Protein AF-0000000080913358 (afdb_homodimer)

Solvent-accessible surface area (backbone atoms only — not comparable to full-atom values): 46074 Å² total; per-residue (Å²): 134,76,78,65,66,63,61,61,65,62,60,66,68,66,72,68,68,78,69,67,79,67,77,82,61,94,48,81,45,45,46,39,43,79,58,68,42,78,76,42,78,37,96,26,24,38,30,37,34,34,40,70,35,75,83,40,51,80,58,40,90,67,72,60,33,43,32,40,37,38,34,36,43,30,14,31,37,34,40,26,25,31,44,26,42,37,40,39,33,28,70,36,43,48,36,42,35,37,32,53,50,96,92,35,74,45,74,43,81,40,43,58,34,25,32,42,62,44,56,45,45,36,40,30,31,43,29,23,79,38,85,78,49,52,26,34,37,40,30,42,36,41,33,87,60,21,53,68,42,88,60,66,49,62,36,23,65,22,16,8,47,96,32,39,15,40,65,47,20,49,57,66,72,56,52,20,36,44,29,58,46,53,64,67,60,52,48,64,45,46,63,52,80,31,80,21,53,31,34,70,54,64,80,91,56,61,77,77,59,66,59,64,69,68,63,52,54,79,68,55,53,56,43,48,57,44,38,66,59,41,59,70,52,58,85,62,66,69,95,73,80,75,97,70,73,84,74,59,72,72,61,65,75,62,62,79,69,72,61,74,69,68,68,82,86,67,70,68,70,84,62,69,48,47,62,72,79,46,76,60,77,40,75,61,100,33,32,38,33,34,74,49,28,17,87,82,39,50,62,28,42,81,79,25,31,19,37,38,39,39,39,27,33,47,30,6,25,45,40,42,26,26,30,76,64,28,30,39,38,38,33,29,70,37,47,33,28,35,42,37,34,33,38,93,88,70,45,82,47,37,78,41,78,43,36,54,74,40,32,37,51,45,42,44,61,35,40,32,36,41,34,18,26,76,88,34,41,23,30,34,35,35,43,28,64,25,13,57,81,48,71,68,47,30,59,37,35,56,69,7,52,54,61,71,49,61,43,67,68,49,18,55,77,71,71,50,48,52,66,60,48,49,64,68,56,59,76,43,74,42,46,59,54,33,73,47,132,136,91,75,80,79,83,68,75,79,76,74,82,79,70,80,77,60,85,60,75,80,66,77,83,61,95,50,85,45,48,47,38,45,82,54,72,41,78,77,42,80,36,97,25,23,37,28,37,34,36,42,70,37,74,84,39,50,46,44,38,92,69,73,61,32,43,34,40,39,39,34,35,44,31,15,32,36,46,42,26,25,31,43,27,42,36,41,37,34,28,71,35,44,46,35,39,34,38,33,51,50,96,90,34,82,44,73,41,81,39,42,58,34,24,32,42,63,44,56,51,65,35,40,30,31,42,29,24,77,38,83,79,48,54,28,34,35,39,29,42,36,41,33,90,61,22,79,88,42,90,61,65,53,80,46,26,63,48,30,6,62,90,33,61,20,59,66,49,75,50,56,64,69,56,50,22,63,75,66,69,48,52,65,68,60,50,49,64,65,49,65,49,74,32,83,27,53,29,34,69,55,60,85,87,70,56,76,67,61,63,59,60,65,70,64,54,54,77,70,60,54,56,48,48,56,49,43,58,58,50,58,65,58,63,74,68,67,70,94,70,74,78,89,60,68,75,62,55,63,58,47,64,74,55,54,82,66,73,62,78,66,77,59,84,87,63,69,67,70,84,61,70,47,48,62,73,80,47,74,60,77,41,73,61,100,32,32,37,35,34,72,50,29,17,86,84,42,49,62,26,43,80,79,25,31,18,36,38,39,39,39,26,34,48,30,6,26,44,35,40,25,24,27,49,63,28,31,39,40,38,35,29,71,36,45,33,28,35,42,35,35,22,37,56,69,10,43,61,47,38,77,42,78,44,36,54,74,41,32,36,50,45,41,45,58,34,39,31,35,42,32,19,26,76,88,34,39,22,30,34,36,35,42,27,64,26,13,56,82,45,71,66,46,29,58,27,23,57,69,6,52,54,60,63,48,61,42,56,63,47,18,55,24,36,72,48,50,53,67,58,49,49,64,50,55,59,63,20,73,42,46,58,55,31,62,46,115

Radius of gyration: 33.89 Å; Cα contacts (8 Å, |Δi|>4): 1953; chains: 2; bounding box: 95×83×106 Å

Sequence (874 aa):
MGKTTTLLLFLLVLLCHGAMAIPEGKEDSLFLMHSPKRVVKTDAGEMYVLKTQSGCRRFLDRHMHIGFITMEPKSLFVPHYLDTNLIIFIRKGEANLGFMYDDELVEKRLKTGDLYVIPSGSAFYFVNTEEGQRLHIICSIDPSTSLGLDTFHSFYIGGGANSPSLLSGFAPAILEAAFNETRMEVESIFYTELDGPIMYMDDSRVPSLGTKFLQLEKEEKEQHLKKMLLDQEEEKEEEHQTSRSWRKPLETVFGKVNEKTERKNSIDWSVAKNLYDRKPDFRNDYGWSKALDGGEYPPLTKPDIGVFHVYLTAGSMVAPHVNPRASEYGIVLKGSGELHIVYPNGSKAISTEIKQGDEFVVPRYFPFCQIASKDGPLEFFGFSTSARENKPQFLAGSVSLLRTFLGPQLAAALGVSQYTLRRALDPQDEAVILPPPMGKTTTLLLFLLVLLCHGAMAIPEGKEDSLFLMHSPKRVVKTDAGEMYVLKTQSGCRRFLDRHMHIGFITMEPKSLFVPHYLDTNLIIFIRKGEANLGFMYDDELVEKRLKTGDLYVIPSGSAFYFVNTEEGQRLHIICSIDPSTSLGLDTFHSFYIGGGANSPSLLSGFAPAILEAAFNETRMEVESIFYTELDGPIMYMDDSRVPSLGTKFLQLEKEEKEQHLKKMLLDQEEEKEEEHQTSRSWRKPLETVFGKVNEKTERKNSIDWSVAKNLYDRKPDFRNDYGWSKALDGGEYPPLTKPDIGVFHVYLTAGSMVAPHVNPRASEYGIVLKGSGELHIVYPNGSKAISTEIKQGDEFVVPRYFPFCQIASKDGPLEFFGFSTSARENKPQFLAGSVSLLRTFLGPQLAAALGVSQYTLRRALDPQDEAVILPPP

InterPro domains:
  IPR006045 Cupin 1 [PF00190] (36-138)
  IPR006045 Cupin 1 [PF00190] (274-418)
  IPR006045 Cupin 1 [SM00835] (31-187)
  IPR006045 Cupin 1 [SM00835] (273-422)
  IPR011051 RmlC-like cupin domain superfamily [SSF51182] (33-430)
  IPR014710 RmlC-like jelly roll fold [G3DSA:2.60.120.10] (24-218)
  IPR014710 RmlC-like jelly roll fold [G3DSA:2.60.120.10] (269-437)
  IPR050253 Seed Storage and Functional Proteins [PTHR31189] (6-436)

Nearest PDB structures (foldseek):
  5e1r-assembly1_C  TM=8.806E-01  e=2.882E-31  Carya illinoinensis
  5e1r-assembly1_B  TM=8.774E-01  e=3.558E-31  Carya illinoinensis
  5wpw-assembly1_A  TM=8.306E-01  e=7.059E-31  Cocos nucifera
  5wpw-assembly1_B  TM=8.307E-01  e=7.843E-31  Cocos nucifera
  8uai-assembly1_B  TM=7.973E-01  e=3.485E-29  Corylus avellana

pLDDT: mean 79.21, std 24.67, range [22.05, 98.81]

Foldseek 3Di:
DPPPVVVVVVVVPPPPVPPVPPPPPPLAPQFWWDDWAWDWDFPFWTKIKTFHDPSCVVQAPFGKIKMKIKGHAQKKQAKKFKLWKKKKAWQAAKKWKWKDDPNDIDIDIDHHQKIAIDGHPIIMMIGRNDDGIMTMMMIMTGCVRADPDPGIDIAGCPWAAPHAHPCLPDDLVVVCVVVVHDSVVSCVGRVYHHRGSMGHHDPVPDDPPPPPVVPPDPVVNVVVVVVVVVVVVPVPDDDDDDDPPDPPPVPPPVDPPPPVPVPPPDADNNDIDGQVPDDFPDDDPFWTKHKAFCVNHVSCQVQFKIKMKIKGWAQKKFFWWFFAPWKKKKAWQAAKWWKWKADPVGHTSHIDIDGHGMIGIGHHGIIMMITGHNVTMTIMMIMINGRDDRPIAGCAAPRHPLNVPQDDVVCVVVVHDSVVSCVVRVPHHGHGMGDHD/DPDDDPPDPPDCPDDPPVPPPPPPPPLAPQFWWDDWAWDWDFPFWTKIKTFHDPSCVVQAPFGKIKMKIKGHAQKKQAKKFKLWKKKKAWQAAKKWKWKADPNDIDIDIDHHQKIAIDGHPIIMMIGRNDDHIMTMMMIMTGCVRADPDPGIDIAGCPFAAVHAHPCVPDDLVVVCVVVVDDSVVSCVGRVDHHRGSMGHHDPVPPPPPPVVVVPPDPVVVVVVVVVVVVVVPPVPPDPPDDPPPPPPPVPVVVDVVPPVPVPVVDQDNNDIDGQVPDDFPDDDPFWTKHKAFCVNHVSCQVQFKIKMKIKGWAQKKFFWWFFQPWKKKKAWQAAKWWKWKADPVGHTSHIDIDGHGMIGIGHHGIIMMITGHNVTMTIMMIMINGRDDRPIAGCAAPRHPLNVPQDDVVCVVVVHDSVVSCVVRVPHHGHTMGDHD

Organism: Phaseolus coccineus (NCBI:txid3886)

Structure (mmCIF, N/CA/C/O backbone):
data_AF-0000000080913358-model_v1
#
loop_
_entity.id
_entity.type
_entity.pdbx_description
1 polymer 'Cupin type-1 domain-containing protein'
#
loop_
_atom_site.group_PDB
_atom_site.id
_atom_site.type_symbol
_atom_site.label_atom_id
_atom_site.label_alt_id
_atom_site.label_comp_id
_atom_site.label_asym_id
_atom_site.label_entity_id
_atom_site.label_seq_id
_atom_site.pdbx_PDB_ins_code
_atom_site.Cartn_x
_atom_site.Cartn_y
_atom_site.Cartn_z
_atom_site.occupancy
_atom_site.B_iso_or_equiv
_atom_site.auth_seq_id
_atom_site.auth_comp_id
_atom_site.auth_asym_id
_atom_site.auth_atom_id
_atom_site.pdbx_PDB_model_num
ATOM 1 N N . MET A 1 1 ? -56.469 0.071 31.625 1 23.7 1 MET A N 1
ATOM 2 C CA . MET A 1 1 ? -55.188 -0.008 32.312 1 23.7 1 MET A CA 1
ATOM 3 C C . MET A 1 1 ? -54.031 -0.125 31.344 1 23.7 1 MET A C 1
ATOM 5 O O . MET A 1 1 ? -52.906 -0.379 31.734 1 23.7 1 MET A O 1
ATOM 9 N N . GLY A 1 2 ? -54.344 -0.325 30.047 1 28.38 2 GLY A N 1
ATOM 10 C CA . GLY A 1 2 ? -53.656 -0.718 28.828 1 28.38 2 GLY A CA 1
ATOM 11 C C . GLY A 1 2 ? -52.562 0.264 28.406 1 28.38 2 GLY A C 1
ATOM 12 O O . GLY A 1 2 ? -51.719 -0.066 27.594 1 28.38 2 GLY A O 1
ATOM 13 N N . LYS A 1 3 ? -52.938 1.626 28.438 1 31.09 3 LYS A N 1
ATOM 14 C CA . LYS A 1 3 ? -52.281 2.764 27.797 1 31.09 3 LYS A CA 1
ATOM 15 C C . LYS A 1 3 ? -50.906 3.033 28.438 1 31.09 3 LYS A C 1
ATOM 17 O O . LYS A 1 3 ? -50.188 3.953 28.016 1 31.09 3 LYS A O 1
ATOM 22 N N . THR A 1 4 ? -50.812 2.662 29.703 1 32.09 4 THR A N 1
ATOM 23 C CA . THR A 1 4 ? -49.719 3.168 30.5 1 32.09 4 THR A CA 1
ATOM 24 C C . THR A 1 4 ? -48.406 2.531 30.062 1 32.09 4 THR A C 1
ATOM 26 O O . THR A 1 4 ? -47.312 3 30.422 1 32.09 4 THR A O 1
ATOM 29 N N . THR A 1 5 ? -48.5 1.264 29.516 1 34.38 5 THR A N 1
ATOM 30 C CA . THR A 1 5 ? -47.25 0.534 29.375 1 34.38 5 THR A CA 1
ATOM 31 C C . THR A 1 5 ? -46.438 1.086 28.203 1 34.38 5 THR A C 1
ATOM 33 O O . THR A 1 5 ? -45.25 0.727 28.031 1 34.38 5 THR A O 1
ATOM 36 N N . THR A 1 6 ? -47.188 1.736 27.234 1 34.38 6 THR A N 1
ATOM 37 C CA . THR A 1 6 ? -46.469 2.115 26.016 1 34.38 6 THR A CA 1
ATOM 38 C C . THR A 1 6 ? -45.406 3.188 26.312 1 34.38 6 THR A C 1
ATOM 40 O O . THR A 1 6 ? -44.469 3.359 25.562 1 34.38 6 THR A O 1
ATOM 43 N N . LEU A 1 7 ? -45.781 4.074 27.344 1 32.06 7 LEU A N 1
ATOM 44 C CA . LEU A 1 7 ? -44.938 5.266 27.547 1 32.06 7 LEU A CA 1
ATOM 45 C C . LEU A 1 7 ? -43.531 4.887 28 1 32.06 7 LEU A C 1
ATOM 47 O O . LEU A 1 7 ? -42.562 5.566 27.656 1 32.06 7 LEU A O 1
ATOM 51 N N . LEU A 1 8 ? -43.469 3.76 28.797 1 30.73 8 LEU A N 1
ATOM 52 C CA . LEU A 1 8 ? -42.188 3.523 29.453 1 30.73 8 LEU A CA 1
ATOM 53 C C . LEU A 1 8 ? -41.094 3.135 28.438 1 30.73 8 LEU A C 1
ATOM 55 O O . LEU A 1 8 ? -39.938 3.447 28.641 1 30.73 8 LEU A O 1
ATOM 59 N N . LEU A 1 9 ? -41.531 2.326 27.391 1 30.77 9 LEU A N 1
ATOM 60 C CA . LEU A 1 9 ? -40.469 1.785 26.562 1 30.77 9 LEU A CA 1
ATOM 61 C C . LEU A 1 9 ? -39.812 2.887 25.734 1 30.77 9 LEU A C 1
ATOM 63 O O . LEU A 1 9 ? -38.688 2.725 25.25 1 30.77 9 LEU A O 1
ATOM 67 N N . PHE A 1 10 ? -40.594 3.953 25.344 1 29.27 10 PHE A N 1
ATOM 68 C CA . PHE A 1 10 ? -40 4.949 24.469 1 29.27 10 PHE A CA 1
ATOM 69 C C . PHE A 1 10 ? -38.781 5.609 25.125 1 29.27 10 PHE A C 1
ATOM 71 O O . PHE A 1 10 ? -37.875 6.113 24.453 1 29.27 10 PHE A O 1
ATOM 78 N N . LEU A 1 11 ? -38.906 5.875 26.469 1 29.52 11 LEU A N 1
ATOM 79 C CA . LEU A 1 11 ? -37.906 6.746 27.078 1 29.52 11 LEU A CA 1
ATOM 80 C C . LEU A 1 11 ? -36.531 6.086 27.062 1 29.52 11 LEU A C 1
ATOM 82 O O . LEU A 1 11 ? -35.5 6.762 27.188 1 29.52 11 LEU A O 1
ATOM 86 N N . LEU A 1 12 ? -36.469 4.73 27.219 1 29.48 12 LEU A N 1
ATOM 87 C CA . LEU A 1 12 ? -35.156 4.188 27.438 1 29.48 12 LEU A CA 1
ATOM 88 C C . LEU A 1 12 ? -34.281 4.32 26.172 1 29.48 12 LEU A C 1
ATOM 90 O O . LEU A 1 12 ? -33.094 4.102 26.219 1 29.48 12 LEU A O 1
ATOM 94 N N . VAL A 1 13 ? -34.875 4.277 25 1 31 13 VAL A N 1
ATOM 95 C CA . VAL A 1 13 ? -34 4.25 23.812 1 31 13 VAL A CA 1
ATOM 96 C C . VAL A 1 13 ? -33.281 5.578 23.672 1 31 13 VAL A C 1
ATOM 98 O O . VAL A 1 13 ? -32.344 5.695 22.875 1 31 13 VAL A O 1
ATOM 101 N N . LEU A 1 14 ? -33.844 6.742 24.094 1 30.28 14 LEU A N 1
ATOM 102 C CA . LEU A 1 14 ? -33.156 7.988 23.75 1 30.28 14 LEU A CA 1
ATOM 103 C C . LEU A 1 14 ? -31.734 7.988 24.266 1 30.28 14 LEU A C 1
ATOM 105 O O . LEU A 1 14 ? -30.828 8.453 23.562 1 30.28 14 LEU A O 1
ATOM 109 N N . LEU A 1 15 ? -31.531 8.008 25.656 1 30.7 15 LEU A N 1
ATOM 110 C CA . LEU A 1 15 ? -30.281 8.5 26.219 1 30.7 15 LEU A CA 1
ATOM 111 C C . LEU A 1 15 ? -29.156 7.469 26.047 1 30.7 15 LEU A C 1
ATOM 113 O O . LEU A 1 15 ? -28.719 6.855 27.031 1 30.7 15 LEU A O 1
ATOM 117 N N . CYS A 1 16 ? -29.203 6.434 25.312 1 32.97 16 CYS A N 1
ATOM 118 C CA . CYS A 1 16 ? -27.922 5.766 25.219 1 32.97 16 CYS A CA 1
ATOM 119 C C . CYS A 1 16 ? -26.797 6.762 24.922 1 32.97 16 CYS A C 1
ATOM 121 O O . CYS A 1 16 ? -26.609 7.148 23.766 1 32.97 16 CYS A O 1
ATOM 123 N N . HIS A 1 17 ? -26.625 7.805 25.719 1 35.88 17 HIS A N 1
ATOM 124 C CA . HIS A 1 17 ? -25.359 8.508 25.844 1 35.88 17 HIS A CA 1
ATOM 125 C C . HIS A 1 17 ? -24.188 7.531 25.812 1 35.88 17 HIS A C 1
ATOM 127 O O . HIS A 1 17 ? -24.031 6.707 26.719 1 35.88 17 HIS A O 1
ATOM 133 N N . GLY A 1 18 ? -23.844 6.836 24.859 1 36.84 18 GLY A N 1
ATOM 134 C CA . GLY A 1 18 ? -22.5 6.285 24.719 1 36.84 18 GLY A CA 1
ATOM 135 C C . GLY A 1 18 ? -21.438 7.102 25.422 1 36.84 18 GLY A C 1
ATOM 136 O O . GLY A 1 18 ? -20.797 7.961 24.812 1 36.84 18 GLY A O 1
ATOM 137 N N . ALA A 1 19 ? -21.703 7.473 26.672 1 36.94 19 ALA A N 1
ATOM 138 C CA . ALA A 1 19 ? -20.594 8.008 27.469 1 36.94 19 ALA A CA 1
ATOM 139 C C . ALA A 1 19 ? -19.328 7.203 27.234 1 36.94 19 ALA A C 1
ATOM 141 O O . ALA A 1 19 ? -19.219 6.047 27.656 1 36.94 19 ALA A O 1
ATOM 142 N N . MET A 1 20 ? -18.625 7.281 26.188 1 42.03 20 MET A N 1
ATOM 143 C CA . MET A 1 20 ? -17.25 6.82 26.125 1 42.03 20 MET A CA 1
ATOM 144 C C . MET A 1 20 ? -16.547 7.051 27.469 1 42.03 20 MET A C 1
ATOM 146 O O . MET A 1 20 ? -16.594 8.148 28.016 1 42.03 20 MET A O 1
ATOM 150 N N . ALA A 1 21 ? -16.438 6.078 28.25 1 42.75 21 ALA A N 1
ATOM 151 C CA . ALA A 1 21 ? -15.57 6.148 29.406 1 42.75 21 ALA A CA 1
ATOM 152 C C . ALA A 1 21 ? -14.297 6.934 29.094 1 42.75 21 ALA A C 1
ATOM 154 O O . ALA A 1 21 ? -13.453 6.477 28.312 1 42.75 21 ALA A O 1
ATOM 155 N N . ILE A 1 22 ? -14.414 8.211 29.156 1 49.5 22 ILE A N 1
ATOM 156 C CA . ILE A 1 22 ? -13.211 9.031 29.078 1 49.5 22 ILE A CA 1
ATOM 157 C C . ILE A 1 22 ? -12.25 8.648 30.203 1 49.5 22 ILE A C 1
ATOM 159 O O . ILE A 1 22 ? -12.633 8.625 31.375 1 49.5 22 ILE A O 1
ATOM 163 N N . PRO A 1 23 ? -11.219 7.902 29.953 1 46.16 23 PRO A N 1
ATOM 164 C CA . PRO A 1 23 ? -10.297 7.602 31.062 1 46.16 23 PRO A CA 1
ATOM 165 C C . PRO A 1 23 ? -10.047 8.805 31.969 1 46.16 23 PRO A C 1
ATOM 167 O O . PRO A 1 23 ? -9.992 9.938 31.484 1 46.16 23 PRO A O 1
ATOM 170 N N . GLU A 1 24 ? -10.328 8.727 33.219 1 41.5 24 GLU A N 1
ATOM 171 C CA . GLU A 1 24 ? -10 9.703 34.25 1 41.5 24 GLU A CA 1
ATOM 172 C C . GLU A 1 24 ? -8.5 9.945 34.312 1 41.5 24 GLU A C 1
ATOM 174 O O . GLU A 1 24 ? -8.023 10.648 35.219 1 41.5 24 GLU A O 1
ATOM 179 N N . GLY A 1 25 ? -7.582 9.109 33.875 1 41.78 25 GLY A N 1
ATOM 180 C CA . GLY A 1 25 ? -6.199 9.352 34.25 1 41.78 25 GLY A CA 1
ATOM 181 C C . GLY A 1 25 ? -5.676 10.695 33.781 1 41.78 25 GLY A C 1
ATOM 182 O O . GLY A 1 25 ? -6.402 11.469 33.156 1 41.78 25 GLY A O 1
ATOM 183 N N . LYS A 1 26 ? -4.227 11.047 33.969 1 46.19 26 LYS A N 1
ATOM 184 C CA . LYS A 1 26 ? -3.465 12.273 33.75 1 46.19 26 LYS A CA 1
ATOM 185 C C . LYS A 1 26 ? -3.693 12.828 32.344 1 46.19 26 LYS A C 1
ATOM 187 O O . LYS A 1 26 ? -3.004 12.445 31.406 1 46.19 26 LYS A O 1
ATOM 192 N N . GLU A 1 27 ? -4.844 13.328 31.828 1 53.72 27 GLU A N 1
ATOM 193 C CA . GLU A 1 27 ? -5.664 13.844 30.734 1 53.72 27 GLU A CA 1
ATOM 194 C C . GLU A 1 27 ? -4.898 14.867 29.906 1 53.72 27 GLU A C 1
ATOM 196 O O . GLU A 1 27 ? -5.09 14.961 28.688 1 53.72 27 GLU A O 1
ATOM 201 N N . ASP A 1 28 ? -3.975 15.57 30.594 1 59.12 28 ASP A N 1
ATOM 202 C CA . ASP A 1 28 ? -3.502 16.812 29.984 1 59.12 28 ASP A CA 1
ATOM 203 C C . ASP A 1 28 ? -2.5 16.516 28.875 1 59.12 28 ASP A C 1
ATOM 205 O O . ASP A 1 28 ? -1.905 17.453 28.312 1 59.12 28 ASP A O 1
ATOM 209 N N . SER A 1 29 ? -2.439 15.273 28.391 1 79.94 29 SER A N 1
ATOM 210 C CA . SER A 1 29 ? -1.37 15.133 27.406 1 79.94 29 SER A CA 1
ATOM 211 C C . SER A 1 29 ? -1.748 14.141 26.312 1 79.94 29 SER A C 1
ATOM 213 O O . SER A 1 29 ? -0.933 13.82 25.438 1 79.94 29 SER A O 1
ATOM 215 N N . LEU A 1 30 ? -2.988 13.891 26.344 1 86.12 30 LEU A N 1
ATOM 216 C CA . LEU A 1 30 ? -3.416 12.836 25.438 1 86.12 30 LEU A CA 1
ATOM 217 C C . LEU A 1 30 ? -3.34 13.297 23.984 1 86.12 30 LEU A C 1
ATOM 219 O O . LEU A 1 30 ? -3.088 12.492 23.078 1 86.12 30 LEU A O 1
ATOM 223 N N . PHE A 1 31 ? -3.449 14.57 23.797 1 93.06 31 PHE A N 1
ATOM 224 C CA . PHE A 1 31 ? -3.553 15.078 22.438 1 93.06 31 PHE A CA 1
ATOM 225 C C . PHE A 1 31 ? -2.242 15.727 22 1 93.06 31 PHE A C 1
ATOM 227 O O . PHE A 1 31 ? -2.152 16.281 20.891 1 93.06 31 PHE A O 1
ATOM 234 N N . LEU A 1 32 ? -1.319 15.656 22.859 1 93 32 LEU A N 1
ATOM 235 C CA . LEU A 1 32 ? 0.049 16.016 22.5 1 93 32 LEU A CA 1
ATOM 236 C C . LEU A 1 32 ? 0.846 14.766 22.109 1 93 32 LEU A C 1
ATOM 238 O O . LEU A 1 32 ? 0.66 13.695 22.703 1 93 32 LEU A O 1
ATOM 242 N N . MET A 1 33 ? 1.734 15.008 21.156 1 90.31 33 MET A N 1
ATOM 243 C CA . MET A 1 33 ? 2.553 13.875 20.734 1 90.31 33 MET A CA 1
ATOM 244 C C . MET A 1 33 ? 3.922 13.914 21.406 1 90.31 33 MET A C 1
ATOM 246 O O . MET A 1 33 ? 4.574 14.953 21.438 1 90.31 33 MET A O 1
ATOM 250 N N . HIS A 1 34 ? 4.441 12.977 22.25 1 77.12 34 HIS A N 1
ATOM 251 C CA . HIS A 1 34 ? 5.688 13.109 22.984 1 77.12 34 HIS A CA 1
ATOM 252 C C . HIS A 1 34 ? 6.5 11.82 22.938 1 77.12 34 HIS A C 1
ATOM 254 O O . HIS A 1 34 ? 7.582 11.734 23.516 1 77.12 34 HIS A O 1
ATOM 260 N N . SER A 1 35 ? 6.25 10.852 22.203 1 78.88 35 SER A N 1
ATOM 261 C CA . SER A 1 35 ? 7.008 9.602 22.219 1 78.88 35 SER A CA 1
ATOM 262 C C . SER A 1 35 ? 7.703 9.359 20.891 1 78.88 35 SER A C 1
ATOM 264 O O . SER A 1 35 ? 7.309 8.469 20.125 1 78.88 35 SER A O 1
ATOM 266 N N . PRO A 1 36 ? 8.93 10.195 20.922 1 87.06 36 PRO A N 1
ATOM 267 C CA . PRO A 1 36 ? 9.633 10.016 19.641 1 87.06 36 PRO A CA 1
ATOM 268 C C . PRO A 1 36 ? 10.344 8.672 19.547 1 87.06 36 PRO A C 1
ATOM 270 O O . PRO A 1 36 ? 10.93 8.211 20.531 1 87.06 36 PRO A O 1
ATOM 273 N N . LYS A 1 37 ? 10.219 8.047 18.5 1 88.88 37 LYS A N 1
ATOM 274 C CA . LYS A 1 37 ? 10.992 6.855 18.156 1 88.88 37 LYS A CA 1
ATOM 275 C C . LYS A 1 37 ? 12.102 7.184 17.156 1 88.88 37 LYS A C 1
ATOM 277 O O . LYS A 1 37 ? 11.828 7.672 16.062 1 88.88 37 LYS A O 1
ATOM 282 N N . ARG A 1 38 ? 13.32 6.914 17.594 1 91.06 38 ARG A N 1
ATOM 283 C CA . ARG A 1 38 ? 14.445 7.137 16.703 1 91.06 38 ARG A CA 1
ATOM 284 C C . ARG A 1 38 ? 14.586 6 15.688 1 91.06 38 ARG A C 1
ATOM 286 O O . ARG A 1 38 ? 14.742 4.84 16.078 1 91.06 38 ARG A O 1
ATOM 293 N N . VAL A 1 39 ? 14.602 6.41 14.461 1 87.81 39 VAL A N 1
ATOM 294 C CA . VAL A 1 39 ? 14.68 5.406 13.406 1 87.81 39 VAL A CA 1
ATOM 295 C C . VAL A 1 39 ? 16.094 5.379 12.82 1 87.81 39 VAL A C 1
ATOM 297 O O . VAL A 1 39 ? 16.562 4.328 12.391 1 87.81 39 VAL A O 1
ATOM 300 N N . VAL A 1 40 ? 16.703 6.512 12.695 1 90.38 40 VAL A N 1
ATOM 301 C CA . VAL A 1 40 ? 18.062 6.668 12.18 1 90.38 40 VAL A CA 1
ATOM 302 C C . VAL A 1 40 ? 18.844 7.621 13.07 1 90.38 40 VAL A C 1
ATOM 304 O O . VAL A 1 40 ? 18.328 8.664 13.492 1 90.38 40 VAL A O 1
ATOM 307 N N . LYS A 1 41 ? 19.969 7.207 13.391 1 91.75 41 LYS A N 1
ATOM 308 C CA . LYS A 1 41 ? 20.891 8.109 14.086 1 91.75 41 LYS A CA 1
ATOM 309 C C . LYS A 1 41 ? 22.328 7.871 13.648 1 91.75 41 LYS A C 1
ATOM 311 O O . LYS A 1 41 ? 22.844 6.762 13.781 1 91.75 41 LYS A O 1
ATOM 316 N N . THR A 1 42 ? 22.891 8.867 13.078 1 92.38 42 THR A N 1
ATOM 317 C CA . THR A 1 42 ? 24.312 8.891 12.727 1 92.38 42 THR A CA 1
ATOM 318 C C . THR A 1 42 ? 24.938 10.242 13.07 1 92.38 42 THR A C 1
ATOM 320 O O . THR A 1 42 ? 24.234 11.141 13.555 1 92.38 42 THR A O 1
ATOM 323 N N . ASP A 1 43 ? 26.188 10.336 12.914 1 92.94 43 ASP A N 1
ATOM 324 C CA . ASP A 1 43 ? 26.859 11.625 13.125 1 92.94 43 ASP A CA 1
ATOM 325 C C . ASP A 1 43 ? 26.391 12.656 12.109 1 92.94 43 ASP A C 1
ATOM 327 O O . ASP A 1 43 ? 26.422 13.859 12.375 1 92.94 43 ASP A O 1
ATOM 331 N N . ALA A 1 44 ? 25.891 12.211 10.969 1 94.44 44 ALA A N 1
ATOM 332 C CA . ALA A 1 44 ? 25.562 13.102 9.852 1 94.44 44 ALA A CA 1
ATOM 333 C C . ALA A 1 44 ? 24.094 13.492 9.875 1 94.44 44 ALA A C 1
ATOM 335 O O . ALA A 1 44 ? 23.656 14.352 9.109 1 94.44 44 ALA A O 1
ATOM 336 N N . GLY A 1 45 ? 23.359 12.883 10.711 1 96 45 GLY A N 1
ATOM 337 C CA . GLY A 1 45 ? 21.953 13.242 10.75 1 96 45 GLY A CA 1
ATOM 338 C C . GLY A 1 45 ? 21.109 12.273 11.555 1 96 45 GLY A C 1
ATOM 339 O O . GLY A 1 45 ? 21.625 11.336 12.156 1 96 45 GLY A O 1
ATOM 340 N N . GLU A 1 46 ? 19.844 12.562 11.602 1 95.94 46 GLU A N 1
ATOM 341 C CA . GLU A 1 46 ? 18.922 11.719 12.359 1 95.94 46 GLU A CA 1
ATOM 342 C C . GLU A 1 46 ? 17.5 11.812 11.805 1 95.94 46 GLU A C 1
ATOM 344 O O . GLU A 1 46 ? 17.172 12.766 11.102 1 95.94 46 GLU A O 1
ATOM 349 N N . MET A 1 47 ? 16.781 10.719 12.023 1 94.81 47 MET A N 1
ATOM 350 C CA . MET A 1 47 ? 15.344 10.68 11.75 1 94.81 47 MET A CA 1
ATOM 351 C C . MET A 1 47 ? 14.578 10.125 12.945 1 94.81 47 MET A C 1
ATOM 353 O O . MET A 1 47 ? 14.906 9.055 13.461 1 94.81 47 MET A O 1
ATOM 357 N N . TYR A 1 48 ? 13.617 10.828 13.438 1 94.62 48 TYR A N 1
ATOM 358 C CA . TYR A 1 48 ? 12.75 10.289 14.477 1 94.62 48 TYR A CA 1
ATOM 359 C C . TYR A 1 48 ? 11.281 10.461 14.094 1 94.62 48 TYR A C 1
ATOM 361 O O . TYR A 1 48 ? 10.945 11.289 13.25 1 94.62 48 TYR A O 1
ATOM 369 N N . VAL A 1 49 ? 10.445 9.602 14.656 1 93.06 49 VAL A N 1
ATOM 370 C CA . VAL A 1 49 ? 9.023 9.555 14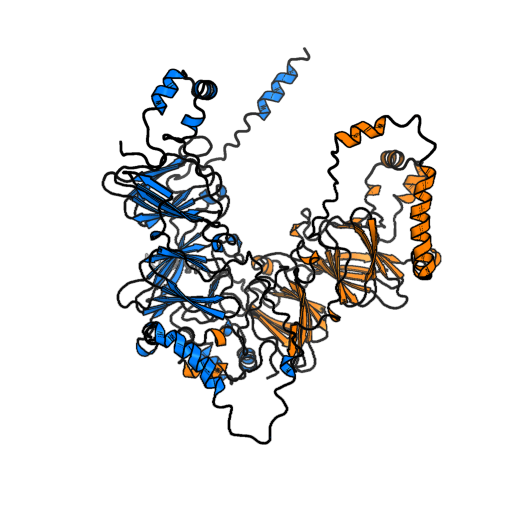.336 1 93.06 49 VAL A CA 1
ATOM 371 C C . VAL A 1 49 ? 8.203 9.703 15.617 1 93.06 49 VAL A C 1
ATOM 373 O O . VAL A 1 49 ? 8.523 9.094 16.641 1 93.06 49 VAL A O 1
ATOM 376 N N . LEU A 1 50 ? 7.238 10.57 15.539 1 92.94 50 LEU A N 1
ATOM 377 C CA . LEU A 1 50 ? 6.312 10.75 16.656 1 92.94 50 LEU A CA 1
ATOM 378 C C . LEU A 1 50 ? 5 10.023 16.391 1 92.94 50 LEU A C 1
ATOM 380 O O . LEU A 1 50 ? 4.438 10.125 15.297 1 92.94 50 LEU A O 1
ATOM 384 N N . LYS A 1 51 ? 4.535 9.359 17.406 1 89.19 51 LYS A N 1
ATOM 385 C CA . LYS A 1 51 ? 3.281 8.617 17.328 1 89.19 51 LYS A CA 1
ATOM 386 C C . LYS A 1 51 ? 2.221 9.234 18.25 1 89.19 51 LYS A C 1
ATOM 388 O O . LYS A 1 51 ? 2.549 9.883 19.234 1 89.19 51 LYS A O 1
ATOM 393 N N . THR A 1 52 ? 1.036 9.031 17.781 1 88.75 52 THR A N 1
ATOM 394 C CA . THR A 1 52 ? -0.067 9.43 18.641 1 88.75 52 THR A CA 1
ATOM 395 C C . THR A 1 52 ? -0.148 8.523 19.875 1 88.75 52 THR A C 1
ATOM 397 O O . THR A 1 52 ? 0.193 7.344 19.797 1 88.75 52 THR A O 1
ATOM 400 N N . GLN A 1 53 ? -0.563 9.117 20.906 1 87.5 53 GLN A N 1
ATOM 401 C CA . GLN A 1 53 ? -0.722 8.328 22.125 1 87.5 53 GLN A CA 1
ATOM 402 C C . GLN A 1 53 ? -1.851 7.312 21.984 1 87.5 53 GLN A C 1
ATOM 404 O O . GLN A 1 53 ? -2.852 7.582 21.312 1 87.5 53 GLN A O 1
ATOM 409 N N . SER A 1 54 ? -1.687 6.234 22.672 1 83.19 54 SER A N 1
ATOM 410 C CA . SER A 1 54 ? -2.639 5.137 22.547 1 83.19 54 SER A CA 1
ATOM 411 C C . SER A 1 54 ? -4.051 5.59 22.906 1 83.19 54 SER A C 1
ATOM 413 O O . SER A 1 54 ? -5.02 5.18 22.266 1 83.19 54 SER A O 1
ATOM 415 N N . GLY A 1 55 ? -4.156 6.387 23.922 1 83.38 55 GLY A N 1
ATOM 416 C CA . GLY A 1 55 ? -5.469 6.84 24.359 1 83.38 55 GLY A CA 1
ATOM 417 C C . GLY A 1 55 ? -6.164 7.719 23.328 1 83.38 55 GLY A C 1
ATOM 418 O O . GLY A 1 55 ? -7.395 7.816 23.328 1 83.38 55 GLY A O 1
ATOM 419 N N . CYS A 1 56 ? -5.418 8.375 22.547 1 89.38 56 CYS A N 1
ATOM 420 C CA . CYS A 1 56 ? -5.973 9.273 21.547 1 89.38 56 CYS A CA 1
ATOM 421 C C . CYS A 1 56 ? -6.367 8.516 20.281 1 89.38 56 CYS A C 1
ATOM 423 O O . CYS A 1 56 ? -7.199 8.984 19.5 1 89.38 56 CYS A O 1
ATOM 425 N N . ARG A 1 57 ? -5.859 7.371 20.062 1 86.94 57 ARG A N 1
ATOM 426 C CA . ARG A 1 57 ? -6.035 6.602 18.844 1 86.94 57 ARG A CA 1
ATOM 427 C C . ARG A 1 57 ? -7.5 6.238 18.625 1 86.94 57 ARG A C 1
ATOM 429 O O . ARG A 1 57 ? -7.969 6.168 17.484 1 86.94 57 ARG A O 1
ATOM 436 N N . ARG A 1 58 ? -8.188 6.078 19.672 1 86.44 58 ARG A N 1
ATOM 437 C CA . ARG A 1 58 ? -9.578 5.641 19.578 1 86.44 58 ARG A CA 1
ATOM 438 C C . ARG A 1 58 ? -10.461 6.727 18.969 1 86.44 58 ARG A C 1
ATOM 440 O O . ARG A 1 58 ? -11.555 6.445 18.5 1 86.44 58 ARG A O 1
ATOM 447 N N . PHE A 1 59 ? -9.914 7.988 19.016 1 89.81 59 PHE A N 1
ATOM 448 C CA . PHE A 1 59 ? -10.719 9.102 18.531 1 89.81 59 PHE A CA 1
ATOM 449 C C . PHE A 1 59 ? -10.383 9.422 17.078 1 89.81 59 PHE A C 1
ATOM 451 O O . PHE A 1 59 ? -11.023 10.273 16.453 1 89.81 59 PHE A O 1
ATOM 458 N N . LEU A 1 60 ? -9.469 8.742 16.562 1 91.25 60 LEU A N 1
ATOM 459 C CA . LEU A 1 60 ? -8.953 9.172 15.266 1 91.25 60 LEU A CA 1
ATOM 460 C C . LEU A 1 60 ? -9.562 8.344 14.141 1 91.25 60 LEU A C 1
ATOM 462 O O . LEU A 1 60 ? -9.75 7.129 14.289 1 91.25 60 LEU A O 1
ATOM 466 N N . ASP A 1 61 ? -9.922 8.992 13.133 1 86.62 61 ASP A N 1
ATOM 467 C CA . ASP A 1 61 ? -10.43 8.32 11.938 1 86.62 61 ASP A CA 1
ATOM 468 C C . ASP A 1 61 ? -9.312 7.57 11.211 1 86.62 61 ASP A C 1
ATOM 470 O O . ASP A 1 61 ? -9.562 6.551 10.57 1 86.62 61 ASP A O 1
ATOM 474 N N . ARG A 1 62 ? -8.203 8.086 11.227 1 87.75 62 ARG A N 1
ATOM 475 C CA . ARG A 1 62 ? -7.004 7.531 10.609 1 87.75 62 ARG A CA 1
ATOM 476 C C . ARG A 1 62 ? -5.754 7.906 11.398 1 87.75 62 ARG A C 1
ATOM 478 O O . ARG A 1 62 ? -5.637 9.031 11.891 1 87.75 62 ARG A O 1
ATOM 485 N N . HIS A 1 63 ? -4.895 6.957 11.422 1 86.06 63 HIS A N 1
ATOM 486 C CA . HIS A 1 63 ? -3.664 7.207 12.172 1 86.06 63 HIS A CA 1
ATOM 487 C C . HIS A 1 63 ? -2.551 7.691 11.25 1 86.06 63 HIS A C 1
ATOM 489 O O . HIS A 1 63 ? -2.406 7.195 10.125 1 86.06 63 HIS A O 1
ATOM 495 N N . MET A 1 64 ? -1.872 8.672 11.766 1 90.19 64 MET A N 1
ATOM 496 C CA . MET A 1 64 ? -0.716 9.203 11.047 1 90.19 64 MET A CA 1
ATOM 497 C C . MET A 1 64 ? 0.442 9.477 12 1 90.19 64 MET A C 1
ATOM 499 O O . MET A 1 64 ? 0.226 9.859 13.148 1 90.19 64 MET A O 1
ATOM 503 N N . HIS A 1 65 ? 1.605 9.188 11.523 1 92.12 65 HIS A N 1
ATOM 504 C CA . HIS A 1 65 ? 2.793 9.578 12.281 1 92.12 65 HIS A CA 1
ATOM 505 C C . HIS A 1 65 ? 3.445 10.82 11.672 1 92.12 65 HIS A C 1
ATOM 507 O O . HIS A 1 65 ? 3.234 11.125 10.5 1 92.12 65 HIS A O 1
ATOM 513 N N . ILE A 1 66 ? 4.164 11.461 12.492 1 95.38 66 ILE A N 1
ATOM 514 C CA . ILE A 1 66 ? 4.941 12.609 12.039 1 95.38 66 ILE A CA 1
ATOM 515 C C . ILE A 1 66 ? 6.434 12.305 12.164 1 95.38 66 ILE A C 1
ATOM 517 O O . ILE A 1 66 ? 6.898 11.852 13.219 1 95.38 66 ILE A O 1
ATOM 521 N N . GLY A 1 67 ? 7.113 12.516 11.086 1 95.75 67 GLY A N 1
ATOM 522 C CA . GLY A 1 67 ? 8.547 12.281 11.078 1 95.75 67 GLY A CA 1
ATOM 523 C C . GLY A 1 67 ? 9.359 13.562 10.961 1 95.75 67 GLY A C 1
ATOM 524 O O . GLY A 1 67 ? 8.891 14.555 10.398 1 95.75 67 GLY A O 1
ATOM 525 N N . PHE A 1 68 ? 10.547 13.5 11.508 1 96.88 68 PHE A N 1
ATOM 526 C CA . PHE A 1 68 ? 11.508 14.594 11.43 1 96.88 68 PHE A CA 1
ATOM 527 C C . PHE A 1 68 ? 12.867 14.086 10.961 1 96.88 68 PHE A C 1
ATOM 529 O O . PHE A 1 68 ? 13.422 13.148 11.539 1 96.88 68 PHE A O 1
ATOM 536 N N . ILE A 1 69 ? 13.336 14.672 9.953 1 97.81 69 ILE A N 1
ATOM 537 C CA . ILE A 1 69 ? 14.656 14.328 9.43 1 97.81 69 ILE A CA 1
ATOM 538 C C . ILE A 1 69 ? 15.586 15.531 9.547 1 97.81 69 ILE A C 1
ATOM 540 O O . ILE A 1 69 ? 15.234 16.641 9.125 1 97.81 69 ILE A O 1
ATOM 544 N N . THR A 1 70 ? 16.656 15.367 10.117 1 98.12 70 THR A N 1
ATOM 545 C CA . THR A 1 70 ? 17.703 16.375 10.195 1 98.12 70 THR A CA 1
ATOM 546 C C . THR A 1 70 ? 19 15.867 9.555 1 98.12 70 THR A C 1
ATOM 548 O O . THR A 1 70 ? 19.453 14.758 9.852 1 98.12 70 THR A O 1
ATOM 551 N N . MET A 1 71 ? 19.562 16.641 8.719 1 98.06 71 MET A N 1
ATOM 552 C CA . MET A 1 71 ? 20.812 16.281 8.031 1 98.06 71 MET A CA 1
ATOM 553 C C . MET A 1 71 ? 21.844 17.391 8.156 1 98.06 71 MET A C 1
ATOM 555 O O . MET A 1 71 ? 21.547 18.547 7.918 1 98.06 71 MET A O 1
ATOM 559 N N . GLU A 1 72 ? 23.031 17.016 8.5 1 97.44 72 GLU A N 1
ATOM 560 C CA . GLU A 1 72 ? 24.156 17.953 8.547 1 97.44 72 GLU A CA 1
ATOM 561 C C . GLU A 1 72 ? 24.531 18.422 7.148 1 97.44 72 GLU A C 1
ATOM 563 O O . GLU A 1 72 ? 24.141 17.812 6.152 1 97.44 72 GLU A O 1
ATOM 568 N N . PRO A 1 73 ? 25.281 19.594 7.086 1 96.56 73 PRO A N 1
ATOM 569 C CA . PRO A 1 73 ? 25.781 20.016 5.777 1 96.56 73 PRO A CA 1
ATOM 570 C C . PRO A 1 73 ? 26.625 18.938 5.094 1 96.56 73 PRO A C 1
ATOM 572 O O . PRO A 1 73 ? 27.344 18.203 5.762 1 96.56 73 PRO A O 1
ATOM 575 N N . LYS A 1 74 ? 26.453 18.828 3.789 1 94.62 74 LYS A N 1
ATOM 576 C CA . LYS A 1 74 ? 27.203 17.891 2.955 1 94.62 74 LYS A CA 1
ATOM 577 C C . LYS A 1 74 ? 26.938 16.453 3.369 1 94.62 74 LYS A C 1
ATOM 579 O O . LYS A 1 74 ? 27.875 15.688 3.611 1 94.62 74 LYS A O 1
ATOM 584 N N . SER A 1 75 ? 25.703 16.141 3.469 1 95.44 75 SER A N 1
ATOM 585 C CA . SER A 1 75 ? 25.328 14.797 3.896 1 95.44 75 SER A CA 1
ATOM 586 C C . SER A 1 75 ? 24.328 14.164 2.928 1 95.44 75 SER A C 1
ATOM 588 O O . SER A 1 75 ? 23.719 14.867 2.121 1 95.44 75 SER A O 1
ATOM 590 N N . LEU A 1 76 ? 24.328 12.859 2.961 1 94.38 76 LEU A N 1
ATOM 591 C CA . LEU A 1 76 ? 23.5 12.039 2.088 1 94.38 76 LEU A CA 1
ATOM 592 C C . LEU A 1 76 ? 22.625 11.086 2.902 1 94.38 76 LEU A C 1
ATOM 594 O O . LEU A 1 76 ? 23.125 10.391 3.789 1 94.38 76 LEU A O 1
ATOM 598 N N . PHE A 1 77 ? 21.359 11.234 2.779 1 95.94 77 PHE A N 1
ATOM 599 C CA . PHE A 1 77 ? 20.484 10.125 3.154 1 95.94 77 PHE A CA 1
ATOM 600 C C . PHE A 1 77 ? 20.391 9.102 2.033 1 95.94 77 PHE A C 1
ATOM 602 O O . PHE A 1 77 ? 19.781 9.359 0.992 1 95.94 77 PHE A O 1
ATOM 609 N N . VAL A 1 78 ? 20.875 7.965 2.164 1 93.19 78 VAL A N 1
ATOM 610 C CA . VAL A 1 78 ? 21.219 7.012 1.116 1 93.19 78 VAL A CA 1
ATOM 611 C C . VAL A 1 78 ? 19.953 6.539 0.405 1 93.19 78 VAL A C 1
ATOM 613 O O . VAL A 1 78 ? 18.844 6.652 0.95 1 93.19 78 VAL A O 1
ATOM 616 N N . PRO A 1 79 ? 20.125 5.988 -0.792 1 92.75 79 PRO A N 1
ATOM 617 C CA . PRO A 1 79 ? 18.969 5.484 -1.536 1 92.75 79 PRO A CA 1
ATOM 618 C C . PRO A 1 79 ? 18.25 4.344 -0.814 1 92.75 79 PRO A C 1
ATOM 620 O O . PRO A 1 79 ? 18.891 3.381 -0.389 1 92.75 79 PRO A O 1
ATOM 623 N N . HIS A 1 80 ? 17.031 4.531 -0.651 1 93.19 80 HIS A N 1
ATOM 624 C CA . HIS A 1 80 ? 16.156 3.535 -0.037 1 93.19 80 HIS A CA 1
ATOM 625 C C . HIS A 1 80 ? 14.695 3.779 -0.396 1 93.19 80 HIS A C 1
ATOM 627 O O . HIS A 1 80 ? 14.375 4.766 -1.062 1 93.19 80 HIS A O 1
ATOM 633 N N . TYR A 1 81 ? 13.852 2.877 -0.182 1 92.5 81 TYR A N 1
ATOM 634 C CA . TYR A 1 81 ? 12.414 3.07 -0.331 1 92.5 81 TYR A CA 1
ATOM 635 C C . TYR A 1 81 ? 11.672 2.639 0.929 1 92.5 81 TYR A C 1
ATOM 637 O O . TYR A 1 81 ? 12.242 1.976 1.797 1 92.5 81 TYR A O 1
ATOM 645 N N . LEU A 1 82 ? 10.492 3.141 1.062 1 91.81 82 LEU A N 1
ATOM 646 C CA . LEU A 1 82 ? 9.664 2.861 2.232 1 91.81 82 LEU A CA 1
ATOM 647 C C . LEU A 1 82 ? 8.383 2.135 1.832 1 91.81 82 LEU A C 1
ATOM 649 O O . LEU A 1 82 ? 7.949 2.227 0.683 1 91.81 82 LEU A O 1
ATOM 653 N N . ASP A 1 83 ? 7.777 1.388 2.789 1 90.44 83 ASP A N 1
ATOM 654 C CA . ASP A 1 83 ? 6.5 0.722 2.545 1 90.44 83 ASP A CA 1
ATOM 655 C C . ASP A 1 83 ? 5.328 1.659 2.832 1 90.44 83 ASP A C 1
ATOM 657 O O . ASP A 1 83 ? 4.207 1.204 3.07 1 90.44 83 ASP A O 1
ATOM 661 N N . THR A 1 84 ? 5.633 2.965 2.883 1 90.94 84 THR A N 1
ATOM 662 C CA . THR A 1 84 ? 4.613 3.977 3.148 1 90.94 84 THR A CA 1
ATOM 663 C C . THR A 1 84 ? 4.824 5.203 2.264 1 90.94 84 THR A C 1
ATOM 665 O O . THR A 1 84 ? 5.934 5.441 1.781 1 90.94 84 THR A O 1
ATOM 668 N N . ASN A 1 85 ? 3.658 5.867 2.031 1 90.81 85 ASN A N 1
ATOM 669 C CA . ASN A 1 85 ? 3.803 7.18 1.406 1 90.81 85 ASN A CA 1
ATOM 670 C C . ASN A 1 85 ? 4.508 8.164 2.332 1 90.81 85 ASN A C 1
ATOM 672 O O . ASN A 1 85 ? 4.289 8.148 3.545 1 90.81 85 ASN A O 1
ATOM 676 N N . LEU A 1 86 ? 5.281 8.977 1.724 1 93.56 86 LEU A N 1
ATOM 677 C CA . LEU A 1 86 ? 5.988 10.008 2.479 1 93.56 86 LEU A CA 1
ATOM 678 C C . LEU A 1 86 ? 5.684 11.398 1.923 1 93.56 86 LEU A C 1
ATOM 680 O O . LEU A 1 86 ? 6.02 11.703 0.777 1 93.56 86 LEU A O 1
ATOM 684 N N . ILE A 1 87 ? 5 12.203 2.635 1 95.88 87 ILE A N 1
ATOM 685 C CA . ILE A 1 87 ? 4.785 13.602 2.285 1 95.88 87 ILE A CA 1
ATOM 686 C C . ILE A 1 87 ? 5.781 14.484 3.035 1 95.88 87 ILE A C 1
ATOM 688 O O . ILE A 1 87 ? 5.754 14.547 4.266 1 95.88 87 ILE A O 1
ATOM 692 N N . ILE A 1 88 ? 6.582 15.148 2.312 1 97.19 88 ILE A N 1
ATOM 693 C CA . ILE A 1 88 ? 7.664 15.867 2.979 1 97.19 88 ILE A CA 1
ATOM 694 C C . ILE A 1 88 ? 7.43 17.375 2.859 1 97.19 88 ILE A C 1
ATOM 696 O O . ILE A 1 88 ? 6.891 17.844 1.857 1 97.19 88 ILE A O 1
ATOM 700 N N . PHE A 1 89 ? 7.801 18.078 3.863 1 97.88 89 PHE A N 1
ATOM 701 C CA . PHE A 1 89 ? 7.836 19.531 3.959 1 97.88 89 PHE A CA 1
ATOM 702 C C . PHE A 1 89 ? 9.227 20.016 4.363 1 97.88 89 PHE A C 1
ATOM 704 O O . PHE A 1 89 ? 9.727 19.656 5.434 1 97.88 89 PHE A O 1
ATOM 711 N N . ILE A 1 90 ? 9.836 20.828 3.48 1 98.06 90 ILE A N 1
ATOM 712 C CA . ILE A 1 90 ? 11.148 21.359 3.812 1 98.06 90 ILE A CA 1
ATOM 713 C C . ILE A 1 90 ? 10.992 22.531 4.785 1 98.06 90 ILE A C 1
ATOM 715 O O . ILE A 1 90 ? 10.695 23.656 4.371 1 98.06 90 ILE A O 1
ATOM 719 N N . ARG A 1 91 ? 11.289 22.266 5.961 1 97.38 91 ARG A N 1
ATOM 720 C CA . ARG A 1 91 ? 11.148 23.297 6.996 1 97.38 91 ARG A CA 1
ATOM 721 C C . ARG A 1 91 ? 12.273 24.312 6.902 1 97.38 91 ARG A C 1
ATOM 723 O O . ARG A 1 91 ? 12.039 25.516 7.027 1 97.38 91 ARG A O 1
ATOM 730 N N . LYS A 1 92 ? 13.461 23.797 6.762 1 96.56 92 LYS A N 1
ATOM 731 C CA . LYS A 1 92 ? 14.648 24.656 6.68 1 96.56 92 LYS A CA 1
ATOM 732 C C . LYS A 1 92 ? 15.727 24 5.824 1 96.56 92 LYS A C 1
ATOM 734 O O . LYS A 1 92 ? 15.977 22.797 5.926 1 96.56 92 LYS A O 1
ATOM 739 N N . GLY A 1 93 ? 16.297 24.844 4.988 1 96.5 93 GLY A N 1
ATOM 740 C CA . GLY A 1 93 ? 17.391 24.359 4.168 1 96.5 93 GLY A CA 1
ATOM 741 C C . GLY A 1 93 ? 16.969 24 2.754 1 96.5 93 GLY A C 1
ATOM 742 O O . GLY A 1 93 ? 15.914 24.438 2.291 1 96.5 93 GLY A O 1
ATOM 743 N N . GLU A 1 94 ? 17.969 23.391 2.084 1 96.12 94 GLU A N 1
ATOM 744 C CA . GLU A 1 94 ? 17.766 22.953 0.71 1 96.12 94 GLU A CA 1
ATOM 745 C C . GLU A 1 94 ? 18.125 21.469 0.55 1 96.12 94 GLU A C 1
ATOM 747 O O . GLU A 1 94 ? 19.094 21 1.134 1 96.12 94 GLU A O 1
ATOM 752 N N . ALA A 1 95 ? 17.281 20.797 -0.148 1 96.12 95 ALA A N 1
ATOM 753 C CA . ALA A 1 95 ? 17.516 19.375 -0.376 1 96.12 95 ALA A CA 1
ATOM 754 C C . ALA A 1 95 ? 17.547 19.062 -1.868 1 96.12 95 ALA A C 1
ATOM 756 O O . ALA A 1 95 ? 16.734 19.562 -2.637 1 96.12 95 ALA A O 1
ATOM 757 N N . ASN A 1 96 ? 18.516 18.328 -2.273 1 96.25 96 ASN A N 1
ATOM 758 C CA . ASN A 1 96 ? 18.453 17.656 -3.566 1 96.25 96 ASN A CA 1
ATOM 759 C C . ASN A 1 96 ? 17.844 16.266 -3.438 1 96.25 96 ASN A C 1
ATOM 761 O O . ASN A 1 96 ? 18.453 15.359 -2.855 1 96.25 96 ASN A O 1
ATOM 765 N N . LEU A 1 97 ? 16.688 16.156 -3.973 1 96.06 97 LEU A N 1
ATOM 766 C CA . LEU A 1 97 ? 15.961 14.883 -3.932 1 96.06 97 LEU A CA 1
ATOM 767 C C . LEU A 1 97 ? 16.141 14.109 -5.234 1 96.06 97 LEU A C 1
ATOM 769 O O . LEU A 1 97 ? 15.938 14.656 -6.32 1 96.06 97 LEU A O 1
ATOM 773 N N . GLY A 1 98 ? 16.625 12.883 -5.129 1 93.81 98 GLY A N 1
ATOM 774 C CA . GLY A 1 98 ? 16.547 11.93 -6.223 1 93.81 98 GLY A CA 1
ATOM 775 C C . GLY A 1 98 ? 15.523 10.836 -5.992 1 93.81 98 GLY A C 1
ATOM 776 O O . GLY A 1 98 ? 15.414 10.305 -4.887 1 93.81 98 GLY A O 1
ATOM 777 N N . PHE A 1 99 ? 14.703 10.578 -6.934 1 91.25 99 PHE A N 1
ATOM 778 C CA . PHE A 1 99 ? 13.758 9.484 -6.723 1 91.25 99 PHE A CA 1
ATOM 779 C C . PHE A 1 99 ? 13.375 8.836 -8.047 1 91.25 99 PHE A C 1
ATOM 781 O O . PHE A 1 99 ? 13.5 9.461 -9.109 1 91.25 99 PHE A O 1
ATOM 788 N N . MET A 1 100 ? 12.914 7.613 -7.918 1 88.38 100 MET A N 1
ATOM 789 C CA . MET A 1 100 ? 12.508 6.828 -9.086 1 88.38 100 MET A CA 1
ATOM 790 C C . MET A 1 100 ? 11.055 7.105 -9.453 1 88.38 100 MET A C 1
ATOM 792 O O . MET A 1 100 ? 10.164 6.957 -8.617 1 88.38 100 MET A O 1
ATOM 796 N N . TYR A 1 101 ? 10.883 7.566 -10.664 1 79.25 101 TYR A N 1
ATOM 797 C CA . TYR A 1 101 ? 9.539 7.789 -11.188 1 79.25 101 TYR A CA 1
ATOM 798 C C . TYR A 1 101 ? 9.414 7.25 -12.609 1 79.25 101 TYR A C 1
ATOM 800 O O . TYR A 1 101 ? 10.172 7.633 -13.5 1 79.25 101 TYR A O 1
ATOM 808 N N . ASP A 1 102 ? 8.438 6.391 -12.797 1 76.62 102 ASP A N 1
ATOM 809 C CA . ASP A 1 102 ? 8.18 5.793 -14.102 1 76.62 102 ASP A CA 1
ATOM 810 C C . ASP A 1 102 ? 9.469 5.227 -14.703 1 76.62 102 ASP A C 1
ATOM 812 O O . ASP A 1 102 ? 9.805 5.535 -15.844 1 76.62 102 ASP A O 1
ATOM 816 N N . ASP A 1 103 ? 10.25 4.621 -13.914 1 78.81 103 ASP A N 1
ATOM 817 C CA . ASP A 1 103 ? 11.438 3.873 -14.305 1 78.81 103 ASP A CA 1
ATOM 818 C C . ASP A 1 103 ? 12.578 4.816 -14.695 1 78.81 103 ASP A C 1
ATOM 820 O O . ASP A 1 103 ? 13.484 4.426 -15.422 1 78.81 103 ASP A O 1
ATOM 824 N N . GLU A 1 104 ? 12.391 6.062 -14.25 1 85.38 104 GLU A N 1
ATOM 825 C CA . GLU A 1 104 ? 13.461 7.035 -14.477 1 85.38 104 GLU A CA 1
ATOM 826 C C . GLU A 1 104 ? 13.844 7.738 -13.18 1 85.38 104 GLU A C 1
ATOM 828 O O . GLU A 1 104 ? 13.023 7.859 -12.266 1 85.38 104 GLU A O 1
ATOM 833 N N . LEU A 1 105 ? 15.094 8.133 -13.195 1 88.88 105 LEU A N 1
ATOM 834 C CA . LEU A 1 105 ? 15.562 8.914 -12.055 1 88.88 105 LEU A CA 1
ATOM 835 C C . LEU A 1 105 ? 15.25 10.391 -12.25 1 88.88 105 LEU A C 1
ATOM 837 O O . LEU A 1 105 ? 15.648 10.984 -13.258 1 88.88 105 LEU A O 1
ATOM 841 N N . VAL A 1 106 ? 14.531 10.891 -11.367 1 87.5 106 VAL A N 1
ATOM 842 C CA . VAL A 1 106 ? 14.227 12.32 -11.375 1 87.5 106 VAL A CA 1
ATOM 843 C C . VAL A 1 106 ? 14.922 13 -10.203 1 87.5 106 VAL A C 1
ATOM 845 O O . VAL A 1 106 ? 14.867 12.516 -9.07 1 87.5 106 VAL A O 1
ATOM 848 N N . GLU A 1 107 ? 15.602 14.07 -10.484 1 90.25 107 GLU A N 1
ATOM 849 C CA . GLU A 1 107 ? 16.234 14.859 -9.438 1 90.25 107 GLU A CA 1
ATOM 850 C C . GLU A 1 107 ? 15.578 16.234 -9.297 1 90.25 107 GLU A C 1
ATOM 852 O O . GLU A 1 107 ? 15.258 16.875 -10.297 1 90.25 107 GLU A O 1
ATOM 857 N N . LYS A 1 108 ? 15.375 16.594 -8.078 1 92.06 108 LYS A N 1
ATOM 858 C CA . LYS A 1 108 ? 14.703 17.859 -7.797 1 92.06 108 LYS A CA 1
ATOM 859 C C . LYS A 1 108 ? 15.375 18.594 -6.652 1 92.06 108 LYS A C 1
ATOM 861 O O . LYS A 1 108 ? 15.719 18 -5.629 1 92.06 108 LYS A O 1
ATOM 866 N N . ARG A 1 109 ? 15.562 19.844 -6.953 1 95.06 109 ARG A N 1
ATOM 867 C CA . ARG A 1 109 ? 16.016 20.703 -5.863 1 95.06 109 ARG A CA 1
ATOM 868 C C . ARG A 1 109 ? 14.82 21.25 -5.078 1 95.06 109 ARG A C 1
ATOM 870 O O . ARG A 1 109 ? 13.922 21.875 -5.656 1 95.06 109 ARG A O 1
ATOM 877 N N . LEU A 1 110 ? 14.812 21.016 -3.842 1 96.75 110 LEU A N 1
ATOM 878 C CA . LEU A 1 110 ? 13.742 21.484 -2.969 1 96.75 110 LEU A CA 1
ATOM 879 C C . LEU A 1 110 ? 14.25 22.562 -2.006 1 96.75 110 LEU A C 1
ATOM 881 O O . LEU A 1 110 ? 15.359 22.453 -1.479 1 96.75 110 LEU A O 1
ATOM 885 N N . LYS A 1 111 ? 13.477 23.547 -1.878 1 96.25 111 LYS A N 1
ATOM 886 C CA . LYS A 1 111 ? 13.828 24.641 -0.98 1 96.25 111 LYS A CA 1
ATOM 887 C C . LYS A 1 111 ? 12.836 24.75 0.171 1 96.25 111 LYS A C 1
ATOM 889 O O . LYS A 1 111 ? 11.828 24.047 0.198 1 96.25 111 LYS A O 1
ATOM 894 N N . THR A 1 112 ? 13.172 25.688 1.066 1 97 112 THR A N 1
ATOM 895 C CA . THR A 1 112 ? 12.32 25.906 2.23 1 97 112 THR A CA 1
ATOM 896 C C . THR A 1 112 ? 10.891 26.203 1.805 1 97 112 THR A C 1
ATOM 898 O O . THR A 1 112 ? 10.656 27.047 0.926 1 97 112 THR A O 1
ATOM 901 N N . GLY A 1 113 ? 9.961 25.469 2.375 1 96.94 113 GLY A N 1
ATOM 902 C CA . GLY A 1 113 ? 8.547 25.672 2.076 1 96.94 113 GLY A CA 1
ATOM 903 C C . GLY A 1 113 ? 7.996 24.688 1.074 1 96.94 113 GLY A C 1
ATOM 904 O O . GLY A 1 113 ? 6.777 24.562 0.918 1 96.94 113 GLY A O 1
ATOM 905 N N . ASP A 1 114 ? 8.875 23.969 0.399 1 97.25 114 ASP A N 1
ATOM 906 C CA . ASP A 1 114 ? 8.43 23.031 -0.623 1 97.25 114 ASP A CA 1
ATOM 907 C C . ASP A 1 114 ? 7.785 21.797 0.01 1 97.25 114 ASP A C 1
ATOM 909 O O . ASP A 1 114 ? 8.266 21.281 1.024 1 97.25 114 ASP A O 1
ATOM 913 N N . LEU A 1 115 ? 6.684 21.422 -0.64 1 96.88 115 LEU A N 1
ATOM 914 C CA . LEU A 1 115 ? 6.023 20.156 -0.356 1 96.88 115 LEU A CA 1
ATOM 915 C C . LEU A 1 115 ? 6.219 19.172 -1.506 1 96.88 115 LEU A C 1
ATOM 917 O O . LEU A 1 115 ? 6.16 19.562 -2.676 1 96.88 115 LEU A O 1
ATOM 921 N N . TYR A 1 116 ? 6.441 17.938 -1.113 1 96.06 116 TYR A N 1
ATOM 922 C CA . TYR A 1 116 ? 6.605 16.906 -2.127 1 96.06 116 TYR A CA 1
ATOM 923 C C . TYR A 1 116 ? 6.098 15.555 -1.617 1 96.06 116 TYR A C 1
ATOM 925 O O . TYR A 1 116 ? 6.156 15.281 -0.417 1 96.06 116 TYR A O 1
ATOM 933 N N . VAL A 1 117 ? 5.57 14.781 -2.521 1 94.44 117 VAL A N 1
ATOM 934 C CA . VAL A 1 117 ? 5.051 13.461 -2.174 1 94.44 117 VAL A CA 1
ATOM 935 C C . VAL A 1 117 ? 5.941 12.383 -2.777 1 94.44 117 VAL A C 1
ATOM 937 O O . VAL A 1 117 ? 6.191 12.375 -3.984 1 94.44 117 VAL A O 1
ATOM 940 N N . ILE A 1 118 ? 6.438 11.508 -1.963 1 93.06 118 ILE A N 1
ATOM 941 C CA . ILE A 1 118 ? 7.168 10.32 -2.393 1 93.06 118 ILE A CA 1
ATOM 942 C C . ILE A 1 118 ? 6.297 9.086 -2.211 1 93.06 118 ILE A C 1
ATOM 944 O O . ILE A 1 118 ? 6.027 8.664 -1.082 1 93.06 118 ILE A O 1
ATOM 948 N N . PRO A 1 119 ? 5.906 8.484 -3.293 1 89.94 119 PRO A N 1
ATOM 949 C CA . PRO A 1 119 ? 5.008 7.332 -3.182 1 89.94 119 PRO A CA 1
ATOM 950 C C . PRO A 1 119 ? 5.68 6.125 -2.529 1 89.94 119 PRO A C 1
ATOM 952 O O . PRO A 1 119 ? 6.891 5.934 -2.672 1 89.94 119 PRO A O 1
ATOM 955 N N . SER A 1 120 ? 4.832 5.34 -1.878 1 90.69 120 SER A N 1
ATOM 956 C CA . SER A 1 120 ? 5.301 4.086 -1.293 1 90.69 120 SER A CA 1
ATOM 957 C C . SER A 1 120 ? 5.977 3.209 -2.34 1 90.69 120 SER A C 1
ATOM 959 O O . SER A 1 120 ? 5.512 3.117 -3.477 1 90.69 120 SER A O 1
ATOM 961 N N . GLY A 1 121 ? 7.141 2.666 -1.9 1 89.62 121 GLY A N 1
ATOM 962 C CA . GLY A 1 121 ? 7.84 1.746 -2.783 1 89.62 121 GLY A CA 1
ATOM 963 C C . GLY A 1 121 ? 8.773 2.445 -3.758 1 89.62 121 GLY A C 1
ATOM 964 O O . GLY A 1 121 ? 9.555 1.794 -4.453 1 89.62 121 GLY A O 1
ATOM 965 N N . SER A 1 122 ? 8.688 3.742 -3.84 1 91.12 122 SER A N 1
ATOM 966 C CA . SER A 1 122 ? 9.57 4.488 -4.73 1 91.12 122 SER A CA 1
ATOM 967 C C . SER A 1 122 ? 10.922 4.754 -4.07 1 91.12 122 SER A C 1
ATOM 969 O O . SER A 1 122 ? 10.984 5.348 -2.992 1 91.12 122 SER A O 1
ATOM 971 N N . ALA A 1 123 ? 11.922 4.355 -4.758 1 94.31 123 ALA A N 1
ATOM 972 C CA . ALA A 1 123 ? 13.266 4.605 -4.234 1 94.31 123 ALA A CA 1
ATOM 973 C C . ALA A 1 123 ? 13.617 6.09 -4.309 1 94.31 123 ALA A C 1
ATOM 975 O O . ALA A 1 123 ? 13.289 6.762 -5.293 1 94.31 123 ALA A O 1
ATOM 976 N N . PHE A 1 124 ? 14.305 6.578 -3.242 1 94.94 124 PHE A N 1
ATOM 977 C CA . PHE A 1 124 ? 14.688 7.984 -3.215 1 94.94 124 PHE A CA 1
ATOM 978 C C . PHE A 1 124 ? 15.922 8.195 -2.348 1 94.94 124 PHE A C 1
ATOM 980 O O . PHE A 1 124 ? 16.328 7.297 -1.617 1 94.94 124 PHE A O 1
ATOM 987 N N . TYR A 1 125 ? 16.578 9.312 -2.463 1 95.25 125 TYR A N 1
ATOM 988 C CA . TYR A 1 125 ? 17.641 9.781 -1.582 1 95.25 125 TYR A CA 1
ATOM 989 C C . TYR A 1 125 ? 17.562 11.289 -1.391 1 95.25 125 TYR A C 1
ATOM 991 O O . TYR A 1 125 ? 16.938 11.992 -2.182 1 95.25 125 TYR A O 1
ATOM 999 N N . PHE A 1 126 ? 18.125 11.773 -0.294 1 96.69 126 PHE A N 1
ATOM 1000 C CA . PHE A 1 126 ? 18.266 13.203 -0.039 1 96.69 126 PHE A CA 1
ATOM 1001 C C . PHE A 1 126 ? 19.75 13.578 0.044 1 96.69 126 PHE A C 1
ATOM 1003 O O . PHE A 1 126 ? 20.547 12.852 0.635 1 96.69 126 PHE A O 1
ATOM 1010 N N . VAL A 1 127 ? 20.047 14.727 -0.519 1 96.56 127 VAL A N 1
ATOM 1011 C CA . VAL A 1 127 ? 21.375 15.297 -0.346 1 96.56 127 VAL A CA 1
ATOM 1012 C C . VAL A 1 127 ? 21.266 16.734 0.175 1 96.56 127 VAL A C 1
ATOM 1014 O O . VAL A 1 127 ? 20.531 17.547 -0.396 1 96.56 127 VAL A O 1
ATOM 1017 N N . ASN A 1 128 ? 21.859 16.984 1.292 1 97.31 128 ASN A N 1
ATOM 1018 C CA . ASN A 1 128 ? 22.109 18.359 1.711 1 97.31 128 ASN A CA 1
ATOM 1019 C C . ASN A 1 128 ? 23.438 18.875 1.156 1 97.31 128 ASN A C 1
ATOM 1021 O O . ASN A 1 128 ? 24.5 18.578 1.699 1 97.31 128 ASN A O 1
ATOM 1025 N N . THR A 1 129 ? 23.359 19.625 0.133 1 89.44 129 THR A N 1
ATOM 1026 C CA . THR A 1 129 ? 24.578 20.078 -0.524 1 89.44 129 THR A CA 1
ATOM 1027 C C . THR A 1 129 ? 25.094 21.375 0.109 1 89.44 129 THR A C 1
ATOM 1029 O O . THR A 1 129 ? 26.141 21.891 -0.287 1 89.44 129 THR A O 1
ATOM 1032 N N . GLU A 1 130 ? 24.344 21.906 1.036 1 91.62 130 GLU A N 1
ATOM 1033 C CA . GLU A 1 130 ? 24.719 23.188 1.641 1 91.62 130 GLU A CA 1
ATOM 1034 C C . GLU A 1 130 ? 25.969 23.031 2.514 1 91.62 130 GLU A C 1
ATOM 1036 O O . GLU A 1 130 ? 26.188 21.984 3.117 1 91.62 130 GLU A O 1
ATOM 1041 N N . GLU A 1 131 ? 26.766 24.094 2.596 1 89.5 131 GLU A N 1
ATOM 1042 C CA . GLU A 1 131 ? 28.016 24.062 3.346 1 89.5 131 GLU A CA 1
ATOM 1043 C C . GLU A 1 131 ? 27.781 24.422 4.812 1 89.5 131 GLU A C 1
ATOM 1045 O O . GLU A 1 131 ? 28.516 23.969 5.691 1 89.5 131 GLU A O 1
ATOM 1050 N N . GLY A 1 132 ? 26.859 25.078 5.105 1 90.75 132 GLY A N 1
ATOM 1051 C CA . GLY A 1 132 ? 26.734 25.562 6.473 1 90.75 132 GLY A CA 1
ATOM 1052 C C . GLY A 1 132 ? 25.344 25.359 7.059 1 90.75 132 GLY A C 1
ATOM 1053 O O . GLY A 1 132 ? 25.172 25.438 8.273 1 90.75 132 GLY A O 1
ATOM 1054 N N . GLN A 1 133 ? 24.469 25.109 6.289 1 94.38 133 GLN A N 1
ATOM 1055 C CA . GLN A 1 133 ? 23.094 25.062 6.773 1 94.38 133 GLN A CA 1
ATOM 1056 C C . GLN A 1 133 ? 22.594 23.625 6.895 1 94.38 133 GLN A C 1
ATOM 1058 O O . GLN A 1 133 ? 22.734 22.828 5.961 1 94.38 133 GLN A O 1
ATOM 1063 N N . ARG A 1 134 ? 22.062 23.312 8.094 1 97.25 134 ARG A N 1
ATOM 1064 C CA . ARG A 1 134 ? 21.406 22.016 8.289 1 97.25 134 ARG A CA 1
ATOM 1065 C C . ARG A 1 134 ? 20.078 21.953 7.543 1 97.25 134 ARG A C 1
ATOM 1067 O O . ARG A 1 134 ? 19.391 22.953 7.406 1 97.25 134 ARG A O 1
ATOM 1074 N N . LEU A 1 135 ? 19.828 20.75 7.062 1 98.19 135 LEU A N 1
ATOM 1075 C CA . LEU A 1 135 ? 18.547 20.469 6.422 1 98.19 135 LEU A CA 1
ATOM 1076 C C . LEU A 1 135 ? 17.547 19.891 7.426 1 98.19 135 LEU A C 1
ATOM 1078 O O . LEU A 1 135 ? 17.875 18.953 8.148 1 98.19 135 LEU A O 1
ATOM 1082 N N . HIS A 1 136 ? 16.359 20.516 7.527 1 98.06 136 HIS A N 1
ATOM 1083 C CA . HIS A 1 136 ? 15.281 20.047 8.383 1 98.06 136 HIS A CA 1
ATOM 1084 C C . HIS A 1 136 ? 14.031 19.719 7.566 1 98.06 136 HIS A C 1
ATOM 1086 O O . HIS A 1 136 ? 13.461 20.594 6.918 1 98.06 136 HIS A O 1
ATOM 1092 N N . ILE A 1 137 ? 13.664 18.453 7.637 1 98.31 137 ILE A N 1
ATOM 1093 C CA . ILE A 1 137 ? 12.484 18 6.91 1 98.31 137 ILE A CA 1
ATOM 1094 C C . ILE A 1 137 ? 11.438 17.5 7.898 1 98.31 137 ILE A C 1
ATOM 1096 O O . ILE A 1 137 ? 11.758 16.781 8.844 1 98.31 137 ILE A O 1
ATOM 1100 N N . ILE A 1 138 ? 10.188 17.891 7.742 1 98.12 138 ILE A N 1
ATOM 1101 C CA . ILE A 1 138 ? 9.047 17.312 8.438 1 98.12 138 ILE A CA 1
ATOM 1102 C C . ILE A 1 138 ? 8.242 16.438 7.465 1 98.12 138 ILE A C 1
ATOM 1104 O O . ILE A 1 138 ? 8.023 16.828 6.316 1 98.12 138 ILE A O 1
ATOM 1108 N N . CYS A 1 139 ? 7.848 15.297 7.902 1 96.75 139 CYS A N 1
ATOM 1109 C CA . CYS A 1 139 ? 7.121 14.453 6.957 1 96.75 139 CYS A CA 1
ATOM 1110 C C . CYS A 1 139 ? 5.957 13.75 7.641 1 96.75 139 CYS A C 1
ATOM 1112 O O . CYS A 1 139 ? 5.957 13.578 8.859 1 96.75 139 CYS A O 1
ATOM 1114 N N . SER A 1 140 ? 4.961 13.461 6.887 1 95.81 140 SER A N 1
ATOM 1115 C CA . SER A 1 140 ? 3.842 12.625 7.305 1 95.81 140 SER A CA 1
ATOM 1116 C C . SER A 1 140 ? 4.023 11.188 6.84 1 95.81 140 SER A C 1
ATOM 1118 O O . SER A 1 140 ? 4.441 10.945 5.707 1 95.81 140 SER A O 1
ATOM 1120 N N . ILE A 1 141 ? 3.752 10.297 7.738 1 91.69 141 ILE A N 1
ATOM 1121 C CA . ILE A 1 141 ? 3.871 8.867 7.48 1 91.69 141 ILE A CA 1
ATOM 1122 C C . ILE A 1 141 ? 2.516 8.188 7.68 1 91.69 141 ILE A C 1
ATOM 1124 O O . ILE A 1 141 ? 1.944 8.242 8.773 1 91.69 141 ILE A O 1
ATOM 1128 N N . ASP A 1 142 ? 1.994 7.543 6.664 1 81.44 142 ASP A N 1
ATOM 1129 C CA . ASP A 1 142 ? 0.719 6.836 6.715 1 81.44 142 ASP A CA 1
ATOM 1130 C C . ASP A 1 142 ? 0.926 5.348 6.996 1 81.44 142 ASP A C 1
ATOM 1132 O O . ASP A 1 142 ? 1.269 4.582 6.094 1 81.44 142 ASP A O 1
ATOM 1136 N N . PRO A 1 143 ? 0.621 4.941 8.164 1 71.56 143 PRO A N 1
ATOM 1137 C CA . PRO A 1 143 ? 0.921 3.549 8.508 1 71.56 143 PRO A CA 1
ATOM 1138 C C . PRO A 1 143 ? -0.035 2.559 7.848 1 71.56 143 PRO A C 1
ATOM 1140 O O . PRO A 1 143 ? 0.236 1.355 7.828 1 71.56 143 PRO A O 1
ATOM 1143 N N . SER A 1 144 ? -1.167 2.998 7.328 1 67.38 144 SER A N 1
ATOM 1144 C CA . SER A 1 144 ? -2.176 2.09 6.793 1 67.38 144 SER A CA 1
ATOM 1145 C C . SER A 1 144 ? -1.628 1.285 5.617 1 67.38 144 SER A C 1
ATOM 1147 O O . SER A 1 144 ? -2.158 0.224 5.285 1 67.38 144 SER A O 1
ATOM 1149 N N . THR A 1 145 ? -0.493 1.748 5.117 1 63.94 145 THR A N 1
ATOM 1150 C CA . THR A 1 145 ? 0.084 1.043 3.979 1 63.94 145 THR A CA 1
ATOM 1151 C C . THR A 1 145 ? 1.245 0.157 4.422 1 63.94 145 THR A C 1
ATOM 1153 O O . THR A 1 145 ? 1.809 -0.586 3.615 1 63.94 145 THR A O 1
ATOM 1156 N N . SER A 1 146 ? 1.529 0.27 5.688 1 69.5 146 SER A N 1
ATOM 1157 C CA . SER A 1 146 ? 2.748 -0.377 6.164 1 69.5 146 SER A CA 1
ATOM 1158 C C . SER A 1 146 ? 2.504 -1.85 6.48 1 69.5 146 SER A C 1
ATOM 1160 O O . SER A 1 146 ? 1.394 -2.234 6.852 1 69.5 146 SER A O 1
ATOM 1162 N N . LEU A 1 147 ? 3.555 -2.555 6.188 1 68.06 147 LEU A N 1
ATOM 1163 C CA . LEU A 1 147 ? 3.527 -3.984 6.477 1 68.06 147 LEU A CA 1
ATOM 1164 C C . LEU A 1 147 ? 3.73 -4.242 7.965 1 68.06 147 LEU A C 1
ATOM 1166 O O . LEU A 1 147 ? 4.848 -4.117 8.477 1 68.06 147 LEU A O 1
ATOM 1170 N N . GLY A 1 148 ? 2.648 -4.535 8.734 1 59.25 148 GLY A N 1
ATOM 1171 C CA . GLY A 1 148 ? 2.707 -5.145 10.055 1 59.25 148 GLY A CA 1
ATOM 1172 C C . GLY A 1 148 ? 3.387 -4.27 11.086 1 59.25 148 GLY A C 1
ATOM 1173 O O . GLY A 1 148 ? 3.4 -4.594 12.281 1 59.25 148 GLY A O 1
ATOM 1174 N N . LEU A 1 149 ? 4.266 -3.361 10.617 1 60.56 149 LEU A N 1
ATOM 1175 C CA . LEU A 1 149 ? 4.961 -2.568 11.633 1 60.56 149 LEU A CA 1
ATOM 1176 C C . LEU A 1 149 ? 4.152 -1.33 12 1 60.56 149 LEU A C 1
ATOM 1178 O O . LEU A 1 149 ? 3.334 -0.858 11.211 1 60.56 149 LEU A O 1
ATOM 1182 N N . ASP A 1 150 ? 4.449 -0.947 13.219 1 63.81 150 ASP A N 1
ATOM 1183 C CA . ASP A 1 150 ? 3.773 0.21 13.797 1 63.81 150 ASP A CA 1
ATOM 1184 C C . ASP A 1 150 ? 4.211 1.502 13.109 1 63.81 150 ASP A C 1
ATOM 1186 O O . ASP A 1 150 ? 3.449 2.469 13.055 1 63.81 150 ASP A O 1
ATOM 1190 N N . THR A 1 151 ? 5.43 1.486 12.633 1 77.38 151 THR A N 1
ATOM 1191 C CA . THR A 1 151 ? 5.875 2.709 11.969 1 77.38 151 THR A CA 1
ATOM 1192 C C . THR A 1 151 ? 6.004 2.496 10.469 1 77.38 151 THR A C 1
ATOM 1194 O O . THR A 1 151 ? 5.035 2.666 9.727 1 77.38 151 THR A O 1
ATOM 1197 N N . PHE A 1 152 ? 7.094 2.201 9.961 1 82.62 152 PHE A N 1
ATOM 1198 C CA . PHE A 1 152 ? 7.34 1.84 8.57 1 82.62 152 PHE A CA 1
ATOM 1199 C C . PHE A 1 152 ? 8.633 1.039 8.438 1 82.62 152 PHE A C 1
ATOM 1201 O O . PHE A 1 152 ? 9.414 0.955 9.391 1 82.62 152 PHE A O 1
ATOM 1208 N N . HIS A 1 153 ? 8.695 0.392 7.324 1 85.5 153 HIS A N 1
ATOM 1209 C CA . HIS A 1 153 ? 9.945 -0.281 6.988 1 85.5 153 HIS A CA 1
ATOM 1210 C C . HIS A 1 153 ? 10.742 0.519 5.961 1 85.5 153 HIS A C 1
ATOM 1212 O O . HIS A 1 153 ? 10.172 1.056 5.008 1 85.5 153 HIS A O 1
ATOM 1218 N N . SER A 1 154 ? 12.047 0.593 6.336 1 87.5 154 SER A N 1
ATOM 1219 C CA . SER A 1 154 ? 12.977 1.125 5.344 1 87.5 154 SER A CA 1
ATOM 1220 C C . SER A 1 154 ? 13.727 0.005 4.633 1 87.5 154 SER A C 1
ATOM 1222 O O . SER A 1 154 ? 14.188 -0.943 5.27 1 87.5 154 SER A O 1
ATOM 1224 N N . PHE A 1 155 ? 13.773 0.116 3.361 1 90.06 155 PHE A N 1
ATOM 1225 C CA . PHE A 1 155 ? 14.523 -0.812 2.523 1 90.06 155 PHE A CA 1
ATOM 1226 C C . PHE A 1 155 ? 15.719 -0.118 1.885 1 90.06 155 PHE A C 1
ATOM 1228 O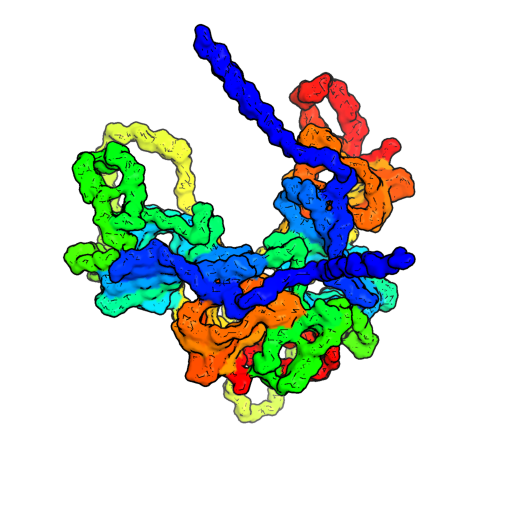 O . PHE A 1 155 ? 15.578 0.563 0.867 1 90.06 155 PHE A O 1
ATOM 1235 N N . TYR A 1 156 ? 16.859 -0.369 2.451 1 90.56 156 TYR A N 1
ATOM 1236 C CA . TYR A 1 156 ? 18.047 0.369 2.01 1 90.56 156 TYR A CA 1
ATOM 1237 C C . TYR A 1 156 ? 18.719 -0.328 0.834 1 90.56 156 TYR A C 1
ATOM 1239 O O . TYR A 1 156 ? 19.016 -1.523 0.901 1 90.56 156 TYR A O 1
ATOM 1247 N N . ILE A 1 157 ? 18.875 0.367 -0.216 1 88.44 157 ILE A N 1
ATOM 1248 C CA . ILE A 1 157 ? 19.562 -0.152 -1.39 1 88.44 157 ILE A CA 1
ATOM 1249 C C . ILE A 1 157 ? 21.078 -0.12 -1.151 1 88.44 157 ILE A C 1
ATOM 1251 O O . ILE A 1 157 ? 21.797 -1.039 -1.555 1 88.44 157 ILE A O 1
ATOM 1255 N N . GLY A 1 158 ? 21.453 0.995 -0.645 1 75.31 158 GLY A N 1
ATOM 1256 C CA . GLY A 1 158 ? 22.797 1.127 -0.101 1 75.31 158 GLY A CA 1
ATOM 1257 C C . GLY A 1 158 ? 22.812 1.38 1.395 1 75.31 158 GLY A C 1
ATOM 1258 O O . GLY A 1 158 ? 21.828 1.879 1.956 1 75.31 158 GLY A O 1
ATOM 1259 N N . GLY A 1 159 ? 23.766 0.77 2.096 1 67.75 159 GLY A N 1
ATOM 1260 C CA . GLY A 1 159 ? 23.609 1.098 3.502 1 67.75 159 GLY A CA 1
ATOM 1261 C C . GLY A 1 159 ? 24.844 0.785 4.336 1 67.75 159 GLY A C 1
ATOM 1262 O O . GLY A 1 159 ? 25.797 0.201 3.834 1 67.75 159 GLY A O 1
ATOM 1263 N N . GLY A 1 160 ? 24.891 1.429 5.469 1 57 160 GLY A N 1
ATOM 1264 C CA . GLY A 1 160 ? 26.016 1.441 6.383 1 57 160 GLY A CA 1
ATOM 1265 C C . GLY A 1 160 ? 25.812 0.544 7.59 1 57 160 GLY A C 1
ATOM 1266 O O . GLY A 1 160 ? 25.125 -0.478 7.504 1 57 160 GLY A O 1
ATOM 1267 N N . ALA A 1 161 ? 26.297 1.126 8.695 1 54.03 161 ALA A N 1
ATOM 1268 C CA . ALA A 1 161 ? 26.281 0.464 10 1 54.03 161 ALA A CA 1
ATOM 1269 C C . ALA A 1 161 ? 24.859 0.301 10.516 1 54.03 161 ALA A C 1
ATOM 1271 O O . ALA A 1 161 ? 24.109 1.271 10.586 1 54.03 161 ALA A O 1
ATOM 1272 N N . ASN A 1 162 ? 24.359 -0.974 10.609 1 62.03 162 ASN A N 1
ATOM 1273 C CA . ASN A 1 162 ? 23.094 -1.409 11.18 1 62.03 162 ASN A CA 1
ATOM 1274 C C . ASN A 1 162 ? 21.953 -1.271 10.188 1 62.03 162 ASN A C 1
ATOM 1276 O O . ASN A 1 162 ? 20.781 -1.212 10.578 1 62.03 162 ASN A O 1
ATOM 1280 N N . SER A 1 163 ? 22.391 -0.905 8.93 1 71.56 163 SER A N 1
ATOM 1281 C CA . SER A 1 163 ? 21.406 -0.82 7.852 1 71.56 163 SER A CA 1
ATOM 1282 C C . SER A 1 163 ? 21.906 -1.49 6.582 1 71.56 163 SER A C 1
ATOM 1284 O O . SER A 1 163 ? 22.234 -0.814 5.602 1 71.56 163 SER A O 1
ATOM 1286 N N . PRO A 1 164 ? 21.859 -2.691 6.695 1 78.94 164 PRO A N 1
ATOM 1287 C CA . PRO A 1 164 ? 22.422 -3.41 5.551 1 78.94 164 PRO A CA 1
ATOM 1288 C C . PRO A 1 164 ? 21.609 -3.221 4.273 1 78.94 164 PRO A C 1
ATOM 1290 O O . PRO A 1 164 ? 20.406 -2.979 4.34 1 78.94 164 PRO A O 1
ATOM 1293 N N . SER A 1 165 ? 22.391 -3.291 3.221 1 84.94 165 SER A N 1
ATOM 1294 C CA . SER A 1 165 ? 21.75 -3.256 1.909 1 84.94 165 SER A CA 1
ATOM 1295 C C . SER A 1 165 ? 20.812 -4.445 1.717 1 84.94 165 SER A C 1
ATOM 1297 O O . SER A 1 165 ? 21.109 -5.551 2.178 1 84.94 165 SER A O 1
ATOM 1299 N N . LEU A 1 166 ? 19.75 -4.223 1.045 1 89 166 LEU A N 1
ATOM 1300 C CA . LEU A 1 166 ? 18.828 -5.305 0.731 1 89 166 LEU A CA 1
ATOM 1301 C C . LEU A 1 166 ? 19.516 -6.402 -0.067 1 89 166 LEU A C 1
ATOM 1303 O O . LEU A 1 166 ? 19.125 -7.57 0.009 1 89 166 LEU A O 1
ATOM 1307 N N . LEU A 1 167 ? 20.547 -6.023 -0.78 1 91.12 167 LEU A N 1
ATOM 1308 C CA . LEU A 1 167 ? 21.266 -7 -1.604 1 91.12 167 LEU A CA 1
ATOM 1309 C C . LEU A 1 167 ? 22.062 -7.965 -0.735 1 91.12 167 LEU A C 1
ATOM 1311 O O . LEU A 1 167 ? 22.359 -9.086 -1.16 1 91.12 167 LEU A O 1
ATOM 1315 N N . SER A 1 168 ? 22.359 -7.523 0.453 1 89.19 168 SER A N 1
ATOM 1316 C CA . SER A 1 168 ? 23.172 -8.352 1.34 1 89.19 168 SER A CA 1
ATOM 1317 C C . SER A 1 168 ? 22.391 -9.578 1.808 1 89.19 168 SER A C 1
ATOM 1319 O O . SER A 1 168 ? 22.984 -10.539 2.305 1 89.19 168 SER A O 1
ATOM 1321 N N . GLY A 1 169 ? 21.094 -9.547 1.675 1 90.12 169 GLY A N 1
ATOM 1322 C CA . GLY A 1 169 ? 20.266 -10.672 2.092 1 90.12 169 GLY A CA 1
ATOM 1323 C C . GLY A 1 169 ? 20.328 -11.836 1.129 1 90.12 169 GLY A C 1
ATOM 1324 O O . GLY A 1 169 ? 19.906 -12.953 1.47 1 90.12 169 GLY A O 1
ATOM 1325 N N . PHE A 1 170 ? 20.797 -11.609 -0.05 1 93.56 170 PHE A N 1
ATOM 1326 C CA . PHE A 1 170 ? 20.984 -12.672 -1.026 1 93.56 170 PHE A CA 1
ATOM 1327 C C . PHE A 1 170 ? 22.328 -13.359 -0.829 1 93.56 170 PHE A C 1
ATOM 1329 O O . PHE A 1 170 ? 23.328 -12.703 -0.508 1 93.56 170 PHE A O 1
ATOM 1336 N N . ALA A 1 171 ? 22.328 -14.664 -1.088 1 93.81 171 ALA A N 1
ATOM 1337 C CA . ALA A 1 171 ? 23.609 -15.367 -1.063 1 93.81 171 ALA A CA 1
ATOM 1338 C C . ALA A 1 171 ? 24.547 -14.844 -2.145 1 93.81 171 ALA A C 1
ATOM 1340 O O . ALA A 1 171 ? 24.109 -14.508 -3.248 1 93.81 171 ALA A O 1
ATOM 1341 N N . PRO A 1 172 ? 25.859 -14.805 -1.836 1 93.62 172 PRO A N 1
ATOM 1342 C CA . PRO A 1 172 ? 26.812 -14.273 -2.807 1 93.62 172 PRO A CA 1
ATOM 1343 C C . PRO A 1 172 ? 26.703 -14.945 -4.172 1 93.62 172 PRO A C 1
ATOM 1345 O O . PRO A 1 172 ? 26.844 -14.281 -5.207 1 93.62 172 PRO A O 1
ATOM 1348 N N . ALA A 1 173 ? 26.438 -16.203 -4.238 1 93.81 173 ALA A N 1
ATOM 1349 C CA . ALA A 1 173 ? 26.328 -16.938 -5.496 1 93.81 173 ALA A CA 1
ATOM 1350 C C . ALA A 1 173 ? 25.219 -16.375 -6.375 1 93.81 173 ALA A C 1
ATOM 1352 O O . ALA A 1 173 ? 25.328 -16.359 -7.602 1 93.81 173 ALA A O 1
ATOM 1353 N N . ILE A 1 174 ? 24.188 -15.938 -5.754 1 95 174 ILE A N 1
ATOM 1354 C CA . ILE A 1 174 ? 23.047 -15.367 -6.477 1 95 174 ILE A CA 1
ATOM 1355 C C . ILE A 1 174 ? 23.469 -14.031 -7.102 1 95 174 ILE A C 1
ATOM 1357 O O . ILE A 1 174 ? 23.172 -13.773 -8.266 1 95 174 ILE A O 1
ATOM 1361 N N . LEU A 1 175 ? 24.125 -13.211 -6.328 1 94.94 175 LEU A N 1
ATOM 1362 C CA . LEU A 1 175 ? 24.547 -11.898 -6.812 1 94.94 175 LEU A CA 1
ATOM 1363 C C . LEU A 1 175 ? 25.609 -12.031 -7.898 1 94.94 175 LEU A C 1
ATOM 1365 O O . LEU A 1 175 ? 25.656 -11.219 -8.828 1 94.94 175 LEU A O 1
ATOM 1369 N N . GLU A 1 176 ? 26.453 -13.109 -7.785 1 95.38 176 GLU A N 1
ATOM 1370 C CA . GLU A 1 176 ? 27.422 -13.391 -8.852 1 95.38 176 GLU A CA 1
ATOM 1371 C C . GLU A 1 176 ? 26.703 -13.594 -10.188 1 95.38 176 GLU A C 1
ATOM 1373 O O . GLU A 1 176 ? 27.109 -13.016 -11.203 1 95.38 176 GLU A O 1
ATOM 1378 N N . ALA A 1 177 ? 25.719 -14.352 -10.133 1 93.94 177 ALA A N 1
ATOM 1379 C CA . ALA A 1 177 ? 24.953 -14.633 -11.336 1 93.94 177 ALA A CA 1
ATOM 1380 C C . ALA A 1 177 ? 24.188 -13.391 -11.797 1 93.94 177 ALA A C 1
ATOM 1382 O O . ALA A 1 177 ? 24.172 -13.07 -12.984 1 93.94 177 ALA A O 1
ATOM 1383 N N . ALA A 1 178 ? 23.609 -12.68 -10.859 1 95.12 178 ALA A N 1
ATOM 1384 C CA . ALA A 1 178 ? 22.75 -11.539 -11.172 1 95.12 178 ALA A CA 1
ATOM 1385 C C . ALA A 1 178 ? 23.562 -10.406 -11.812 1 95.12 178 ALA A C 1
ATOM 1387 O O . ALA A 1 178 ? 23.062 -9.727 -12.719 1 95.12 178 ALA A O 1
ATOM 1388 N N . PHE A 1 179 ? 24.75 -10.203 -11.359 1 95.06 179 PHE A N 1
ATOM 1389 C CA . PHE A 1 179 ? 25.547 -9.07 -11.828 1 95.06 179 PHE A CA 1
ATOM 1390 C C . PHE A 1 179 ? 26.594 -9.523 -12.828 1 95.06 179 PHE A C 1
ATOM 1392 O O . PHE A 1 179 ? 27.312 -8.695 -13.406 1 95.06 179 PHE A O 1
ATOM 1399 N N . ASN A 1 180 ? 26.656 -10.859 -13.031 1 93.88 180 ASN A N 1
ATOM 1400 C CA . ASN A 1 180 ? 27.672 -11.422 -13.914 1 93.88 180 ASN A CA 1
ATOM 1401 C C . ASN A 1 180 ? 29.062 -10.953 -13.523 1 93.88 180 ASN A C 1
ATOM 1403 O O . ASN A 1 180 ? 29.812 -10.438 -14.367 1 93.88 180 ASN A O 1
ATOM 1407 N N . GLU A 1 181 ? 29.406 -11.055 -12.234 1 92.69 181 GLU A N 1
ATOM 1408 C CA . GLU A 1 181 ? 30.672 -10.641 -11.648 1 92.69 181 GLU A CA 1
ATOM 1409 C C . GLU A 1 181 ? 31.25 -11.719 -10.734 1 92.69 181 GLU A C 1
ATOM 1411 O O . GLU A 1 181 ? 30.531 -12.656 -10.352 1 92.69 181 GLU A O 1
ATOM 1416 N N . THR A 1 182 ? 32.5 -11.609 -10.391 1 92.62 182 THR A N 1
ATOM 1417 C CA . THR A 1 182 ? 33.156 -12.57 -9.508 1 92.62 182 THR A CA 1
ATOM 1418 C C . THR A 1 182 ? 32.688 -12.391 -8.07 1 92.62 182 THR A C 1
ATOM 1420 O O . THR A 1 182 ? 32.156 -11.328 -7.703 1 92.62 182 THR A O 1
ATOM 1423 N N . ARG A 1 183 ? 32.938 -13.43 -7.328 1 92.56 183 ARG A N 1
ATOM 1424 C CA . ARG A 1 183 ? 32.562 -13.422 -5.914 1 92.56 183 ARG A CA 1
ATOM 1425 C C . ARG A 1 183 ? 33.281 -12.297 -5.168 1 92.56 183 ARG A C 1
ATOM 1427 O O . ARG A 1 183 ? 32.656 -11.609 -4.352 1 92.56 183 ARG A O 1
ATOM 1434 N N . MET A 1 184 ? 34.469 -12.102 -5.43 1 90.94 184 MET A N 1
ATOM 1435 C CA . MET A 1 184 ? 35.25 -11.086 -4.754 1 90.94 184 MET A CA 1
ATOM 1436 C C . MET A 1 184 ? 34.688 -9.695 -5 1 90.94 184 MET A C 1
ATOM 1438 O O . MET A 1 184 ? 34.594 -8.883 -4.074 1 90.94 184 MET A O 1
ATOM 1442 N N . GLU A 1 185 ? 34.344 -9.422 -6.203 1 90.06 185 GLU A N 1
ATOM 1443 C CA . GLU A 1 185 ? 33.781 -8.109 -6.555 1 90.06 185 GLU A CA 1
ATOM 1444 C C . GLU A 1 185 ? 32.469 -7.855 -5.855 1 90.06 185 GLU A C 1
ATOM 1446 O O . GLU A 1 185 ? 32.25 -6.789 -5.281 1 90.06 185 GLU A O 1
ATOM 1451 N N . VAL A 1 186 ? 31.594 -8.844 -5.891 1 90.69 186 VAL A N 1
ATOM 1452 C CA . VAL A 1 186 ? 30.266 -8.703 -5.293 1 90.69 186 VAL A CA 1
ATOM 1453 C C . VAL A 1 186 ? 30.406 -8.5 -3.785 1 90.69 186 VAL A C 1
ATOM 1455 O O . VAL A 1 186 ? 29.719 -7.648 -3.207 1 90.69 186 VAL A O 1
ATOM 1458 N N . GLU A 1 187 ? 31.266 -9.234 -3.193 1 88.88 187 GLU A N 1
ATOM 1459 C CA . GLU A 1 187 ? 31.438 -9.148 -1.745 1 88.88 187 GLU A CA 1
ATOM 1460 C C . GLU A 1 187 ? 32.031 -7.801 -1.34 1 88.88 187 GLU A C 1
ATOM 1462 O O . GLU A 1 187 ? 31.688 -7.258 -0.289 1 88.88 187 GLU A O 1
ATOM 1467 N N . SER A 1 188 ? 32.844 -7.27 -2.145 1 87.69 188 SER A N 1
ATOM 1468 C CA . SER A 1 188 ? 33.469 -5.992 -1.838 1 87.69 188 SER A CA 1
ATOM 1469 C C . SER A 1 188 ? 32.469 -4.84 -1.925 1 87.69 188 SER A C 1
ATOM 1471 O O . SER A 1 188 ? 32.656 -3.797 -1.298 1 87.69 188 SER A O 1
ATOM 1473 N N . ILE A 1 189 ? 31.391 -4.992 -2.594 1 87.94 189 ILE A N 1
ATOM 1474 C CA . ILE A 1 189 ? 30.469 -3.895 -2.836 1 87.94 189 ILE A CA 1
ATOM 1475 C C . ILE A 1 189 ? 29.25 -4.035 -1.92 1 87.94 189 ILE A C 1
ATOM 1477 O O . ILE A 1 189 ? 28.812 -3.059 -1.306 1 87.94 189 ILE A O 1
ATOM 1481 N N . PHE A 1 190 ? 28.75 -5.246 -1.784 1 87.19 190 PHE A N 1
ATOM 1482 C CA . PHE A 1 190 ? 27.406 -5.352 -1.243 1 87.19 190 PHE A CA 1
ATOM 1483 C C . PHE A 1 190 ? 27.438 -5.887 0.183 1 87.19 190 PHE A C 1
ATOM 1485 O O . PHE A 1 190 ? 26.391 -5.961 0.847 1 87.19 190 PHE A O 1
ATOM 1492 N N . TYR A 1 191 ? 28.562 -6.184 0.71 1 83.19 191 TYR A N 1
ATOM 1493 C CA . TYR A 1 191 ? 28.594 -6.797 2.033 1 83.19 191 TYR A CA 1
ATOM 1494 C C . TYR A 1 191 ? 29.453 -5.988 2.988 1 83.19 191 TYR A C 1
ATOM 1496 O O . TYR A 1 191 ? 29.766 -6.445 4.09 1 83.19 191 TYR A O 1
ATOM 1504 N N . THR A 1 192 ? 29.766 -4.816 2.564 1 77.25 192 THR A N 1
ATOM 1505 C CA . THR A 1 192 ? 30.578 -3.949 3.412 1 77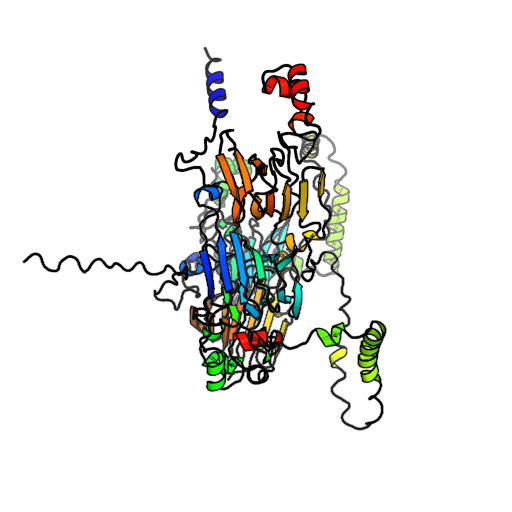.25 192 THR A CA 1
ATOM 1506 C C . THR A 1 192 ? 29.703 -3.207 4.418 1 77.25 192 THR A C 1
ATOM 1508 O O . THR A 1 192 ? 28.594 -2.77 4.086 1 77.25 192 THR A O 1
ATOM 1511 N N . GLU A 1 193 ? 30.188 -3.111 5.621 1 73.5 193 GLU A N 1
ATOM 1512 C CA . GLU A 1 193 ? 29.469 -2.377 6.66 1 73.5 193 GLU A CA 1
ATOM 1513 C C . GLU A 1 193 ? 29.812 -0.89 6.617 1 73.5 193 GLU A C 1
ATOM 1515 O O . GLU A 1 193 ? 30.984 -0.51 6.656 1 73.5 193 GLU A O 1
ATOM 1520 N N . LEU A 1 194 ? 28.812 -0.135 6.449 1 76.19 194 LEU A N 1
ATOM 1521 C CA . LEU A 1 194 ? 29.031 1.306 6.375 1 76.19 194 LEU A CA 1
ATOM 1522 C C . LEU A 1 194 ? 28.391 2.018 7.562 1 76.19 194 LEU A C 1
ATOM 1524 O O . LEU A 1 194 ? 27.875 1.37 8.477 1 76.19 194 LEU A O 1
ATOM 1528 N N . ASP A 1 195 ? 28.562 3.428 7.699 1 72.12 195 ASP A N 1
ATOM 1529 C CA . ASP A 1 195 ? 28.297 4.281 8.852 1 72.12 195 ASP A CA 1
ATOM 1530 C C . ASP A 1 195 ? 26.797 4.469 9.062 1 72.12 195 ASP A C 1
ATOM 1532 O O . ASP A 1 195 ? 26.375 5.027 10.078 1 72.12 195 ASP A O 1
ATOM 1536 N N . GLY A 1 196 ? 25.984 4.066 8.242 1 81.94 196 GLY A N 1
ATOM 1537 C CA . GLY A 1 196 ? 24.547 4.211 8.461 1 81.94 196 GLY A CA 1
ATOM 1538 C C . GLY A 1 196 ? 23.844 4.887 7.305 1 81.94 196 GLY A C 1
ATOM 1539 O O . GLY A 1 196 ? 24.453 5.207 6.289 1 81.94 196 GLY A O 1
ATOM 1540 N N . PRO A 1 197 ? 22.547 5.117 7.52 1 89.69 197 PRO A N 1
ATOM 1541 C CA . PRO A 1 197 ? 21.719 5.555 6.387 1 89.69 197 PRO A CA 1
ATOM 1542 C C . PRO A 1 197 ? 21.953 7.023 6.031 1 89.69 197 PRO A C 1
ATOM 1544 O O . PRO A 1 197 ? 21.625 7.445 4.918 1 89.69 197 PRO A O 1
ATOM 1547 N N . ILE A 1 198 ? 22.344 7.809 7 1 93.25 198 ILE A N 1
ATOM 1548 C CA . ILE A 1 198 ? 22.75 9.18 6.699 1 93.25 198 ILE A CA 1
ATOM 1549 C C . ILE A 1 198 ? 24.25 9.328 6.887 1 93.25 198 ILE A C 1
ATOM 1551 O O . ILE A 1 198 ? 24.781 9.055 7.965 1 93.25 198 ILE A O 1
ATOM 1555 N N . MET A 1 199 ? 24.953 9.82 5.832 1 91.75 199 MET A N 1
ATOM 1556 C CA . MET A 1 199 ? 26.406 9.867 5.875 1 91.75 199 MET A CA 1
ATOM 1557 C C . MET A 1 199 ? 26.922 11.172 5.273 1 91.75 199 MET A C 1
ATOM 1559 O O . MET A 1 199 ? 26.219 11.828 4.508 1 91.75 199 MET A O 1
ATOM 1563 N N . TYR A 1 200 ? 28.141 11.547 5.676 1 91.81 200 TYR A N 1
ATOM 1564 C CA . TYR A 1 200 ? 28.766 12.719 5.078 1 91.81 200 TYR A CA 1
ATOM 1565 C C . TYR A 1 200 ? 29.25 12.422 3.666 1 91.81 200 TYR A C 1
ATOM 1567 O O . TYR A 1 200 ? 29.703 11.312 3.381 1 91.81 200 TYR A O 1
ATOM 1575 N N . MET A 1 201 ? 29.016 13.391 2.82 1 86.44 201 MET A N 1
ATOM 1576 C CA . MET A 1 201 ? 29.531 13.266 1.458 1 86.44 201 MET A CA 1
ATOM 1577 C C . MET A 1 201 ? 30.875 13.969 1.313 1 86.44 201 MET A C 1
ATOM 1579 O O . MET A 1 201 ? 31.062 15.07 1.832 1 86.44 201 MET A O 1
ATOM 1583 N N . ASP A 1 202 ? 31.984 13.367 1.011 1 71.94 202 ASP A N 1
ATOM 1584 C CA . ASP A 1 202 ? 33.312 13.969 0.837 1 71.94 202 ASP A CA 1
ATOM 1585 C C . ASP A 1 202 ? 33.344 14.883 -0.386 1 71.94 202 ASP A C 1
ATOM 1587 O O . ASP A 1 202 ? 32.594 14.664 -1.346 1 71.94 202 ASP A O 1
ATOM 1591 N N . ASP A 1 203 ? 33.812 16.219 -0.317 1 57.5 203 ASP A N 1
ATOM 1592 C CA . ASP A 1 203 ? 34 17.234 -1.339 1 57.5 203 ASP A CA 1
ATOM 1593 C C . ASP A 1 203 ? 34.438 16.609 -2.666 1 57.5 203 ASP A C 1
ATOM 1595 O O . ASP A 1 203 ? 34.094 17.109 -3.736 1 57.5 203 ASP A O 1
ATOM 1599 N N . SER A 1 204 ? 35.281 15.734 -2.789 1 47.06 204 SER A N 1
ATOM 1600 C CA . SER A 1 204 ? 35.812 15.266 -4.062 1 47.06 204 SER A CA 1
ATOM 1601 C C . SER A 1 204 ? 34.781 14.508 -4.867 1 47.06 204 SER A C 1
ATOM 1603 O O . SER A 1 204 ? 34.969 14.281 -6.066 1 47.06 204 SER A O 1
ATOM 1605 N N . ARG A 1 205 ? 33.75 14.203 -4.246 1 44.47 205 ARG A N 1
ATOM 1606 C CA . ARG A 1 205 ? 32.812 13.305 -4.938 1 44.47 205 ARG A CA 1
ATOM 1607 C C . ARG A 1 205 ? 31.562 14.047 -5.383 1 44.47 205 ARG A C 1
ATOM 1609 O O . ARG A 1 205 ? 30.625 13.43 -5.883 1 44.47 205 ARG A O 1
ATOM 1616 N N . VAL A 1 206 ? 31.203 15.242 -4.984 1 42.38 206 VAL A N 1
ATOM 1617 C CA . VAL A 1 206 ? 29.984 15.938 -5.375 1 42.38 206 VAL A CA 1
ATOM 1618 C C . VAL A 1 206 ? 30.125 16.469 -6.797 1 42.38 206 VAL A C 1
ATOM 1620 O O . VAL A 1 206 ? 30.984 17.312 -7.07 1 42.38 206 VAL A O 1
ATOM 1623 N N . PRO A 1 207 ? 29.766 15.953 -7.879 1 38.81 207 PRO A N 1
ATOM 1624 C CA . PRO A 1 207 ? 29.891 16.656 -9.164 1 3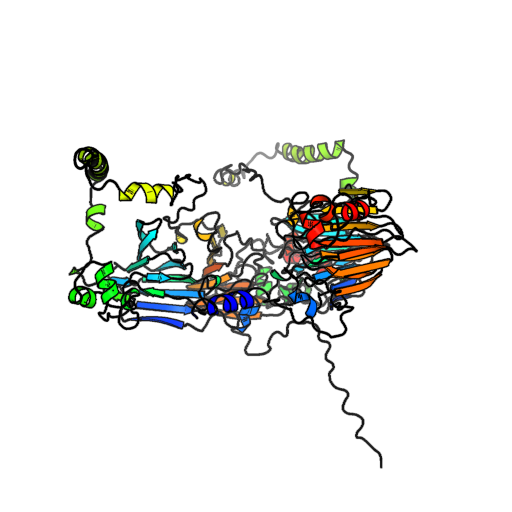8.81 207 PRO A CA 1
ATOM 1625 C C . PRO A 1 207 ? 29.172 18 -9.164 1 38.81 207 PRO A C 1
ATOM 1627 O O . PRO A 1 207 ? 28.203 18.188 -8.43 1 38.81 207 PRO A O 1
ATOM 1630 N N . SER A 1 208 ? 29.906 19.156 -9.492 1 33.59 208 SER A N 1
ATOM 1631 C CA . SER A 1 208 ? 29.344 20.422 -9.953 1 33.59 208 SER A CA 1
ATOM 1632 C C . SER A 1 208 ? 28.281 20.203 -11.023 1 33.59 208 SER A C 1
ATOM 1634 O O . SER A 1 208 ? 28.547 20.328 -12.219 1 33.59 208 SER A O 1
ATOM 1636 N N . LEU A 1 209 ? 27.656 19.25 -11.055 1 34.38 209 LEU A N 1
ATOM 1637 C CA . LEU A 1 209 ? 26.891 19.062 -12.289 1 34.38 209 LEU A CA 1
ATOM 1638 C C . LEU A 1 209 ? 25.953 20.219 -12.531 1 34.38 209 LEU A C 1
ATOM 1640 O O . LEU A 1 209 ? 25.594 20.516 -13.672 1 34.38 209 LEU A O 1
ATOM 1644 N N . GLY A 1 210 ? 25.266 20.797 -11.586 1 32.09 210 GLY A N 1
ATOM 1645 C CA . GLY A 1 210 ? 24.266 21.734 -12.07 1 32.09 210 GLY A CA 1
ATOM 1646 C C . GLY A 1 210 ? 24.875 22.984 -12.68 1 32.09 210 GLY A C 1
ATOM 1647 O O . GLY A 1 210 ? 24.156 23.828 -13.219 1 32.09 210 GLY A O 1
ATOM 1648 N N . THR A 1 211 ? 26.078 23.469 -12.359 1 30.66 211 THR A N 1
ATOM 1649 C CA . THR A 1 211 ? 26.359 24.844 -12.75 1 30.66 211 THR A CA 1
ATOM 1650 C C . THR A 1 211 ? 26.547 24.938 -14.258 1 30.66 211 THR A C 1
ATOM 1652 O O . THR A 1 211 ? 26.406 26.031 -14.836 1 30.66 211 THR A O 1
ATOM 1655 N N . LYS A 1 212 ? 27.141 23.938 -14.977 1 32.88 212 LYS A N 1
ATOM 1656 C CA . LYS A 1 212 ? 27.375 24.281 -16.375 1 32.88 212 LYS A CA 1
ATOM 1657 C C . LYS A 1 212 ? 26.062 24.344 -17.156 1 32.88 212 LYS A C 1
ATOM 1659 O O . LYS A 1 212 ? 25.906 25.172 -18.047 1 32.88 212 LYS A O 1
ATOM 1664 N N . PHE A 1 213 ? 25.156 23.391 -16.906 1 32.16 213 PHE A N 1
ATOM 1665 C CA . PHE A 1 213 ? 23.969 23.469 -17.766 1 32.16 213 PHE A CA 1
ATOM 1666 C C . PHE A 1 213 ? 23.078 24.625 -17.359 1 32.16 213 PHE A C 1
ATOM 1668 O O . PHE A 1 213 ? 22.438 25.25 -18.203 1 32.16 213 PHE A O 1
ATOM 1675 N N . LEU A 1 214 ? 23.062 25.047 -16.172 1 32.69 214 LEU A N 1
ATOM 1676 C CA . LEU A 1 214 ? 22.234 26.203 -15.812 1 32.69 214 LEU A CA 1
ATOM 1677 C C . LEU A 1 214 ? 22.891 27.5 -16.234 1 32.69 214 LEU A C 1
ATOM 1679 O O . LEU A 1 214 ? 22.266 28.562 -16.188 1 32.69 214 LEU A O 1
ATOM 1683 N N . GLN A 1 215 ? 24.219 27.562 -16.484 1 34.28 215 GLN A N 1
ATOM 1684 C CA . GLN A 1 215 ? 24.781 28.828 -16.922 1 34.28 215 GLN A CA 1
ATOM 1685 C C . GLN A 1 215 ? 24.656 28.984 -18.438 1 34.28 215 GLN A C 1
ATOM 1687 O O . GLN A 1 215 ? 25.172 29.953 -19 1 34.28 215 GLN A O 1
ATOM 1692 N N . LEU A 1 216 ? 24.266 27.906 -19.156 1 32.97 216 LEU A N 1
ATOM 1693 C CA . LEU A 1 216 ? 24.156 28.188 -20.594 1 32.97 216 LEU A CA 1
ATOM 1694 C C . LEU A 1 216 ? 23.016 29.141 -20.875 1 32.97 216 LEU A C 1
ATOM 1696 O O . LEU A 1 216 ? 21.969 29.078 -20.234 1 32.97 216 LEU A O 1
ATOM 1700 N N . GLU A 1 217 ? 23.312 30.375 -21.484 1 34.44 217 GLU A N 1
ATOM 1701 C CA . GLU A 1 217 ? 22.422 31.438 -21.922 1 34.44 217 GLU A CA 1
ATOM 1702 C C . GLU A 1 217 ? 21.234 30.875 -22.688 1 34.44 217 GLU A C 1
ATOM 1704 O O . GLU A 1 217 ? 21.312 29.781 -23.25 1 34.44 217 GLU A O 1
ATOM 1709 N N . LYS A 1 218 ? 20.078 31.562 -22.672 1 37.41 218 LYS A N 1
ATOM 1710 C CA . LYS A 1 218 ? 18.797 31.203 -23.266 1 37.41 218 LYS A CA 1
ATOM 1711 C C . LYS A 1 218 ? 18.969 30.688 -24.703 1 37.41 218 LYS A C 1
ATOM 1713 O O . LYS A 1 218 ? 18.344 29.703 -25.094 1 37.41 218 LYS A O 1
ATOM 1718 N N . GLU A 1 219 ? 19.75 31.391 -25.406 1 37.22 219 GLU A N 1
ATOM 1719 C CA . GLU A 1 219 ? 19.875 31.219 -26.844 1 37.22 219 GLU A CA 1
ATOM 1720 C C . GLU A 1 219 ? 20.625 29.922 -27.188 1 37.22 219 GLU A C 1
ATOM 1722 O O . GLU A 1 219 ? 20.266 29.234 -28.141 1 37.22 219 GLU A O 1
ATOM 1727 N N . GLU A 1 220 ? 21.688 29.703 -26.438 1 37.19 220 GLU A N 1
ATOM 1728 C CA . GLU A 1 220 ? 22.562 28.594 -26.812 1 37.19 220 GLU A CA 1
ATOM 1729 C C . GLU A 1 220 ? 21.984 27.25 -26.359 1 37.19 220 GLU A C 1
ATOM 1731 O O . GLU A 1 220 ? 22.359 26.203 -26.891 1 37.19 220 GLU A O 1
ATOM 1736 N N . LYS A 1 221 ? 21.156 27.297 -25.344 1 37.53 221 LYS A N 1
ATOM 1737 C CA . LYS A 1 221 ? 20.422 26.109 -24.906 1 37.53 221 LYS A CA 1
ATOM 1738 C C . LYS A 1 221 ? 19.531 25.562 -26 1 37.53 221 LYS A C 1
ATOM 1740 O O . LYS A 1 221 ? 19.422 24.344 -26.188 1 37.53 221 LYS A O 1
ATOM 1745 N N . GLU A 1 222 ? 18.875 26.422 -26.688 1 38.66 222 GLU A N 1
ATOM 1746 C CA . GLU A 1 222 ? 18.062 26.172 -27.875 1 38.66 222 GLU A CA 1
ATOM 1747 C C . GLU A 1 222 ? 18.906 25.609 -29.016 1 38.66 222 GLU A C 1
ATOM 1749 O O . GLU A 1 222 ? 18.469 24.703 -29.719 1 38.66 222 GLU A O 1
ATOM 1754 N N . GLN A 1 223 ? 20.031 26.219 -29.125 1 38.91 223 GLN A N 1
ATOM 1755 C CA . GLN A 1 223 ? 20.859 25.812 -30.266 1 38.91 223 GLN A CA 1
ATOM 1756 C C . GLN A 1 223 ? 21.5 24.453 -30.016 1 38.91 223 GLN A C 1
ATOM 1758 O O . GLN A 1 223 ? 21.672 23.656 -30.953 1 38.91 223 GLN A O 1
ATOM 1763 N N . HIS A 1 224 ? 21.938 24.234 -28.812 1 35.5 224 HIS A N 1
ATOM 1764 C CA . HIS A 1 224 ? 22.609 22.969 -28.547 1 35.5 224 HIS A CA 1
ATOM 1765 C C . HIS A 1 224 ? 21.609 21.812 -28.562 1 35.5 224 HIS A C 1
ATOM 1767 O O . HIS A 1 224 ? 21.969 20.688 -28.953 1 35.5 224 HIS A O 1
ATOM 1773 N N . LEU A 1 225 ? 20.391 21.984 -28.125 1 33.56 225 LEU A N 1
ATOM 1774 C CA . LEU A 1 225 ? 19.344 21.016 -28.469 1 33.56 225 LEU A CA 1
ATOM 1775 C C . LEU A 1 225 ? 19.188 20.922 -29.984 1 33.56 225 LEU A C 1
ATOM 1777 O O . LEU A 1 225 ? 19.031 19.812 -30.516 1 33.56 225 LEU A O 1
ATOM 1781 N N . LYS A 1 226 ? 19.328 22.016 -30.578 1 34.91 226 LYS A N 1
ATOM 1782 C CA . LYS A 1 226 ? 19.219 22 -32.031 1 34.91 226 LYS A CA 1
ATOM 1783 C C . LYS A 1 226 ? 20.438 21.328 -32.656 1 34.91 226 LYS A C 1
ATOM 1785 O O . LYS A 1 226 ? 20.312 20.594 -33.656 1 34.91 226 LYS A O 1
ATOM 1790 N N . LYS A 1 227 ? 21.656 21.641 -32.125 1 34.78 227 LYS A N 1
ATOM 1791 C CA . LYS A 1 227 ? 22.844 21.047 -32.75 1 34.78 227 LYS A CA 1
ATOM 1792 C C . LYS A 1 227 ? 22.953 19.562 -32.406 1 34.78 227 LYS A C 1
ATOM 1794 O O . LYS A 1 227 ? 23.375 18.766 -33.25 1 34.78 227 LYS A O 1
ATOM 1799 N N . MET A 1 228 ? 22.734 19.125 -31.172 1 31.89 228 MET A N 1
ATOM 1800 C CA . MET A 1 228 ? 22.734 17.688 -30.953 1 31.89 228 MET A CA 1
ATOM 1801 C C . MET A 1 228 ? 21.656 17 -31.766 1 31.89 228 MET A C 1
ATOM 1803 O O . MET A 1 228 ? 21.812 15.836 -32.156 1 31.89 228 MET A O 1
ATOM 1807 N N . LEU A 1 229 ? 20.562 17.672 -32.094 1 32.03 229 LEU A N 1
ATOM 1808 C CA . LEU A 1 229 ? 19.641 17.25 -33.125 1 32.03 229 LEU A CA 1
ATOM 1809 C C . LEU A 1 229 ? 20.297 17.344 -34.5 1 32.03 229 LEU A C 1
ATOM 1811 O O . LEU A 1 229 ? 20.047 16.5 -35.375 1 32.03 229 LEU A O 1
ATOM 1815 N N . LEU A 1 230 ? 21.031 18.422 -34.719 1 32.41 230 LEU A N 1
ATOM 1816 C CA . LEU A 1 230 ? 21.578 18.641 -36.031 1 32.41 230 LEU A CA 1
ATOM 1817 C C . LEU A 1 230 ? 22.844 17.797 -36.25 1 32.41 230 LEU A C 1
ATOM 1819 O O . LEU A 1 230 ? 23.141 17.391 -37.375 1 32.41 230 LEU A O 1
ATOM 1823 N N . ASP A 1 231 ? 23.734 17.719 -35.219 1 31.83 231 ASP A N 1
ATOM 1824 C CA . ASP A 1 231 ? 24.984 17.016 -35.531 1 31.83 231 ASP A CA 1
ATOM 1825 C C . ASP A 1 231 ? 24.719 15.531 -35.781 1 31.83 231 ASP A C 1
ATOM 1827 O O . ASP A 1 231 ? 25.625 14.789 -36.156 1 31.83 231 ASP A O 1
ATOM 1831 N N . GLN A 1 232 ? 23.609 14.93 -35.281 1 27.78 232 GLN A N 1
ATOM 1832 C CA . GLN A 1 232 ? 23.219 13.664 -35.906 1 27.78 232 GLN A CA 1
ATOM 1833 C C . GLN A 1 232 ? 22.875 13.844 -37.375 1 27.78 232 GLN A C 1
ATOM 1835 O O . GLN A 1 232 ? 22.625 12.867 -38.094 1 27.78 232 GLN A O 1
ATOM 1840 N N . GLU A 1 233 ? 22.656 15.109 -37.719 1 28.31 233 GLU A N 1
ATOM 1841 C CA . GLU A 1 233 ? 22.312 15.164 -39.156 1 28.31 233 GLU A CA 1
ATOM 1842 C C . GLU A 1 233 ? 23.562 14.984 -40 1 28.31 233 GLU A C 1
ATOM 1844 O O . GLU A 1 233 ? 23.469 14.453 -41.125 1 28.31 233 GLU A O 1
ATOM 1849 N N . GLU A 1 234 ? 24.703 15.703 -39.656 1 27.84 234 GLU A N 1
ATOM 1850 C CA . GLU A 1 234 ? 25.656 15.844 -40.75 1 27.84 234 GLU A CA 1
ATOM 1851 C C . GLU A 1 234 ? 26.469 14.562 -40.969 1 27.84 234 GLU A C 1
ATOM 1853 O O . GLU A 1 234 ? 27.125 14.391 -41.969 1 27.84 234 GLU A O 1
ATOM 1858 N N . GLU A 1 235 ? 26.938 13.945 -39.875 1 25.94 235 GLU A N 1
ATOM 1859 C CA . GLU A 1 235 ? 27.953 12.977 -40.312 1 25.94 235 GLU A CA 1
ATOM 1860 C C . GLU A 1 235 ? 27.328 11.875 -41.156 1 25.94 235 GLU A C 1
ATOM 1862 O O . GLU A 1 235 ? 27.156 10.742 -40.688 1 25.94 235 GLU A O 1
ATOM 1867 N N . LYS A 1 236 ? 26.156 12.172 -41.812 1 25.08 236 LYS A N 1
ATOM 1868 C CA . LYS A 1 236 ? 25.547 11.242 -42.75 1 25.08 236 LYS A CA 1
ATOM 1869 C C . LYS A 1 236 ? 26.469 11.016 -43.938 1 25.08 236 LYS A C 1
ATOM 1871 O O . LYS A 1 236 ? 26.109 10.297 -44.875 1 25.08 236 LYS A O 1
ATOM 1876 N N . GLU A 1 237 ? 27.328 12.023 -44.188 1 24.22 237 GLU A N 1
ATOM 1877 C CA . GLU A 1 237 ? 27.625 11.906 -45.594 1 24.22 237 GLU A CA 1
ATOM 1878 C C . GLU A 1 237 ? 28.391 10.633 -45.906 1 24.22 237 GLU A C 1
ATOM 1880 O O . GLU A 1 237 ? 28.141 9.969 -46.906 1 24.22 237 GLU A O 1
ATOM 1885 N N . GLU A 1 238 ? 29.719 10.617 -45.469 1 23.94 238 GLU A N 1
ATOM 1886 C CA . GLU A 1 238 ? 30.594 9.969 -46.438 1 23.94 238 GLU A CA 1
ATOM 1887 C C . GLU A 1 238 ? 30.453 8.453 -46.406 1 23.94 238 GLU A C 1
ATOM 1889 O O . GLU A 1 238 ? 30.656 7.773 -47.406 1 23.94 238 GLU A O 1
ATOM 1894 N N . GLU A 1 239 ? 30.797 7.887 -45.219 1 24.8 239 GLU A N 1
ATOM 1895 C CA . GLU A 1 239 ? 31.344 6.559 -45.5 1 24.8 239 GLU A CA 1
ATOM 1896 C C . GLU A 1 239 ? 30.25 5.605 -45.969 1 24.8 239 GLU A C 1
ATOM 1898 O O . GLU A 1 239 ? 29.266 5.371 -45.281 1 24.8 239 GLU A O 1
ATOM 1903 N N . HIS A 1 240 ? 30.062 5.371 -47.375 1 25.11 240 HIS A N 1
ATOM 1904 C CA . HIS A 1 240 ? 29.234 4.715 -48.375 1 25.11 240 HIS A CA 1
ATOM 1905 C C . HIS A 1 240 ? 28.953 3.264 -47.969 1 25.11 240 HIS A C 1
ATOM 1907 O O . HIS A 1 240 ? 27.875 2.738 -48.25 1 25.11 240 HIS A O 1
ATOM 1913 N N . GLN A 1 241 ? 30.062 2.428 -48 1 23 241 GLN A N 1
ATOM 1914 C CA . GLN A 1 241 ? 29.844 1.156 -48.688 1 23 241 GLN A CA 1
ATOM 1915 C C . GLN A 1 241 ? 28.891 0.271 -47.875 1 23 241 GLN A C 1
ATOM 1917 O O . GLN A 1 241 ? 27.891 -0.225 -48.438 1 23 241 GLN A O 1
ATOM 1922 N N . THR A 1 242 ? 29.484 -0.831 -47.25 1 23.27 242 THR A N 1
ATOM 1923 C CA . THR A 1 242 ? 28.938 -2.184 -47.312 1 23.27 242 THR A CA 1
ATOM 1924 C C . THR A 1 242 ? 27.812 -2.352 -46.281 1 23.27 242 THR A C 1
ATOM 1926 O O . THR A 1 242 ? 26.797 -2.979 -46.562 1 23.27 242 THR A O 1
ATOM 1929 N N . SER A 1 243 ? 28.219 -2.244 -44.906 1 23.83 243 SER A N 1
ATOM 1930 C CA . SER A 1 243 ? 27.562 -3.164 -44 1 23.83 243 SER A CA 1
ATOM 1931 C C . SER A 1 243 ? 26.156 -2.68 -43.625 1 23.83 243 SER A C 1
ATOM 1933 O O . SER A 1 243 ? 26.016 -1.793 -42.781 1 23.83 243 SER A O 1
ATOM 1935 N N . ARG A 1 244 ? 25.141 -2.41 -44.531 1 23.52 244 ARG A N 1
ATOM 1936 C CA . ARG A 1 244 ? 23.812 -1.824 -44.688 1 23.52 244 ARG A CA 1
ATOM 1937 C C . ARG A 1 244 ? 22.812 -2.469 -43.75 1 23.52 244 ARG A C 1
ATOM 1939 O O . ARG A 1 244 ? 21.75 -1.894 -43.469 1 23.52 244 ARG A O 1
ATOM 1946 N N . SER A 1 245 ? 22.719 -3.811 -43.688 1 22.05 245 SER A N 1
ATOM 1947 C CA . SER A 1 245 ? 21.438 -4.496 -43.75 1 22.05 245 SER A CA 1
ATOM 1948 C C . SER A 1 245 ? 20.672 -4.336 -42.438 1 22.05 245 SER A C 1
ATOM 1950 O O . SER A 1 245 ? 19.438 -4.328 -42.438 1 22.05 245 SER A O 1
ATOM 1952 N N . TRP A 1 246 ? 21.328 -4.496 -41.25 1 23.11 246 TRP A N 1
ATOM 1953 C CA . TRP A 1 246 ? 20.5 -5.184 -40.25 1 23.11 246 TRP A CA 1
ATOM 1954 C C . TRP A 1 246 ? 19.594 -4.199 -39.531 1 23.11 246 TRP A C 1
ATOM 1956 O O . TRP A 1 246 ? 18.922 -4.566 -38.562 1 23.11 246 TRP A O 1
ATOM 1966 N N . ARG A 1 247 ? 19.812 -2.877 -39.656 1 24.7 247 ARG A N 1
ATOM 1967 C CA . ARG A 1 247 ? 19.188 -1.932 -38.719 1 24.7 247 ARG A CA 1
ATOM 1968 C C . ARG A 1 247 ? 17.719 -1.735 -39.062 1 24.7 247 ARG A C 1
ATOM 1970 O O . ARG A 1 247 ? 17.016 -0.988 -38.375 1 24.7 247 ARG A O 1
ATOM 1977 N N . LYS A 1 248 ? 17.328 -1.887 -40.281 1 24.83 248 LYS A N 1
ATOM 1978 C CA . LYS A 1 248 ? 16.078 -1.335 -40.781 1 24.83 248 LYS A CA 1
ATOM 1979 C C . LYS A 1 248 ? 14.875 -1.919 -40.062 1 24.83 248 LYS A C 1
ATOM 1981 O O . LYS A 1 248 ? 13.922 -1.201 -39.75 1 24.83 248 LYS A O 1
ATOM 1986 N N . PRO A 1 249 ? 14.68 -3.266 -40.188 1 27.72 249 PRO A N 1
ATOM 1987 C CA . PRO A 1 249 ? 13.312 -3.762 -40.031 1 27.72 249 PRO A CA 1
ATOM 1988 C C . PRO A 1 249 ? 12.773 -3.557 -38.594 1 27.72 249 PRO A C 1
ATOM 1990 O O . PRO A 1 249 ? 11.617 -3.891 -38.312 1 27.72 249 PRO A O 1
ATOM 1993 N N . LEU A 1 250 ? 13.664 -3.199 -37.688 1 26.17 250 LEU A N 1
ATOM 1994 C CA . LEU A 1 250 ? 13.07 -3.293 -36.344 1 26.17 250 LEU A CA 1
ATOM 1995 C C . LEU A 1 250 ? 12.109 -2.139 -36.094 1 26.17 250 LEU A C 1
ATOM 1997 O O . LEU A 1 250 ? 11.414 -2.115 -35.062 1 26.17 250 LEU A O 1
ATOM 2001 N N . GLU A 1 251 ? 12.117 -1.082 -36.844 1 29.08 251 GLU A N 1
ATOM 2002 C CA . GLU A 1 251 ? 11.273 0.098 -36.688 1 29.08 251 GLU A CA 1
ATOM 2003 C C . GLU A 1 251 ? 9.812 -0.219 -37 1 29.08 251 GLU A C 1
ATOM 2005 O O . GLU A 1 251 ? 8.906 0.373 -36.406 1 29.08 251 GLU A O 1
ATOM 2010 N N . THR A 1 252 ? 9.492 -0.919 -38.094 1 26.53 252 THR A N 1
ATOM 2011 C CA . THR A 1 252 ? 8.156 -1.044 -38.656 1 26.53 252 THR A CA 1
ATOM 2012 C C . THR A 1 252 ? 7.254 -1.87 -37.75 1 26.53 252 THR A C 1
ATOM 2014 O O . THR A 1 252 ? 6.027 -1.806 -37.875 1 26.53 252 THR A O 1
ATOM 2017 N N . VAL A 1 253 ? 7.773 -2.949 -37.25 1 26.39 253 VAL A N 1
ATOM 2018 C CA . VAL A 1 253 ? 6.73 -3.787 -36.656 1 26.39 253 VAL A CA 1
ATOM 2019 C C . VAL A 1 253 ? 6.098 -3.068 -35.469 1 26.39 253 VAL A C 1
ATOM 2021 O O . VAL A 1 253 ? 4.98 -3.398 -35.062 1 26.39 253 VAL A O 1
ATOM 2024 N N . PHE A 1 254 ? 6.895 -2.381 -34.594 1 27.14 254 PHE A N 1
ATOM 2025 C CA . PHE A 1 254 ? 6.188 -1.752 -33.5 1 27.14 254 PHE A CA 1
ATOM 2026 C C . PHE A 1 254 ? 5.512 -0.462 -33.938 1 27.14 254 PHE A C 1
ATOM 2028 O O . PHE A 1 254 ? 6.184 0.484 -34.375 1 27.14 254 PHE A O 1
ATOM 2035 N N . GLY A 1 255 ? 4.453 -0.558 -34.625 1 25.17 255 GLY A N 1
ATOM 2036 C CA . GLY A 1 255 ? 3.639 0.537 -35.125 1 25.17 255 GLY A CA 1
ATOM 2037 C C . GLY A 1 255 ? 3.592 1.726 -34.188 1 25.17 255 GLY A C 1
ATOM 2038 O O . GLY A 1 255 ? 3.885 1.595 -33 1 25.17 255 GLY A O 1
ATOM 2039 N N . LYS A 1 256 ? 3.547 2.924 -34.781 1 31.27 256 LYS A N 1
ATOM 2040 C CA . LYS A 1 256 ? 3.314 4.262 -34.219 1 31.27 256 LYS A CA 1
ATOM 2041 C C . LYS A 1 256 ? 2.135 4.266 -33.25 1 31.27 256 LYS A C 1
ATOM 2043 O O . LYS A 1 256 ? 1.302 5.176 -33.281 1 31.27 256 LYS A O 1
ATOM 2048 N N . VAL A 1 257 ? 1.732 3.195 -32.781 1 27.23 257 VAL A N 1
ATOM 2049 C CA . VAL A 1 257 ? 0.478 3.389 -32.062 1 27.23 257 VAL A CA 1
ATOM 2050 C C . VAL A 1 257 ? 0.704 4.309 -30.875 1 27.23 257 VAL A C 1
ATOM 2052 O O . VAL A 1 257 ? -0.176 4.457 -30.031 1 27.23 257 VAL A O 1
ATOM 2055 N N . ASN A 1 258 ? 1.872 4.801 -30.703 1 28.81 258 ASN A N 1
ATOM 2056 C CA . ASN A 1 258 ? 2.031 5.621 -29.516 1 28.81 258 ASN A CA 1
ATOM 2057 C C . ASN A 1 258 ? 1.304 6.957 -29.641 1 28.81 258 ASN A C 1
ATOM 2059 O O . ASN A 1 258 ? 1.922 7.977 -29.953 1 28.81 258 ASN A O 1
ATOM 2063 N N . GLU A 1 259 ? 0.353 7.066 -30.422 1 29.27 259 GLU A N 1
ATOM 2064 C CA . GLU A 1 259 ? -0.31 8.305 -30.031 1 29.27 259 GLU A CA 1
ATOM 2065 C C . GLU A 1 259 ? -0.555 8.344 -28.531 1 29.27 259 GLU A C 1
ATOM 2067 O O . GLU A 1 259 ? -1.203 7.449 -27.969 1 29.27 259 GLU A O 1
ATOM 2072 N N . LYS A 1 260 ? 0.356 9.023 -27.828 1 32.06 260 LYS A N 1
ATOM 2073 C CA . LYS A 1 260 ? 0.116 9.375 -26.438 1 32.06 260 LYS A CA 1
ATOM 2074 C C . LYS A 1 260 ? -1.338 9.781 -26.203 1 32.06 260 LYS A C 1
ATOM 2076 O O . LYS A 1 260 ? -1.758 10.859 -26.625 1 32.06 260 LYS A O 1
ATOM 2081 N N . THR A 1 261 ? -2.227 8.992 -26.375 1 30.22 261 THR A N 1
ATOM 2082 C CA . THR A 1 261 ? -3.451 9.422 -25.703 1 30.22 261 THR A CA 1
ATOM 2083 C C . THR A 1 261 ? -3.148 9.961 -24.312 1 30.22 261 THR A C 1
ATOM 2085 O O . THR A 1 261 ? -2.688 9.219 -23.438 1 30.22 261 THR A O 1
ATOM 2088 N N . GLU A 1 262 ? -2.691 11.148 -24.188 1 35.44 262 GLU A N 1
ATOM 2089 C CA . GLU A 1 262 ? -2.713 11.906 -22.938 1 35.44 262 GLU A CA 1
ATOM 2090 C C . GLU A 1 262 ? -3.826 11.414 -22.016 1 35.44 262 GLU A C 1
ATOM 2092 O O . GLU A 1 262 ? -5.004 11.703 -22.25 1 35.44 262 GLU A O 1
ATOM 2097 N N . ARG A 1 263 ? -3.828 10.328 -21.672 1 37 263 ARG A N 1
ATOM 2098 C CA . ARG A 1 263 ? -4.824 10.125 -20.625 1 37 263 ARG A CA 1
ATOM 2099 C C . ARG A 1 263 ? -4.855 11.305 -19.656 1 37 263 ARG A C 1
ATOM 2101 O O . ARG A 1 263 ? -3.834 11.656 -19.062 1 37 263 ARG A O 1
ATOM 2108 N N . LYS A 1 264 ? -5.523 12.398 -19.781 1 41.28 264 LYS A N 1
ATOM 2109 C CA . LYS A 1 264 ? -5.855 13.664 -19.125 1 41.28 264 LYS A CA 1
ATOM 2110 C C . LYS A 1 264 ? -5.574 13.609 -17.625 1 41.28 264 LYS A C 1
ATOM 2112 O O . LYS A 1 264 ? -5.156 14.602 -17.031 1 41.28 264 LYS A O 1
ATOM 2117 N N . ASN A 1 265 ? -6.004 12.695 -16.781 1 47.22 265 ASN A N 1
ATOM 2118 C CA . ASN A 1 265 ? -6.055 12.812 -15.328 1 47.22 265 ASN A CA 1
ATOM 2119 C C . ASN A 1 265 ? -4.812 12.219 -14.672 1 47.22 265 ASN A C 1
ATOM 2121 O O . ASN A 1 265 ? -4.887 11.68 -13.57 1 47.22 265 ASN A O 1
ATOM 2125 N N . SER A 1 266 ? -3.635 12.141 -15.32 1 62.72 266 SER A N 1
ATOM 2126 C CA . SER A 1 266 ? -2.475 11.531 -14.68 1 62.72 266 SER A CA 1
ATOM 2127 C C . SER A 1 266 ? -1.789 12.5 -13.727 1 62.72 266 SER A C 1
ATOM 2129 O O . SER A 1 266 ? -1.549 13.656 -14.078 1 62.72 266 SER A O 1
ATOM 2131 N N . ILE A 1 267 ? -1.663 12.25 -12.57 1 69.81 267 ILE A N 1
ATOM 2132 C CA . ILE A 1 267 ? -1.013 13.023 -11.516 1 69.81 267 ILE A CA 1
ATOM 2133 C C . ILE A 1 267 ? 0.472 13.18 -11.836 1 69.81 267 ILE A C 1
ATOM 2135 O O . ILE A 1 267 ? 1.152 12.203 -12.156 1 69.81 267 ILE A O 1
ATOM 2139 N N . ASP A 1 268 ? 0.926 14.398 -12.07 1 74.5 268 ASP A N 1
ATOM 2140 C CA . ASP A 1 268 ? 2.344 14.695 -12.242 1 74.5 268 ASP A CA 1
ATOM 2141 C C . ASP A 1 268 ? 3.078 14.672 -10.898 1 74.5 268 ASP A C 1
ATOM 2143 O O . ASP A 1 268 ? 3.018 15.633 -10.133 1 74.5 268 ASP A O 1
ATOM 2147 N N . TRP A 1 269 ? 3.834 13.742 -10.688 1 71.5 269 TRP A N 1
ATOM 2148 C CA . TRP A 1 269 ? 4.531 13.516 -9.43 1 71.5 269 TRP A CA 1
ATOM 2149 C C . TRP A 1 269 ? 5.863 14.258 -9.398 1 71.5 269 TRP A C 1
ATOM 2151 O O . TRP A 1 269 ? 6.57 14.242 -8.391 1 71.5 269 TRP A O 1
ATOM 2161 N N . SER A 1 270 ? 6.125 14.977 -10.398 1 73.5 270 SER A N 1
ATOM 2162 C CA . SER A 1 270 ? 7.449 15.586 -10.453 1 73.5 270 SER A CA 1
ATOM 2163 C C . SER A 1 270 ? 7.414 17.031 -9.977 1 73.5 270 SER A C 1
ATOM 2165 O O . SER A 1 270 ? 8.453 17.688 -9.859 1 73.5 270 SER A O 1
ATOM 2167 N N . VAL A 1 271 ? 6.289 17.422 -9.594 1 84.69 271 VAL A N 1
ATOM 2168 C CA . VAL A 1 271 ? 6.195 18.844 -9.266 1 84.69 271 VAL A CA 1
ATOM 2169 C C . VAL A 1 271 ? 6.082 19.016 -7.754 1 84.69 271 VAL A C 1
ATOM 2171 O O . VAL A 1 271 ? 5.348 18.281 -7.09 1 84.69 271 VAL A O 1
ATOM 2174 N N . ALA A 1 272 ? 6.887 19.984 -7.297 1 92.56 272 ALA A N 1
ATOM 2175 C CA . ALA A 1 272 ? 6.766 20.406 -5.902 1 92.56 272 ALA A CA 1
ATOM 2176 C C . ALA A 1 272 ? 5.914 21.656 -5.785 1 92.56 272 ALA A C 1
ATOM 2178 O O . ALA A 1 272 ? 5.793 22.422 -6.738 1 92.56 272 ALA A O 1
ATOM 2179 N N . LYS A 1 273 ? 5.281 21.828 -4.68 1 94.69 273 LYS A N 1
ATOM 2180 C CA . LYS A 1 273 ? 4.523 23.031 -4.387 1 94.69 273 LYS A CA 1
ATOM 2181 C C . LYS A 1 273 ? 5.039 23.719 -3.125 1 94.69 273 LYS A C 1
ATOM 2183 O O . LYS A 1 273 ? 5.234 23.062 -2.096 1 94.69 273 LYS A O 1
ATOM 2188 N N . ASN A 1 274 ? 5.242 25.016 -3.25 1 96.44 274 ASN A N 1
ATOM 2189 C CA . ASN A 1 274 ? 5.758 25.75 -2.1 1 96.44 274 ASN A CA 1
ATOM 2190 C C . ASN A 1 274 ? 4.629 26.359 -1.276 1 96.44 274 ASN A C 1
ATOM 2192 O O . ASN A 1 274 ? 3.869 27.188 -1.779 1 96.44 274 ASN A O 1
ATOM 2196 N N . LEU A 1 275 ? 4.57 26 -0.111 1 95.69 275 LEU A N 1
ATOM 2197 C CA . LEU A 1 275 ? 3.502 26.438 0.78 1 95.69 275 LEU A CA 1
ATOM 2198 C C . LEU A 1 275 ? 3.648 27.922 1.122 1 95.69 275 LEU A C 1
ATOM 2200 O O . LEU A 1 275 ? 2.652 28.625 1.282 1 95.69 275 LEU A O 1
ATOM 2204 N N . TYR A 1 276 ? 4.84 28.391 1.256 1 94.88 276 TYR A N 1
ATOM 2205 C CA . TYR A 1 276 ? 5.086 29.781 1.648 1 94.88 276 TYR A CA 1
ATOM 2206 C C . TYR A 1 276 ? 4.746 30.734 0.515 1 94.88 276 TYR A C 1
ATOM 2208 O O . TYR A 1 276 ? 4.34 31.875 0.758 1 94.88 276 TYR A O 1
ATOM 2216 N N . ASP A 1 277 ? 4.871 30.297 -0.686 1 93.12 277 ASP A N 1
ATOM 2217 C CA . ASP A 1 277 ? 4.617 31.141 -1.851 1 93.12 277 ASP A CA 1
ATOM 2218 C C . ASP A 1 277 ? 3.121 31.234 -2.145 1 93.12 277 ASP A C 1
ATOM 2220 O O . ASP A 1 277 ? 2.684 32.094 -2.902 1 93.12 277 ASP A O 1
ATOM 2224 N N . ARG A 1 278 ? 2.424 30.438 -1.532 1 93.69 278 ARG A N 1
ATOM 2225 C CA . ARG A 1 278 ? 0.983 30.438 -1.76 1 93.69 278 ARG A CA 1
ATOM 2226 C C . ARG A 1 278 ? 0.314 31.625 -1.071 1 93.69 278 ARG A C 1
ATOM 2228 O O . ARG A 1 278 ? 0.696 32 0.038 1 93.69 278 ARG A O 1
ATOM 2235 N N . LYS A 1 279 ? -0.661 32.094 -1.737 1 94.88 279 LYS A N 1
ATOM 2236 C CA . LYS A 1 279 ? -1.47 33.125 -1.103 1 94.88 279 LYS A CA 1
ATOM 2237 C C . LYS A 1 279 ? -2.316 32.531 0.028 1 94.88 279 LYS A C 1
ATOM 2239 O O . LYS A 1 279 ? -2.879 31.453 -0.106 1 94.88 279 LYS A O 1
ATOM 2244 N N . PRO A 1 280 ? -2.414 33.344 1.078 1 96.69 280 PRO A N 1
ATOM 2245 C CA . PRO A 1 280 ? -3.244 32.844 2.176 1 96.69 280 PRO A CA 1
ATOM 2246 C C . PRO A 1 280 ? -4.715 32.719 1.791 1 96.69 280 PRO A C 1
ATOM 2248 O O . PRO A 1 280 ? -5.227 33.5 1.002 1 96.69 280 PRO A O 1
ATOM 2251 N N . ASP A 1 281 ? -5.336 31.734 2.307 1 95.75 281 ASP A N 1
ATOM 2252 C CA . ASP A 1 281 ? -6.77 31.562 2.107 1 95.75 281 ASP A CA 1
ATOM 2253 C C . ASP A 1 281 ? -7.574 32.562 2.92 1 95.75 281 ASP A C 1
ATOM 2255 O O . ASP A 1 281 ? -8.688 32.938 2.539 1 95.75 281 ASP A O 1
ATOM 2259 N N . PHE A 1 282 ? -7.051 32.938 4.051 1 96.88 282 PHE A N 1
ATOM 2260 C CA . PHE A 1 282 ? -7.621 33.969 4.914 1 96.88 282 PHE A CA 1
ATOM 2261 C C . PHE A 1 282 ? -6.523 34.844 5.508 1 96.88 282 PHE A C 1
ATOM 2263 O O . PHE A 1 282 ? -5.461 34.344 5.887 1 96.88 282 PHE A O 1
ATOM 2270 N N . ARG A 1 283 ? -6.809 36.094 5.598 1 98 283 ARG A N 1
ATOM 2271 C CA . ARG A 1 283 ? -5.871 37 6.219 1 98 283 ARG A CA 1
ATOM 2272 C C . ARG A 1 283 ? -6.602 38.219 6.801 1 98 283 ARG A C 1
ATOM 2274 O O . ARG A 1 283 ? -7.52 38.75 6.176 1 98 283 ARG A O 1
ATOM 2281 N N . ASN A 1 284 ? -6.234 38.625 7.969 1 97.75 284 ASN A N 1
ATOM 2282 C CA . ASN A 1 284 ? -6.617 39.906 8.57 1 97.75 284 ASN A CA 1
ATOM 2283 C C . ASN A 1 284 ? -5.5 40.469 9.438 1 97.75 284 ASN A C 1
ATOM 2285 O O . ASN A 1 284 ? -4.34 40.094 9.305 1 97.75 284 ASN A O 1
ATOM 2289 N N . ASP A 1 285 ? -5.766 41.438 10.234 1 97.56 285 ASP A N 1
ATOM 2290 C CA . ASP A 1 285 ? -4.73 42.125 11 1 97.56 285 ASP A CA 1
ATOM 2291 C C . ASP A 1 285 ? -4.152 41.219 12.078 1 97.56 285 ASP A C 1
ATOM 2293 O O . ASP A 1 285 ? -3.113 41.531 12.672 1 97.56 285 ASP A O 1
ATOM 2297 N N . TYR A 1 286 ? -4.777 40.094 12.242 1 98.19 286 TYR A N 1
ATOM 2298 C CA . TYR A 1 286 ? -4.457 39.281 13.414 1 98.19 286 TYR A CA 1
ATOM 2299 C C . TYR A 1 286 ? -3.766 37.969 13.016 1 98.19 286 TYR A C 1
ATOM 2301 O O . TYR A 1 286 ? -3.332 37.219 13.875 1 98.19 286 TYR A O 1
ATOM 2309 N N . GLY A 1 287 ? -3.721 37.688 11.734 1 98.38 287 GLY A N 1
ATOM 2310 C CA . GLY A 1 287 ? -3.027 36.5 11.289 1 98.38 287 GLY A CA 1
ATOM 2311 C C . GLY A 1 287 ? -3.439 36.062 9.898 1 98.38 287 GLY A C 1
ATOM 2312 O O . GLY A 1 287 ? -4.051 36.812 9.148 1 98.38 287 GLY A O 1
ATOM 2313 N N . TRP A 1 288 ? -2.99 34.906 9.555 1 98.31 288 TRP A N 1
ATOM 2314 C CA . TRP A 1 288 ? -3.383 34.312 8.273 1 98.31 288 TRP A CA 1
ATOM 2315 C C . TRP A 1 288 ? -3.371 32.781 8.336 1 98.31 288 TRP A C 1
ATOM 2317 O O . TRP A 1 288 ? -2.779 32.219 9.25 1 98.31 288 TRP A O 1
ATOM 2327 N N . SER A 1 289 ? -4.086 32.188 7.41 1 97.44 289 SER A N 1
ATOM 2328 C CA . SER A 1 289 ? -4.141 30.719 7.285 1 97.44 289 SER A CA 1
ATOM 2329 C C . SER A 1 289 ? -4.043 30.297 5.828 1 97.44 289 SER A C 1
ATOM 2331 O O . SER A 1 289 ? -4.566 30.969 4.938 1 97.44 289 SER A O 1
ATOM 2333 N N . LYS A 1 290 ? -3.275 29.188 5.617 1 96.5 290 LYS A N 1
ATOM 2334 C CA . LYS A 1 290 ? -3.115 28.531 4.32 1 96.5 290 LYS A CA 1
ATOM 2335 C C . LYS A 1 290 ? -3.447 27.047 4.41 1 96.5 290 LYS A C 1
ATOM 2337 O O . LYS A 1 290 ? -3.131 26.391 5.406 1 96.5 290 LYS A O 1
ATOM 2342 N N . ALA A 1 291 ? -4.094 26.609 3.381 1 95.44 291 ALA A N 1
ATOM 2343 C CA . ALA A 1 291 ? -4.332 25.172 3.27 1 95.44 291 ALA A CA 1
ATOM 2344 C C . ALA A 1 291 ? -4.031 24.672 1.857 1 95.44 291 ALA A C 1
ATOM 2346 O O . ALA A 1 291 ? -4.242 25.391 0.88 1 95.44 291 ALA A O 1
ATOM 2347 N N . LEU A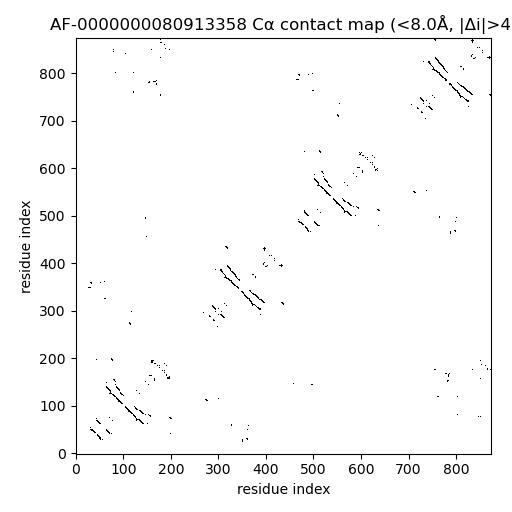 1 292 ? -3.441 23.531 1.74 1 96 292 LEU A N 1
ATOM 2348 C CA . LEU A 1 292 ? -3.164 22.891 0.466 1 96 292 LEU A CA 1
ATOM 2349 C C . LEU A 1 292 ? -3.793 21.5 0.419 1 96 292 LEU A C 1
ATOM 2351 O O . LEU A 1 292 ? -3.535 20.656 1.293 1 96 292 LEU A O 1
ATOM 2355 N N . ASP A 1 293 ? -4.656 21.25 -0.606 1 94.56 293 ASP A N 1
ATOM 2356 C CA . ASP A 1 293 ? -5.352 19.969 -0.712 1 94.56 293 ASP A CA 1
ATOM 2357 C C . ASP A 1 293 ? -5.074 19.312 -2.059 1 94.56 293 ASP A C 1
ATOM 2359 O O . ASP A 1 293 ? -4.223 19.766 -2.82 1 94.56 293 ASP A O 1
ATOM 2363 N N . GLY A 1 294 ? -5.754 18.234 -2.277 1 94.5 294 GLY A N 1
ATOM 2364 C CA . GLY A 1 294 ? -5.535 17.438 -3.48 1 94.5 294 GLY A CA 1
ATOM 2365 C C . GLY A 1 294 ? -6.004 18.141 -4.742 1 94.5 294 GLY A C 1
ATOM 2366 O O . GLY A 1 294 ? -5.555 17.812 -5.844 1 94.5 294 GLY A O 1
ATOM 2367 N N . GLY A 1 295 ? -6.906 19.078 -4.66 1 92.19 295 GLY A N 1
ATOM 2368 C CA . GLY A 1 295 ? -7.348 19.828 -5.82 1 92.19 295 GLY A CA 1
ATOM 2369 C C . GLY A 1 295 ? -6.27 20.734 -6.391 1 92.19 295 GLY A C 1
ATOM 2370 O O . GLY A 1 295 ? -6.109 20.828 -7.609 1 92.19 295 GLY A O 1
ATOM 2371 N N . GLU A 1 296 ? -5.594 21.328 -5.535 1 92.25 296 GLU A N 1
ATOM 2372 C CA . GLU A 1 296 ? -4.543 22.266 -5.941 1 92.25 296 GLU A CA 1
ATOM 2373 C C . GLU A 1 296 ? -3.217 21.531 -6.152 1 92.25 296 GLU A C 1
ATOM 2375 O O . GLU A 1 296 ? -2.367 21.984 -6.918 1 92.25 296 GLU A O 1
ATOM 2380 N N . TYR A 1 297 ? -3.029 20.5 -5.488 1 94.5 297 TYR A N 1
ATOM 2381 C CA . TYR A 1 297 ? -1.829 19.688 -5.594 1 94.5 297 TYR A CA 1
ATOM 2382 C C . TYR A 1 297 ? -2.188 18.203 -5.672 1 94.5 297 TYR A C 1
ATOM 2384 O O . TYR A 1 297 ? -2.146 17.5 -4.668 1 94.5 297 TYR A O 1
ATOM 2392 N N . PRO A 1 298 ? -2.387 17.703 -6.773 1 94.19 298 PRO A N 1
ATOM 2393 C CA . PRO A 1 298 ? -2.965 16.375 -7.023 1 94.19 298 PRO A CA 1
ATOM 2394 C C . PRO A 1 298 ? -2.166 15.25 -6.375 1 94.19 298 PRO A C 1
ATOM 2396 O O . PRO A 1 298 ? -2.744 14.242 -5.945 1 94.19 298 PRO A O 1
ATOM 2399 N N . PRO A 1 299 ? -0.919 15.305 -6.195 1 93 299 PRO A N 1
ATOM 2400 C CA . PRO A 1 299 ? -0.175 14.203 -5.582 1 93 299 PRO A CA 1
ATOM 2401 C C . PRO A 1 299 ? -0.64 13.898 -4.16 1 93 299 PRO A C 1
ATOM 2403 O O . PRO A 1 299 ? -0.382 12.812 -3.643 1 93 299 PRO A O 1
ATOM 2406 N N . LEU A 1 300 ? -1.359 14.789 -3.578 1 95.06 300 LEU A N 1
ATOM 2407 C CA . LEU A 1 300 ? -1.842 14.578 -2.219 1 95.06 300 LEU A CA 1
ATOM 2408 C C . LEU A 1 300 ? -3.068 13.672 -2.213 1 95.06 300 LEU A C 1
ATOM 2410 O O . LEU A 1 300 ? -3.467 13.164 -1.161 1 95.06 300 LEU A O 1
ATOM 2414 N N . THR A 1 301 ? -3.658 13.477 -3.326 1 93.62 301 THR A N 1
ATOM 2415 C CA . THR A 1 301 ? -4.938 12.773 -3.406 1 93.62 301 THR A CA 1
ATOM 2416 C C . THR A 1 301 ? -4.758 11.289 -3.096 1 93.62 301 THR A C 1
ATOM 2418 O O . THR A 1 301 ? -5.551 10.711 -2.35 1 93.62 301 THR A O 1
ATOM 2421 N N . LYS A 1 302 ? -3.748 10.711 -3.598 1 87.06 302 LYS A N 1
ATOM 2422 C CA . LYS A 1 302 ? -3.566 9.273 -3.402 1 87.06 302 LYS A CA 1
ATOM 2423 C C . LYS A 1 302 ? -3.318 8.945 -1.934 1 87.06 302 LYS A C 1
ATOM 2425 O O . LYS A 1 302 ? -4.004 8.102 -1.357 1 87.06 302 LYS A O 1
ATOM 2430 N N . PRO A 1 303 ? -2.387 9.656 -1.329 1 91.38 303 PRO A N 1
ATOM 2431 C CA . PRO A 1 303 ? -2.24 9.406 0.106 1 91.38 303 PRO A CA 1
ATOM 2432 C C . PRO A 1 303 ? -3.414 9.938 0.923 1 91.38 303 PRO A C 1
ATOM 2434 O O . PRO A 1 303 ? -3.545 9.617 2.107 1 91.38 303 PRO A O 1
ATOM 2437 N N . ASP A 1 304 ? -4.234 10.852 0.305 1 93.81 304 ASP A N 1
ATOM 2438 C CA . ASP A 1 304 ? -5.398 11.461 0.936 1 93.81 304 ASP A CA 1
ATOM 2439 C C . ASP A 1 304 ? -4.992 12.289 2.154 1 93.81 304 ASP A C 1
ATOM 2441 O O . ASP A 1 304 ? -5.508 12.078 3.254 1 93.81 304 ASP A O 1
ATOM 2445 N N . ILE A 1 305 ? -4.105 13.164 1.929 1 95.38 305 ILE A N 1
ATOM 2446 C CA . ILE A 1 305 ? -3.578 14.016 2.984 1 95.38 305 ILE A CA 1
ATOM 2447 C C . ILE A 1 305 ? -3.701 15.484 2.57 1 95.38 305 ILE A C 1
ATOM 2449 O O . ILE A 1 305 ? -3.596 15.812 1.387 1 95.38 305 ILE A O 1
ATOM 2453 N N . GLY A 1 306 ? -3.998 16.297 3.496 1 96.19 306 GLY A N 1
ATOM 2454 C CA . GLY A 1 306 ? -3.943 17.734 3.318 1 96.19 306 GLY A CA 1
ATOM 2455 C C . GLY A 1 306 ? -2.891 18.406 4.184 1 96.19 306 GLY A C 1
ATOM 2456 O O . GLY A 1 306 ? -2.297 17.766 5.055 1 96.19 306 GLY A O 1
ATOM 2457 N N . VAL A 1 307 ? -2.648 19.703 3.883 1 97.5 307 VAL A N 1
ATOM 2458 C CA . VAL A 1 307 ? -1.651 20.469 4.629 1 97.5 307 VAL A CA 1
ATOM 2459 C C . VAL A 1 307 ? -2.227 21.828 5.016 1 97.5 307 VAL A C 1
ATOM 2461 O O . VAL A 1 307 ? -3.055 22.375 4.293 1 97.5 307 VAL A O 1
ATOM 2464 N N . PHE A 1 308 ? -1.816 22.297 6.176 1 97.44 308 PHE A N 1
ATOM 2465 C CA . PHE A 1 308 ? -2.236 23.641 6.59 1 97.44 308 PHE A CA 1
ATOM 2466 C C . PHE A 1 308 ? -1.092 24.375 7.27 1 97.44 308 PHE A C 1
ATOM 2468 O O . PHE A 1 308 ? -0.141 23.766 7.75 1 97.44 308 PHE A O 1
ATOM 2475 N N . HIS A 1 309 ? -1.156 25.625 7.246 1 98.12 309 HIS A N 1
ATOM 2476 C CA . HIS A 1 309 ? -0.188 26.562 7.816 1 98.12 309 HIS A CA 1
ATOM 2477 C C . HIS A 1 309 ? -0.875 27.812 8.352 1 98.12 309 HIS A C 1
ATOM 2479 O O . HIS A 1 309 ? -1.628 28.469 7.629 1 98.12 309 HIS A O 1
ATOM 2485 N N . VAL A 1 310 ? -0.618 28.109 9.648 1 98.62 310 VAL A N 1
ATOM 2486 C CA . VAL A 1 310 ? -1.341 29.203 10.289 1 98.62 310 VAL A CA 1
ATOM 2487 C C . VAL A 1 310 ? -0.36 30.109 11.039 1 98.62 310 VAL A C 1
ATOM 2489 O O . VAL A 1 310 ? 0.599 29.625 11.641 1 98.62 310 VAL A O 1
ATOM 2492 N N . TYR A 1 311 ? -0.637 31.344 10.977 1 98.62 311 TYR A N 1
ATOM 2493 C CA . TYR A 1 311 ? 0.111 32.375 11.711 1 98.62 311 TYR A CA 1
ATOM 2494 C C . TYR A 1 311 ? -0.827 33.281 12.5 1 98.62 311 TYR A C 1
ATOM 2496 O O . TYR A 1 311 ? -1.789 33.812 11.945 1 98.62 311 TYR A O 1
ATOM 2504 N N . LEU A 1 312 ? -0.553 33.469 13.789 1 98.81 312 LEU A N 1
ATOM 2505 C CA . LEU A 1 312 ? -1.318 34.312 14.688 1 98.81 312 LEU A CA 1
ATOM 2506 C C . LEU A 1 312 ? -0.423 35.375 15.32 1 98.81 312 LEU A C 1
ATOM 2508 O O . LEU A 1 312 ? 0.664 35.062 15.812 1 98.81 312 LEU A O 1
ATOM 2512 N N . THR A 1 313 ? -0.883 36.562 15.312 1 98.5 313 THR A N 1
ATOM 2513 C CA . THR A 1 313 ? -0.179 37.594 16.062 1 98.5 313 THR A CA 1
ATOM 2514 C C . THR A 1 313 ? -0.38 37.406 17.562 1 98.5 313 THR A C 1
ATOM 2516 O O . THR A 1 313 ? -1.176 36.562 17.984 1 98.5 313 THR A O 1
ATOM 2519 N N . ALA A 1 314 ? 0.357 38.188 18.297 1 98.56 314 ALA A N 1
ATOM 2520 C CA . ALA A 1 314 ? 0.345 38.031 19.75 1 98.56 314 ALA A CA 1
ATOM 2521 C C . ALA A 1 314 ? -1.073 38.156 20.297 1 98.56 314 ALA A C 1
ATOM 2523 O O . ALA A 1 314 ? -1.791 39.094 20 1 98.56 314 ALA A O 1
ATOM 2524 N N . GLY A 1 315 ? -1.4 37.125 21.016 1 98.19 315 GLY A N 1
ATOM 2525 C CA . GLY A 1 315 ? -2.664 37.156 21.734 1 98.19 315 GLY A CA 1
ATOM 2526 C C . GLY A 1 315 ? -3.85 36.781 20.859 1 98.19 315 GLY A C 1
ATOM 2527 O O . GLY A 1 315 ? -4.953 36.562 21.359 1 98.19 315 GLY A O 1
ATOM 2528 N N . SER A 1 316 ? -3.732 36.625 19.609 1 98.38 316 SER A N 1
ATOM 2529 C CA . SER A 1 316 ? -4.82 36.312 18.688 1 98.38 316 SER A CA 1
ATOM 2530 C C . SER A 1 316 ? -5.203 34.844 18.75 1 98.38 316 SER A C 1
ATOM 2532 O O . SER A 1 316 ? -4.449 34.031 19.297 1 98.38 316 SER A O 1
ATOM 2534 N N . MET A 1 317 ? -6.383 34.562 18.219 1 97.81 317 MET A N 1
ATOM 2535 C CA . MET A 1 317 ? -6.883 33.188 18.297 1 97.81 317 MET A CA 1
ATOM 2536 C C . MET A 1 317 ? -7.527 32.781 16.984 1 97.81 317 MET A C 1
ATOM 2538 O O . MET A 1 317 ? -8.172 33.594 16.312 1 97.81 317 MET A O 1
ATOM 2542 N N . VAL A 1 318 ? -7.277 31.562 16.578 1 98 318 VAL A N 1
ATOM 2543 C CA . VAL A 1 318 ? -8.227 30.984 15.633 1 98 318 VAL A CA 1
ATOM 2544 C C . VAL A 1 318 ? -9.555 30.703 16.328 1 98 318 VAL A C 1
ATOM 2546 O O . VAL A 1 318 ? -9.594 30.031 17.359 1 98 318 VAL A O 1
ATOM 2549 N N . ALA A 1 319 ? -10.617 31.188 15.766 1 97.25 319 ALA A N 1
ATOM 2550 C CA . ALA A 1 319 ? -11.922 31.016 16.406 1 97.25 319 ALA A CA 1
ATOM 2551 C C . ALA A 1 319 ? -12.219 29.547 16.672 1 97.25 319 ALA A C 1
ATOM 2553 O O . ALA A 1 319 ? -11.844 28.672 15.891 1 97.25 319 ALA A O 1
ATOM 2554 N N . PRO A 1 320 ? -12.875 29.281 17.812 1 97.38 320 PRO A N 1
ATOM 2555 C CA . PRO A 1 320 ? -13.305 27.906 18.016 1 97.38 320 PRO A CA 1
ATOM 2556 C C . PRO A 1 320 ? -14.031 27.328 16.797 1 97.38 320 PRO A C 1
ATOM 2558 O O . PRO A 1 320 ? -14.891 28 16.219 1 97.38 320 PRO A O 1
ATOM 2561 N N . HIS A 1 321 ? -13.625 26.109 16.438 1 97.19 321 HIS A N 1
ATOM 2562 C CA . HIS A 1 321 ? -14.211 25.516 15.25 1 97.19 321 HIS A CA 1
ATOM 2563 C C . HIS A 1 321 ? -14.094 24 15.273 1 97.19 321 HIS A C 1
ATOM 2565 O O . HIS A 1 321 ? -13.492 23.438 16.188 1 97.19 321 HIS A O 1
ATOM 2571 N N . VAL A 1 322 ? -14.766 23.359 14.312 1 96 322 VAL A N 1
ATOM 2572 C CA . VAL A 1 322 ? -14.734 21.906 14.141 1 96 322 VAL A CA 1
ATOM 2573 C C . VAL A 1 322 ? -14.359 21.578 12.695 1 96 322 VAL A C 1
ATOM 2575 O O . VAL A 1 322 ? -14.766 22.266 11.766 1 96 322 VAL A O 1
ATOM 2578 N N . ASN A 1 323 ? -13.531 20.578 12.523 1 95.25 323 ASN A N 1
ATOM 2579 C CA . ASN A 1 323 ? -13.25 20.031 11.203 1 95.25 323 ASN A CA 1
ATOM 2580 C C . ASN A 1 323 ? -14.094 18.797 10.898 1 95.25 323 ASN A C 1
ATOM 2582 O O . ASN A 1 323 ? -13.883 17.734 11.484 1 95.25 323 ASN A O 1
ATOM 2586 N N . PRO A 1 324 ? -14.938 18.891 9.953 1 94.12 324 PRO A N 1
ATOM 2587 C CA . PRO A 1 324 ? -15.852 17.766 9.734 1 94.12 324 PRO A CA 1
ATOM 2588 C C . PRO A 1 324 ? -15.242 16.656 8.883 1 94.12 324 PRO A C 1
ATOM 2590 O O . PRO A 1 324 ? -15.766 15.547 8.844 1 94.12 324 PRO A O 1
ATOM 2593 N N . ARG A 1 325 ? -14.141 16.938 8.297 1 93.12 325 ARG A N 1
ATOM 2594 C CA . ARG A 1 325 ? -13.695 15.984 7.289 1 93.12 325 ARG A CA 1
ATOM 2595 C C . ARG A 1 325 ? -12.43 15.266 7.738 1 93.12 325 ARG A C 1
ATOM 2597 O O . ARG A 1 325 ? -12.141 14.156 7.285 1 93.12 325 ARG A O 1
ATOM 2604 N N . ALA A 1 326 ? -11.68 15.945 8.625 1 95.69 326 ALA A N 1
ATOM 2605 C CA . ALA A 1 326 ? -10.359 15.367 8.852 1 95.69 326 ALA A CA 1
ATOM 2606 C C . ALA A 1 326 ? -9.867 15.664 10.266 1 95.69 326 ALA A C 1
ATOM 2608 O O . ALA A 1 326 ? -10.219 16.688 10.852 1 95.69 326 ALA A O 1
ATOM 2609 N N . SER A 1 327 ? -9.102 14.766 10.797 1 96.25 327 SER A N 1
ATOM 2610 C CA . SER A 1 327 ? -8.242 15.086 11.938 1 96.25 327 SER A CA 1
ATOM 2611 C C . SER A 1 327 ? -7.055 15.938 11.523 1 96.25 327 SER A C 1
ATOM 2613 O O . SER A 1 327 ? -6.641 15.914 10.359 1 96.25 327 SER A O 1
ATOM 2615 N N . GLU A 1 328 ? -6.531 16.625 12.492 1 96.94 328 GLU A N 1
ATOM 2616 C CA . GLU A 1 328 ? -5.402 17.516 12.203 1 96.94 328 GLU A CA 1
ATOM 2617 C C . GLU A 1 328 ? -4.211 17.203 13.102 1 96.94 328 GLU A C 1
ATOM 2619 O O . GLU A 1 328 ? -4.367 17.078 14.32 1 96.94 328 GLU A O 1
ATOM 2624 N N . TYR A 1 329 ? -3.084 17.016 12.492 1 97.19 329 TYR A N 1
ATOM 2625 C CA . TYR A 1 329 ? -1.805 16.906 13.18 1 97.19 329 TYR A CA 1
ATOM 2626 C C . TYR A 1 329 ? -0.998 18.203 13.039 1 97.19 329 TYR A C 1
ATOM 2628 O O . TYR A 1 329 ? -0.546 18.531 11.938 1 97.19 329 TYR A O 1
ATOM 2636 N N . GLY A 1 330 ? -0.791 18.875 14.117 1 97.81 330 GLY A N 1
ATOM 2637 C CA . GLY A 1 330 ? -0.128 20.172 14.07 1 97.81 330 GLY A CA 1
ATOM 2638 C C . GLY A 1 330 ? 1.253 20.156 14.695 1 97.81 330 GLY A C 1
ATOM 2639 O O . GLY A 1 330 ? 1.496 19.438 15.664 1 97.81 330 GLY A O 1
ATOM 2640 N N . ILE A 1 331 ? 2.119 20.969 14.172 1 97.81 331 ILE A N 1
ATOM 2641 C CA . ILE A 1 331 ? 3.475 21.188 14.664 1 97.81 331 ILE A CA 1
ATOM 2642 C C . ILE A 1 331 ? 3.711 22.672 14.883 1 97.81 331 ILE A C 1
ATOM 2644 O O . ILE A 1 331 ? 3.578 23.469 13.953 1 97.81 331 ILE A O 1
ATOM 2648 N N . VAL A 1 332 ? 4.094 23.016 16.078 1 98.06 332 VAL A N 1
ATOM 2649 C CA . VAL A 1 332 ? 4.406 24.422 16.344 1 98.06 332 VAL A CA 1
ATOM 2650 C C . VAL A 1 332 ? 5.789 24.75 15.789 1 98.06 332 VAL A C 1
ATOM 2652 O O . VAL A 1 332 ? 6.793 24.188 16.234 1 98.06 332 VAL A O 1
ATOM 2655 N N . LEU A 1 333 ? 5.781 25.656 14.883 1 97.19 333 LEU A N 1
ATOM 2656 C CA . LEU A 1 333 ? 7.027 26 14.211 1 97.19 333 LEU A CA 1
ATOM 2657 C C . LEU A 1 333 ? 7.754 27.109 14.961 1 97.19 333 LEU A C 1
ATOM 2659 O O . LEU A 1 333 ? 8.984 27.141 15.008 1 97.19 333 LEU A O 1
ATOM 2663 N N . LYS A 1 334 ? 6.98 28.062 15.422 1 97.25 334 LYS A N 1
ATOM 2664 C CA . LYS A 1 334 ? 7.535 29.219 16.094 1 97.25 334 LYS A CA 1
ATOM 2665 C C . LYS A 1 334 ? 6.566 29.766 17.156 1 97.25 334 LYS A C 1
ATOM 2667 O O . LYS A 1 334 ? 5.355 29.781 16.938 1 97.25 334 LYS A O 1
ATOM 2672 N N . GLY A 1 335 ? 7.195 30.188 18.266 1 98.06 335 GLY A N 1
ATOM 2673 C CA . GLY A 1 335 ? 6.406 30.859 19.281 1 98.06 335 GLY A CA 1
ATOM 2674 C C . GLY A 1 335 ? 5.738 29.906 20.25 1 98.06 335 GLY A C 1
ATOM 2675 O O . GLY A 1 335 ? 6.199 28.781 20.438 1 98.06 335 GLY A O 1
ATOM 2676 N N . SER A 1 336 ? 4.809 30.516 21 1 98.12 336 SER A N 1
ATOM 2677 C CA . SER A 1 336 ? 4.062 29.75 21.984 1 98.12 336 SER A CA 1
ATOM 2678 C C . SER A 1 336 ? 2.613 30.219 22.078 1 98.12 336 SER A C 1
ATOM 2680 O O . SER A 1 336 ? 2.271 31.297 21.562 1 98.12 336 SER A O 1
ATOM 2682 N N . GLY A 1 337 ? 1.842 29.406 22.672 1 98.25 337 GLY A N 1
ATOM 2683 C CA . GLY A 1 337 ? 0.426 29.688 22.844 1 98.25 337 GLY A CA 1
ATOM 2684 C C . GLY A 1 337 ? -0.3 28.609 23.641 1 98.25 337 GLY A C 1
ATOM 2685 O O . GLY A 1 337 ? 0.265 28.031 24.578 1 98.25 337 GLY A O 1
ATOM 2686 N N . GLU A 1 338 ? -1.591 28.562 23.297 1 97.81 338 GLU A N 1
ATOM 2687 C CA . GLU A 1 338 ? -2.426 27.562 23.984 1 97.81 338 GLU A CA 1
ATOM 2688 C C . GLU A 1 338 ? -3.26 26.766 22.984 1 97.81 338 GLU A C 1
ATOM 2690 O O . GLU A 1 338 ? -3.639 27.281 21.938 1 97.81 338 GLU A O 1
ATOM 2695 N N . LEU A 1 339 ? -3.469 25.516 23.344 1 97.69 339 LEU A N 1
ATOM 2696 C CA . LEU A 1 339 ? -4.383 24.641 22.625 1 97.69 339 LEU A CA 1
ATOM 2697 C C . LEU A 1 339 ? -5.543 24.219 23.531 1 97.69 339 LEU A C 1
ATOM 2699 O O . LEU A 1 339 ? -5.328 23.797 24.672 1 97.69 339 LEU A O 1
ATOM 2703 N N . HIS A 1 340 ? -6.703 24.344 23 1 97.06 340 HIS A N 1
ATOM 2704 C CA . HIS A 1 340 ? -7.906 23.922 23.703 1 97.06 340 HIS A CA 1
ATOM 2705 C C . HIS A 1 340 ? -8.742 22.984 22.844 1 97.06 340 HIS A C 1
ATOM 2707 O O . HIS A 1 340 ? -9.086 23.312 21.703 1 97.06 340 HIS A O 1
ATOM 2713 N N . ILE A 1 341 ? -9.047 21.828 23.375 1 96.75 341 ILE A N 1
ATOM 2714 C CA . ILE A 1 341 ? -9.898 20.844 22.719 1 96.75 341 ILE A CA 1
ATOM 2715 C C . ILE A 1 341 ? -11.039 20.438 23.641 1 96.75 341 ILE A C 1
ATOM 2717 O O . ILE A 1 341 ? -10.852 20.312 24.859 1 96.75 341 ILE A O 1
ATOM 2721 N N . VAL A 1 342 ? -12.188 20.234 23.062 1 95.44 342 VAL A N 1
ATOM 2722 C CA . VAL A 1 342 ? -13.375 19.844 23.828 1 95.44 342 VAL A CA 1
ATOM 2723 C C . VAL A 1 342 ? -13.852 18.469 23.375 1 95.44 342 VAL A C 1
ATOM 2725 O O . VAL A 1 342 ? -13.867 18.188 22.172 1 95.44 342 VAL A O 1
ATOM 2728 N N . TYR A 1 343 ? -14.273 17.688 24.297 1 90.88 343 TYR A N 1
ATOM 2729 C CA . TYR A 1 343 ? -14.836 16.375 23.984 1 90.88 343 TYR A CA 1
ATOM 2730 C C . TYR A 1 343 ? -16.219 16.5 23.391 1 90.88 343 TYR A C 1
ATOM 2732 O O . TYR A 1 343 ? -16.891 17.516 23.578 1 90.88 343 TYR A O 1
ATOM 2740 N N . PRO A 1 344 ? -16.641 15.453 22.734 1 87.88 344 PRO A N 1
ATOM 2741 C CA . PRO A 1 344 ? -17.984 15.477 22.156 1 87.88 344 PRO A CA 1
ATOM 2742 C C . PRO A 1 344 ? -19.078 15.656 23.219 1 87.88 344 PRO A C 1
ATOM 2744 O O . PRO A 1 344 ? -20.156 16.203 22.906 1 87.88 344 PRO A O 1
ATOM 2747 N N . ASN A 1 345 ? -18.844 15.305 24.406 1 86.44 345 ASN A N 1
ATOM 2748 C CA . ASN A 1 345 ? -19.859 15.422 25.438 1 86.44 345 ASN A CA 1
ATOM 2749 C C . ASN A 1 345 ? -19.875 16.812 26.062 1 86.44 345 ASN A C 1
ATOM 2751 O O . ASN A 1 345 ? -20.625 17.078 27 1 86.44 345 ASN A O 1
ATOM 2755 N N . GLY A 1 346 ? -18.984 17.625 25.562 1 90.81 346 GLY A N 1
ATOM 2756 C CA . GLY A 1 346 ? -18.984 19.016 25.984 1 90.81 346 GLY A CA 1
ATOM 2757 C C . GLY A 1 346 ? -17.969 19.312 27.078 1 90.81 346 GLY A C 1
ATOM 2758 O O . GLY A 1 346 ? -17.766 20.469 27.438 1 90.81 346 GLY A O 1
ATOM 2759 N N . SER A 1 347 ? -17.328 18.281 27.547 1 90.81 347 SER A N 1
ATOM 2760 C CA . SER A 1 347 ? -16.344 18.484 28.594 1 90.81 347 SER A CA 1
ATOM 2761 C C . SER A 1 347 ? -14.984 18.844 28 1 90.81 347 SER A C 1
ATOM 2763 O O . SER A 1 347 ? -14.734 18.625 26.812 1 90.81 347 SER A O 1
ATOM 2765 N N . LYS A 1 348 ? -14.188 19.359 28.859 1 93.19 348 LYS A N 1
ATOM 2766 C CA . LYS A 1 348 ? -12.844 19.75 28.453 1 93.19 348 LYS A CA 1
ATOM 2767 C C . LYS A 1 348 ? -11.969 18.531 28.172 1 93.19 348 LYS A C 1
ATOM 2769 O O . LYS A 1 348 ? -11.828 17.656 29.031 1 93.19 348 LYS A O 1
ATOM 2774 N N . ALA A 1 349 ? -11.445 18.516 27.031 1 91.88 349 ALA A N 1
ATOM 2775 C CA . ALA A 1 349 ? -10.508 17.438 26.719 1 91.88 349 ALA A CA 1
ATOM 2776 C C . ALA A 1 349 ? -9.078 17.828 27.078 1 91.88 349 ALA A C 1
ATOM 2778 O O . ALA A 1 349 ? -8.375 17.078 27.766 1 91.88 349 ALA A O 1
ATOM 2779 N N . ILE A 1 350 ? -8.68 19.031 26.578 1 92.94 350 ILE A N 1
ATOM 2780 C CA . ILE A 1 350 ? -7.348 19.516 26.938 1 92.94 350 ILE A CA 1
ATOM 2781 C C . ILE A 1 350 ? -7.32 21.047 26.906 1 92.94 350 ILE A C 1
ATOM 2783 O O . ILE A 1 350 ? -8.016 21.656 26.094 1 92.94 350 ILE A O 1
ATOM 2787 N N . SER A 1 351 ? -6.668 21.688 27.75 1 95 351 SER A N 1
ATOM 2788 C CA . SER A 1 351 ? -6.246 23.078 27.812 1 95 351 SER A CA 1
ATOM 2789 C C . SER A 1 351 ? -4.793 23.203 28.25 1 95 351 SER A C 1
ATOM 2791 O O . SER A 1 351 ? -4.492 23.094 29.438 1 95 351 SER A O 1
ATOM 2793 N N . THR A 1 352 ? -3.988 23.453 27.281 1 95.38 352 THR A N 1
ATOM 2794 C CA . THR A 1 352 ? -2.574 23.359 27.609 1 95.38 352 THR A CA 1
ATOM 2795 C C . THR A 1 352 ? -1.763 24.391 26.828 1 95.38 352 THR A C 1
ATOM 2797 O O . THR A 1 352 ? -2.225 24.891 25.812 1 95.38 352 THR A O 1
ATOM 2800 N N . GLU A 1 353 ? -0.647 24.672 27.406 1 96.31 353 GLU A N 1
ATOM 2801 C CA . GLU A 1 353 ? 0.305 25.5 26.672 1 96.31 353 GLU A CA 1
ATOM 2802 C C . GLU A 1 353 ? 1.054 24.688 25.625 1 96.31 353 GLU A C 1
ATOM 2804 O O . GLU A 1 353 ? 1.371 23.516 25.844 1 96.31 353 GLU A O 1
ATOM 2809 N N . ILE A 1 354 ? 1.266 25.312 24.484 1 96.38 354 ILE A N 1
ATOM 2810 C CA . ILE A 1 354 ? 2.078 24.719 23.438 1 96.38 354 ILE A CA 1
ATOM 2811 C C . ILE A 1 354 ? 3.193 25.672 23.031 1 96.38 354 ILE A C 1
ATOM 2813 O O . ILE A 1 354 ? 3.039 26.891 23.125 1 96.38 354 ILE A O 1
ATOM 2817 N N . LYS A 1 355 ? 4.285 25.141 22.625 1 96.75 355 LYS A N 1
ATOM 2818 C CA . LYS A 1 355 ? 5.438 25.922 22.203 1 96.75 355 LYS A CA 1
ATOM 2819 C C . LYS A 1 355 ? 6.156 25.266 21.031 1 96.75 355 LYS A C 1
ATOM 2821 O O . LYS A 1 355 ? 5.852 24.141 20.672 1 96.75 355 LYS A O 1
ATOM 2826 N N . GLN A 1 356 ? 7.109 26.062 20.547 1 96.31 356 GLN A N 1
ATOM 2827 C CA . GLN A 1 356 ? 7.879 25.578 19.406 1 96.31 356 GLN A CA 1
ATOM 2828 C C . GLN A 1 356 ? 8.383 24.156 19.641 1 96.31 356 GLN A C 1
ATOM 2830 O O . GLN A 1 356 ? 8.969 23.859 20.703 1 96.31 356 GLN A O 1
ATOM 2835 N N . GLY A 1 357 ? 8.078 23.266 18.656 1 93.31 357 GLY A N 1
ATOM 2836 C CA . GLY A 1 357 ? 8.523 21.891 18.766 1 93.31 357 GLY A CA 1
ATOM 2837 C C . GLY A 1 357 ? 7.434 20.938 19.219 1 93.31 357 GLY A C 1
ATOM 2838 O O . GLY A 1 357 ? 7.547 19.719 19.062 1 93.31 357 GLY A O 1
ATOM 2839 N N . ASP A 1 358 ? 6.445 21.484 19.812 1 94.94 358 ASP A N 1
ATOM 2840 C CA . ASP A 1 358 ? 5.34 20.625 20.234 1 94.94 358 ASP A CA 1
ATOM 2841 C C . ASP A 1 358 ? 4.504 20.172 19.047 1 94.94 358 ASP A C 1
ATOM 2843 O O . ASP A 1 358 ? 4.324 20.922 18.078 1 94.94 358 ASP A O 1
ATOM 2847 N N . GLU A 1 359 ? 4.086 18.938 19.125 1 96.12 359 GLU A N 1
ATOM 2848 C CA . GLU A 1 359 ? 3.16 18.359 18.156 1 96.12 359 GLU A CA 1
ATOM 2849 C C . GLU A 1 359 ? 1.841 17.969 18.812 1 96.12 359 GLU A C 1
ATOM 2851 O O . GLU A 1 359 ? 1.829 17.438 19.922 1 96.12 359 GLU A O 1
ATOM 2856 N N . PHE A 1 360 ? 0.772 18.266 18.188 1 96.5 360 PHE A N 1
ATOM 2857 C CA . PHE A 1 360 ? -0.535 17.938 18.75 1 96.5 360 PHE A CA 1
ATOM 2858 C C . PHE A 1 360 ? -1.443 17.328 17.703 1 96.5 360 PHE A C 1
ATOM 2860 O O . PHE A 1 360 ? -1.18 17.438 16.5 1 96.5 360 PHE A O 1
ATOM 2867 N N . VAL A 1 361 ? -2.49 16.641 18.156 1 96.44 361 VAL A N 1
ATOM 2868 C CA . VAL A 1 361 ? -3.477 16.031 17.281 1 96.44 361 VAL A CA 1
ATOM 2869 C C . VAL A 1 361 ? -4.883 16.453 17.703 1 96.44 361 VAL A C 1
ATOM 2871 O O . VAL A 1 361 ? -5.211 16.422 18.891 1 96.44 361 VAL A O 1
ATOM 2874 N N . VAL A 1 362 ? -5.637 16.875 16.75 1 96.75 362 VAL A N 1
ATOM 2875 C CA . VAL A 1 362 ? -7.043 17.203 16.969 1 96.75 362 VAL A CA 1
ATOM 2876 C C . VAL A 1 362 ? -7.926 16.234 16.203 1 96.75 362 VAL A C 1
ATOM 2878 O O . VAL A 1 362 ? -7.965 16.266 14.969 1 96.75 362 VAL A O 1
ATOM 2881 N N . PRO A 1 363 ? -8.695 15.453 16.906 1 95.75 363 PRO A N 1
ATOM 2882 C CA . PRO A 1 363 ? -9.547 14.484 16.219 1 95.75 363 PRO A CA 1
ATOM 2883 C C . PRO A 1 363 ? -10.648 15.156 15.398 1 95.75 363 PRO A C 1
ATOM 2885 O O . PRO A 1 363 ? -11.141 16.219 15.773 1 95.75 363 PRO A O 1
ATOM 2888 N N . ARG A 1 364 ? -11.008 14.469 14.359 1 95.38 364 ARG A N 1
ATOM 2889 C CA . ARG A 1 364 ? -12.133 14.898 13.539 1 95.38 364 ARG A CA 1
ATOM 2890 C C . ARG A 1 364 ? -13.383 15.117 14.383 1 95.38 364 ARG A C 1
ATOM 2892 O O . ARG A 1 364 ? -13.664 14.336 15.297 1 95.38 364 ARG A O 1
ATOM 2899 N N . TYR A 1 365 ? -14.094 16.25 14.195 1 94.19 365 TYR A N 1
ATOM 2900 C CA . TYR A 1 365 ? -15.375 16.609 14.789 1 94.19 365 TYR A CA 1
ATOM 2901 C C . TYR A 1 365 ? -15.188 17.25 16.156 1 94.19 365 TYR A C 1
ATOM 2903 O O . TYR A 1 365 ? -16.141 17.781 16.734 1 94.19 365 TYR A O 1
ATOM 2911 N N . PHE A 1 366 ? -13.984 17.172 16.719 1 95.38 366 PHE A N 1
ATOM 2912 C CA . PHE A 1 366 ? -13.781 17.797 18.031 1 95.38 366 PHE A CA 1
ATOM 2913 C C . PHE A 1 366 ? -13.664 19.312 17.891 1 95.38 366 PHE A C 1
ATOM 2915 O O . PHE A 1 366 ? -12.945 19.812 17.031 1 95.38 366 PHE A O 1
ATOM 2922 N N . PRO A 1 367 ? -14.352 20.062 18.734 1 96.81 367 PRO A N 1
ATOM 2923 C CA . PRO A 1 367 ? -14.125 21.516 18.75 1 96.81 367 PRO A CA 1
ATOM 2924 C C . PRO A 1 367 ? -12.766 21.891 19.344 1 96.81 367 PRO A C 1
ATOM 2926 O O . PRO A 1 367 ? -12.312 21.266 20.312 1 96.81 367 PRO A O 1
ATOM 2929 N N . PHE A 1 368 ? -12.195 22.922 18.797 1 97.75 368 PHE A N 1
ATOM 2930 C CA . PHE A 1 368 ? -10.898 23.328 19.312 1 97.75 368 PHE A CA 1
ATOM 2931 C C . PHE A 1 368 ? -10.562 24.75 18.891 1 97.75 368 PHE A C 1
ATOM 2933 O O . PHE A 1 368 ? -11.266 25.344 18.078 1 97.75 368 PHE A O 1
ATOM 2940 N N . CYS A 1 369 ? -9.547 25.297 19.5 1 98 369 CYS A N 1
ATOM 2941 C CA . CYS A 1 369 ? -8.977 26.594 19.109 1 98 369 CYS A CA 1
ATOM 2942 C C . CYS A 1 369 ? -7.543 26.719 19.609 1 98 369 CYS A C 1
ATOM 2944 O O . CYS A 1 369 ? -7.125 26.016 20.516 1 98 369 CYS A O 1
ATOM 2946 N N . GLN A 1 370 ? -6.836 27.484 18.953 1 98.31 370 GLN A N 1
ATOM 2947 C CA . GLN A 1 370 ? -5.48 27.859 19.328 1 98.31 370 GLN A CA 1
ATOM 2948 C C . GLN A 1 370 ? -5.398 29.359 19.625 1 98.31 370 GLN A C 1
ATOM 2950 O O . GLN A 1 370 ? -6.004 30.172 18.922 1 98.31 370 GLN A O 1
ATOM 2955 N N . ILE A 1 371 ? -4.699 29.672 20.641 1 98.56 371 ILE A N 1
ATOM 2956 C CA . ILE A 1 371 ? -4.508 31.062 21.016 1 98.56 371 ILE A CA 1
ATOM 2957 C C . ILE A 1 371 ? -3.016 31.359 21.141 1 98.56 371 ILE A C 1
ATOM 2959 O O . ILE A 1 371 ? -2.293 30.672 21.875 1 98.56 371 ILE A O 1
ATOM 2963 N N . ALA A 1 372 ? -2.582 32.438 20.484 1 98.75 372 ALA A N 1
ATOM 2964 C CA . ALA A 1 372 ? -1.185 32.844 20.609 1 98.75 372 ALA A CA 1
ATOM 2965 C C . ALA A 1 372 ? -0.908 33.469 21.969 1 98.75 372 ALA A C 1
ATOM 2967 O O . ALA A 1 372 ? -1.782 34.094 22.547 1 98.75 372 ALA A O 1
ATOM 2968 N N . SER A 1 373 ? 0.288 33.281 22.375 1 98.06 373 SER A N 1
ATOM 2969 C CA . SER A 1 373 ? 0.724 33.969 23.594 1 98.06 373 SER A CA 1
ATOM 2970 C C . SER A 1 373 ? 0.621 35.469 23.438 1 98.06 373 SER A C 1
ATOM 2972 O O . SER A 1 373 ? 0.744 36 22.344 1 98.06 373 SER A O 1
ATOM 2974 N N . LYS A 1 374 ? 0.515 36.125 24.609 1 97.06 374 LYS A N 1
ATOM 2975 C CA . LYS A 1 374 ? 0.459 37.594 24.578 1 97.06 374 LYS A CA 1
ATOM 2976 C C . LYS A 1 374 ? 1.835 38.188 24.297 1 97.06 374 LYS A C 1
ATOM 2978 O O . LYS A 1 374 ? 1.943 39.344 23.875 1 97.06 374 LYS A O 1
ATOM 2983 N N . ASP A 1 375 ? 2.803 37.438 24.469 1 96.25 375 ASP A N 1
ATOM 2984 C CA . ASP A 1 375 ? 4.176 37.906 24.391 1 96.25 375 ASP A CA 1
ATOM 2985 C C . ASP A 1 375 ? 4.703 37.812 22.969 1 96.25 375 ASP A C 1
ATOM 2987 O O . ASP A 1 375 ? 5.758 38.375 22.641 1 96.25 375 ASP A O 1
ATOM 2991 N N . GLY A 1 376 ? 4.016 37.156 22.094 1 97.56 376 GLY A N 1
ATOM 2992 C CA . GLY A 1 376 ? 4.527 37 20.75 1 97.56 376 GLY A CA 1
ATOM 2993 C C . GLY A 1 376 ? 3.623 36.188 19.844 1 97.56 376 GLY A C 1
ATOM 2994 O O . GLY A 1 376 ? 2.615 35.656 20.312 1 97.56 376 GLY A O 1
ATOM 2995 N N . PRO A 1 377 ? 4.035 36.062 18.594 1 98.31 377 PRO A N 1
ATOM 2996 C CA . PRO A 1 377 ? 3.223 35.344 17.609 1 98.31 377 PRO A CA 1
ATOM 2997 C C . PRO A 1 377 ? 3.334 33.844 17.75 1 98.31 377 PRO A C 1
ATOM 2999 O O . PRO A 1 377 ? 4.25 33.344 18.406 1 98.31 377 PRO A O 1
ATOM 3002 N N . LEU A 1 378 ? 2.365 33.125 17.219 1 98.69 378 LEU A N 1
ATOM 3003 C CA . LEU A 1 378 ? 2.316 31.672 17.141 1 98.69 378 LEU A CA 1
ATOM 3004 C C . LEU A 1 378 ? 2.18 31.219 15.688 1 98.69 378 LEU A C 1
ATOM 3006 O O . LEU A 1 378 ? 1.284 31.672 14.969 1 98.69 378 LEU A O 1
ATOM 3010 N N . GLU A 1 379 ? 3.143 30.422 15.266 1 98.56 379 GLU A N 1
ATOM 3011 C CA . GLU A 1 379 ? 3.117 29.859 13.93 1 98.56 379 GLU A CA 1
ATOM 3012 C C . GLU A 1 379 ? 3.127 28.328 13.977 1 98.56 379 GLU A C 1
ATOM 3014 O O . GLU A 1 379 ? 3.969 27.734 14.648 1 98.56 379 GLU A O 1
ATOM 3019 N N . PHE A 1 380 ? 2.148 27.734 13.297 1 98.12 380 PHE A N 1
ATOM 3020 C CA . PHE A 1 380 ? 2.15 26.266 13.281 1 98.12 380 PHE A CA 1
ATOM 3021 C C . PHE A 1 380 ? 1.764 25.75 11.906 1 98.12 380 PHE A C 1
ATOM 3023 O O . PHE A 1 380 ? 1.13 26.453 11.117 1 98.12 380 PHE A O 1
ATOM 3030 N N . PHE A 1 381 ? 2.287 24.578 11.664 1 97.56 381 PHE A N 1
ATOM 3031 C CA . PHE A 1 381 ? 2.121 23.797 10.445 1 97.56 381 PHE A CA 1
ATOM 3032 C C . PHE A 1 381 ? 1.551 22.422 10.758 1 97.56 381 PHE A C 1
ATOM 3034 O O . PHE A 1 381 ? 1.662 21.938 11.891 1 97.56 381 PHE A O 1
ATOM 3041 N N . GLY A 1 382 ? 0.834 21.859 9.633 1 97.81 382 GLY A N 1
ATOM 3042 C CA . GLY A 1 382 ? 0.402 20.516 9.953 1 97.81 382 GLY A CA 1
ATOM 3043 C C . GLY A 1 382 ? -0.155 19.766 8.75 1 97.81 382 GLY A C 1
ATOM 3044 O O . GLY A 1 382 ? -0.132 20.281 7.633 1 97.81 382 GLY A O 1
ATOM 3045 N N . PHE A 1 383 ? -0.51 18.516 9.055 1 97.56 383 PHE A N 1
ATOM 3046 C CA . PHE A 1 383 ? -1.119 17.609 8.086 1 97.56 383 PHE A CA 1
ATOM 3047 C C . PHE A 1 383 ? -2.539 17.25 8.508 1 97.56 383 PHE A C 1
ATOM 3049 O O . PHE A 1 383 ? -2.814 17.047 9.688 1 97.56 383 PHE A O 1
ATOM 3056 N N . SER A 1 384 ? -3.408 17.172 7.531 1 96.75 384 SER A N 1
ATOM 3057 C CA . SER A 1 384 ? -4.766 16.688 7.762 1 96.75 384 SER A CA 1
ATOM 3058 C C . SER A 1 384 ? -4.977 15.32 7.113 1 96.75 384 SER A C 1
ATOM 3060 O O . SER A 1 384 ? -4.316 14.984 6.129 1 96.75 384 SER A O 1
ATOM 3062 N N . THR A 1 385 ? -5.938 14.555 7.598 1 95.62 385 THR A N 1
ATOM 3063 C CA . THR A 1 385 ? -6.105 13.164 7.176 1 95.62 385 THR A CA 1
ATOM 3064 C C . THR A 1 385 ? -7.02 13.078 5.957 1 95.62 385 THR A C 1
ATOM 3066 O O . THR A 1 385 ? -7.645 12.047 5.711 1 95.62 385 THR A O 1
ATOM 3069 N N . SER A 1 386 ? -7.141 14.195 5.234 1 95.06 386 SER A N 1
ATOM 3070 C CA . SER A 1 386 ? -7.906 14.195 3.994 1 95.06 386 SER A CA 1
ATOM 3071 C C . SER A 1 386 ? -7.328 15.188 2.986 1 95.06 386 SER A C 1
ATOM 3073 O O . SER A 1 386 ? -6.918 16.281 3.355 1 95.06 386 SER A O 1
ATOM 3075 N N . ALA A 1 387 ? -7.383 14.727 1.775 1 95.88 387 ALA A N 1
ATOM 3076 C CA . ALA A 1 387 ? -6.93 15.609 0.701 1 95.88 387 ALA A CA 1
ATOM 3077 C C . ALA A 1 387 ? -8.062 16.516 0.22 1 95.88 387 ALA A C 1
ATOM 3079 O O . ALA A 1 387 ? -7.852 17.375 -0.626 1 95.88 387 ALA A O 1
ATOM 3080 N N . ARG A 1 388 ? -9.18 16.281 0.711 1 94.06 388 ARG A N 1
ATOM 3081 C CA . ARG A 1 388 ? -10.305 17.156 0.379 1 94.06 388 ARG A CA 1
ATOM 3082 C C . ARG A 1 388 ? -10.289 18.422 1.234 1 94.06 388 ARG A C 1
ATOM 3084 O O . ARG A 1 388 ? -9.734 18.422 2.336 1 94.06 388 ARG A O 1
ATOM 3091 N N . GLU A 1 389 ? -10.93 19.312 0.684 1 91.62 389 GLU A N 1
ATOM 3092 C CA . GLU A 1 389 ? -11.062 20.531 1.474 1 91.62 389 GLU A CA 1
ATOM 3093 C C . GLU A 1 389 ? -11.773 20.266 2.797 1 91.62 389 GLU A C 1
ATOM 3095 O O . GLU A 1 389 ? -12.859 19.672 2.818 1 91.62 389 GLU A O 1
ATOM 3100 N N . ASN A 1 390 ? -11.164 20.641 3.861 1 87.56 390 ASN A N 1
ATOM 3101 C CA . ASN A 1 390 ? -11.672 20.328 5.191 1 87.56 390 ASN A CA 1
ATOM 3102 C C . ASN A 1 390 ? -12.945 21.094 5.508 1 87.56 390 ASN A C 1
ATOM 3104 O O . ASN A 1 390 ? -13.781 20.625 6.285 1 87.56 390 ASN A O 1
ATOM 3108 N N . LYS A 1 391 ? -13.156 22.328 5.043 1 89.69 391 LYS A N 1
ATOM 3109 C CA . LYS A 1 391 ? -14.312 23.188 5.266 1 89.69 391 LYS A CA 1
ATOM 3110 C C . LYS A 1 391 ? -14.609 23.344 6.754 1 89.69 391 LYS A C 1
ATOM 3112 O O . LYS A 1 391 ? -15.695 22.969 7.215 1 89.69 391 LYS A O 1
ATOM 3117 N N . PRO A 1 392 ? -13.719 23.906 7.457 1 94.38 392 PRO A N 1
ATOM 3118 C CA . PRO A 1 392 ? -13.945 24.094 8.891 1 94.38 392 PRO A CA 1
ATOM 3119 C C . PRO A 1 392 ? -15.25 24.828 9.195 1 94.38 392 PRO A C 1
ATOM 3121 O O . PRO A 1 392 ? -15.625 25.75 8.461 1 94.38 392 PRO A O 1
ATOM 3124 N N . GLN A 1 393 ? -15.945 24.422 10.234 1 95.06 393 GLN A N 1
ATOM 3125 C CA . GLN A 1 393 ? -17.141 25.078 10.742 1 95.06 393 GLN A CA 1
ATOM 3126 C C . GLN A 1 393 ? -16.859 25.859 12.023 1 95.06 393 GLN A C 1
ATOM 3128 O O . GLN A 1 393 ? -16.672 25.25 13.086 1 95.06 393 GLN A O 1
ATOM 3133 N N . PHE A 1 394 ? -16.953 27.125 11.906 1 96.69 394 PHE A N 1
ATOM 3134 C CA . PHE A 1 394 ? -16.594 27.969 13.031 1 96.69 394 PHE A CA 1
ATOM 3135 C C . PHE A 1 394 ? -17.766 28.141 13.992 1 96.69 394 PHE A C 1
ATOM 3137 O O . PHE A 1 394 ? -18.906 28.25 13.555 1 96.69 394 PHE A O 1
ATOM 3144 N N . LEU A 1 395 ? -17.422 28.203 15.266 1 95.31 395 LEU A N 1
ATOM 3145 C CA . LEU A 1 395 ? -18.438 28.297 16.312 1 95.31 395 LEU A CA 1
ATOM 3146 C C . LEU A 1 395 ? -18.547 29.719 16.828 1 95.31 395 LEU A C 1
ATOM 3148 O O . LEU A 1 395 ? -19.516 30.062 17.516 1 95.31 395 LEU A O 1
ATOM 3152 N N . ALA A 1 396 ? -17.609 30.516 16.516 1 93.94 396 ALA A N 1
ATOM 3153 C CA . ALA A 1 396 ? -17.609 31.953 16.828 1 93.94 396 ALA A CA 1
ATOM 3154 C C . ALA A 1 396 ? -17.094 32.781 15.648 1 93.94 396 ALA A C 1
ATOM 3156 O O . ALA A 1 396 ? -16.453 32.219 14.742 1 93.94 396 ALA A O 1
ATOM 3157 N N . GLY A 1 397 ? -17.391 34.094 15.703 1 92.38 397 GLY A N 1
ATOM 3158 C CA . GLY A 1 397 ? -17.016 34.969 14.602 1 92.38 397 GLY A CA 1
ATOM 3159 C C . GLY A 1 397 ? -18.188 35.281 13.688 1 92.38 397 GLY A C 1
ATOM 3160 O O . GLY A 1 397 ? -19.281 34.75 13.859 1 92.38 397 GLY A O 1
ATOM 3161 N N . SER A 1 398 ? -17.906 36.062 12.68 1 93 398 SER A N 1
ATOM 3162 C CA . SER A 1 398 ? -18.984 36.625 11.844 1 93 398 SER A CA 1
ATOM 3163 C C . SER A 1 398 ? -19.531 35.562 10.883 1 93 398 SER A C 1
ATOM 3165 O O . SER A 1 398 ? -20.625 35.719 10.336 1 93 398 SER A O 1
ATOM 3167 N N . VAL A 1 399 ? -18.812 34.531 10.703 1 91.19 399 VAL A N 1
ATOM 3168 C CA . VAL A 1 399 ? -19.266 33.5 9.766 1 91.19 399 VAL A CA 1
ATOM 3169 C C . VAL A 1 399 ? -19.547 32.188 10.508 1 91.19 399 VAL A C 1
ATOM 3171 O O . VAL A 1 399 ? -19.531 31.109 9.922 1 91.19 399 VAL A O 1
ATOM 3174 N N . SER A 1 400 ? -19.891 32.281 11.703 1 93.62 400 SER A N 1
ATOM 3175 C CA . SER A 1 400 ? -20 31.109 12.578 1 93.62 400 SER A CA 1
ATOM 3176 C C . SER A 1 400 ? -21.359 30.438 12.414 1 93.62 400 SER A C 1
ATOM 3178 O O . SER A 1 400 ? -22.297 31.031 11.875 1 93.62 400 SER A O 1
ATOM 3180 N N . LEU A 1 401 ? -21.359 29.203 12.867 1 93.19 401 LEU A N 1
ATOM 3181 C CA . LEU A 1 401 ? -22.578 28.422 12.93 1 93.19 401 LEU A CA 1
ATOM 3182 C C . LEU A 1 401 ? -23.625 29.125 13.805 1 93.19 401 LEU A C 1
ATOM 3184 O O . LEU A 1 401 ? -24.812 29.109 13.492 1 93.19 401 LEU A O 1
ATOM 3188 N N . LEU A 1 402 ? -23.188 29.75 14.828 1 93.12 402 LEU A N 1
ATOM 3189 C CA . LEU A 1 402 ? -24.109 30.422 15.734 1 93.12 402 LEU A CA 1
ATOM 3190 C C . LEU A 1 402 ? -24.781 31.609 15.055 1 93.12 402 LEU A C 1
ATOM 3192 O O . LEU A 1 402 ? -25.984 31.844 15.234 1 93.12 402 LEU A O 1
ATOM 3196 N N . ARG A 1 403 ? -23.984 32.312 14.328 1 92.44 403 ARG A N 1
ATOM 3197 C CA . ARG A 1 403 ? -24.547 33.438 13.586 1 92.44 403 ARG A CA 1
ATOM 3198 C C . ARG A 1 403 ? -25.5 32.969 12.5 1 92.44 403 ARG A C 1
ATOM 3200 O O . ARG A 1 403 ? -26.531 33.594 12.258 1 92.44 403 ARG A O 1
ATOM 3207 N N . THR A 1 404 ? -25.188 31.938 11.875 1 92 404 THR A N 1
ATOM 3208 C CA . THR A 1 404 ? -26 31.375 10.797 1 92 404 THR A CA 1
ATOM 3209 C C . THR A 1 404 ? -27.312 30.812 11.336 1 92 404 THR A C 1
ATOM 3211 O O . THR A 1 404 ? -28.359 30.938 10.688 1 92 404 THR A O 1
ATOM 3214 N N . PHE A 1 405 ? -27.281 30.281 12.492 1 92.38 405 PHE A N 1
ATOM 3215 C CA . PHE A 1 405 ? -28.453 29.656 13.086 1 92.38 405 PHE A CA 1
ATOM 3216 C C . PHE A 1 405 ? -29.219 30.656 13.945 1 92.38 405 PHE A C 1
ATOM 3218 O O . PHE A 1 405 ? -30.156 30.266 14.656 1 92.38 405 PHE A O 1
ATOM 3225 N N . LEU A 1 406 ? -28.797 31.812 13.852 1 92.31 406 LEU A N 1
ATOM 3226 C CA . LEU A 1 406 ? -29.453 32.781 14.695 1 92.31 406 LEU A CA 1
ATOM 3227 C C . LEU A 1 406 ? -30.953 32.844 14.406 1 92.31 406 LEU A C 1
ATOM 3229 O O . LEU A 1 406 ? -31.359 33.031 13.258 1 92.31 406 LEU A O 1
ATOM 3233 N N . GLY A 1 407 ? -31.812 32.562 15.43 1 92.69 407 GLY A N 1
ATOM 3234 C CA . GLY A 1 407 ? -33.281 32.5 15.344 1 92.69 407 GLY A CA 1
ATOM 3235 C C . GLY A 1 407 ? -33.906 31.969 16.609 1 92.69 407 GLY A C 1
ATOM 3236 O O . GLY A 1 407 ? -33.25 31.766 17.625 1 92.69 407 GLY A O 1
ATOM 3237 N N . PRO A 1 408 ? -35.156 31.781 16.516 1 94.25 408 PRO A N 1
ATOM 3238 C CA . PRO A 1 408 ? -35.875 31.359 17.719 1 94.25 408 PRO A CA 1
ATOM 3239 C C . PRO A 1 408 ? -35.438 29.969 18.188 1 94.25 408 PRO A C 1
ATOM 3241 O O . PRO A 1 408 ? -35.438 29.703 19.391 1 94.25 408 PRO A O 1
ATOM 3244 N N . GLN A 1 409 ? -35.062 29.094 17.234 1 94.38 409 GLN A N 1
ATOM 3245 C CA . GLN A 1 409 ? -34.719 27.734 17.594 1 94.38 409 GLN A CA 1
ATOM 3246 C C . GLN A 1 409 ? -33.438 27.688 18.422 1 94.38 409 GLN A C 1
ATOM 3248 O O . GLN A 1 409 ? -33.375 27.031 19.453 1 94.38 409 GLN A O 1
ATOM 3253 N N . LEU A 1 410 ? -32.469 28.406 17.969 1 94.19 410 LEU A N 1
ATOM 3254 C CA . LEU A 1 410 ? -31.203 28.438 18.703 1 94.19 410 LEU A CA 1
ATOM 3255 C C . LEU A 1 410 ? -31.375 29.125 20.047 1 94.19 410 LEU A C 1
ATOM 3257 O O . LEU A 1 410 ? -30.812 28.688 21.047 1 94.19 410 LEU A O 1
ATOM 3261 N N . ALA A 1 411 ? -32.094 30.156 20.062 1 95.31 411 ALA A N 1
ATOM 3262 C CA . ALA A 1 411 ? -32.344 30.875 21.297 1 95.31 411 ALA A CA 1
ATOM 3263 C C . ALA A 1 411 ? -33 29.969 22.344 1 95.31 411 ALA A C 1
ATOM 3265 O O . ALA A 1 411 ? -32.625 29.969 23.516 1 95.31 411 ALA A O 1
ATOM 3266 N N . ALA A 1 412 ? -33.969 29.297 21.938 1 94.75 412 ALA A N 1
ATOM 3267 C CA . ALA A 1 412 ? -34.656 28.359 22.828 1 94.75 412 ALA A CA 1
ATOM 3268 C C . ALA A 1 412 ? -33.688 27.297 23.344 1 94.75 412 ALA A C 1
ATOM 3270 O O . ALA A 1 412 ? -33.688 26.953 24.531 1 94.75 412 ALA A O 1
ATOM 3271 N N . ALA A 1 413 ? -32.875 26.766 22.422 1 93.38 413 ALA A N 1
ATOM 3272 C CA . ALA A 1 413 ? -31.953 25.703 22.781 1 93.38 413 ALA A CA 1
ATOM 3273 C C . ALA A 1 413 ? -30.953 26.188 23.844 1 93.38 413 ALA A C 1
ATOM 3275 O O . ALA A 1 413 ? -30.484 25.391 24.656 1 93.38 413 ALA A O 1
ATOM 3276 N N . LEU A 1 414 ? -30.656 27.531 23.812 1 94.62 414 LEU A N 1
ATOM 3277 C CA . LEU A 1 414 ? -29.672 28.094 24.75 1 94.62 414 LEU A CA 1
ATOM 3278 C C . LEU A 1 414 ? -30.375 28.703 25.953 1 94.62 414 LEU A C 1
ATOM 3280 O O . LEU A 1 414 ? -29.719 29.188 26.875 1 94.62 414 LEU A O 1
ATOM 3284 N N . GLY A 1 415 ? -31.703 28.781 25.922 1 95.5 415 GLY A N 1
ATOM 3285 C CA . GLY A 1 415 ? -32.5 29.25 27.047 1 95.5 415 GLY A CA 1
ATOM 3286 C C . GLY A 1 415 ? -32.469 30.766 27.188 1 95.5 415 GLY A C 1
ATOM 3287 O O . GLY A 1 415 ? -32.5 31.281 28.312 1 95.5 415 GLY A O 1
ATOM 3288 N N . VAL A 1 416 ? -32.344 31.469 26.125 1 96.31 416 VAL A N 1
ATOM 3289 C CA . VAL A 1 416 ? -32.344 32.906 26.156 1 96.31 416 VAL A CA 1
ATOM 3290 C C . VAL A 1 416 ? -33.312 33.469 25.109 1 96.31 416 VAL A C 1
ATOM 3292 O O . VAL A 1 416 ? -33.875 32.719 24.328 1 96.31 416 VAL A O 1
ATOM 3295 N N . SER A 1 417 ? -33.469 34.844 25.141 1 95.69 417 SER A N 1
ATOM 3296 C CA . SER A 1 417 ? -34.281 35.469 24.109 1 95.69 417 SER A CA 1
ATOM 3297 C C . SER A 1 417 ? -33.469 35.688 22.828 1 95.69 417 SER A C 1
ATOM 3299 O O . SER A 1 417 ? -32.25 35.688 22.859 1 95.69 417 SER A O 1
ATOM 3301 N N . GLN A 1 418 ? -34.219 35.812 21.781 1 94.56 418 GLN A N 1
ATOM 3302 C CA . GLN A 1 418 ? -33.562 36.094 20.516 1 94.56 418 GLN A CA 1
ATOM 3303 C C . GLN A 1 418 ? -32.781 37.406 20.578 1 94.56 418 GLN A C 1
ATOM 3305 O O . GLN A 1 418 ? -31.719 37.531 19.969 1 94.56 418 GLN A O 1
ATOM 3310 N N . TYR A 1 419 ? -33.344 38.281 21.234 1 94.94 419 TYR A N 1
ATOM 3311 C CA . TYR A 1 419 ? -32.688 39.594 21.375 1 94.94 419 TYR A CA 1
ATOM 3312 C C . TYR A 1 419 ? -31.359 39.469 22.141 1 94.94 419 TYR A C 1
ATOM 3314 O O . TYR A 1 419 ? -30.344 40.031 21.734 1 94.94 419 TYR A O 1
ATOM 3322 N N . THR A 1 420 ? -31.422 38.781 23.188 1 95.62 420 THR A N 1
ATOM 3323 C CA . THR A 1 420 ? -30.219 38.562 23.984 1 95.62 420 THR A CA 1
ATOM 3324 C C . THR A 1 420 ? -29.156 37.844 23.172 1 95.62 420 THR A C 1
ATOM 3326 O O . THR A 1 420 ? -27.969 38.156 23.25 1 95.62 420 THR A O 1
ATOM 3329 N N . LEU A 1 421 ? -29.594 36.906 22.422 1 93.81 421 LEU A N 1
ATOM 3330 C CA . LEU A 1 421 ? -28.672 36.125 21.594 1 93.81 421 LEU A CA 1
ATOM 3331 C C . LEU A 1 421 ? -28.016 37 20.531 1 93.81 421 LEU A C 1
ATOM 3333 O O . LEU A 1 421 ? -26.812 36.938 20.328 1 93.81 421 LEU A O 1
ATOM 3337 N N . ARG A 1 422 ? -28.781 37.781 19.875 1 93.62 422 ARG A N 1
ATOM 3338 C CA . ARG A 1 422 ? -28.266 38.656 18.844 1 93.62 422 ARG A CA 1
ATOM 3339 C C . ARG A 1 422 ? -27.266 39.656 19.406 1 93.62 422 ARG A C 1
ATOM 3341 O O . ARG A 1 422 ? -26.219 39.938 18.797 1 93.62 422 ARG A O 1
ATOM 3348 N N . ARG A 1 423 ? -27.531 40.156 20.531 1 94.62 423 ARG A N 1
ATOM 3349 C CA . ARG A 1 423 ? -26.656 41.125 21.203 1 94.62 423 ARG A CA 1
ATOM 3350 C C . ARG A 1 423 ? -25.312 40.5 21.531 1 94.62 423 ARG A C 1
ATOM 3352 O O . ARG A 1 423 ? -24.281 41.156 21.469 1 94.62 423 ARG A O 1
ATOM 3359 N N . ALA A 1 424 ? -25.375 39.281 21.891 1 93 424 ALA A N 1
ATOM 3360 C CA . ALA A 1 424 ? -24.156 38.562 22.281 1 93 424 ALA A CA 1
ATOM 3361 C C . ALA A 1 424 ? -23.312 38.188 21.047 1 93 424 ALA A C 1
ATOM 3363 O O . ALA A 1 424 ? -22.094 38.156 21.125 1 93 424 ALA A O 1
ATOM 3364 N N . LEU A 1 425 ? -23.875 37.969 19.859 1 92.06 425 LEU A N 1
ATOM 3365 C CA . LEU A 1 425 ? -23.172 37.438 18.688 1 92.06 425 LEU A CA 1
ATOM 3366 C C . LEU A 1 425 ? -22.734 38.562 17.766 1 92.06 425 LEU A C 1
ATOM 3368 O O . LEU A 1 425 ? -21.781 38.375 16.984 1 92.06 425 LEU A O 1
ATOM 3372 N N . ASP A 1 426 ? -23.234 39.688 17.875 1 90.81 426 ASP A N 1
ATOM 3373 C CA . ASP A 1 426 ? -23.078 40.75 16.906 1 90.81 426 ASP A CA 1
ATOM 3374 C C . ASP A 1 426 ? -21.719 41.438 17.078 1 90.81 426 ASP A C 1
ATOM 3376 O O . ASP A 1 426 ? -21.109 41.875 16.094 1 90.81 426 ASP A O 1
ATOM 3380 N N . PRO A 1 427 ? -21.219 41.469 18.25 1 91.12 427 PRO A N 1
ATOM 3381 C CA . PRO A 1 427 ? -20.031 42.312 18.453 1 91.12 427 PRO A CA 1
ATOM 3382 C C . PRO A 1 427 ? -18.797 41.781 17.734 1 91.12 427 PRO A C 1
ATOM 3384 O O . PRO A 1 427 ? -17.875 42.531 17.438 1 91.12 427 PRO A O 1
ATOM 3387 N N . GLN A 1 428 ? -18.672 40.562 17.516 1 92.25 428 GLN A N 1
ATOM 3388 C CA . GLN A 1 428 ? -17.484 40 16.859 1 92.25 428 GLN A CA 1
ATOM 3389 C C . GLN A 1 428 ? -17.609 40.062 15.344 1 92.25 428 GLN A C 1
ATOM 3391 O O . GLN A 1 428 ? -18.281 39.25 14.727 1 92.25 428 GLN A O 1
ATOM 3396 N N . ASP A 1 429 ? -16.797 40.938 14.742 1 92.44 429 ASP A N 1
ATOM 3397 C CA . ASP A 1 429 ? -16.938 41.188 13.305 1 92.44 429 ASP A CA 1
ATOM 3398 C C . ASP A 1 429 ? -15.922 40.375 12.508 1 92.44 429 ASP A C 1
ATOM 3400 O O . ASP A 1 429 ? -16.062 40.219 11.297 1 92.44 429 ASP A O 1
ATOM 3404 N N . GLU A 1 430 ? -15 39.844 13.281 1 94.38 430 GLU A N 1
ATOM 3405 C CA . GLU A 1 430 ? -13.992 39.062 12.586 1 94.38 430 GLU A CA 1
ATOM 3406 C C . GLU A 1 430 ? -14.492 37.625 12.305 1 94.38 430 GLU A C 1
ATOM 3408 O O . GLU A 1 430 ? -15.266 37.094 13.078 1 94.38 430 GLU A O 1
ATOM 3413 N N . ALA A 1 431 ? -14.016 37.031 11.305 1 93.69 431 ALA A N 1
ATOM 3414 C CA . ALA A 1 431 ? -14.57 35.781 10.828 1 93.69 431 ALA A CA 1
ATOM 3415 C C . ALA A 1 431 ? -13.82 34.594 11.422 1 93.69 431 ALA A C 1
ATOM 3417 O O . ALA A 1 431 ? -14.383 33.844 12.219 1 93.69 431 ALA A O 1
ATOM 3418 N N . VAL A 1 432 ? -12.508 34.438 11.078 1 95.38 432 VAL A N 1
ATOM 3419 C CA . VAL A 1 432 ? -11.773 33.188 11.305 1 95.38 432 VAL A CA 1
ATOM 3420 C C . VAL A 1 432 ? -10.75 33.406 12.414 1 95.38 432 VAL A C 1
ATOM 3422 O O . VAL A 1 432 ? -10.656 32.594 13.336 1 95.38 432 VAL A O 1
ATOM 3425 N N . ILE A 1 433 ? -9.984 34.5 12.297 1 98.06 433 ILE A N 1
ATOM 3426 C CA . ILE A 1 433 ? -8.969 34.812 13.289 1 98.06 433 ILE A CA 1
ATOM 3427 C C . ILE A 1 433 ? -9.406 36.062 14.078 1 98.06 433 ILE A C 1
ATOM 3429 O O . ILE A 1 433 ? -9.711 37.094 13.5 1 98.06 433 ILE A O 1
ATOM 3433 N N . LEU A 1 434 ? -9.414 35.906 15.391 1 97.69 434 LEU A N 1
ATOM 3434 C CA . LEU A 1 434 ? -10.008 36.906 16.281 1 97.69 434 LEU A CA 1
ATOM 3435 C C . LEU A 1 434 ? -8.938 37.688 17.016 1 97.69 434 LEU A C 1
ATOM 3437 O O . LEU A 1 434 ? -7.852 37.156 17.281 1 97.69 434 LEU A O 1
ATOM 3441 N N . PRO A 1 435 ? -9.242 38.875 17.375 1 95.62 435 PRO A N 1
ATOM 3442 C CA . PRO A 1 435 ? -8.289 39.719 18.078 1 95.62 435 PRO A CA 1
ATOM 3443 C C . PRO A 1 435 ? -8.047 39.281 19.531 1 95.62 435 PRO A C 1
ATOM 3445 O O . PRO A 1 435 ? -8.859 38.531 20.094 1 95.62 435 PRO A O 1
ATOM 3448 N N . PRO A 1 436 ? -6.887 39.719 20.031 1 92.62 436 PRO A N 1
ATOM 3449 C CA . PRO A 1 436 ? -6.688 39.469 21.453 1 92.62 436 PRO A CA 1
ATOM 3450 C C . PRO A 1 436 ? -7.703 40.219 22.328 1 92.62 436 PRO A C 1
ATOM 3452 O O . PRO A 1 436 ? -8.266 41.219 21.906 1 92.62 436 PRO A O 1
ATOM 3455 N N . PRO A 1 437 ? -7.965 39.562 23.484 1 82.25 437 PRO A N 1
ATOM 3456 C CA . PRO A 1 437 ? -8.906 40.25 24.359 1 82.25 437 PRO A CA 1
ATOM 3457 C C . PRO A 1 437 ? -8.391 41.625 24.781 1 82.25 437 PRO A C 1
ATOM 3459 O O . PRO A 1 437 ? -7.18 41.844 24.859 1 82.25 437 PRO A O 1
ATOM 3462 N N . MET B 1 1 ? 30.766 -9.703 58.125 1 22.88 1 MET B N 1
ATOM 3463 C CA . MET B 1 1 ? 30.641 -10.875 57.25 1 22.88 1 MET B CA 1
ATOM 3464 C C . MET B 1 1 ? 29.625 -10.617 56.156 1 22.88 1 MET B C 1
ATOM 3466 O O . MET B 1 1 ? 29.156 -11.555 55.5 1 22.88 1 MET B O 1
ATOM 3470 N N . GLY B 1 2 ? 29.031 -9.477 56.094 1 26.45 2 GLY B N 1
ATOM 3471 C CA . GLY B 1 2 ? 28.109 -8.5 55.531 1 26.45 2 GLY B CA 1
ATOM 3472 C C . GLY B 1 2 ? 28.266 -8.289 54.031 1 26.45 2 GLY B C 1
ATOM 3473 O O . GLY B 1 2 ? 28.438 -7.156 53.594 1 26.45 2 GLY B O 1
ATOM 3474 N N . LYS B 1 3 ? 28.828 -9.492 53.188 1 25.41 3 LYS B N 1
ATOM 3475 C CA . LYS B 1 3 ? 29.438 -9.758 51.906 1 25.41 3 LYS B CA 1
ATOM 3476 C C . LYS B 1 3 ? 28.531 -9.281 50.75 1 25.41 3 LYS B C 1
ATOM 3478 O O . LYS B 1 3 ? 27.453 -8.75 51 1 25.41 3 LYS B O 1
ATOM 3483 N N . THR B 1 4 ? 28.203 -10.234 49.719 1 27.91 4 THR B N 1
ATOM 3484 C CA . THR B 1 4 ? 28.312 -10.562 48.312 1 27.91 4 THR B CA 1
ATOM 3485 C C . THR B 1 4 ? 27.016 -10.266 47.562 1 27.91 4 THR B C 1
ATOM 3487 O O . THR B 1 4 ? 26.891 -10.531 46.375 1 27.91 4 THR B O 1
ATOM 3490 N N . THR B 1 5 ? 25.859 -10.094 48.25 1 28.09 5 THR B N 1
ATOM 3491 C CA . THR B 1 5 ? 24.594 -10.391 47.625 1 28.09 5 THR B CA 1
ATOM 3492 C C . THR B 1 5 ? 24.234 -9.32 46.594 1 28.09 5 THR B C 1
ATOM 3494 O O . THR B 1 5 ? 23.172 -9.375 45.969 1 28.09 5 THR B O 1
ATOM 3497 N N . THR B 1 6 ? 24.859 -8.078 46.656 1 29.3 6 THR B N 1
ATOM 3498 C CA . THR B 1 6 ? 24.359 -6.863 46.031 1 29.3 6 THR B CA 1
ATOM 3499 C C . THR B 1 6 ? 24.516 -6.945 44.5 1 29.3 6 THR B C 1
ATOM 3501 O O . THR B 1 6 ? 24.188 -5.996 43.781 1 29.3 6 THR B O 1
ATOM 3504 N N . LEU B 1 7 ? 25.422 -7.836 44 1 27.3 7 LEU B N 1
ATOM 3505 C CA . LEU B 1 7 ? 26 -7.652 42.656 1 27.3 7 LEU B CA 1
ATOM 3506 C C . LEU B 1 7 ? 24.953 -7.805 41.562 1 27.3 7 LEU B C 1
ATOM 3508 O O . LEU B 1 7 ? 24.984 -7.086 40.562 1 27.3 7 LEU B O 1
ATOM 3512 N N . LEU B 1 8 ? 24.094 -8.867 41.625 1 25.17 8 LEU B N 1
ATOM 3513 C CA . LEU B 1 8 ? 23.688 -9.617 40.438 1 25.17 8 LEU B CA 1
ATOM 3514 C C . LEU B 1 8 ? 22.625 -8.852 39.625 1 25.17 8 LEU B C 1
ATOM 3516 O O . LEU B 1 8 ? 22.266 -9.25 38.531 1 25.17 8 LEU B O 1
ATOM 3520 N N . LEU B 1 9 ? 21.844 -7.973 40.219 1 25.69 9 LEU B N 1
ATOM 3521 C CA . LEU B 1 9 ? 20.578 -7.656 39.562 1 25.69 9 LEU B CA 1
ATOM 3522 C C . LEU B 1 9 ? 20.812 -6.766 38.344 1 25.69 9 LEU B C 1
ATOM 3524 O O . LEU B 1 9 ? 20.422 -5.594 38.344 1 25.69 9 LEU B O 1
ATOM 3528 N N . PHE B 1 10 ? 22.062 -6.547 37.875 1 27.03 10 PHE B N 1
ATOM 3529 C CA . PHE B 1 10 ? 22.328 -5.672 36.75 1 27.03 10 PHE B CA 1
ATOM 3530 C C . PHE B 1 10 ? 21.562 -6.133 35.531 1 27.03 10 PHE B C 1
ATOM 3532 O O . PHE B 1 10 ? 22 -7.055 34.812 1 27.03 10 PHE B O 1
ATOM 3539 N N . LEU B 1 11 ? 20.203 -6.426 35.625 1 25.12 11 LEU B N 1
ATOM 3540 C CA . LEU B 1 11 ? 19.297 -6.898 34.562 1 25.12 11 LEU B CA 1
ATOM 3541 C C . LEU B 1 11 ? 19.484 -6.086 33.281 1 25.12 11 LEU B C 1
ATOM 3543 O O . LEU B 1 11 ? 19.719 -4.875 33.344 1 25.12 11 LEU B O 1
ATOM 3547 N N . LEU B 1 12 ? 19.328 -6.75 32.031 1 24.12 12 LEU B N 1
ATOM 3548 C CA . LEU B 1 12 ? 19.344 -6.777 30.562 1 24.12 12 LEU B CA 1
ATOM 3549 C C . LEU B 1 12 ? 18.375 -5.75 29.984 1 24.12 12 LEU B C 1
ATOM 3551 O O . LEU B 1 12 ? 17.172 -5.996 29.906 1 24.12 12 LEU B O 1
ATOM 3555 N N . VAL B 1 13 ? 18.266 -4.559 30.406 1 27.75 13 VAL B N 1
ATOM 3556 C CA . VAL B 1 13 ? 17.453 -3.57 29.703 1 27.75 13 VAL B CA 1
ATOM 3557 C C . VAL B 1 13 ? 17.906 -3.5 28.234 1 27.75 13 VAL B C 1
ATOM 3559 O O . VAL B 1 13 ? 18.969 -2.943 27.938 1 27.75 13 VAL B O 1
ATOM 3562 N N . LEU B 1 14 ? 17.953 -4.656 27.484 1 26.83 14 LEU B N 1
ATOM 3563 C CA . LEU B 1 14 ? 18.203 -4.73 26.062 1 26.83 14 LEU B CA 1
ATOM 3564 C C . LEU B 1 14 ? 17.469 -3.625 25.312 1 26.83 14 LEU B C 1
ATOM 3566 O O . LEU B 1 14 ? 16.297 -3.344 25.609 1 26.83 14 LEU B O 1
ATOM 3570 N N . LEU B 1 15 ? 18.141 -2.691 24.719 1 29.5 15 LEU B N 1
ATOM 3571 C CA . LEU B 1 15 ? 17.922 -1.653 23.719 1 29.5 15 LEU B CA 1
ATOM 3572 C C . LEU B 1 15 ? 16.953 -2.125 22.656 1 29.5 15 LEU B C 1
ATOM 3574 O O . LEU B 1 15 ? 17.234 -3.078 21.922 1 29.5 15 LEU B O 1
ATOM 3578 N N . CYS B 1 16 ? 15.641 -2.062 22.938 1 30.16 16 CYS B N 1
ATOM 3579 C CA . CYS B 1 16 ? 14.516 -2.281 22.031 1 30.16 16 CYS B CA 1
ATOM 3580 C C . CYS B 1 16 ? 14.734 -1.572 20.703 1 30.16 16 CYS B C 1
ATOM 3582 O O . CYS B 1 16 ? 14.461 -0.376 20.578 1 30.16 16 CYS B O 1
ATOM 3584 N N . HIS B 1 17 ? 15.82 -1.708 20.094 1 32.91 17 HIS B N 1
ATOM 3585 C CA . HIS B 1 17 ? 15.789 -1.444 18.656 1 32.91 17 HIS B CA 1
ATOM 3586 C C . HIS B 1 17 ? 14.516 -1.989 18.016 1 32.91 17 HIS B C 1
ATOM 3588 O O . HIS B 1 17 ? 14.141 -3.141 18.25 1 32.91 17 HIS B O 1
ATOM 3594 N N . GLY B 1 18 ? 13.531 -1.3 17.969 1 34.75 18 GLY B N 1
ATOM 3595 C CA . GLY B 1 18 ? 12.359 -1.651 17.188 1 34.75 18 GLY B CA 1
ATOM 3596 C C . GLY B 1 18 ? 12.672 -2.57 16.031 1 34.75 18 GLY B C 1
ATOM 3597 O O . GLY B 1 18 ? 12.258 -2.307 14.891 1 34.75 18 GLY B O 1
ATOM 3598 N N . ALA B 1 19 ? 13.82 -3.234 16.047 1 36.09 19 ALA B N 1
ATOM 3599 C CA . ALA B 1 19 ? 13.961 -4.324 15.086 1 36.09 19 ALA B CA 1
ATOM 3600 C C . ALA B 1 19 ? 12.789 -5.289 15.164 1 36.09 19 ALA B C 1
ATOM 3602 O O . ALA B 1 19 ? 12.391 -5.711 16.25 1 36.09 19 ALA B O 1
ATOM 3603 N N . MET B 1 20 ? 11.891 -5.336 14.25 1 41.34 20 MET B N 1
ATOM 3604 C CA . MET B 1 20 ? 10.945 -6.445 14.148 1 41.34 20 MET B CA 1
ATOM 3605 C C . MET B 1 20 ? 11.555 -7.73 14.703 1 41.34 20 MET B C 1
ATOM 3607 O O . MET B 1 20 ? 12.641 -8.141 14.289 1 41.34 20 MET B O 1
ATOM 3611 N N . ALA B 1 21 ? 11.211 -8.07 15.93 1 43.59 21 ALA B N 1
ATOM 3612 C CA . ALA B 1 21 ? 11.531 -9.438 16.328 1 43.59 21 ALA B CA 1
ATOM 3613 C C . ALA B 1 21 ? 11.195 -10.43 15.211 1 43.59 21 ALA B C 1
ATOM 3615 O O . ALA B 1 21 ? 10.023 -10.703 14.945 1 43.59 21 ALA B O 1
ATOM 3616 N N . ILE B 1 22 ? 12.008 -10.492 14.219 1 47.91 22 ILE B N 1
ATOM 3617 C CA . ILE B 1 22 ? 11.898 -11.609 13.289 1 47.91 22 ILE B CA 1
ATOM 3618 C C . ILE B 1 22 ? 11.914 -12.93 14.055 1 47.91 22 ILE B C 1
ATOM 3620 O O . ILE B 1 22 ? 12.812 -13.18 14.859 1 47.91 22 ILE B O 1
ATOM 3624 N N . PRO B 1 23 ? 10.781 -13.641 14.297 1 44.62 23 PRO B N 1
ATOM 3625 C CA . PRO B 1 23 ? 10.836 -14.922 15 1 44.62 23 PRO B CA 1
ATOM 3626 C C . PRO B 1 23 ? 12.055 -15.758 14.625 1 44.62 23 PRO B C 1
ATOM 3628 O O . PRO B 1 23 ? 12.461 -15.773 13.461 1 44.62 23 PRO B O 1
ATOM 3631 N N . GLU B 1 24 ? 12.922 -16.109 15.516 1 40.78 24 GLU B N 1
ATOM 3632 C CA . GLU B 1 24 ? 14.016 -17.062 15.352 1 40.78 24 GLU B CA 1
ATOM 3633 C C . GLU B 1 24 ? 13.5 -18.438 14.922 1 40.78 24 GLU B C 1
ATOM 3635 O O . GLU B 1 24 ? 14.266 -19.391 14.844 1 40.78 24 GLU B O 1
ATOM 3640 N N . GLY B 1 25 ? 12.266 -18.875 15.125 1 40.19 25 GLY B N 1
ATOM 3641 C CA . GLY B 1 25 ? 11.969 -20.281 14.938 1 40.19 25 GLY B CA 1
ATOM 3642 C C . GLY B 1 25 ? 12.219 -20.766 13.523 1 40.19 25 GLY B C 1
ATOM 3643 O O . GLY B 1 25 ? 12.672 -20 12.672 1 40.19 25 GLY B O 1
ATOM 3644 N N . LYS B 1 26 ? 11.781 -22.125 13.133 1 46.94 26 LYS B N 1
ATOM 3645 C CA . LYS B 1 26 ? 11.969 -22.938 11.938 1 46.94 26 LYS B CA 1
ATOM 3646 C C . LYS B 1 26 ? 11.578 -22.172 10.68 1 46.94 26 LYS B C 1
ATOM 3648 O O . LYS B 1 26 ? 10.414 -22.203 10.266 1 46.94 26 LYS B O 1
ATOM 3653 N N . GLU B 1 27 ? 12.148 -21 10.133 1 53.47 27 GLU B N 1
ATOM 3654 C CA . GLU B 1 27 ? 12.227 -19.859 9.227 1 53.47 27 GLU B CA 1
ATOM 3655 C C . GLU B 1 27 ? 12.031 -20.281 7.777 1 53.47 27 GLU B C 1
ATOM 3657 O O . GLU B 1 27 ? 11.453 -19.531 6.98 1 53.47 27 GLU B O 1
ATOM 3662 N N . ASP B 1 28 ? 12.422 -21.578 7.48 1 59.72 28 ASP B N 1
ATOM 3663 C CA . ASP B 1 28 ? 12.586 -21.984 6.09 1 59.72 28 ASP B CA 1
ATOM 3664 C C . ASP B 1 28 ? 11.242 -22.297 5.441 1 59.72 28 ASP B C 1
ATOM 3666 O O . ASP B 1 28 ? 11.188 -22.859 4.344 1 59.72 28 ASP B O 1
ATOM 3670 N N . SER B 1 29 ? 10.094 -21.75 6.023 1 80.5 29 SER B N 1
ATOM 3671 C CA . SER B 1 29 ? 8.891 -22.188 5.32 1 80.5 29 SER B CA 1
ATOM 3672 C C . SER B 1 29 ? 7.77 -21.172 5.453 1 80.5 29 SER B C 1
ATOM 3674 O O . SER B 1 29 ? 6.652 -21.391 4.98 1 80.5 29 SER B O 1
ATOM 3676 N N . LEU B 1 30 ? 8.203 -20.047 5.953 1 87.38 30 LEU B N 1
ATOM 3677 C CA . LEU B 1 30 ? 7.16 -19.062 6.262 1 87.38 30 LEU B CA 1
ATOM 3678 C C . LEU B 1 30 ? 6.5 -18.562 4.988 1 87.38 30 LEU B C 1
ATOM 3680 O O . LEU B 1 30 ? 5.312 -18.219 4.992 1 87.38 30 LEU B O 1
ATOM 3684 N N . PHE B 1 31 ? 7.18 -18.609 3.947 1 93.62 31 PHE B N 1
ATOM 3685 C CA . PHE B 1 31 ? 6.684 -17.984 2.723 1 93.62 31 PHE B CA 1
ATOM 3686 C C . PHE B 1 31 ? 6.215 -19.047 1.734 1 93.62 31 PHE B C 1
ATOM 3688 O O . PHE B 1 31 ? 5.836 -18.734 0.606 1 93.62 31 PHE B O 1
ATOM 3695 N N . LEU B 1 32 ? 6.246 -20.266 2.16 1 93.12 32 LEU B N 1
ATOM 3696 C CA . LEU B 1 32 ? 5.613 -21.359 1.423 1 93.12 32 LEU B CA 1
ATOM 3697 C C . LEU B 1 32 ? 4.223 -21.656 1.976 1 93.12 32 LEU B C 1
ATOM 3699 O O . LEU B 1 32 ? 3.996 -21.562 3.186 1 93.12 32 LEU B O 1
ATOM 3703 N N . MET B 1 33 ? 3.414 -22.031 1.067 1 90.5 33 MET B N 1
ATOM 3704 C CA . MET B 1 33 ? 2.064 -22.359 1.519 1 90.5 33 MET B CA 1
ATOM 3705 C C . MET B 1 33 ? 1.901 -23.875 1.683 1 90.5 33 MET B C 1
ATOM 3707 O O . MET B 1 33 ? 2.307 -24.641 0.812 1 90.5 33 MET B O 1
ATOM 3711 N N . HIS B 1 34 ? 1.654 -24.562 2.9 1 78 34 HIS B N 1
ATOM 3712 C CA . HIS B 1 34 ? 1.642 -26 3.082 1 78 34 HIS B CA 1
ATOM 3713 C C . HIS B 1 34 ? 0.466 -26.438 3.949 1 78 34 HIS B C 1
ATOM 3715 O O . HIS B 1 34 ? 0.427 -27.578 4.426 1 78 34 HIS B O 1
ATOM 3721 N N . SER B 1 35 ? -0.652 -25.906 4.004 1 78.31 35 SER B N 1
ATOM 3722 C CA . SER B 1 35 ? -1.767 -26.359 4.832 1 78.31 35 SER B CA 1
ATOM 3723 C C . SER B 1 35 ? -3.086 -26.297 4.066 1 78.31 35 SER B C 1
ATOM 3725 O O . SER B 1 35 ? -3.949 -25.469 4.383 1 78.31 35 SER B O 1
ATOM 3727 N N . PRO B 1 36 ? -3.115 -27.422 3.232 1 87.38 36 PRO B N 1
ATOM 3728 C CA . PRO B 1 36 ? -4.355 -27.406 2.449 1 87.38 36 PRO B CA 1
ATOM 3729 C C . PRO B 1 36 ? -5.582 -27.766 3.281 1 87.38 36 PRO B C 1
ATOM 3731 O O . PRO B 1 36 ? -5.508 -28.641 4.152 1 87.38 36 PRO B O 1
ATOM 3734 N N . LYS B 1 37 ? -6.555 -27.047 3.135 1 88.5 37 LYS B N 1
ATOM 3735 C CA . LYS B 1 37 ? -7.867 -27.375 3.691 1 88.5 37 LYS B CA 1
ATOM 3736 C C . LYS B 1 37 ? -8.805 -27.922 2.617 1 88.5 37 LYS B C 1
ATOM 3738 O O . LYS B 1 37 ? -9.078 -27.25 1.624 1 88.5 37 LYS B O 1
ATOM 3743 N N . ARG B 1 38 ? -9.297 -29.141 2.852 1 90.38 38 ARG B N 1
ATOM 3744 C CA . ARG B 1 38 ? -10.25 -29.734 1.923 1 90.38 38 ARG B CA 1
ATOM 3745 C C . ARG B 1 38 ? -11.656 -29.188 2.146 1 90.38 38 ARG B C 1
ATOM 3747 O O . ARG B 1 38 ? -12.203 -29.312 3.24 1 90.38 38 ARG B O 1
ATOM 3754 N N . VAL B 1 39 ? -12.156 -28.688 1.094 1 87.62 39 VAL B N 1
ATOM 3755 C CA . VAL B 1 39 ? -13.484 -28.094 1.202 1 87.62 39 VAL B CA 1
ATOM 3756 C C . VAL B 1 39 ? -14.523 -29.031 0.595 1 87.62 39 VAL B C 1
ATOM 3758 O O . VAL B 1 39 ? -15.672 -29.078 1.038 1 87.62 39 VAL B O 1
ATOM 3761 N N . VAL B 1 40 ? -14.164 -29.703 -0.453 1 88.94 40 VAL B N 1
ATOM 3762 C CA . VAL B 1 40 ? -15.023 -30.672 -1.137 1 88.94 40 VAL B CA 1
ATOM 3763 C C . VAL B 1 40 ? -14.219 -31.938 -1.452 1 88.94 40 VAL B C 1
ATOM 3765 O O . VAL B 1 40 ? -13.07 -31.859 -1.886 1 88.94 40 VAL B O 1
ATOM 3768 N N . LYS B 1 41 ? -14.828 -33.031 -1.135 1 91.06 41 LYS B N 1
ATOM 3769 C CA . LYS B 1 41 ? -14.25 -34.312 -1.562 1 91.06 41 LYS B CA 1
ATOM 3770 C C . LYS B 1 41 ? -15.336 -35.312 -1.915 1 91.06 41 LYS B C 1
ATOM 3772 O O . LYS B 1 41 ? -16.188 -35.625 -1.083 1 91.06 41 LYS B O 1
ATOM 3777 N N . THR B 1 42 ? -15.297 -35.688 -3.115 1 91.62 42 THR B N 1
ATOM 3778 C CA . THR B 1 42 ? -16.156 -36.75 -3.613 1 91.62 42 THR B CA 1
ATOM 3779 C C . THR B 1 42 ? -15.383 -37.688 -4.535 1 91.62 42 THR B C 1
ATOM 3781 O O . THR B 1 42 ? -14.195 -37.469 -4.797 1 91.62 42 THR B O 1
ATOM 3784 N N . ASP B 1 43 ? -16.016 -38.75 -4.93 1 91.94 43 ASP B N 1
ATOM 3785 C CA . ASP B 1 43 ? -15.391 -39.656 -5.887 1 91.94 43 ASP B CA 1
ATOM 3786 C C . ASP B 1 43 ? -15.164 -38.969 -7.23 1 91.94 43 ASP B C 1
ATOM 3788 O O . ASP B 1 43 ? -14.273 -39.344 -7.988 1 91.94 43 ASP B O 1
ATOM 3792 N N . ALA B 1 44 ? -15.938 -37.906 -7.504 1 93.81 44 ALA B N 1
ATOM 3793 C CA . ALA B 1 44 ? -15.93 -37.281 -8.82 1 93.81 44 ALA B CA 1
ATOM 3794 C C . ALA B 1 44 ? -14.992 -36.062 -8.836 1 93.81 44 ALA B C 1
ATOM 3796 O O . ALA B 1 44 ? -14.75 -35.469 -9.891 1 93.81 44 ALA B O 1
ATOM 3797 N N . GLY B 1 45 ? -14.531 -35.719 -7.73 1 95.5 45 GLY B N 1
ATOM 3798 C CA . GLY B 1 45 ? -13.625 -34.594 -7.734 1 95.5 45 GLY B CA 1
ATOM 3799 C C . GLY B 1 45 ? -13.336 -34.031 -6.344 1 95.5 45 GLY B C 1
ATOM 3800 O O . GLY B 1 45 ? -13.773 -34.625 -5.348 1 95.5 45 GLY B O 1
ATOM 3801 N N . GLU B 1 46 ? -12.555 -33 -6.301 1 95.5 46 GLU B N 1
ATOM 3802 C CA . GLU B 1 46 ? -12.172 -32.406 -5.023 1 95.5 46 GLU B CA 1
ATOM 3803 C C . GLU B 1 46 ? -11.812 -30.938 -5.184 1 95.5 46 GLU B C 1
ATOM 3805 O O . GLU B 1 46 ? -11.5 -30.5 -6.289 1 95.5 46 GLU B O 1
ATOM 3810 N N . MET B 1 47 ? -12.023 -30.219 -4.082 1 94.12 47 MET B N 1
ATOM 3811 C CA . MET B 1 47 ? -11.562 -28.828 -3.967 1 94.12 47 MET B CA 1
ATOM 3812 C C . MET B 1 47 ? -10.805 -28.625 -2.66 1 94.12 47 MET B C 1
ATOM 3814 O O . MET B 1 47 ? -11.305 -28.953 -1.585 1 94.12 47 MET B O 1
ATOM 3818 N N . TYR B 1 48 ? -9.617 -28.156 -2.736 1 94.44 48 TYR B N 1
ATOM 3819 C CA . TYR B 1 48 ? -8.906 -27.781 -1.523 1 94.44 48 TYR B CA 1
ATOM 3820 C C . TYR B 1 48 ? -8.367 -26.359 -1.624 1 94.44 48 TYR B C 1
ATOM 3822 O O . TYR B 1 48 ? -8.227 -25.828 -2.723 1 94.44 48 TYR B O 1
ATOM 3830 N N . VAL B 1 49 ? -8.164 -25.75 -0.476 1 92.88 49 VAL B N 1
ATOM 3831 C CA . VAL B 1 49 ? -7.746 -24.359 -0.374 1 92.88 49 VAL B CA 1
ATOM 3832 C C . VAL B 1 49 ? -6.469 -24.266 0.46 1 92.88 49 VAL B C 1
ATOM 3834 O O . VAL B 1 49 ? -6.355 -24.906 1.509 1 92.88 49 VAL B O 1
ATOM 3837 N N . LEU B 1 50 ? -5.531 -23.531 -0.097 1 92.94 50 LEU B N 1
ATOM 3838 C CA . LEU B 1 50 ? -4.289 -23.266 0.625 1 92.94 50 LEU B CA 1
ATOM 3839 C C . LEU B 1 50 ? -4.305 -21.875 1.243 1 92.94 50 LEU B C 1
ATOM 3841 O O . LEU B 1 50 ? -4.68 -20.906 0.583 1 92.94 50 LEU B O 1
ATOM 3845 N N . LYS B 1 51 ? -3.83 -21.828 2.473 1 89.25 51 LYS B N 1
ATOM 3846 C CA . LYS B 1 51 ? -3.771 -20.578 3.207 1 89.25 51 LYS B CA 1
ATOM 3847 C C . LYS B 1 51 ? -2.328 -20.172 3.502 1 89.25 51 LYS B C 1
ATOM 3849 O O . LYS B 1 51 ? -1.445 -21.031 3.58 1 89.25 51 LYS B O 1
ATOM 3854 N N . THR B 1 52 ? -2.178 -18.844 3.604 1 88.62 52 THR B N 1
ATOM 3855 C CA . THR B 1 52 ? -0.875 -18.359 4.035 1 88.62 52 THR B CA 1
ATOM 3856 C C . THR B 1 52 ? -0.63 -18.688 5.504 1 88.62 52 THR B C 1
ATOM 3858 O O . THR B 1 52 ? -1.571 -18.75 6.301 1 88.62 52 THR B O 1
ATOM 3861 N N . GLN B 1 53 ? 0.585 -18.906 5.777 1 87.69 53 GLN B N 1
ATOM 3862 C CA . GLN B 1 53 ? 0.94 -19.203 7.164 1 87.69 53 GLN B CA 1
ATOM 3863 C C . GLN B 1 53 ? 0.743 -17.969 8.047 1 87.69 53 GLN B C 1
ATOM 3865 O O . GLN B 1 53 ? 0.949 -16.844 7.598 1 87.69 53 GLN B O 1
ATOM 3870 N N . SER B 1 54 ? 0.492 -18.188 9.281 1 82.94 54 SER B N 1
ATOM 3871 C CA . SER B 1 54 ? 0.169 -17.109 10.211 1 82.94 54 SER B CA 1
ATOM 3872 C C . SER B 1 54 ? 1.326 -16.125 10.336 1 82.94 54 SER B C 1
ATOM 3874 O O . SER B 1 54 ? 1.109 -14.922 10.414 1 82.94 54 SER B O 1
ATOM 3876 N N . GLY B 1 55 ? 2.469 -16.641 10.367 1 83.25 55 GLY B N 1
ATOM 3877 C CA . GLY B 1 55 ? 3.629 -15.781 10.531 1 83.25 55 GLY B CA 1
ATOM 3878 C C . GLY B 1 55 ? 3.861 -14.867 9.344 1 83.25 55 GLY B C 1
ATOM 3879 O O . GLY B 1 55 ? 4.488 -13.812 9.477 1 83.25 55 GLY B O 1
ATOM 3880 N N . CYS B 1 56 ? 3.385 -15.273 8.219 1 88.44 56 CYS B N 1
ATOM 3881 C CA . CYS B 1 56 ? 3.566 -14.484 7.004 1 88.44 56 CYS B CA 1
ATOM 3882 C C . CYS B 1 56 ? 2.477 -13.43 6.871 1 88.44 56 CYS B C 1
ATOM 3884 O O . CYS B 1 56 ? 2.664 -12.422 6.191 1 88.44 56 CYS B O 1
ATOM 3886 N N . ARG B 1 57 ? 1.411 -13.586 7.512 1 85.56 57 ARG B N 1
ATOM 3887 C CA . ARG B 1 57 ? 0.236 -12.727 7.367 1 85.56 57 ARG B CA 1
ATOM 3888 C C . ARG B 1 57 ? 0.55 -11.297 7.77 1 85.56 57 ARG B C 1
ATOM 3890 O O . ARG B 1 57 ? -0.001 -10.352 7.199 1 85.56 57 ARG B O 1
ATOM 3897 N N . ARG B 1 58 ? 1.433 -11.125 8.664 1 84 58 ARG B N 1
ATOM 3898 C CA . ARG B 1 58 ? 1.746 -9.797 9.18 1 84 58 ARG B CA 1
ATOM 3899 C C . ARG B 1 58 ? 2.455 -8.953 8.117 1 84 58 ARG B C 1
ATOM 3901 O O . ARG B 1 58 ? 2.494 -7.73 8.219 1 84 58 ARG B O 1
ATOM 3908 N N . PHE B 1 59 ? 3.006 -9.648 7.098 1 87.69 59 PHE B N 1
ATOM 3909 C CA . PHE B 1 59 ? 3.764 -8.922 6.078 1 87.69 59 PHE B CA 1
ATOM 3910 C C . PHE B 1 59 ? 2.896 -8.633 4.863 1 87.69 59 PHE B C 1
ATOM 3912 O O . PHE B 1 59 ? 3.346 -7.988 3.91 1 87.69 59 PHE B O 1
ATOM 3919 N N . LEU B 1 60 ? 1.673 -9.078 4.949 1 88.88 60 LEU B N 1
ATOM 3920 C CA . LEU B 1 60 ? 0.878 -9.008 3.729 1 88.88 60 LEU B CA 1
ATOM 3921 C C . LEU B 1 60 ? -0.082 -7.824 3.773 1 88.88 60 LEU B C 1
ATOM 3923 O O . LEU B 1 60 ? -0.66 -7.527 4.82 1 88.88 60 LEU B O 1
ATOM 3927 N N . ASP B 1 61 ? -0.203 -7.176 2.691 1 82.25 61 ASP B N 1
ATOM 3928 C CA . ASP B 1 61 ? -1.146 -6.07 2.555 1 82.25 61 ASP B CA 1
ATOM 3929 C C . ASP B 1 61 ? -2.582 -6.578 2.467 1 82.25 61 ASP B C 1
ATOM 3931 O O . ASP B 1 61 ? -3.52 -5.883 2.867 1 82.25 61 ASP B O 1
ATOM 3935 N N . ARG B 1 62 ? -2.689 -7.641 1.834 1 84.06 62 ARG B N 1
ATOM 3936 C CA . ARG B 1 62 ? -3.971 -8.312 1.647 1 84.06 62 ARG B CA 1
ATOM 3937 C C . ARG B 1 62 ? -3.797 -9.828 1.655 1 84.06 62 ARG B C 1
ATOM 3939 O O . ARG B 1 62 ? -2.812 -10.352 1.127 1 84.06 62 ARG B O 1
ATOM 3946 N N . HIS B 1 63 ? -4.816 -10.422 2.23 1 84.88 63 HIS B N 1
ATOM 3947 C CA . HIS B 1 63 ? -4.742 -11.883 2.295 1 84.88 63 HIS B CA 1
ATOM 3948 C C . HIS B 1 63 ? -5.527 -12.523 1.156 1 84.88 63 HIS B C 1
ATOM 3950 O O . HIS B 1 63 ? -6.617 -12.062 0.811 1 84.88 63 HIS B O 1
ATOM 3956 N N . MET B 1 64 ? -4.898 -13.492 0.597 1 89.81 64 MET B N 1
ATOM 3957 C CA . MET B 1 64 ? -5.547 -14.266 -0.458 1 89.81 64 MET B CA 1
ATOM 3958 C C . MET B 1 64 ? -5.301 -15.766 -0.266 1 89.81 64 MET B C 1
ATOM 3960 O O . MET B 1 64 ? -4.234 -16.172 0.195 1 89.81 64 MET B O 1
ATOM 3964 N N . HIS B 1 65 ? -6.34 -16.5 -0.553 1 91.88 65 HIS B N 1
ATOM 3965 C CA . HIS B 1 65 ? -6.172 -17.953 -0.584 1 91.88 65 HIS B CA 1
ATOM 3966 C C . HIS B 1 65 ? -6.07 -18.469 -2.018 1 91.88 65 HIS B C 1
ATOM 3968 O O . HIS B 1 65 ? -6.523 -17.797 -2.951 1 91.88 65 HIS B O 1
ATOM 3974 N N . ILE B 1 66 ? -5.473 -19.594 -2.105 1 95.19 66 ILE B N 1
ATOM 3975 C CA . ILE B 1 66 ? -5.395 -20.266 -3.4 1 95.19 66 ILE B CA 1
ATOM 3976 C C . ILE B 1 66 ? -6.191 -21.562 -3.355 1 95.19 66 ILE B C 1
ATOM 3978 O O . ILE B 1 66 ? -6.02 -22.375 -2.439 1 95.19 66 ILE B O 1
ATOM 3982 N N . GLY B 1 67 ? -7.059 -21.719 -4.305 1 95.5 67 GLY B N 1
ATOM 3983 C CA . GLY B 1 67 ? -7.863 -22.922 -4.395 1 95.5 67 GLY B CA 1
ATOM 3984 C C . GLY B 1 67 ? -7.504 -23.797 -5.586 1 95.5 67 GLY B C 1
ATOM 3985 O O . GLY B 1 67 ? -7.023 -23.297 -6.605 1 95.5 67 GLY B O 1
ATOM 3986 N N . PHE B 1 68 ? -7.773 -25.062 -5.395 1 96.56 68 PHE B N 1
ATOM 3987 C CA . PHE B 1 68 ? -7.578 -26.047 -6.445 1 96.56 68 PHE B CA 1
ATOM 3988 C C . PHE B 1 68 ? -8.82 -26.922 -6.602 1 96.56 68 PHE B C 1
ATOM 3990 O O . PHE B 1 68 ? -9.297 -27.516 -5.629 1 96.56 68 PHE B O 1
ATOM 3997 N N . ILE B 1 69 ? -9.273 -26.984 -7.777 1 97.31 69 ILE B N 1
ATOM 3998 C CA . ILE B 1 69 ? -10.422 -27.828 -8.086 1 97.31 69 ILE B CA 1
ATOM 3999 C C . ILE B 1 69 ? -10.023 -28.906 -9.094 1 97.31 69 ILE B C 1
ATOM 4001 O O . ILE B 1 69 ? -9.438 -28.594 -10.141 1 97.31 69 ILE B O 1
ATOM 4005 N N . THR B 1 70 ? -10.273 -30.062 -8.789 1 97.75 70 THR B N 1
ATOM 4006 C CA . THR B 1 70 ? -10.07 -31.188 -9.703 1 97.75 70 THR B CA 1
ATOM 4007 C C . THR B 1 70 ? -11.375 -31.938 -9.945 1 97.75 70 THR B C 1
ATOM 4009 O O . THR B 1 70 ? -12.094 -32.281 -8.992 1 97.75 70 THR B O 1
ATOM 4012 N N . MET B 1 71 ? -11.672 -32.188 -11.156 1 97.81 71 MET B N 1
ATOM 4013 C CA . MET B 1 71 ? -12.898 -32.875 -11.523 1 97.81 71 MET B CA 1
ATOM 4014 C C . MET B 1 71 ? -12.602 -34.031 -12.469 1 97.81 71 MET B C 1
ATOM 4016 O O . MET B 1 71 ? -11.883 -33.875 -13.453 1 97.81 71 MET B O 1
ATOM 4020 N N . GLU B 1 72 ? -13.188 -35.156 -12.172 1 96.75 72 GLU B N 1
ATOM 4021 C CA . GLU B 1 72 ? -13.078 -36.312 -13.055 1 96.75 72 GLU B CA 1
ATOM 4022 C C . GLU B 1 72 ? -13.844 -36.094 -14.352 1 96.75 72 GLU B C 1
ATOM 4024 O O . GLU B 1 72 ? -14.688 -35.188 -14.438 1 96.75 72 GLU B O 1
ATOM 4029 N N . PRO B 1 73 ? -13.469 -36.906 -15.398 1 96 73 PRO B N 1
ATOM 4030 C CA . PRO B 1 73 ? -14.258 -36.812 -16.625 1 96 73 PRO B CA 1
ATOM 4031 C C . PRO B 1 73 ? -15.75 -37.031 -16.391 1 96 73 PRO B C 1
ATOM 4033 O O . PRO B 1 73 ? -16.125 -37.844 -15.531 1 96 73 PRO B O 1
ATOM 4036 N N . LYS B 1 74 ? -16.562 -36.281 -17.094 1 94.19 74 LYS B N 1
ATOM 4037 C CA . LYS B 1 74 ? -18.016 -36.406 -17.047 1 94.19 74 LYS B CA 1
ATOM 4038 C C . LYS B 1 74 ? -18.531 -36.094 -15.633 1 94.19 74 LYS B C 1
ATOM 4040 O O . LYS B 1 74 ? -19.281 -36.906 -15.07 1 94.19 74 LYS B O 1
ATOM 4045 N N . SER B 1 75 ? -18.094 -35 -15.148 1 94.69 75 SER B N 1
ATOM 4046 C CA . SER B 1 75 ? -18.5 -34.656 -13.797 1 94.69 75 SER B CA 1
ATOM 4047 C C . SER B 1 75 ? -19.047 -33.219 -13.742 1 94.69 75 SER B C 1
ATOM 4049 O O . SER B 1 75 ? -18.828 -32.438 -14.664 1 94.69 75 SER B O 1
ATOM 4051 N N . LEU B 1 76 ? -19.844 -33 -12.734 1 93.06 76 LEU B N 1
ATOM 4052 C CA . LEU B 1 76 ? -20.531 -31.719 -12.516 1 93.06 76 LEU B CA 1
ATOM 4053 C C . LEU B 1 76 ? -20.219 -31.172 -11.125 1 93.06 76 LEU B C 1
ATOM 4055 O O . LEU B 1 76 ? -20.328 -31.891 -10.125 1 93.06 76 LEU B O 1
ATOM 4059 N N . PHE B 1 77 ? -19.656 -30.031 -11.07 1 94.94 77 PHE B N 1
ATOM 4060 C CA . PHE B 1 77 ? -19.688 -29.25 -9.836 1 94.94 77 PHE B CA 1
ATOM 4061 C C . PHE B 1 77 ? -21 -28.469 -9.734 1 94.94 77 PHE B C 1
ATOM 4063 O O . PHE B 1 77 ? -21.203 -27.5 -10.477 1 94.94 77 PHE B O 1
ATOM 4070 N N . VAL B 1 78 ? -21.812 -28.75 -8.875 1 91.06 78 VAL B N 1
ATOM 4071 C CA . VAL B 1 78 ? -23.234 -28.375 -8.859 1 91.06 78 VAL B CA 1
ATOM 4072 C C . VAL B 1 78 ? -23.359 -26.859 -8.719 1 91.06 78 VAL B C 1
ATOM 4074 O O . VAL B 1 78 ? -22.422 -26.203 -8.258 1 91.06 78 VAL B O 1
ATOM 4077 N N . PRO B 1 79 ? -24.484 -26.344 -9.102 1 90.94 79 PRO B N 1
ATOM 4078 C CA . PRO B 1 79 ? -24.719 -24.906 -8.992 1 90.94 79 PRO B CA 1
ATOM 4079 C C . PRO B 1 79 ? -24.656 -24.406 -7.551 1 90.94 79 PRO B C 1
ATOM 4081 O O . PRO B 1 79 ? -25.297 -24.984 -6.668 1 90.94 79 PRO B O 1
ATOM 4084 N N . HIS B 1 80 ? -23.891 -23.438 -7.352 1 90.56 80 HIS B N 1
ATOM 4085 C CA . HIS B 1 80 ? -23.734 -22.797 -6.055 1 90.56 80 HIS B CA 1
ATOM 4086 C C . HIS B 1 80 ? -23.125 -21.406 -6.203 1 90.56 80 HIS B C 1
ATOM 4088 O O . HIS B 1 80 ? -22.781 -20.984 -7.309 1 90.56 80 HIS B O 1
ATOM 4094 N N . TYR B 1 81 ? -23.234 -20.609 -5.238 1 89.75 81 TYR B N 1
ATOM 4095 C CA . TYR B 1 81 ? -22.547 -19.328 -5.223 1 89.75 81 TYR B CA 1
ATOM 4096 C C . TYR B 1 81 ? -21.688 -19.172 -3.965 1 89.75 81 TYR B C 1
ATOM 4098 O O . TYR B 1 81 ? -21.828 -19.953 -3.016 1 89.75 81 TYR B O 1
ATOM 4106 N N . LEU B 1 82 ? -20.766 -18.297 -4.07 1 89.25 82 LEU B N 1
ATOM 4107 C CA . LEU B 1 82 ? -19.844 -18.062 -2.969 1 89.25 82 LEU B CA 1
ATOM 4108 C C . LEU B 1 82 ? -19.953 -16.625 -2.465 1 89.25 82 LEU B C 1
ATOM 4110 O O . LEU B 1 82 ? -20.438 -15.75 -3.178 1 89.25 82 LEU B O 1
ATOM 4114 N N . ASP B 1 83 ? -19.516 -16.406 -1.255 1 88.5 83 ASP B N 1
ATOM 4115 C CA . ASP B 1 83 ? -19.484 -15.062 -0.687 1 88.5 83 ASP B CA 1
ATOM 4116 C C . ASP B 1 83 ? -18.156 -14.359 -0.999 1 88.5 83 ASP B C 1
ATOM 4118 O O . ASP B 1 83 ? -17.766 -13.422 -0.296 1 88.5 83 ASP B O 1
ATOM 4122 N N . THR B 1 84 ? -17.469 -14.875 -1.978 1 89.81 84 THR B N 1
ATOM 4123 C CA . THR B 1 84 ? -16.188 -14.297 -2.391 1 89.81 84 THR B CA 1
ATOM 4124 C C . THR B 1 84 ? -16.062 -14.289 -3.91 1 89.81 84 THR B C 1
ATOM 4126 O O . THR B 1 84 ? -16.75 -15.055 -4.598 1 89.81 84 THR B O 1
ATOM 4129 N N . ASN B 1 85 ? -15.266 -13.305 -4.328 1 90.19 85 ASN B N 1
ATOM 4130 C CA . ASN B 1 85 ? -14.898 -13.367 -5.738 1 90.19 85 ASN B CA 1
ATOM 4131 C C . ASN B 1 85 ? -14.023 -14.586 -6.035 1 90.19 85 ASN B C 1
ATOM 4133 O O . ASN B 1 85 ? -13.172 -14.953 -5.227 1 90.19 85 ASN B O 1
ATOM 4137 N N . LEU B 1 86 ? -14.273 -15.109 -7.164 1 92.81 86 LEU B N 1
ATOM 4138 C CA . LEU B 1 86 ? -13.484 -16.266 -7.602 1 92.81 86 LEU B CA 1
ATOM 4139 C C . LEU B 1 86 ? -12.836 -15.992 -8.953 1 92.81 86 LEU B C 1
ATOM 4141 O O . LEU B 1 86 ? -13.523 -15.805 -9.961 1 92.81 86 LEU B O 1
ATOM 4145 N N . ILE B 1 87 ? -11.57 -15.883 -8.984 1 95.81 87 ILE B N 1
ATOM 4146 C CA . ILE B 1 87 ? -10.82 -15.789 -10.227 1 95.81 87 ILE B CA 1
ATOM 4147 C C . ILE B 1 87 ? -10.258 -17.156 -10.602 1 95.81 87 ILE B C 1
ATOM 4149 O O . ILE B 1 87 ? -9.438 -17.719 -9.867 1 95.81 87 ILE B O 1
ATOM 4153 N N . ILE B 1 88 ? -10.656 -17.656 -11.703 1 96.81 88 ILE B N 1
ATOM 4154 C CA . ILE B 1 88 ? -10.281 -19.031 -12.023 1 96.81 88 ILE B CA 1
ATOM 4155 C C . ILE B 1 88 ? -9.312 -19.047 -13.203 1 96.81 88 ILE B C 1
ATOM 4157 O O . ILE B 1 88 ? -9.398 -18.188 -14.094 1 96.81 88 ILE B O 1
ATOM 4161 N N . PHE B 1 89 ? -8.445 -19.938 -13.172 1 97.75 89 PHE B N 1
ATOM 4162 C CA . PHE B 1 89 ? -7.492 -20.266 -14.227 1 97.75 89 PHE B CA 1
ATOM 4163 C C . PHE B 1 89 ? -7.574 -21.75 -14.586 1 97.75 89 PHE B C 1
ATOM 4165 O O . PHE B 1 89 ? -7.355 -22.609 -13.734 1 97.75 89 PHE B O 1
ATOM 4172 N N . ILE B 1 90 ? -7.863 -22.016 -15.859 1 97.94 90 ILE B N 1
ATOM 4173 C CA . ILE B 1 90 ? -7.918 -23.391 -16.297 1 97.94 90 ILE B CA 1
ATOM 4174 C C . ILE B 1 90 ? -6.504 -23.906 -16.562 1 97.94 90 ILE B C 1
ATOM 4176 O O . ILE B 1 90 ? -5.93 -23.672 -17.625 1 97.94 90 ILE B O 1
ATOM 4180 N N . ARG B 1 91 ? -6.082 -24.672 -15.672 1 97.12 91 ARG B N 1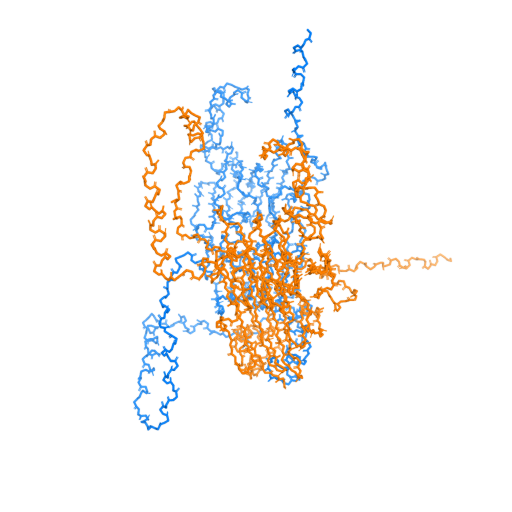
ATOM 4181 C CA . ARG B 1 91 ? -4.727 -25.203 -15.773 1 97.12 91 ARG B CA 1
ATOM 4182 C C . ARG B 1 91 ? -4.652 -26.312 -16.812 1 97.12 91 ARG B C 1
ATOM 4184 O O . ARG B 1 91 ? -3.705 -26.375 -17.609 1 97.12 91 ARG B O 1
ATOM 4191 N N . LYS B 1 92 ? -5.605 -27.203 -16.719 1 96.12 92 LYS B N 1
ATOM 4192 C CA . LYS B 1 92 ? -5.676 -28.344 -17.625 1 96.12 92 LYS B CA 1
ATOM 4193 C C . LYS B 1 92 ? -7.117 -28.781 -17.859 1 96.12 92 LYS B C 1
ATOM 4195 O O . LYS B 1 92 ? -7.918 -28.812 -16.922 1 96.12 92 LYS B O 1
ATOM 4200 N N . GLY B 1 93 ? -7.371 -29.047 -19.141 1 95.94 93 GLY B N 1
ATOM 4201 C CA . GLY B 1 93 ? -8.703 -29.531 -19.469 1 95.94 93 GLY B CA 1
ATOM 4202 C C . GLY B 1 93 ? -9.617 -28.438 -20.016 1 95.94 93 GLY B C 1
ATOM 4203 O O . GLY B 1 93 ? -9.148 -27.375 -20.438 1 95.94 93 GLY B O 1
ATOM 4204 N N . GLU B 1 94 ? -10.898 -28.891 -20.125 1 95.75 94 GLU B N 1
ATOM 4205 C CA . GLU B 1 94 ? -11.945 -27.984 -20.594 1 95.75 94 GLU B CA 1
ATOM 4206 C C . GLU B 1 94 ? -13.133 -27.969 -19.641 1 95.75 94 GLU B C 1
ATOM 4208 O O . GLU B 1 94 ? -13.516 -29 -19.094 1 95.75 94 GLU B O 1
ATOM 4213 N N . ALA B 1 95 ? -13.562 -26.797 -19.453 1 95.56 95 ALA B N 1
ATOM 4214 C CA . ALA B 1 95 ? -14.703 -26.625 -18.547 1 95.56 95 ALA B CA 1
ATOM 4215 C C . ALA B 1 95 ? -15.859 -25.906 -19.234 1 95.56 95 ALA B C 1
ATOM 4217 O O . ALA B 1 95 ? -15.641 -24.938 -19.969 1 95.56 95 ALA B O 1
ATOM 4218 N N . ASN B 1 96 ? -17.031 -26.453 -19.078 1 95.69 96 ASN B N 1
ATOM 4219 C CA . ASN B 1 96 ? -18.219 -25.672 -19.359 1 95.69 96 ASN B CA 1
ATOM 4220 C C . ASN B 1 96 ? -18.734 -24.953 -18.125 1 95.69 96 ASN B C 1
ATOM 4222 O O . ASN B 1 96 ? -19.188 -25.594 -17.172 1 95.69 96 ASN B O 1
ATOM 4226 N N . LEU B 1 97 ? -18.625 -23.703 -18.188 1 95.62 97 LEU B N 1
ATOM 4227 C CA . LEU B 1 97 ? -19.047 -22.875 -17.062 1 95.62 97 LEU B CA 1
ATOM 4228 C C . LEU B 1 97 ? -20.422 -22.281 -17.328 1 95.62 97 LEU B C 1
ATOM 4230 O O . LEU B 1 97 ? -20.656 -21.703 -18.391 1 95.62 97 LEU B O 1
ATOM 4234 N N . GLY B 1 98 ? -21.328 -22.5 -16.406 1 93 98 GLY B N 1
ATOM 4235 C CA . GLY B 1 98 ? -22.562 -21.75 -16.359 1 93 98 GLY B CA 1
ATOM 4236 C C . GLY B 1 98 ? -22.625 -20.766 -15.203 1 93 98 GLY B C 1
ATOM 4237 O O . GLY B 1 98 ? -22.188 -21.078 -14.094 1 93 98 GLY B O 1
ATOM 4238 N N . PHE B 1 99 ? -23 -19.594 -15.477 1 90 99 PHE B N 1
ATOM 4239 C CA . PHE B 1 99 ? -23.125 -18.672 -14.352 1 90 99 PHE B CA 1
ATOM 4240 C C . PHE B 1 99 ? -24.172 -17.609 -14.625 1 90 99 PHE B C 1
ATOM 4242 O O . PHE B 1 99 ? -24.516 -17.344 -15.781 1 90 99 PHE B O 1
ATOM 4249 N N . MET B 1 100 ? -24.656 -17.078 -13.578 1 87.88 100 MET B N 1
ATOM 4250 C CA . MET B 1 100 ? -25.703 -16.062 -13.641 1 87.88 100 MET B CA 1
ATOM 4251 C C . MET B 1 100 ? -25.094 -14.664 -13.75 1 87.88 100 MET B C 1
ATOM 4253 O O . MET B 1 100 ? -24.297 -14.266 -12.906 1 87.88 100 MET B O 1
ATOM 4257 N N . TYR B 1 101 ? -25.406 -14.055 -14.836 1 78.81 101 TYR B N 1
ATOM 4258 C CA . TYR B 1 101 ? -24.984 -12.68 -15.047 1 78.81 101 TYR B CA 1
ATOM 4259 C C . TYR B 1 101 ? -26.156 -11.82 -15.539 1 78.81 101 TYR B C 1
ATOM 4261 O O . TYR B 1 101 ? -26.797 -12.164 -16.531 1 78.81 101 TYR B O 1
ATOM 4269 N N . ASP B 1 102 ? -26.359 -10.719 -14.898 1 77.81 102 ASP B N 1
ATOM 4270 C CA . ASP B 1 102 ? -27.438 -9.805 -15.258 1 77.81 102 ASP B CA 1
ATOM 4271 C C . ASP B 1 102 ? -28.75 -10.555 -15.477 1 77.81 102 ASP B C 1
ATOM 4273 O O . ASP B 1 102 ? -29.391 -10.398 -16.516 1 77.81 102 ASP B O 1
ATOM 4277 N N . ASP B 1 103 ? -28.984 -11.445 -14.703 1 81.31 103 ASP B N 1
ATOM 4278 C CA . ASP B 1 103 ? -30.234 -12.188 -14.633 1 81.31 103 ASP B CA 1
ATOM 4279 C C . ASP B 1 103 ? -30.375 -13.172 -15.789 1 81.31 103 ASP B C 1
ATOM 4281 O O . ASP B 1 103 ? -31.484 -13.578 -16.141 1 81.31 103 ASP B O 1
ATOM 4285 N N . GLU B 1 104 ? -29.266 -13.367 -16.391 1 85.12 104 GLU B N 1
ATOM 4286 C CA . GLU B 1 104 ? -29.266 -14.359 -17.453 1 85.12 104 GLU B CA 1
ATOM 4287 C C . GLU B 1 104 ? -28.203 -15.43 -17.219 1 85.12 104 GLU B C 1
ATOM 4289 O O . GLU B 1 104 ? -27.188 -15.164 -16.578 1 85.12 104 GLU B O 1
ATOM 4294 N N . LEU B 1 105 ? -28.562 -16.594 -17.641 1 88.06 105 LEU B N 1
ATOM 4295 C CA . LEU B 1 105 ? -27.594 -17.672 -17.594 1 88.06 105 LEU B CA 1
ATOM 4296 C C . LEU B 1 105 ? -26.641 -17.609 -18.781 1 88.06 105 LEU B C 1
ATOM 4298 O O . LEU B 1 105 ? -27.094 -17.625 -19.938 1 88.06 105 LEU B O 1
ATOM 4302 N N . VAL B 1 106 ? -25.469 -17.438 -18.453 1 85.38 106 VAL B N 1
ATOM 4303 C CA . VAL B 1 106 ? -24.453 -17.422 -19.5 1 85.38 106 VAL B CA 1
ATOM 4304 C C . VAL B 1 106 ? -23.609 -18.688 -19.406 1 85.38 106 VAL B C 1
ATOM 4306 O O . VAL B 1 106 ? -23.172 -19.078 -18.312 1 85.38 106 VAL B O 1
ATOM 4309 N N . GLU B 1 107 ? -23.469 -19.359 -20.5 1 89.19 107 GLU B N 1
ATOM 4310 C CA . GLU B 1 107 ? -22.609 -20.531 -20.547 1 89.19 107 GLU B CA 1
ATOM 4311 C C . GLU B 1 107 ? -21.359 -20.266 -21.375 1 89.19 107 GLU B C 1
ATOM 4313 O O . GLU B 1 107 ? -21.438 -19.625 -22.438 1 89.19 107 GLU B O 1
ATOM 4318 N N . LYS B 1 108 ? -20.281 -20.75 -20.844 1 91.31 108 LYS B N 1
ATOM 4319 C CA . LYS B 1 108 ? -19 -20.516 -21.516 1 91.31 108 LYS B CA 1
ATOM 4320 C C . LYS B 1 108 ? -18.125 -21.766 -21.484 1 91.31 108 LYS B C 1
ATOM 4322 O O . LYS B 1 108 ? -18.016 -22.422 -20.438 1 91.31 108 LYS B O 1
ATOM 4327 N N . ARG B 1 109 ? -17.672 -22.016 -22.641 1 94.5 109 ARG B N 1
ATOM 4328 C CA . ARG B 1 109 ? -16.656 -23.062 -22.703 1 94.5 109 ARG B CA 1
ATOM 4329 C C . ARG B 1 109 ? -15.266 -22.484 -22.422 1 94.5 109 ARG B C 1
ATOM 4331 O O . ARG B 1 109 ? -14.82 -21.562 -23.094 1 94.5 109 ARG B O 1
ATOM 4338 N N . LEU B 1 110 ? -14.625 -23.016 -21.453 1 96.31 110 LEU B N 1
ATOM 4339 C CA . LEU B 1 110 ? -13.289 -22.562 -21.078 1 96.31 110 LEU B CA 1
ATOM 4340 C C . LEU B 1 110 ? -12.25 -23.641 -21.391 1 96.31 110 LEU B C 1
ATOM 4342 O O . LEU B 1 110 ? -12.5 -24.828 -21.172 1 96.31 110 LEU B O 1
ATOM 4346 N N . LYS B 1 111 ? -11.195 -23.188 -21.938 1 95.94 111 LYS B N 1
ATOM 4347 C CA . LYS B 1 111 ? -10.109 -24.109 -22.266 1 95.94 111 LYS B CA 1
ATOM 4348 C C . LYS B 1 111 ? -8.859 -23.797 -21.453 1 95.94 111 LYS B C 1
ATOM 4350 O O . LYS B 1 111 ? -8.828 -22.812 -20.703 1 95.94 111 LYS B O 1
ATOM 4355 N N . THR B 1 112 ? -7.855 -24.672 -21.672 1 96.81 112 THR B N 1
ATOM 4356 C CA . THR B 1 112 ? -6.598 -24.5 -20.969 1 96.81 112 THR B CA 1
ATOM 4357 C C . THR B 1 112 ? -6.016 -23.109 -21.203 1 96.81 112 THR B C 1
ATOM 4359 O O . THR B 1 112 ? -5.938 -22.656 -22.344 1 96.81 112 THR B O 1
ATOM 4362 N N . GLY B 1 113 ? -5.699 -22.438 -20.109 1 96.81 113 GLY B N 1
ATOM 4363 C CA . GLY B 1 113 ? -5.105 -21.109 -20.203 1 96.81 113 GLY B CA 1
ATOM 4364 C C . GLY B 1 113 ? -6.102 -20 -19.984 1 96.81 113 GLY B C 1
ATOM 4365 O O . GLY B 1 113 ? -5.711 -18.844 -19.781 1 96.81 113 GLY B O 1
ATOM 4366 N N . ASP B 1 114 ? -7.367 -20.328 -20.016 1 97.25 114 ASP B N 1
ATOM 4367 C CA . ASP B 1 114 ? -8.391 -19.297 -19.859 1 97.25 114 ASP B CA 1
ATOM 4368 C C . ASP B 1 114 ? -8.469 -18.797 -18.422 1 97.25 114 ASP B C 1
ATOM 4370 O O . ASP B 1 114 ? -8.375 -19.594 -17.484 1 97.25 114 ASP B O 1
ATOM 4374 N N . LEU B 1 115 ? -8.602 -17.5 -18.328 1 96.69 115 LEU B N 1
ATOM 4375 C CA . LEU B 1 115 ? -8.914 -16.828 -17.062 1 96.69 115 LEU B CA 1
ATOM 4376 C C . LEU B 1 115 ? -10.344 -16.297 -17.078 1 96.69 115 LEU B C 1
ATOM 4378 O O . LEU B 1 115 ? -10.805 -15.781 -18.094 1 96.69 115 LEU B O 1
ATOM 4382 N N . TYR B 1 116 ? -10.977 -16.453 -15.961 1 95.69 116 TYR B N 1
ATOM 4383 C CA . TYR B 1 116 ? -12.336 -15.938 -1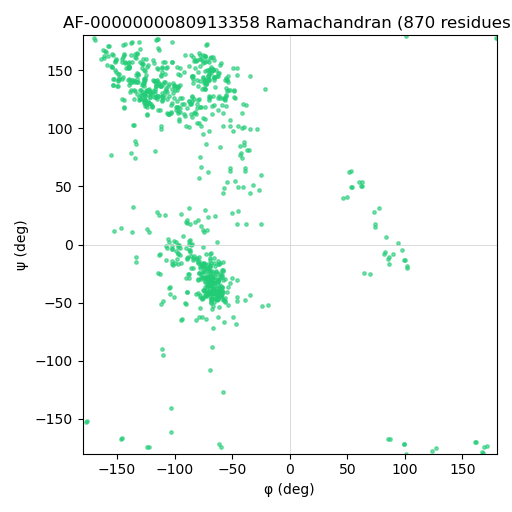5.844 1 95.69 116 TYR B CA 1
ATOM 4384 C C . TYR B 1 116 ? -12.625 -15.492 -14.414 1 95.69 116 TYR B C 1
ATOM 4386 O O . TYR B 1 116 ? -12.094 -16.047 -13.461 1 95.69 116 TYR B O 1
ATOM 4394 N N . VAL B 1 117 ? -13.43 -14.477 -14.312 1 94.06 117 VAL B N 1
ATOM 4395 C CA . VAL B 1 117 ? -13.797 -13.938 -13 1 94.06 117 VAL B CA 1
ATOM 4396 C C . VAL B 1 117 ? -15.266 -14.234 -12.711 1 94.06 117 VAL B C 1
ATOM 4398 O O . VAL B 1 117 ? -16.141 -13.914 -13.516 1 94.06 117 VAL B O 1
ATOM 4401 N N . ILE B 1 118 ? -15.508 -14.875 -11.633 1 92.19 118 ILE B N 1
ATOM 4402 C CA . ILE B 1 118 ? -16.859 -15.102 -11.133 1 92.19 118 ILE B CA 1
ATOM 4403 C C . ILE B 1 118 ? -17.125 -14.203 -9.922 1 92.19 118 ILE B C 1
ATOM 4405 O O . ILE B 1 118 ? -16.547 -14.422 -8.852 1 92.19 118 ILE B O 1
ATOM 4409 N N . PRO B 1 119 ? -18 -13.289 -10.078 1 89 119 PRO B N 1
ATOM 4410 C CA . PRO B 1 119 ? -18.219 -12.344 -8.977 1 89 119 PRO B CA 1
ATOM 4411 C C . PRO B 1 119 ? -18.875 -13 -7.762 1 89 119 PRO B C 1
ATOM 4413 O O . PRO B 1 119 ? -19.641 -13.953 -7.906 1 89 119 PRO B O 1
ATOM 4416 N N . SER B 1 120 ? -18.531 -12.398 -6.633 1 88.69 120 SER B N 1
ATOM 4417 C CA . SER B 1 120 ? -19.172 -12.844 -5.395 1 88.69 120 SER B CA 1
ATOM 4418 C C . SER B 1 120 ? -20.688 -12.797 -5.504 1 88.69 120 SER B C 1
ATOM 4420 O O . SER B 1 120 ? -21.25 -11.852 -6.062 1 88.69 120 SER B O 1
ATOM 4422 N N . GLY B 1 121 ? -21.312 -13.867 -5.094 1 87.19 121 GLY B N 1
ATOM 4423 C CA . GLY B 1 121 ? -22.766 -13.914 -5.074 1 87.19 121 GLY B CA 1
ATOM 4424 C C . GLY B 1 121 ? -23.359 -14.422 -6.367 1 87.19 121 GLY B C 1
ATOM 4425 O O . GLY B 1 121 ? -24.562 -14.68 -6.441 1 87.19 121 GLY B O 1
ATOM 4426 N N . SER B 1 122 ? -22.547 -14.578 -7.348 1 88.88 122 SER B N 1
ATOM 4427 C CA . SER B 1 122 ? -23.047 -15.102 -8.617 1 88.88 122 SER B CA 1
ATOM 4428 C C . SER B 1 122 ? -23.078 -16.625 -8.609 1 88.88 122 SER B C 1
ATOM 4430 O O . SER B 1 122 ? -22.047 -17.266 -8.375 1 88.88 122 SER B O 1
ATOM 4432 N N . ALA B 1 123 ? -24.219 -17.125 -8.945 1 92.44 123 ALA B N 1
ATOM 4433 C CA . ALA B 1 123 ? -24.328 -18.594 -9.023 1 92.44 123 ALA B CA 1
ATOM 4434 C C . ALA B 1 123 ? -23.609 -19.125 -10.258 1 92.44 123 ALA B C 1
ATOM 4436 O O . ALA B 1 123 ? -23.672 -18.516 -11.328 1 92.44 123 ALA B O 1
ATOM 4437 N N . PHE B 1 124 ? -22.984 -20.281 -10 1 94.25 124 PHE B N 1
ATOM 4438 C CA . PHE B 1 124 ? -22.266 -20.875 -11.125 1 94.25 124 PHE B CA 1
ATOM 4439 C C . PHE B 1 124 ? -22.156 -22.391 -10.969 1 94.25 124 PHE B C 1
ATOM 4441 O O . PHE B 1 124 ? -22.438 -22.922 -9.898 1 94.25 124 PHE B O 1
ATOM 4448 N N . TYR B 1 125 ? -21.844 -23.094 -12.031 1 94.25 125 TYR B N 1
ATOM 4449 C CA . TYR B 1 125 ? -21.5 -24.516 -12.023 1 94.25 125 TYR B CA 1
ATOM 4450 C C . TYR B 1 125 ? -20.406 -24.812 -13.039 1 94.25 125 TYR B C 1
ATOM 4452 O O . TYR B 1 125 ? -20.156 -24.016 -13.953 1 94.25 125 TYR B O 1
ATOM 4460 N N . PHE B 1 126 ? -19.703 -25.875 -12.797 1 96.06 126 PHE B N 1
ATOM 4461 C CA . PHE B 1 126 ? -18.719 -26.375 -13.75 1 96.06 126 PHE B CA 1
ATOM 4462 C C . PHE B 1 126 ? -19.109 -27.766 -14.25 1 96.06 126 PHE B C 1
ATOM 4464 O O . PHE B 1 126 ? -19.578 -28.609 -13.477 1 96.06 126 PHE B O 1
ATOM 4471 N N . VAL B 1 127 ? -18.875 -27.938 -15.523 1 95.81 127 VAL B N 1
ATOM 4472 C CA . VAL B 1 127 ? -19.047 -29.266 -16.094 1 95.81 127 VAL B CA 1
ATOM 4473 C C . VAL B 1 127 ? -17.766 -29.672 -16.828 1 95.81 127 VAL B C 1
ATOM 4475 O O . VAL B 1 127 ? -17.281 -28.938 -17.688 1 95.81 127 VAL B O 1
ATOM 4478 N N . ASN B 1 128 ? -17.188 -30.797 -16.453 1 96.88 128 ASN B N 1
ATOM 4479 C CA . ASN B 1 128 ? -16.188 -31.453 -17.266 1 96.88 128 ASN B CA 1
ATOM 4480 C C . ASN B 1 128 ? -16.828 -32.438 -18.234 1 96.88 128 ASN B C 1
ATOM 4482 O O . ASN B 1 128 ? -17.156 -33.562 -17.859 1 96.88 128 ASN B O 1
ATOM 4486 N N . THR B 1 129 ? -16.938 -32.031 -19.453 1 88.19 129 THR B N 1
ATOM 4487 C CA . THR B 1 129 ? -17.641 -32.875 -20.406 1 88.19 129 THR B CA 1
ATOM 4488 C C . THR B 1 129 ? -16.656 -33.844 -21.094 1 88.19 129 THR B C 1
ATOM 4490 O O . THR B 1 129 ? -17.062 -34.656 -21.922 1 88.19 129 THR B O 1
ATOM 4493 N N . GLU B 1 130 ? -15.391 -33.719 -20.781 1 90.5 130 GLU B N 1
ATOM 4494 C CA . GLU B 1 130 ? -14.383 -34.562 -21.453 1 90.5 130 GLU B CA 1
ATOM 4495 C C . GLU B 1 130 ? -14.484 -36 -21.016 1 90.5 130 GLU B C 1
ATOM 4497 O O . GLU B 1 130 ? -14.852 -36.281 -19.875 1 90.5 130 GLU B O 1
ATOM 4502 N N . GLU B 1 131 ? -14.133 -36.906 -21.891 1 88.19 131 GLU B N 1
ATOM 4503 C CA . GLU B 1 131 ? -14.242 -38.344 -21.625 1 88.19 131 GLU B CA 1
ATOM 4504 C C . GLU B 1 131 ? -12.977 -38.875 -20.953 1 88.19 131 GLU B C 1
ATOM 4506 O O . GLU B 1 131 ? -13.039 -39.844 -20.188 1 88.19 131 GLU B O 1
ATOM 4511 N N . GLY B 1 132 ? -11.969 -38.312 -21.125 1 89.56 132 GLY B N 1
ATOM 4512 C CA . GLY B 1 132 ? -10.75 -38.938 -20.641 1 89.56 132 GLY B CA 1
ATOM 4513 C C . GLY B 1 132 ? -9.852 -37.969 -19.875 1 89.56 132 GLY B C 1
ATOM 4514 O O . GLY B 1 132 ? -8.906 -38.406 -19.203 1 89.56 132 GLY B O 1
ATOM 4515 N N . GLN B 1 133 ? -10.156 -36.812 -19.938 1 93.5 133 GLN B N 1
ATOM 4516 C CA . GLN B 1 133 ? -9.234 -35.844 -19.359 1 93.5 133 GLN B CA 1
ATOM 4517 C C . GLN B 1 133 ? -9.82 -35.188 -18.109 1 93.5 133 GLN B C 1
ATOM 4519 O O . GLN B 1 133 ? -10.969 -34.75 -18.109 1 93.5 133 GLN B O 1
ATOM 4524 N N . ARG B 1 134 ? -9.039 -35.219 -17.016 1 96.81 134 ARG B N 1
ATOM 4525 C CA . ARG B 1 134 ? -9.422 -34.531 -15.797 1 96.81 134 ARG B CA 1
ATOM 4526 C C . ARG B 1 134 ? -9.328 -33 -15.977 1 96.81 134 ARG B C 1
ATOM 4528 O O . ARG B 1 134 ? -8.461 -32.531 -16.703 1 96.81 134 ARG B O 1
ATOM 4535 N N . LEU B 1 135 ? -10.242 -32.344 -15.312 1 97.81 135 LEU B N 1
ATOM 4536 C CA . LEU B 1 135 ? -10.227 -30.891 -15.273 1 97.81 135 LEU B CA 1
ATOM 4537 C C . LEU B 1 135 ? -9.508 -30.375 -14.031 1 97.81 135 LEU B C 1
ATOM 4539 O O . LEU B 1 135 ? -9.789 -30.844 -12.922 1 97.81 135 LEU B O 1
ATOM 4543 N N . HIS B 1 136 ? -8.508 -29.5 -14.258 1 97.88 136 HIS B N 1
ATOM 4544 C CA . HIS B 1 136 ? -7.773 -28.875 -13.164 1 97.88 136 HIS B CA 1
ATOM 4545 C C . HIS B 1 136 ? -7.926 -27.359 -13.203 1 97.88 136 HIS B C 1
ATOM 4547 O O . HIS B 1 136 ? -7.512 -26.719 -14.172 1 97.88 136 HIS B O 1
ATOM 4553 N N . ILE B 1 137 ? -8.492 -26.844 -12.109 1 98.06 137 ILE B N 1
ATOM 4554 C CA . ILE B 1 137 ? -8.711 -25.406 -12.008 1 98.06 137 ILE B CA 1
ATOM 4555 C C . ILE B 1 137 ? -7.926 -24.844 -10.82 1 98.06 137 ILE B C 1
ATOM 4557 O O . ILE B 1 137 ? -7.93 -25.438 -9.734 1 98.06 137 ILE B O 1
ATOM 4561 N N . ILE B 1 138 ? -7.199 -23.766 -11.031 1 98 138 ILE B N 1
ATOM 4562 C CA . ILE B 1 138 ? -6.605 -22.984 -9.945 1 98 138 ILE B CA 1
ATOM 4563 C C . ILE B 1 138 ? -7.395 -21.688 -9.758 1 98 138 ILE B C 1
ATOM 4565 O O . ILE B 1 138 ? -7.777 -21.031 -10.727 1 98 138 ILE B O 1
ATOM 4569 N N . CYS B 1 139 ? -7.629 -21.328 -8.57 1 96.44 139 CYS B N 1
ATOM 4570 C CA . CYS B 1 139 ? -8.414 -20.109 -8.398 1 96.44 139 CYS B CA 1
ATOM 4571 C C . CYS B 1 139 ? -7.906 -19.297 -7.219 1 96.44 139 CYS B C 1
ATOM 4573 O O . CYS B 1 139 ? -7.262 -19.828 -6.316 1 96.44 139 CYS B O 1
ATOM 4575 N N . SER B 1 140 ? -8.086 -18.047 -7.281 1 95.56 140 SER B N 1
ATOM 4576 C CA . SER B 1 140 ? -7.832 -17.125 -6.18 1 95.56 140 SER B CA 1
ATOM 4577 C C . SER B 1 140 ? -9.109 -16.812 -5.41 1 95.56 140 SER B C 1
ATOM 4579 O O . SER B 1 140 ? -10.172 -16.625 -6.008 1 95.56 140 SER B O 1
ATOM 4581 N N . ILE B 1 141 ? -8.984 -16.828 -4.129 1 91.19 141 ILE B N 1
ATOM 4582 C CA . ILE B 1 141 ? -10.102 -16.578 -3.23 1 91.19 141 ILE B CA 1
ATOM 4583 C C . ILE B 1 141 ? -9.789 -15.359 -2.359 1 91.19 141 ILE B C 1
ATOM 4585 O O . ILE B 1 141 ? -8.812 -15.359 -1.602 1 91.19 141 ILE B O 1
ATOM 4589 N N . ASP B 1 142 ? -10.539 -14.336 -2.412 1 81.06 142 ASP B N 1
ATOM 4590 C CA . ASP B 1 142 ? -10.383 -13.117 -1.624 1 81.06 142 ASP B CA 1
ATOM 4591 C C . ASP B 1 142 ? -11.266 -13.156 -0.378 1 81.06 142 ASP B C 1
ATOM 4593 O O . ASP B 1 142 ? -12.469 -12.922 -0.459 1 81.06 142 ASP B O 1
ATOM 4597 N N . PRO B 1 143 ? -10.727 -13.312 0.697 1 73.44 143 PRO B N 1
ATOM 4598 C CA . PRO B 1 143 ? -11.539 -13.484 1.9 1 73.44 143 PRO B CA 1
ATOM 4599 C C . PRO B 1 143 ? -12.164 -12.18 2.389 1 73.44 143 PRO B C 1
ATOM 4601 O O . PRO B 1 143 ? -13.078 -12.195 3.213 1 73.44 143 PRO B O 1
ATOM 4604 N N . SER B 1 144 ? -11.641 -11.016 1.984 1 68.88 144 SER B N 1
ATOM 4605 C CA . SER B 1 144 ? -12.094 -9.742 2.523 1 68.88 144 SER B CA 1
ATOM 4606 C C . SER B 1 144 ? -13.586 -9.547 2.312 1 68.88 144 SER B C 1
ATOM 4608 O O . SER B 1 144 ? -14.227 -8.766 3.018 1 68.88 144 SER B O 1
ATOM 4610 N N . THR B 1 145 ? -14.148 -10.352 1.458 1 64.62 145 THR B N 1
ATOM 4611 C CA . THR B 1 145 ? -15.586 -10.219 1.21 1 64.62 145 THR B CA 1
ATOM 4612 C C . THR B 1 145 ? -16.359 -11.297 1.952 1 64.62 145 THR B C 1
ATOM 4614 O O . THR B 1 145 ? -17.594 -11.312 1.918 1 64.62 145 THR B O 1
ATOM 4617 N N . SER B 1 146 ? -15.539 -12.094 2.605 1 70.88 146 SER B N 1
ATOM 4618 C CA . SER B 1 146 ? -16.172 -13.289 3.158 1 70.88 146 SER B CA 1
ATOM 4619 C C . SER B 1 146 ? -16.812 -12.992 4.512 1 70.88 146 SER B C 1
ATOM 4621 O O . SER B 1 146 ? -16.375 -12.102 5.234 1 70.88 146 SER B O 1
ATOM 4623 N N . LEU B 1 147 ? -17.906 -13.609 4.652 1 64.88 147 LEU B N 1
ATOM 4624 C CA . LEU B 1 147 ? -18.656 -13.5 5.898 1 64.88 147 LEU B CA 1
ATOM 4625 C C . LEU B 1 147 ? -17.969 -14.281 7.016 1 64.88 147 LEU B C 1
ATOM 4627 O O . LEU B 1 147 ? -18.234 -15.469 7.203 1 64.88 147 LEU B O 1
ATOM 4631 N N . GLY B 1 148 ? -17 -13.664 7.734 1 58.06 148 GLY B N 1
ATOM 4632 C CA . GLY B 1 148 ? -16.5 -14.156 9.008 1 58.06 148 GLY B CA 1
ATOM 4633 C C . GLY B 1 148 ? -15.695 -15.438 8.875 1 58.06 148 GLY B C 1
ATOM 4634 O O . GLY B 1 148 ? -15.078 -15.891 9.836 1 58.06 148 GLY B O 1
ATOM 4635 N N . LEU B 1 149 ? -15.969 -16.234 7.785 1 59 149 LEU B N 1
ATOM 4636 C CA . LEU B 1 149 ? -15.219 -17.484 7.715 1 59 149 LEU B CA 1
ATOM 4637 C C . LEU B 1 149 ? -13.812 -17.234 7.176 1 59 149 LEU B C 1
ATOM 4639 O O . LEU B 1 149 ? -13.586 -16.297 6.414 1 59 149 LEU B O 1
ATOM 4643 N N . ASP B 1 150 ? -12.891 -18.047 7.656 1 64.81 150 ASP B N 1
ATOM 4644 C CA . ASP B 1 150 ? -11.469 -17.984 7.324 1 64.81 150 ASP B CA 1
ATOM 4645 C C . ASP B 1 150 ? -11.242 -18.234 5.836 1 64.81 150 ASP B C 1
ATOM 4647 O O . ASP B 1 150 ? -10.289 -17.719 5.254 1 64.81 150 ASP B O 1
ATOM 4651 N N . THR B 1 151 ? -12.141 -19.078 5.25 1 76.44 151 THR B N 1
ATOM 4652 C CA . THR B 1 151 ? -11.961 -19.359 3.828 1 76.44 151 THR B CA 1
ATOM 4653 C C . THR B 1 151 ? -13.086 -18.719 3.008 1 76.44 151 THR B C 1
ATOM 4655 O O . THR B 1 151 ? -12.961 -17.578 2.562 1 76.44 151 THR B O 1
ATOM 4658 N N . PHE B 1 152 ? -14.164 -19.375 2.777 1 77.12 152 PHE B N 1
ATOM 4659 C CA . PHE B 1 152 ? -15.375 -18.875 2.137 1 77.12 152 PHE B CA 1
ATOM 4660 C C . PHE B 1 152 ? -16.562 -19.781 2.438 1 77.12 152 PHE B C 1
ATOM 4662 O O . PHE B 1 152 ? -16.406 -20.875 2.961 1 77.12 152 PHE B O 1
ATOM 4669 N N . HIS B 1 153 ? -17.688 -19.188 2.25 1 78.19 153 HIS B N 1
ATOM 4670 C CA . HIS B 1 153 ? -18.906 -19.969 2.348 1 78.19 153 HIS B CA 1
ATOM 4671 C C . HIS B 1 153 ? -19.438 -20.328 0.967 1 78.19 153 HIS B C 1
ATOM 4673 O O . HIS B 1 153 ? -19.5 -19.484 0.074 1 78.19 153 HIS B O 1
ATOM 4679 N N . SER B 1 154 ? -19.719 -21.688 0.886 1 82.5 154 SER B N 1
ATOM 4680 C CA . SER B 1 154 ? -20.422 -22.125 -0.305 1 82.5 154 SER B CA 1
ATOM 4681 C C . SER B 1 154 ? -21.922 -22.266 -0.04 1 82.5 154 SER B C 1
ATOM 4683 O O . SER B 1 154 ? -22.328 -22.797 0.992 1 82.5 154 SER B O 1
ATOM 4685 N N . PHE B 1 155 ? -22.656 -21.734 -0.907 1 83.44 155 PHE B N 1
ATOM 4686 C CA . PHE B 1 155 ? -24.109 -21.828 -0.852 1 83.44 155 PHE B CA 1
ATOM 4687 C C . PHE B 1 155 ? -24.641 -22.688 -2 1 83.44 155 PHE B C 1
ATOM 4689 O O . PHE B 1 155 ? -24.797 -22.203 -3.121 1 83.44 155 PHE B O 1
ATOM 4696 N N . TYR B 1 156 ? -24.922 -23.906 -1.664 1 86.12 156 TYR B N 1
ATOM 4697 C CA . TYR B 1 156 ? -25.281 -24.859 -2.707 1 86.12 156 TYR B CA 1
ATOM 4698 C C . TYR B 1 156 ? -26.781 -24.766 -3.029 1 86.12 156 TYR B C 1
ATOM 4700 O O . TYR B 1 156 ? -27.609 -24.828 -2.129 1 86.12 156 TYR B O 1
ATOM 4708 N N . ILE B 1 157 ? -27.047 -24.594 -4.266 1 82.56 157 ILE B N 1
ATOM 4709 C CA . ILE B 1 157 ? -28.438 -24.562 -4.711 1 82.56 157 ILE B CA 1
ATOM 4710 C C . ILE B 1 157 ? -28.969 -25.984 -4.879 1 82.56 157 ILE B C 1
ATOM 4712 O O . ILE B 1 157 ? -30.125 -26.266 -4.555 1 82.56 157 ILE B O 1
ATOM 4716 N N . GLY B 1 158 ? -28.094 -26.719 -5.445 1 71.38 158 GLY B N 1
ATOM 4717 C CA . GLY B 1 158 ? -28.328 -28.156 -5.48 1 71.38 158 GLY B CA 1
ATOM 4718 C C . GLY B 1 158 ? -27.297 -28.953 -4.719 1 71.38 158 GLY B C 1
ATOM 4719 O O . GLY B 1 158 ? -26.125 -28.562 -4.633 1 71.38 158 GLY B O 1
ATOM 4720 N N . GLY B 1 159 ? -27.812 -29.875 -3.723 1 64.19 159 GLY B N 1
ATOM 4721 C 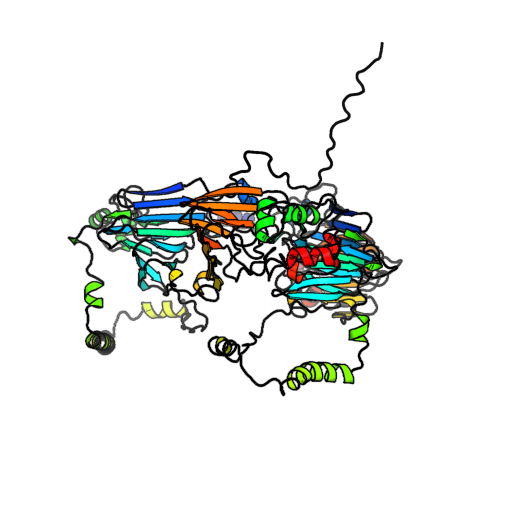CA . GLY B 1 159 ? -26.672 -30.391 -2.971 1 64.19 159 GLY B CA 1
ATOM 4722 C C . GLY B 1 159 ? -26.859 -31.844 -2.551 1 64.19 159 GLY B C 1
ATOM 4723 O O . GLY B 1 159 ? -27.906 -32.438 -2.818 1 64.19 159 GLY B O 1
ATOM 4724 N N . GLY B 1 160 ? -25.703 -32.344 -2.25 1 56.47 160 GLY B N 1
ATOM 4725 C CA . GLY B 1 160 ? -25.578 -33.75 -1.914 1 56.47 160 GLY B CA 1
ATOM 4726 C C . GLY B 1 160 ? -25.422 -34 -0.425 1 56.47 160 GLY B C 1
ATOM 4727 O O . GLY B 1 160 ? -25.812 -33.156 0.39 1 56.47 160 GLY B O 1
ATOM 4728 N N . ALA B 1 161 ? -24.969 -35.062 -0.033 1 54.59 161 ALA B N 1
ATOM 4729 C CA . ALA B 1 161 ? -24.969 -35.656 1.312 1 54.59 161 ALA B CA 1
ATOM 4730 C C . ALA B 1 161 ? -24.375 -34.656 2.32 1 54.59 161 ALA B C 1
ATOM 4732 O O . ALA B 1 161 ? -24.984 -34.406 3.363 1 54.59 161 ALA B O 1
ATOM 4733 N N . ASN B 1 162 ? -23.234 -34.125 2.088 1 62 162 ASN B N 1
ATOM 4734 C CA . ASN B 1 162 ? -22.578 -33.25 3.049 1 62 162 ASN B CA 1
ATOM 4735 C C . ASN B 1 162 ? -22.594 -31.781 2.582 1 62 162 ASN B C 1
ATOM 4737 O O . ASN B 1 162 ? -21.797 -30.969 3.043 1 62 162 ASN B O 1
ATOM 4741 N N . SER B 1 163 ? -23.641 -31.594 1.738 1 67.56 163 SER B N 1
ATOM 4742 C CA . SER B 1 163 ? -23.812 -30.234 1.204 1 67.56 163 SER B CA 1
ATOM 4743 C C . SER B 1 163 ? -25.266 -29.984 0.81 1 67.56 163 SER B C 1
ATOM 4745 O O . SER B 1 163 ? -25.594 -29.984 -0.376 1 67.56 163 SER B O 1
ATOM 4747 N N . PRO B 1 164 ? -25.984 -29.766 1.872 1 73.81 164 PRO B N 1
ATOM 4748 C CA . PRO B 1 164 ? -27.406 -29.625 1.577 1 73.81 164 PRO B CA 1
ATOM 4749 C C . PRO B 1 164 ? -27.719 -28.375 0.761 1 73.81 164 PRO B C 1
ATOM 4751 O O . PRO B 1 164 ? -27 -27.375 0.854 1 73.81 164 PRO B O 1
ATOM 4754 N N . SER B 1 165 ? -28.766 -28.562 0.027 1 78.88 165 SER B N 1
ATOM 4755 C CA . SER B 1 165 ? -29.281 -27.422 -0.715 1 78.88 165 SER B CA 1
ATOM 4756 C C . SER B 1 165 ? -29.734 -26.297 0.226 1 78.88 165 SER B C 1
ATOM 4758 O O . SER B 1 165 ? -30.266 -26.562 1.306 1 78.88 165 SER B O 1
ATOM 4760 N N . LEU B 1 166 ? -29.594 -25.109 -0.194 1 83.81 166 LEU B N 1
ATOM 4761 C CA . LEU B 1 166 ? -30.062 -23.953 0.563 1 83.81 166 LEU B CA 1
ATOM 4762 C C . LEU B 1 166 ? -31.562 -24.031 0.803 1 83.81 166 LEU B C 1
ATOM 4764 O O . LEU B 1 166 ? -32.062 -23.547 1.825 1 83.81 166 LEU B O 1
ATOM 4768 N N . LEU B 1 167 ? -32.219 -24.703 -0.06 1 82.81 167 LEU B N 1
ATOM 4769 C CA . LEU B 1 167 ? -33.656 -24.766 0.022 1 82.81 167 LEU B CA 1
ATOM 4770 C C . LEU B 1 167 ? -34.125 -25.703 1.134 1 82.81 167 LEU B C 1
ATOM 4772 O O . LEU B 1 167 ? -35.219 -25.594 1.647 1 82.81 167 LEU B O 1
ATOM 4776 N N . SER B 1 168 ? -33.25 -26.594 1.462 1 82.88 168 SER B N 1
ATOM 4777 C CA . SER B 1 168 ? -33.594 -27.562 2.494 1 82.88 168 SER B CA 1
ATOM 4778 C C . SER B 1 168 ? -33.719 -26.906 3.863 1 82.88 168 SER B C 1
ATOM 4780 O O . SER B 1 168 ? -34.281 -27.484 4.797 1 82.88 168 SER B O 1
ATOM 4782 N N . GLY B 1 169 ? -33.219 -25.734 3.963 1 84.38 169 GLY B N 1
ATOM 4783 C CA . GLY B 1 169 ? -33.281 -25.016 5.227 1 84.38 169 GLY B CA 1
ATOM 4784 C C . GLY B 1 169 ? -34.625 -24.391 5.496 1 84.38 169 GLY B C 1
ATOM 4785 O O . GLY B 1 169 ? -34.938 -24.016 6.629 1 84.38 169 GLY B O 1
ATOM 4786 N N . PHE B 1 170 ? -35.406 -24.391 4.527 1 88.75 170 PHE B N 1
ATOM 4787 C CA . PHE B 1 170 ? -36.75 -23.875 4.68 1 88.75 170 PHE B CA 1
ATOM 4788 C C . PHE B 1 170 ? -37.719 -24.984 5.062 1 88.75 170 PHE B C 1
ATOM 4790 O O . PHE B 1 170 ? -37.562 -26.125 4.613 1 88.75 170 PHE B O 1
ATOM 4797 N N . ALA B 1 171 ? -38.75 -24.578 5.852 1 90.5 171 ALA B N 1
ATOM 4798 C CA . ALA B 1 171 ? -39.781 -25.547 6.184 1 90.5 171 ALA B CA 1
ATOM 4799 C C . ALA B 1 171 ? -40.562 -25.969 4.938 1 90.5 171 ALA B C 1
ATOM 4801 O O . ALA B 1 171 ? -40.844 -25.141 4.062 1 90.5 171 ALA B O 1
ATOM 4802 N N . PRO B 1 172 ? -40.906 -27.281 4.875 1 90.06 172 PRO B N 1
ATOM 4803 C CA . PRO B 1 172 ? -41.625 -27.781 3.699 1 90.06 172 PRO B CA 1
ATOM 4804 C C . PRO B 1 172 ? -42.875 -26.938 3.383 1 90.06 172 PRO B C 1
ATOM 4806 O O . PRO B 1 172 ? -43.188 -26.719 2.211 1 90.06 172 PRO B O 1
ATOM 4809 N N . ALA B 1 173 ? -43.5 -26.422 4.309 1 92.5 173 ALA B N 1
ATOM 4810 C CA . ALA B 1 173 ? -44.688 -25.625 4.105 1 92.5 173 ALA B CA 1
ATOM 4811 C C . ALA B 1 173 ? -44.375 -24.359 3.318 1 92.5 173 ALA B C 1
ATOM 4813 O O . ALA B 1 173 ? -45.188 -23.906 2.508 1 92.5 173 ALA B O 1
ATOM 4814 N N . ILE B 1 174 ? -43.312 -23.844 3.59 1 93.44 174 ILE B N 1
ATOM 4815 C CA . ILE B 1 174 ? -42.906 -22.641 2.906 1 93.44 174 ILE B CA 1
ATOM 4816 C C . ILE B 1 174 ? -42.625 -22.938 1.434 1 93.44 174 ILE B C 1
ATOM 4818 O O . ILE B 1 174 ? -43.062 -22.188 0.551 1 93.44 174 ILE B O 1
ATOM 4822 N N . LEU B 1 175 ? -41.969 -24.062 1.22 1 92.06 175 LEU B N 1
ATOM 4823 C CA . LEU B 1 175 ? -41.625 -24.422 -0.146 1 92.06 175 LEU B CA 1
ATOM 4824 C C . LEU B 1 175 ? -42.844 -24.828 -0.938 1 92.06 175 LEU B C 1
ATOM 4826 O O . LEU B 1 175 ? -42.938 -24.594 -2.145 1 92.06 175 LEU B O 1
ATOM 4830 N N . GLU B 1 176 ? -43.75 -25.344 -0.249 1 94 176 GLU B N 1
ATOM 4831 C CA . GLU B 1 176 ? -45.031 -25.641 -0.887 1 94 176 GLU B CA 1
ATOM 4832 C C . GLU B 1 176 ? -45.688 -24.391 -1.455 1 94 176 GLU B C 1
ATOM 4834 O O . GLU B 1 176 ? -46.125 -24.375 -2.604 1 94 176 GLU B O 1
ATOM 4839 N N . ALA B 1 177 ? -45.656 -23.422 -0.715 1 92.88 177 ALA B N 1
ATOM 4840 C CA . ALA B 1 177 ? -46.25 -22.156 -1.115 1 92.88 177 ALA B CA 1
ATOM 4841 C C . ALA B 1 177 ? -45.406 -21.484 -2.205 1 92.88 177 ALA B C 1
ATOM 4843 O O . ALA B 1 177 ? -45.969 -20.969 -3.186 1 92.88 177 ALA B O 1
ATOM 4844 N N . ALA B 1 178 ? -44.188 -21.484 -2.029 1 92.5 178 ALA B N 1
ATOM 4845 C CA . ALA B 1 178 ? -43.281 -20.766 -2.918 1 92.5 178 ALA B CA 1
ATOM 4846 C C . ALA B 1 178 ? -43.312 -21.375 -4.32 1 92.5 178 ALA B C 1
ATOM 4848 O O . ALA B 1 178 ? -43.219 -20.641 -5.312 1 92.5 178 ALA B O 1
ATOM 4849 N N . PHE B 1 179 ? -43.375 -22.734 -4.363 1 93.31 179 PHE B N 1
ATOM 4850 C CA . PHE B 1 179 ? -43.312 -23.422 -5.648 1 93.31 179 PHE B CA 1
ATOM 4851 C C . PHE B 1 179 ? -44.688 -23.812 -6.137 1 93.31 179 PHE B C 1
ATOM 4853 O O . PHE B 1 179 ? -44.844 -24.328 -7.25 1 93.31 179 PHE B O 1
ATOM 4860 N N . ASN B 1 180 ? -45.656 -23.594 -5.332 1 94.62 180 ASN B N 1
ATOM 4861 C CA . ASN B 1 180 ? -47 -24 -5.672 1 94.62 180 ASN B CA 1
ATOM 4862 C C . ASN B 1 180 ? -47.062 -25.484 -6.027 1 94.62 180 ASN B C 1
ATOM 4864 O O . ASN B 1 180 ? -47.562 -25.844 -7.098 1 94.62 180 ASN B O 1
ATOM 4868 N N . GLU B 1 181 ? -46.531 -26.359 -5.25 1 93 181 GLU B N 1
ATOM 4869 C CA . GLU B 1 181 ? -46.469 -27.812 -5.406 1 93 181 GLU B CA 1
ATOM 4870 C C . GLU B 1 181 ? -46.875 -28.531 -4.121 1 93 181 GLU B C 1
ATOM 4872 O O . GLU B 1 181 ? -46.906 -27.906 -3.053 1 93 181 GLU B O 1
ATOM 4877 N N . THR B 1 182 ? -47.156 -29.812 -4.277 1 92.94 182 THR B N 1
ATOM 4878 C CA . THR B 1 182 ? -47.562 -30.609 -3.109 1 92.94 182 THR B CA 1
ATOM 4879 C C . THR B 1 182 ? -46.344 -30.875 -2.221 1 92.94 182 THR B C 1
ATOM 4881 O O . THR B 1 182 ? -45.188 -30.781 -2.678 1 92.94 182 THR B O 1
ATOM 4884 N N . ARG B 1 183 ? -46.656 -31.25 -0.979 1 91.69 183 ARG B N 1
ATOM 4885 C CA . ARG B 1 183 ? -45.625 -31.562 -0.012 1 91.69 183 ARG B CA 1
ATOM 4886 C C . ARG B 1 183 ? -44.75 -32.719 -0.498 1 91.69 183 ARG B C 1
ATOM 4888 O O . ARG B 1 183 ? -43.531 -32.719 -0.353 1 91.69 183 ARG B O 1
ATOM 4895 N N . MET B 1 184 ? -45.344 -33.656 -1.041 1 90.94 184 MET B N 1
ATOM 4896 C CA . MET B 1 184 ? -44.625 -34.844 -1.511 1 90.94 184 MET B CA 1
ATOM 4897 C C . MET B 1 184 ? -43.625 -34.5 -2.607 1 90.94 184 MET B C 1
ATOM 4899 O O . MET B 1 184 ? -42.5 -35 -2.617 1 90.94 184 MET B O 1
ATOM 4903 N N . GLU B 1 185 ? -44.094 -33.688 -3.479 1 90.25 185 GLU B N 1
ATOM 4904 C CA . GLU B 1 185 ? -43.25 -33.281 -4.582 1 90.25 185 GLU B CA 1
ATOM 4905 C C . GLU B 1 185 ? -42.031 -32.438 -4.082 1 90.25 185 GLU B C 1
ATOM 4907 O O . GLU B 1 185 ? -40.906 -32.688 -4.496 1 90.25 185 GLU B O 1
ATOM 4912 N N . VAL B 1 186 ? -42.312 -31.594 -3.189 1 88 186 VAL B N 1
ATOM 4913 C CA . VAL B 1 186 ? -41.25 -30.719 -2.656 1 88 186 VAL B CA 1
ATOM 4914 C C . VAL B 1 186 ? -40.25 -31.547 -1.884 1 88 186 VAL B C 1
ATOM 4916 O O . VAL B 1 186 ? -39.031 -31.344 -2.018 1 88 186 VAL B O 1
ATOM 4919 N N . GLU B 1 187 ? -40.688 -32.438 -1.147 1 85.44 187 GLU B N 1
ATOM 4920 C CA . GLU B 1 187 ? -39.812 -33.281 -0.336 1 85.44 187 GLU B CA 1
ATOM 4921 C C . GLU B 1 187 ? -38.969 -34.188 -1.207 1 85.44 187 GLU B C 1
ATOM 4923 O O . GLU B 1 187 ? -37.812 -34.469 -0.89 1 85.44 187 GLU B O 1
ATOM 4928 N N . SER B 1 188 ? -39.5 -34.562 -2.279 1 83.88 188 SER B N 1
ATOM 4929 C CA . SER B 1 188 ? -38.781 -35.469 -3.168 1 83.88 188 SER B CA 1
ATOM 4930 C C . SER B 1 188 ? -37.656 -34.781 -3.912 1 83.88 188 SER B C 1
ATOM 4932 O O . SER B 1 188 ? -36.688 -35.406 -4.324 1 83.88 188 SER B O 1
ATOM 4934 N N . ILE B 1 189 ? -37.719 -33.531 -4.02 1 82.31 189 ILE B N 1
ATOM 4935 C CA . ILE B 1 189 ? -36.781 -32.781 -4.828 1 82.31 189 ILE B CA 1
ATOM 4936 C C . ILE B 1 189 ? -35.719 -32.156 -3.93 1 82.31 189 ILE B C 1
ATOM 4938 O O . ILE B 1 189 ? -34.531 -32.219 -4.215 1 82.31 189 ILE B O 1
ATOM 4942 N N . PHE B 1 190 ? -36.125 -31.594 -2.871 1 82.56 190 PHE B N 1
ATOM 4943 C CA . PHE B 1 190 ? -35.219 -30.641 -2.193 1 82.56 190 PHE B CA 1
ATOM 4944 C C . PHE B 1 190 ? -34.656 -31.266 -0.915 1 82.56 190 PHE B C 1
ATOM 4946 O O . PHE B 1 190 ? -33.812 -30.672 -0.266 1 82.56 190 PHE B O 1
ATOM 4953 N N . TYR B 1 191 ? -35.062 -32.438 -0.571 1 75.94 191 TYR B N 1
ATOM 4954 C CA . TYR B 1 191 ? -34.594 -33 0.697 1 75.94 191 TYR B CA 1
ATOM 4955 C C . TYR B 1 191 ? -33.875 -34.344 0.48 1 75.94 191 TYR B C 1
ATOM 4957 O O . TYR B 1 191 ? -33.531 -35.031 1.442 1 75.94 191 TYR B O 1
ATOM 4965 N N . THR B 1 192 ? -33.656 -34.562 -0.771 1 72.06 192 THR B N 1
ATOM 4966 C CA . THR B 1 192 ? -32.938 -35.812 -1.08 1 72.06 192 THR B CA 1
ATOM 4967 C C . THR B 1 192 ? -31.438 -35.625 -0.85 1 72.06 192 THR B C 1
ATOM 4969 O O . THR B 1 192 ? -30.875 -34.562 -1.173 1 72.06 192 THR B O 1
ATOM 4972 N N . GLU B 1 193 ? -30.828 -36.594 -0.231 1 67.88 193 GLU B N 1
ATOM 4973 C CA . GLU B 1 193 ? -29.391 -36.562 0.008 1 67.88 193 GLU B CA 1
ATOM 4974 C C . GLU B 1 193 ? -28.609 -37.031 -1.215 1 67.88 193 GLU B C 1
ATOM 4976 O O . GLU B 1 193 ? -28.859 -38.156 -1.717 1 67.88 193 GLU B O 1
ATOM 4981 N N . LEU B 1 194 ? -27.906 -36.156 -1.766 1 70.38 194 LEU B N 1
ATOM 4982 C CA . LEU B 1 194 ? -27.109 -36.5 -2.934 1 70.38 194 LEU B CA 1
ATOM 4983 C C . LEU B 1 194 ? -25.641 -36.688 -2.559 1 70.38 194 LEU B C 1
ATOM 4985 O O . LEU B 1 194 ? -25.281 -36.562 -1.388 1 70.38 194 LEU B O 1
ATOM 4989 N N . ASP B 1 195 ? -24.703 -37.156 -3.561 1 69.81 195 ASP B N 1
ATOM 4990 C CA . ASP B 1 195 ? -23.344 -37.656 -3.404 1 69.81 195 ASP B CA 1
ATOM 4991 C C . ASP B 1 195 ? -22.375 -36.5 -3.121 1 69.81 195 ASP B C 1
ATOM 4993 O O . ASP B 1 195 ? -21.188 -36.719 -2.848 1 69.81 195 ASP B O 1
ATOM 4997 N N . GLY B 1 196 ? -22.781 -35.312 -3.086 1 80.81 196 GLY B N 1
ATOM 4998 C CA . GLY B 1 196 ? -21.859 -34.219 -2.785 1 80.81 196 GLY B CA 1
ATOM 4999 C C . GLY B 1 196 ? -21.828 -33.156 -3.863 1 80.81 196 GLY B C 1
ATOM 5000 O O . GLY B 1 196 ? -22.562 -33.25 -4.848 1 80.81 196 GLY B O 1
ATOM 5001 N N . PRO B 1 197 ? -20.969 -32.156 -3.668 1 88.56 197 PRO B N 1
ATOM 5002 C CA . PRO B 1 197 ? -21 -30.984 -4.547 1 88.56 197 PRO B CA 1
ATOM 5003 C C . PRO B 1 197 ? -20.422 -31.266 -5.93 1 88.56 197 PRO B C 1
ATOM 5005 O O . PRO B 1 197 ? -20.719 -30.547 -6.883 1 88.56 197 PRO B O 1
ATOM 5008 N N . ILE B 1 198 ? -19.594 -32.25 -6 1 91.94 198 ILE B N 1
ATOM 5009 C CA . ILE B 1 198 ? -19.109 -32.688 -7.301 1 91.94 198 ILE B CA 1
ATOM 5010 C C . ILE B 1 198 ? -19.594 -34.125 -7.57 1 91.94 198 ILE B C 1
ATOM 5012 O O . ILE B 1 198 ? -19.328 -35.031 -6.789 1 91.94 198 ILE B O 1
ATOM 5016 N N . MET B 1 199 ? -20.281 -34.344 -8.703 1 90.62 199 MET B N 1
ATOM 5017 C CA . MET B 1 199 ? -20.875 -35.656 -8.977 1 90.62 199 MET B CA 1
ATOM 5018 C C . MET B 1 199 ? -20.656 -36.062 -10.43 1 90.62 199 MET B C 1
ATOM 5020 O O . MET B 1 199 ? -20.438 -35.219 -11.289 1 90.62 199 MET B O 1
ATOM 5024 N N . TYR B 1 200 ? -20.703 -37.375 -10.68 1 91.25 200 TYR B N 1
ATOM 5025 C CA . TYR B 1 200 ? -20.609 -37.875 -12.047 1 91.25 200 TYR B CA 1
ATOM 5026 C C . TYR B 1 200 ? -21.906 -37.594 -12.812 1 91.25 200 TYR B C 1
ATOM 5028 O O . TYR B 1 200 ? -22.984 -37.656 -12.242 1 91.25 200 TYR B O 1
ATOM 5036 N N . MET B 1 201 ? -21.688 -37.219 -13.992 1 86.25 201 MET B N 1
ATOM 5037 C CA . MET B 1 201 ? -22.859 -37.031 -14.844 1 86.25 201 MET B CA 1
ATOM 5038 C C . MET B 1 201 ? -23.141 -38.281 -15.68 1 86.25 201 MET B C 1
ATOM 5040 O O . MET B 1 201 ? -22.203 -38.875 -16.203 1 86.25 201 MET B O 1
ATOM 5044 N N . ASP B 1 202 ? -24.219 -39.031 -15.531 1 71.56 202 ASP B N 1
ATOM 5045 C CA . ASP B 1 202 ? -24.609 -40.188 -16.312 1 71.56 202 ASP B CA 1
ATOM 5046 C C . ASP B 1 202 ? -24.906 -39.812 -17.766 1 71.56 202 ASP B C 1
ATOM 5048 O O . ASP B 1 202 ? -25.281 -38.688 -18.047 1 71.56 202 ASP B O 1
ATOM 5052 N N . ASP B 1 203 ? -24.422 -40.594 -18.828 1 56.31 203 ASP B N 1
ATOM 5053 C CA . ASP B 1 203 ? -24.672 -40.438 -20.25 1 56.31 203 ASP B CA 1
ATOM 5054 C C . ASP B 1 203 ? -26.109 -40.031 -20.531 1 56.31 203 ASP B C 1
ATOM 5056 O O . ASP B 1 203 ? -26.375 -39.312 -21.484 1 56.31 203 ASP B O 1
ATOM 5060 N N . SER B 1 204 ? -27.125 -40.594 -20.016 1 47.75 204 SER B N 1
ATOM 5061 C CA . SER B 1 204 ? -28.516 -40.375 -20.406 1 47.75 204 SER B CA 1
ATOM 5062 C C . SER B 1 204 ? -28.969 -38.969 -20.031 1 47.75 204 SER B C 1
ATOM 5064 O O . SER B 1 204 ? -30 -38.5 -20.531 1 47.75 204 SER B O 1
ATOM 5066 N N . ARG B 1 205 ? -28.547 -38.344 -19.094 1 43.88 205 ARG B N 1
ATOM 5067 C CA . ARG B 1 205 ? -29.078 -37.094 -18.578 1 43.88 205 ARG B CA 1
ATOM 5068 C C . ARG B 1 205 ? -28.25 -35.906 -19.047 1 43.88 205 ARG B C 1
ATOM 5070 O O . ARG B 1 205 ? -28.297 -34.812 -18.469 1 43.88 205 ARG B O 1
ATOM 5077 N N . VAL B 1 206 ? -27.281 -36.062 -19.828 1 41.62 206 VAL B N 1
ATOM 5078 C CA . VAL B 1 206 ? -26.594 -34.844 -20.281 1 41.62 206 VAL B CA 1
ATOM 5079 C C . VAL B 1 206 ? -27.578 -33.938 -21.031 1 41.62 206 VAL B C 1
ATOM 5081 O O . VAL B 1 206 ? -28.109 -34.344 -22.078 1 41.62 206 VAL B O 1
ATOM 5084 N N . PRO B 1 207 ? -28.328 -33.156 -20.562 1 37.16 207 PRO B N 1
ATOM 5085 C CA . PRO B 1 207 ? -29.156 -32.312 -21.438 1 37.16 207 PRO B CA 1
ATOM 5086 C C . PRO B 1 207 ? -28.406 -31.812 -22.672 1 37.16 207 PRO B C 1
ATOM 5088 O O . PRO B 1 207 ? -27.234 -31.422 -22.578 1 37.16 207 PRO B O 1
ATOM 5091 N N . SER B 1 208 ? -28.625 -32.469 -23.891 1 33.47 208 SER B N 1
ATOM 5092 C CA . SER B 1 208 ? -28.281 -31.875 -25.188 1 33.47 208 SER B CA 1
ATOM 5093 C C . SER B 1 208 ? -28.578 -30.391 -25.203 1 33.47 208 SER B C 1
ATOM 5095 O O . SER B 1 208 ? -29.484 -29.938 -25.906 1 33.47 208 SER B O 1
ATOM 5097 N N . LEU B 1 209 ? -28.734 -29.781 -24.219 1 32.38 209 LEU B N 1
ATOM 5098 C CA . LEU B 1 209 ? -29.172 -28.406 -24.484 1 32.38 209 LEU B CA 1
ATOM 5099 C C . LEU B 1 209 ? -28.281 -27.75 -25.531 1 32.38 209 LEU B C 1
ATOM 5101 O O . LEU B 1 209 ? -28.781 -27.094 -26.453 1 32.38 209 LEU B O 1
ATOM 5105 N N . GLY B 1 210 ? -27 -27.562 -25.328 1 31.78 210 GLY B N 1
ATOM 5106 C CA . GLY B 1 210 ? -26.266 -26.75 -26.297 1 31.78 210 GLY B CA 1
ATOM 5107 C C . GLY B 1 210 ? -25.969 -27.5 -27.578 1 31.78 210 GLY B C 1
ATOM 5108 O O . GLY B 1 210 ? -25.406 -26.922 -28.516 1 31.78 210 GLY B O 1
ATOM 5109 N N . THR B 1 211 ? -26 -28.797 -27.703 1 32.44 211 THR B N 1
ATOM 5110 C CA . THR B 1 211 ? -25.531 -29.297 -28.984 1 32.44 211 THR B CA 1
ATOM 5111 C C . THR B 1 211 ? -26.531 -28.953 -30.094 1 32.44 211 THR B C 1
ATOM 5113 O O . THR B 1 211 ? -26.172 -28.938 -31.281 1 32.44 211 THR B O 1
ATOM 5116 N N . LYS B 1 212 ? -27.859 -28.953 -29.812 1 34.41 212 LYS B N 1
ATOM 5117 C CA . LYS B 1 212 ? -28.75 -28.625 -30.922 1 34.41 212 LYS B CA 1
ATOM 5118 C C . LYS B 1 212 ? -28.547 -27.188 -31.391 1 34.41 212 LYS B C 1
ATOM 5120 O O . LYS B 1 212 ? -28.625 -26.891 -32.594 1 34.41 212 LYS B O 1
ATOM 5125 N N . PHE B 1 213 ? -28.406 -26.266 -30.406 1 32.12 213 PHE B N 1
ATOM 5126 C CA . PHE B 1 213 ? -28.266 -24.891 -30.859 1 32.12 213 PHE B CA 1
ATOM 5127 C C . PHE B 1 213 ? -26.922 -24.688 -31.562 1 32.12 213 PHE B C 1
ATOM 5129 O O . PHE B 1 213 ? -26.828 -23.922 -32.531 1 32.12 213 PHE B O 1
ATOM 5136 N N . LEU B 1 214 ? -25.906 -25.359 -31.203 1 34.03 214 LEU B N 1
ATOM 5137 C CA . LEU B 1 214 ? -24.609 -25.141 -31.859 1 34.03 214 LEU B CA 1
ATOM 5138 C C . LEU B 1 214 ? -24.578 -25.828 -33.219 1 34.03 214 LEU B C 1
ATOM 5140 O O . LEU B 1 214 ? -23.703 -25.531 -34.031 1 34.03 214 LEU B O 1
ATOM 5144 N N . GLN B 1 215 ? -25.469 -26.812 -33.531 1 34.84 215 GLN B N 1
ATOM 5145 C CA . GLN B 1 215 ? -25.453 -27.422 -34.844 1 34.84 215 GLN B CA 1
ATOM 5146 C C . GLN B 1 215 ? -26.328 -26.641 -35.812 1 34.84 215 GLN B C 1
ATOM 5148 O O . GLN B 1 215 ? -26.5 -27.031 -36.969 1 34.84 215 GLN B O 1
ATOM 5153 N N . LEU B 1 216 ? -27.156 -25.672 -35.281 1 34.44 216 LEU B N 1
ATOM 5154 C CA . LEU B 1 216 ? -27.953 -24.953 -36.25 1 34.44 216 LEU B CA 1
ATOM 5155 C C . LEU B 1 216 ? -27.078 -24.125 -37.156 1 34.44 216 LEU B C 1
ATOM 5157 O O . LEU B 1 216 ? -26.062 -23.562 -36.719 1 34.44 216 LEU B O 1
ATOM 5161 N N . GLU B 1 217 ? -27.094 -24.359 -38.531 1 35.75 217 GLU B N 1
ATOM 5162 C CA . GLU B 1 217 ? -26.406 -23.656 -39.594 1 35.75 217 GLU B CA 1
ATOM 5163 C C . GLU B 1 217 ? -26.594 -22.141 -39.5 1 35.75 217 GLU B C 1
ATOM 5165 O O . GLU B 1 217 ? -27.547 -21.672 -38.875 1 35.75 217 GLU B O 1
ATOM 5170 N N . LYS B 1 218 ? -25.688 -21.328 -39.969 1 37.38 218 LYS B N 1
ATOM 5171 C CA . LYS B 1 218 ? -25.609 -19.875 -39.906 1 37.38 218 LYS B CA 1
ATOM 5172 C C . LYS B 1 218 ? -26.938 -19.234 -40.25 1 37.38 218 LYS B C 1
ATOM 5174 O O . LYS B 1 218 ? -27.375 -18.281 -39.594 1 37.38 218 LYS B O 1
ATOM 5179 N N . GLU B 1 219 ? -27.516 -19.656 -41.312 1 39.91 219 GLU B N 1
ATOM 5180 C CA . GLU B 1 219 ? -28.672 -19.031 -41.938 1 39.91 219 GLU B CA 1
ATOM 5181 C C . GLU B 1 219 ? -29.922 -19.172 -41.062 1 39.91 219 GLU B C 1
ATOM 5183 O O . GLU B 1 219 ? -30.719 -18.25 -40.938 1 39.91 219 GLU B O 1
ATOM 5188 N N . GLU B 1 220 ? -30.078 -20.359 -40.5 1 40.69 220 GLU B N 1
ATOM 5189 C CA . GLU B 1 220 ? -31.312 -20.656 -39.781 1 40.69 220 GLU B CA 1
ATOM 5190 C C . GLU B 1 220 ? -31.328 -20.047 -38.375 1 40.69 220 GLU B C 1
ATOM 5192 O O . GLU B 1 220 ? -32.375 -19.781 -37.812 1 40.69 220 GLU B O 1
ATOM 5197 N N . LYS B 1 221 ? -30.172 -19.797 -37.812 1 39.22 221 LYS B N 1
ATOM 5198 C CA . LYS B 1 221 ? -30 -19.047 -36.562 1 39.22 221 LYS B CA 1
ATOM 5199 C C . LYS B 1 221 ? -30.484 -17.609 -36.719 1 39.22 221 LYS B C 1
ATOM 5201 O O . LYS B 1 221 ? -31.125 -17.062 -35.812 1 39.22 221 LYS B O 1
ATOM 5206 N N . GLU B 1 222 ? -30.172 -17 -37.812 1 41.25 222 GLU B N 1
ATOM 5207 C CA . GLU B 1 222 ? -30.594 -15.648 -38.188 1 41.25 222 GLU B CA 1
ATOM 5208 C C . GLU B 1 222 ? -32.094 -15.562 -38.312 1 41.25 222 GLU B C 1
ATOM 5210 O O . GLU B 1 222 ? -32.719 -14.594 -37.875 1 41.25 222 GLU B O 1
ATOM 5215 N N . GLN B 1 223 ? -32.656 -16.562 -38.969 1 41.53 223 GLN B N 1
ATOM 5216 C CA . GLN B 1 223 ? -34.094 -16.531 -39.25 1 41.53 223 GLN B CA 1
ATOM 5217 C C . GLN B 1 223 ? -34.906 -16.766 -37.969 1 41.53 223 GLN B C 1
ATOM 5219 O O . GLN B 1 223 ? -35.969 -16.188 -37.781 1 41.53 223 GLN B O 1
ATOM 5224 N N . HIS B 1 224 ? -34.406 -17.641 -37.125 1 37 224 HIS B N 1
ATOM 5225 C CA . HIS B 1 224 ? -35.125 -17.938 -35.906 1 37 224 HIS B CA 1
ATOM 5226 C C . HIS B 1 224 ? -35.094 -16.75 -34.938 1 37 224 HIS B C 1
ATOM 5228 O O . HIS B 1 224 ? -36.094 -16.469 -34.25 1 37 224 HIS B O 1
ATOM 5234 N N . LEU B 1 225 ? -33.906 -16.062 -34.844 1 35.03 225 LEU B N 1
ATOM 5235 C CA . LEU B 1 225 ? -33.875 -14.805 -34.125 1 35.03 225 LEU B CA 1
ATOM 5236 C C . LEU B 1 225 ? -34.844 -13.789 -34.719 1 35.03 225 LEU B C 1
ATOM 5238 O O . LEU B 1 225 ? -35.562 -13.086 -34 1 35.03 225 LEU B O 1
ATOM 5242 N N . LYS B 1 226 ? -34.875 -13.836 -36 1 38.41 226 LYS B N 1
ATOM 5243 C CA . LYS B 1 226 ? -35.812 -12.938 -36.688 1 38.41 226 LYS B CA 1
ATOM 5244 C C . LYS B 1 226 ? -37.281 -13.328 -36.406 1 38.41 226 LYS B C 1
ATOM 5246 O O . LYS B 1 226 ? -38.125 -12.469 -36.188 1 38.41 226 LYS B O 1
ATOM 5251 N N . LYS B 1 227 ? -37.531 -14.672 -36.406 1 37.72 227 LYS B N 1
ATOM 5252 C CA . LYS B 1 227 ? -38.938 -15.102 -36.219 1 37.72 227 LYS B CA 1
ATOM 5253 C C . LYS B 1 227 ? -39.344 -14.891 -34.781 1 37.72 227 LYS B C 1
ATOM 5255 O O . LYS B 1 227 ? -40.5 -14.523 -34.5 1 37.72 227 LYS B O 1
ATOM 5260 N N . MET B 1 228 ? -38.469 -15.172 -33.812 1 33.06 228 MET B N 1
ATOM 5261 C CA . MET B 1 228 ? -38.844 -14.93 -32.406 1 33.06 228 MET B CA 1
ATOM 5262 C C . MET B 1 228 ? -39.094 -13.453 -32.188 1 33.06 228 MET B C 1
ATOM 5264 O O . MET B 1 228 ? -39.938 -13.086 -31.344 1 33.06 228 MET B O 1
ATOM 5268 N N . LEU B 1 229 ? -38.375 -12.594 -32.938 1 34.34 229 LEU B N 1
ATOM 5269 C CA . LEU B 1 229 ? -38.656 -11.164 -32.906 1 34.34 229 LEU B CA 1
ATOM 5270 C C . LEU B 1 229 ? -40.031 -10.867 -33.5 1 34.34 229 LEU B C 1
ATOM 5272 O O . LEU B 1 229 ? -40.719 -9.977 -33.031 1 34.34 229 LEU B O 1
ATOM 5276 N N . LEU B 1 230 ? -40.281 -11.617 -34.594 1 35.06 230 LEU B N 1
ATOM 5277 C CA . LEU B 1 230 ? -41.531 -11.312 -35.281 1 35.06 230 LEU B CA 1
ATOM 5278 C C . LEU B 1 230 ? -42.719 -11.844 -34.5 1 35.06 230 LEU B C 1
ATOM 5280 O O . LEU B 1 230 ? -43.812 -11.242 -34.531 1 35.06 230 LEU B O 1
ATOM 5284 N N . ASP B 1 231 ? -42.562 -13.078 -33.906 1 34 231 ASP B N 1
ATOM 5285 C CA . ASP B 1 231 ? -43.75 -13.648 -33.281 1 34 231 ASP B CA 1
ATOM 5286 C C . ASP B 1 231 ? -44.156 -12.867 -32.031 1 34 231 ASP B C 1
ATOM 5288 O O . ASP B 1 231 ? -45.25 -13.031 -31.5 1 34 231 ASP B O 1
ATOM 5292 N N . GLN B 1 232 ? -43.125 -12.211 -31.375 1 30.27 232 GLN B N 1
ATOM 5293 C CA . GLN B 1 232 ? -43.562 -11.414 -30.234 1 30.27 232 GLN B CA 1
ATOM 5294 C C . GLN B 1 232 ? -44.438 -10.234 -30.672 1 30.27 232 GLN B C 1
ATOM 5296 O O . GLN B 1 232 ? -45 -9.531 -29.828 1 30.27 232 GLN B O 1
ATOM 5301 N N . GLU B 1 233 ? -44.375 -9.953 -31.984 1 31.61 233 GLU B N 1
ATOM 5302 C CA . GLU B 1 233 ? -45.188 -8.805 -32.375 1 31.61 233 GLU B CA 1
ATOM 5303 C C . GLU B 1 233 ? -46.688 -9.133 -32.312 1 31.61 233 GLU B C 1
ATOM 5305 O O . GLU B 1 233 ? -47.531 -8.25 -32.125 1 31.61 233 GLU B O 1
ATOM 5310 N N . GLU B 1 234 ? -47.094 -10.406 -32.781 1 29.84 234 GLU B N 1
ATOM 5311 C CA . GLU B 1 234 ? -48.531 -10.547 -33.031 1 29.84 234 GLU B CA 1
ATOM 5312 C C . GLU B 1 234 ? -49.312 -10.672 -31.734 1 29.84 234 GLU B C 1
ATOM 5314 O O . GLU B 1 234 ? -50.531 -10.484 -31.719 1 29.84 234 GLU B O 1
ATOM 5319 N N . GLU B 1 235 ? -48.75 -11.414 -30.75 1 28.41 235 GLU B N 1
ATOM 5320 C CA . GLU B 1 235 ? -49.719 -11.742 -29.719 1 28.41 235 GLU B CA 1
ATOM 5321 C C . GLU B 1 235 ? -50.094 -10.516 -28.875 1 28.41 235 GLU B C 1
ATOM 5323 O O . GLU B 1 235 ? -50.688 -10.641 -27.812 1 28.41 235 GLU B O 1
ATOM 5328 N N . LYS B 1 236 ? -49.719 -9.32 -29.328 1 26.75 236 LYS B N 1
ATOM 5329 C CA . LYS B 1 236 ? -50.094 -8.125 -28.562 1 26.75 236 LYS B CA 1
ATOM 5330 C C . LYS B 1 236 ? -51.594 -7.926 -28.531 1 26.75 236 LYS B C 1
ATOM 5332 O O . LYS B 1 236 ? -52.094 -6.938 -27.969 1 26.75 236 LYS B O 1
ATOM 5337 N N . GLU B 1 237 ? -52.344 -8.531 -29.422 1 26.19 237 GLU B N 1
ATOM 5338 C CA . GLU B 1 237 ? -53.625 -7.863 -29.578 1 26.19 237 GLU B CA 1
ATOM 5339 C C . GLU B 1 237 ? -54.531 -8.109 -28.359 1 26.19 237 GLU B C 1
ATOM 5341 O O . GLU B 1 237 ? -55.219 -7.203 -27.906 1 26.19 237 GLU B O 1
ATOM 5346 N N . GLU B 1 238 ? -54.938 -9.414 -28.094 1 26.31 238 GLU B N 1
ATOM 5347 C CA . GLU B 1 238 ? -56.281 -9.562 -27.578 1 26.31 238 GLU B CA 1
ATOM 5348 C C . GLU B 1 238 ? -56.344 -9.242 -26.094 1 26.31 238 GLU B C 1
ATOM 5350 O O . GLU B 1 238 ? -57.375 -8.742 -25.609 1 26.31 238 GLU B O 1
ATOM 5355 N N . GLU B 1 239 ? -55.625 -10.023 -25.266 1 27.73 239 GLU B N 1
ATOM 5356 C CA . GLU B 1 239 ? -56.125 -10.203 -23.906 1 27.73 239 GLU B CA 1
ATOM 5357 C C . GLU B 1 239 ? -55.969 -8.93 -23.078 1 27.73 239 GLU B C 1
ATOM 5359 O O . GLU B 1 239 ? -54.875 -8.656 -22.578 1 27.73 239 GLU B O 1
ATOM 5364 N N . HIS B 1 240 ? -56.625 -7.75 -23.422 1 28.61 240 HIS B N 1
ATOM 5365 C CA . HIS B 1 240 ? -56.75 -6.391 -22.906 1 28.61 240 HIS B CA 1
ATOM 5366 C C . HIS B 1 240 ? -57.25 -6.387 -21.469 1 28.61 240 HIS B C 1
ATOM 5368 O O . HIS B 1 240 ? -57.156 -5.371 -20.781 1 28.61 240 HIS B O 1
ATOM 5374 N N . GLN B 1 241 ? -58.375 -7.184 -21.172 1 26.17 241 GLN B N 1
ATOM 5375 C CA . GLN B 1 241 ? -59.312 -6.582 -20.234 1 26.17 241 GLN B CA 1
ATOM 5376 C C . GLN B 1 241 ? -58.688 -6.457 -18.844 1 26.17 241 GLN B C 1
ATOM 5378 O O . GLN B 1 241 ? -58.781 -5.402 -18.203 1 26.17 241 GLN B O 1
ATOM 5383 N N . THR B 1 242 ? -58.875 -7.598 -18.062 1 28.05 242 THR B N 1
ATOM 5384 C CA . THR B 1 242 ? -59.188 -7.469 -16.641 1 28.05 242 THR B CA 1
ATOM 5385 C C . THR B 1 242 ? -57.906 -7.148 -15.844 1 28.05 242 THR B C 1
ATOM 5387 O O . THR B 1 242 ? -57.969 -6.461 -14.82 1 28.05 242 THR B O 1
ATOM 5390 N N . SER B 1 243 ? -56.906 -8.008 -16.031 1 27.58 243 SER B N 1
ATOM 5391 C CA . SER B 1 243 ? -55.906 -8.195 -14.984 1 27.58 243 SER B CA 1
ATOM 5392 C C . SER B 1 243 ? -54.969 -7 -14.898 1 27.58 243 SER B C 1
ATOM 5394 O O . SER B 1 243 ? -53.75 -7.168 -14.641 1 27.58 243 SER B O 1
ATOM 5396 N N . ARG B 1 244 ? -55.406 -5.766 -15.227 1 28.34 244 ARG B N 1
ATOM 5397 C CA . ARG B 1 244 ? -54.719 -4.48 -15.438 1 28.34 244 ARG B CA 1
ATOM 5398 C C . ARG B 1 244 ? -54.156 -3.938 -14.133 1 28.34 244 ARG B C 1
ATOM 5400 O O . ARG B 1 244 ? -53.438 -2.932 -14.133 1 28.34 244 ARG B O 1
ATOM 5407 N N . SER B 1 245 ? -54.906 -4.203 -13.047 1 28.08 245 SER B N 1
ATOM 5408 C CA . SER B 1 245 ? -54.875 -3.268 -11.93 1 28.08 245 SER B CA 1
ATOM 5409 C C . SER B 1 245 ? -53.5 -3.291 -11.234 1 28.08 245 SER B C 1
ATOM 5411 O O . SER B 1 245 ? -53.094 -2.297 -10.633 1 28.08 245 SER B O 1
ATOM 5413 N N . TRP B 1 246 ? -53.062 -4.551 -10.969 1 27.7 246 TRP B N 1
ATOM 5414 C CA . TRP B 1 246 ? -52.031 -4.547 -9.938 1 27.7 246 TRP B CA 1
ATOM 5415 C C . TRP B 1 246 ? -50.719 -4.07 -10.508 1 27.7 246 TRP B C 1
ATOM 5417 O O . TRP B 1 246 ? -49.688 -4.035 -9.797 1 27.7 246 TRP B O 1
ATOM 5427 N N . ARG B 1 247 ? -50.531 -4.055 -11.844 1 28.67 247 ARG B N 1
ATOM 5428 C CA . ARG B 1 247 ? -49.219 -3.818 -12.453 1 28.67 247 ARG B CA 1
ATOM 5429 C C . ARG B 1 247 ? -48.812 -2.357 -12.32 1 28.67 247 ARG B C 1
ATOM 5431 O O . ARG B 1 247 ? -47.656 -2.012 -12.539 1 28.67 247 ARG B O 1
ATOM 5438 N N . LYS B 1 248 ? -49.781 -1.448 -12.258 1 30.88 248 LYS B N 1
ATOM 5439 C CA . LYS B 1 248 ? -49.438 -0.035 -12.383 1 30.88 248 LYS B CA 1
ATOM 5440 C C . LYS B 1 248 ? -48.625 0.448 -11.18 1 30.88 248 LYS B C 1
ATOM 5442 O O . LYS B 1 248 ? -47.688 1.228 -11.32 1 30.88 248 LYS B O 1
ATOM 5447 N N . PRO B 1 249 ? -49.219 0.252 -9.883 1 32.78 249 PRO B N 1
ATOM 5448 C CA . PRO B 1 249 ? -48.562 0.978 -8.797 1 32.78 249 PRO B CA 1
ATOM 5449 C C . PRO B 1 249 ? -47.156 0.466 -8.516 1 32.78 249 PRO B C 1
ATOM 5451 O O . PRO B 1 249 ? -46.344 1.176 -7.91 1 32.78 249 PRO B O 1
ATOM 5454 N N . LEU B 1 250 ? -46.906 -0.832 -8.781 1 30.25 250 LEU B N 1
ATOM 5455 C CA . LEU B 1 250 ? -45.531 -1.267 -8.484 1 30.25 250 LEU B CA 1
ATOM 5456 C C . LEU B 1 250 ? -44.562 -0.608 -9.43 1 30.25 250 LEU B C 1
ATOM 5458 O O . LEU B 1 250 ? -43.344 -0.559 -9.141 1 30.25 250 LEU B O 1
ATOM 5462 N N . GLU B 1 251 ? -44.875 -0.272 -10.617 1 33.72 251 GLU B N 1
ATOM 5463 C CA . GLU B 1 251 ? -43.969 0.43 -11.516 1 33.72 251 GLU B CA 1
ATOM 5464 C C . GLU B 1 251 ? -43.625 1.812 -10.977 1 33.72 251 GLU B C 1
ATOM 5466 O O . GLU B 1 251 ? -42.5 2.307 -11.203 1 33.72 251 GLU B O 1
ATOM 5471 N N . THR B 1 252 ? -44.531 2.611 -10.391 1 31.72 252 THR B N 1
ATOM 5472 C CA . THR B 1 252 ? -44.281 3.947 -9.867 1 31.72 252 THR B CA 1
ATOM 5473 C C . THR B 1 252 ? -43.375 3.881 -8.625 1 31.72 252 THR B C 1
ATOM 5475 O O . THR B 1 252 ? -42.719 4.852 -8.289 1 31.72 252 THR B O 1
ATOM 5478 N N . VAL B 1 253 ? -43.75 2.971 -7.621 1 31.44 253 VAL B N 1
ATOM 5479 C CA . VAL B 1 253 ? -42.844 2.99 -6.469 1 31.44 253 VAL B CA 1
ATOM 5480 C C . VAL B 1 253 ? -41.438 2.582 -6.902 1 31.44 253 VAL B C 1
ATOM 5482 O O . VAL B 1 253 ? -40.438 3.111 -6.395 1 31.44 253 VAL B O 1
ATOM 5485 N N . PHE B 1 254 ? -41.281 1.329 -7.609 1 32.44 254 PHE B N 1
ATOM 5486 C CA . PHE B 1 254 ? -39.938 1.047 -8.109 1 32.44 254 PHE B CA 1
ATOM 5487 C C . PHE B 1 254 ? -39.656 1.853 -9.375 1 32.44 254 PHE B C 1
ATOM 5489 O O . PHE B 1 254 ? -40.312 1.678 -10.391 1 32.44 254 PHE B O 1
ATOM 5496 N N . GLY B 1 255 ? -39.562 3.16 -9.312 1 29.5 255 GLY B N 1
ATOM 5497 C CA . GLY B 1 255 ? -39.156 4.059 -10.383 1 29.5 255 GLY B CA 1
ATOM 5498 C C . GLY B 1 255 ? -38.344 3.371 -11.461 1 29.5 255 GLY B C 1
ATOM 5499 O O . GLY B 1 255 ? -37.75 2.305 -11.227 1 29.5 255 GLY B O 1
ATOM 5500 N N . LYS B 1 256 ? -38.719 3.658 -12.766 1 33 256 LYS B N 1
ATOM 5501 C CA . LYS B 1 256 ? -37.938 3.355 -13.961 1 33 256 LYS B CA 1
ATOM 5502 C C . LYS B 1 256 ? -36.469 3.488 -13.688 1 33 256 LYS B C 1
ATOM 5504 O O . LYS B 1 256 ? -35.875 4.543 -13.93 1 33 256 LYS B O 1
ATOM 5509 N N . VAL B 1 257 ? -36.062 3.023 -12.672 1 30.77 257 VAL B N 1
ATOM 5510 C CA . VAL B 1 257 ? -34.625 3.18 -12.469 1 30.77 257 VAL B CA 1
ATOM 5511 C C . VAL B 1 257 ? -33.875 2.508 -13.617 1 30.77 257 VAL B C 1
ATOM 5513 O O . VAL B 1 257 ? -32.656 2.619 -13.711 1 30.77 257 VAL B O 1
ATOM 5516 N N . ASN B 1 258 ? -34.562 1.566 -14.289 1 32.03 258 ASN B N 1
ATOM 5517 C CA . ASN B 1 258 ? -33.625 0.849 -15.156 1 32.03 258 ASN B CA 1
ATOM 5518 C C . ASN B 1 258 ? -33.375 1.61 -16.453 1 32.03 258 ASN B C 1
ATOM 5520 O O . ASN B 1 258 ? -33.969 1.314 -17.484 1 32.03 258 ASN B O 1
ATOM 5524 N N . GLU B 1 259 ? -33.625 2.842 -16.562 1 33.12 259 GLU B N 1
ATOM 5525 C CA . GLU B 1 259 ? -33 3.26 -17.828 1 33.12 259 GLU B CA 1
ATOM 5526 C C . GLU B 1 259 ? -31.609 2.697 -17.969 1 33.12 259 GLU B C 1
ATOM 5528 O O . GLU B 1 259 ? -30.766 2.881 -17.078 1 33.12 259 GLU B O 1
ATOM 5533 N N . LYS B 1 260 ? -31.516 1.636 -18.797 1 35.41 260 LYS B N 1
ATOM 5534 C CA . LYS B 1 260 ? -30.219 1.168 -19.266 1 35.41 260 LYS B CA 1
ATOM 5535 C C . LYS B 1 260 ? -29.312 2.34 -19.609 1 35.41 260 LYS B C 1
ATOM 5537 O O . LYS B 1 260 ? -29.453 2.947 -20.672 1 35.41 260 LYS B O 1
ATOM 5542 N N . THR B 1 261 ? -29.094 3.312 -18.875 1 31.98 261 THR B N 1
ATOM 5543 C CA . THR B 1 261 ? -27.906 4.086 -19.25 1 31.98 261 THR B CA 1
ATOM 5544 C C . THR B 1 261 ? -26.75 3.16 -19.609 1 31.98 261 THR B C 1
ATOM 5546 O O . THR B 1 261 ? -26.266 2.406 -18.766 1 31.98 261 THR B O 1
ATOM 5549 N N . GLU B 1 262 ? -26.688 2.707 -20.828 1 35.91 262 GLU B N 1
ATOM 5550 C CA . GLU B 1 262 ? -25.438 2.168 -21.328 1 35.91 262 GLU B CA 1
ATOM 5551 C C . GLU B 1 262 ? -24.234 2.865 -20.703 1 35.91 262 GLU B C 1
ATOM 5553 O O . GLU B 1 262 ? -23.875 3.975 -21.094 1 35.91 262 GLU B O 1
ATOM 5558 N N . ARG B 1 263 ? -24.141 2.98 -19.531 1 38.81 263 ARG B N 1
ATOM 5559 C CA . ARG B 1 263 ? -22.859 3.498 -19.062 1 38.81 263 ARG B CA 1
ATOM 5560 C C . ARG B 1 263 ? -21.703 2.879 -19.828 1 38.81 263 ARG B C 1
ATOM 5562 O O . ARG B 1 263 ? -21.578 1.654 -19.891 1 38.81 263 ARG B O 1
ATOM 5569 N N . LYS B 1 264 ? -21.109 3.479 -20.781 1 43.47 264 LYS B N 1
ATOM 5570 C CA . LYS B 1 264 ? -19.938 3.221 -21.609 1 43.47 264 LYS B CA 1
ATOM 5571 C C . LYS B 1 264 ? -18.953 2.297 -20.906 1 43.47 264 LYS B C 1
ATOM 5573 O O . LYS B 1 264 ? -18.234 1.528 -21.562 1 43.47 264 LYS B O 1
ATOM 5578 N N . ASN B 1 265 ? -18.484 2.506 -19.719 1 50.19 265 ASN B N 1
ATOM 5579 C CA . ASN B 1 265 ? -17.328 1.818 -19.141 1 50.19 265 ASN B CA 1
ATOM 5580 C C . ASN B 1 265 ? -17.75 0.517 -18.453 1 50.19 265 ASN B C 1
ATOM 5582 O O . ASN B 1 265 ? -17.25 0.197 -17.375 1 50.19 265 ASN B O 1
ATOM 5586 N N . SER B 1 266 ? -18.797 -0.215 -18.891 1 62.66 266 SER B N 1
ATOM 5587 C CA . SER B 1 266 ? -19.297 -1.42 -18.234 1 62.66 266 SER B CA 1
ATOM 5588 C C . SER B 1 266 ? -18.359 -2.6 -18.453 1 62.66 266 SER B C 1
ATOM 5590 O O . SER B 1 266 ? -17.906 -2.838 -19.578 1 62.66 266 SER B O 1
ATOM 5592 N N . ILE B 1 267 ? -17.859 -3.088 -17.516 1 71.38 267 ILE B N 1
ATOM 5593 C CA . ILE B 1 267 ? -17.016 -4.273 -17.516 1 71.38 267 ILE B CA 1
ATOM 5594 C C . ILE B 1 267 ? -17.781 -5.453 -18.109 1 71.38 267 ILE B C 1
ATOM 5596 O O . ILE B 1 267 ? -18.922 -5.727 -17.703 1 71.38 267 ILE B O 1
ATOM 5600 N N . ASP B 1 268 ? -17.359 -5.93 -19.266 1 74 268 ASP B N 1
ATOM 5601 C CA . ASP B 1 268 ? -17.922 -7.137 -19.875 1 74 268 ASP B CA 1
ATOM 5602 C C . ASP B 1 268 ? -17.453 -8.383 -19.125 1 74 268 ASP B C 1
ATOM 5604 O O . ASP B 1 268 ? -16.344 -8.867 -19.344 1 74 268 ASP B O 1
ATOM 5608 N N . TRP B 1 269 ? -18.281 -8.984 -18.422 1 72.19 269 TRP B N 1
ATOM 5609 C CA . TRP B 1 269 ? -17.969 -10.133 -17.578 1 72.19 269 TRP B CA 1
ATOM 5610 C C . TRP B 1 269 ? -18.078 -11.438 -18.359 1 72.19 269 TRP B C 1
ATOM 5612 O O . TRP B 1 269 ? -17.812 -12.516 -17.828 1 72.19 269 TRP B O 1
ATOM 5622 N N . SER B 1 270 ? -18.391 -11.312 -19.562 1 72.81 270 SER B N 1
ATOM 5623 C CA . SER B 1 270 ? -18.672 -12.547 -20.297 1 72.81 270 SER B CA 1
ATOM 5624 C C . SER B 1 270 ? -17.438 -13.023 -21.062 1 72.81 270 SER B C 1
ATOM 5626 O O . SER B 1 270 ? -17.453 -14.102 -21.656 1 72.81 270 SER B O 1
ATOM 5628 N N . VAL B 1 271 ? -16.469 -12.266 -20.906 1 84.44 271 VAL B N 1
ATOM 5629 C CA . VAL B 1 271 ? -15.336 -12.617 -21.75 1 84.44 271 VAL B CA 1
ATOM 5630 C C . VAL B 1 271 ? -14.227 -13.234 -20.906 1 84.44 271 VAL B C 1
ATOM 5632 O O . VAL B 1 271 ? -13.945 -12.758 -19.797 1 84.44 271 VAL B O 1
ATOM 5635 N N . ALA B 1 272 ? -13.742 -14.344 -21.453 1 92.25 272 ALA B N 1
ATOM 5636 C CA . ALA B 1 272 ? -12.547 -14.953 -20.875 1 92.25 272 ALA B CA 1
ATOM 5637 C C . ALA B 1 272 ? -11.281 -14.492 -21.609 1 92.25 272 ALA B C 1
ATOM 5639 O O . ALA B 1 272 ? -11.344 -14.078 -22.766 1 92.25 272 ALA B O 1
ATOM 5640 N N . LYS B 1 273 ? -10.227 -14.477 -20.906 1 94.69 273 LYS B N 1
ATOM 5641 C CA . LYS B 1 273 ? -8.938 -14.164 -21.5 1 94.69 273 LYS B CA 1
ATOM 5642 C C . LYS B 1 273 ? -7.949 -15.32 -21.328 1 94.69 273 LYS B C 1
ATOM 5644 O O . LYS B 1 273 ? -7.805 -15.852 -20.234 1 94.69 273 LYS B O 1
ATOM 5649 N N . ASN B 1 274 ? -7.352 -15.68 -22.453 1 96.38 274 ASN B N 1
ATOM 5650 C CA . ASN B 1 274 ? -6.406 -16.797 -22.391 1 96.38 274 ASN B CA 1
ATOM 5651 C C . ASN B 1 274 ? -4.98 -16.297 -22.141 1 96.38 274 ASN B C 1
ATOM 5653 O O . ASN B 1 274 ? -4.43 -15.562 -22.969 1 96.38 274 ASN B O 1
ATOM 5657 N N . LEU B 1 275 ? -4.422 -16.719 -21.125 1 95.62 275 LEU B N 1
ATOM 5658 C CA . LEU B 1 275 ? -3.096 -16.266 -20.703 1 95.62 275 LEU B CA 1
ATOM 5659 C C . LEU B 1 275 ? -2.021 -16.828 -21.641 1 95.62 275 LEU B C 1
ATOM 5661 O O . LEU B 1 275 ? -1.016 -16.156 -21.891 1 95.62 275 LEU B O 1
ATOM 5665 N N . TYR B 1 276 ? -2.219 -18.016 -22.141 1 94.69 276 TYR B N 1
ATOM 5666 C CA . TYR B 1 276 ? -1.217 -18.672 -22.984 1 94.69 276 TYR B CA 1
ATOM 5667 C C . TYR B 1 276 ? -1.162 -18.016 -24.359 1 94.69 276 TYR B C 1
ATOM 5669 O O . TYR B 1 276 ? -0.105 -17.984 -25 1 94.69 276 TYR B O 1
ATOM 5677 N N . ASP B 1 277 ? -2.227 -17.484 -24.797 1 93 277 ASP B N 1
ATOM 5678 C CA . ASP B 1 277 ? -2.311 -16.875 -26.125 1 93 277 ASP B CA 1
ATOM 5679 C C . ASP B 1 277 ? -1.745 -15.453 -26.109 1 93 277 ASP B C 1
ATOM 5681 O O . ASP B 1 277 ? -1.468 -14.883 -27.172 1 93 277 ASP B O 1
ATOM 5685 N N . ARG B 1 278 ? -1.552 -14.984 -24.984 1 93.69 278 ARG B N 1
ATOM 5686 C CA . ARG B 1 278 ? -1.037 -13.617 -24.875 1 93.69 278 ARG B CA 1
ATOM 5687 C C . ARG B 1 278 ? 0.448 -13.562 -25.219 1 93.69 278 ARG B C 1
ATOM 5689 O O . ARG B 1 278 ? 1.206 -14.477 -24.859 1 93.69 278 ARG B O 1
ATOM 5696 N N . LYS B 1 279 ? 0.735 -12.492 -25.844 1 94.88 279 LYS B N 1
ATOM 5697 C CA . LYS B 1 279 ? 2.156 -12.266 -26.094 1 94.88 279 LYS B CA 1
ATOM 5698 C C . LYS B 1 279 ? 2.891 -11.945 -24.781 1 94.88 279 LYS B C 1
ATOM 5700 O O . LYS B 1 279 ? 2.379 -11.203 -23.938 1 94.88 279 LYS B O 1
ATOM 5705 N N . PRO B 1 280 ? 4.09 -12.492 -24.719 1 96.62 280 PRO B N 1
ATOM 5706 C CA . PRO B 1 280 ? 4.844 -12.188 -23.5 1 96.62 280 PRO B CA 1
ATOM 5707 C C . PRO B 1 280 ? 5.191 -10.711 -23.375 1 96.62 280 PRO B C 1
ATOM 5709 O O . PRO B 1 280 ? 5.434 -10.039 -24.375 1 96.62 280 PRO B O 1
ATOM 5712 N N . ASP B 1 281 ? 5.176 -10.234 -22.203 1 95.81 281 ASP B N 1
ATOM 5713 C CA . ASP B 1 281 ? 5.586 -8.859 -21.938 1 95.81 281 ASP B CA 1
ATOM 5714 C C . ASP B 1 281 ? 7.102 -8.703 -22.047 1 95.81 281 ASP B C 1
ATOM 5716 O O . ASP B 1 281 ? 7.598 -7.617 -22.359 1 95.81 281 ASP B O 1
ATOM 5720 N N . PHE B 1 282 ? 7.77 -9.719 -21.703 1 97.19 282 PHE B N 1
ATOM 5721 C CA . PHE B 1 282 ? 9.219 -9.789 -21.859 1 97.19 282 PHE B CA 1
ATOM 5722 C C . PHE B 1 282 ? 9.641 -11.172 -22.344 1 97.19 282 PHE B C 1
ATOM 5724 O O . PHE B 1 282 ? 9.078 -12.188 -21.922 1 97.19 282 PHE B O 1
ATOM 5731 N N . ARG B 1 283 ? 10.625 -11.195 -23.188 1 98.06 283 ARG B N 1
ATOM 5732 C CA . ARG B 1 283 ? 11.18 -12.453 -23.672 1 98.06 283 ARG B CA 1
ATOM 5733 C C . ARG B 1 283 ? 12.641 -12.289 -24.078 1 98.06 283 ARG B C 1
ATOM 5735 O O . ARG B 1 283 ? 12.992 -11.289 -24.719 1 98.06 283 ARG B O 1
ATOM 5742 N N . ASN B 1 284 ? 13.492 -13.211 -23.734 1 97.88 284 ASN B N 1
ATOM 5743 C CA . ASN B 1 284 ? 14.844 -13.375 -24.25 1 97.88 284 ASN B CA 1
ATOM 5744 C C . ASN B 1 284 ? 15.242 -14.844 -24.328 1 97.88 284 ASN B C 1
ATOM 5746 O O . ASN B 1 284 ? 14.383 -15.727 -24.312 1 97.88 284 ASN B O 1
ATOM 5750 N N . ASP B 1 285 ? 16.469 -15.156 -24.531 1 97.75 285 ASP B N 1
ATOM 5751 C CA . ASP B 1 285 ? 16.922 -16.531 -24.75 1 97.75 285 ASP B CA 1
ATOM 5752 C C . ASP B 1 285 ? 16.766 -17.359 -23.484 1 97.75 285 ASP B C 1
ATOM 5754 O O . ASP B 1 285 ? 16.859 -18.594 -23.531 1 97.75 285 ASP B O 1
ATOM 5758 N N . TYR B 1 286 ? 16.422 -16.703 -22.422 1 98.38 286 TYR B N 1
ATOM 5759 C CA . TYR B 1 286 ? 16.516 -17.391 -21.125 1 98.38 286 TYR B CA 1
ATOM 5760 C C . TYR B 1 286 ? 15.125 -17.594 -20.531 1 98.38 286 TYR B C 1
ATOM 5762 O O . TYR B 1 286 ? 14.984 -18.234 -19.484 1 98.38 286 TYR B O 1
ATOM 5770 N N . GLY B 1 287 ? 14.102 -16.984 -21.125 1 98.44 287 GLY B N 1
ATOM 5771 C CA . GLY B 1 287 ? 12.75 -17.172 -20.625 1 98.44 287 GLY B CA 1
ATOM 5772 C C . GLY B 1 287 ? 11.781 -16.109 -21.094 1 98.44 287 GLY B C 1
ATOM 5773 O O . GLY B 1 287 ? 12.086 -15.344 -22.016 1 98.44 287 GLY B O 1
ATOM 5774 N N . TRP B 1 288 ? 10.648 -16.141 -20.516 1 98.38 288 TRP B N 1
ATOM 5775 C CA . TRP B 1 288 ? 9.656 -15.117 -20.812 1 98.38 288 TRP B CA 1
ATOM 5776 C C . TRP B 1 288 ? 8.734 -14.898 -19.625 1 98.38 288 TRP B C 1
ATOM 5778 O O . TRP B 1 288 ? 8.672 -15.727 -18.719 1 98.38 288 TRP B O 1
ATOM 5788 N N . SER B 1 289 ? 8.094 -13.727 -19.562 1 97.62 289 SER B N 1
ATOM 5789 C CA . SER B 1 289 ? 7.129 -13.375 -18.531 1 97.62 289 SER B CA 1
ATOM 5790 C C . SER B 1 289 ? 5.895 -12.711 -19.141 1 97.62 289 SER B C 1
ATOM 5792 O O . SER B 1 289 ? 5.996 -11.969 -20.109 1 97.62 289 SER B O 1
ATOM 5794 N N . LYS B 1 290 ? 4.727 -13.07 -18.578 1 96.75 290 LYS B N 1
ATOM 5795 C CA . LYS B 1 290 ? 3.428 -12.5 -18.922 1 96.75 290 LYS B CA 1
ATOM 5796 C C . LYS B 1 290 ? 2.705 -11.984 -17.688 1 96.75 290 LYS B C 1
ATOM 5798 O O . LYS B 1 290 ? 2.779 -12.602 -16.609 1 96.75 290 LYS B O 1
ATOM 5803 N N . ALA B 1 291 ? 2.113 -10.875 -17.844 1 95.56 291 ALA B N 1
ATOM 5804 C CA . ALA B 1 291 ? 1.254 -10.344 -16.797 1 95.56 291 ALA B CA 1
ATOM 5805 C C . ALA B 1 291 ? -0.082 -9.875 -17.359 1 95.56 291 ALA B C 1
ATOM 5807 O O . ALA B 1 291 ? -0.148 -9.383 -18.484 1 95.56 291 ALA B O 1
ATOM 5808 N N . LEU B 1 292 ? -1.146 -10.117 -16.688 1 96.06 292 LEU B N 1
ATOM 5809 C CA . LEU B 1 292 ? -2.484 -9.656 -17.031 1 96.06 292 LEU B CA 1
ATOM 5810 C C . LEU B 1 292 ? -3.09 -8.836 -15.891 1 96.06 292 LEU B C 1
ATOM 5812 O O . LEU B 1 292 ? -3.184 -9.32 -14.758 1 96.06 292 LEU B O 1
ATOM 5816 N N . ASP B 1 293 ? -3.453 -7.59 -16.188 1 94.38 293 ASP B N 1
ATOM 5817 C CA . ASP B 1 293 ? -4.004 -6.711 -15.164 1 94.38 293 ASP B CA 1
ATOM 5818 C C . ASP B 1 293 ? -5.391 -6.207 -15.555 1 94.38 293 ASP B C 1
ATOM 5820 O O . ASP B 1 293 ? -5.965 -6.664 -16.547 1 94.38 293 ASP B O 1
ATOM 5824 N N . GLY B 1 294 ? -5.91 -5.336 -14.766 1 94.44 294 GLY B N 1
ATOM 5825 C CA . GLY B 1 294 ? -7.258 -4.824 -14.977 1 94.44 294 GLY B CA 1
ATOM 5826 C C . GLY B 1 294 ? -7.383 -3.953 -16.203 1 94.44 294 GLY B C 1
ATOM 5827 O O . GLY B 1 294 ? -8.484 -3.766 -16.734 1 94.44 294 GLY B O 1
ATOM 5828 N N . GLY B 1 295 ? -6.309 -3.377 -16.656 1 91.62 295 GLY B N 1
ATOM 5829 C CA . GLY B 1 295 ? -6.348 -2.592 -17.875 1 91.62 295 GLY B CA 1
ATOM 5830 C C . GLY B 1 295 ? -6.625 -3.428 -19.109 1 91.62 295 GLY B C 1
ATOM 5831 O O . GLY B 1 295 ? -7.395 -3.02 -19.984 1 91.62 295 GLY B O 1
ATOM 5832 N N . GLU B 1 296 ? -6.078 -4.555 -19.172 1 92.44 296 GLU B N 1
ATOM 5833 C CA . GLU B 1 296 ? -6.227 -5.449 -20.328 1 92.44 296 GLU B CA 1
ATOM 5834 C C . GLU B 1 296 ? -7.426 -6.375 -20.141 1 92.44 296 GLU B C 1
ATOM 5836 O O . GLU B 1 296 ? -8 -6.852 -21.125 1 92.44 296 GLU B O 1
ATOM 5841 N N . TYR B 1 297 ? -7.734 -6.664 -19 1 94.5 297 TYR B N 1
ATOM 5842 C CA . TYR B 1 297 ? -8.867 -7.512 -18.656 1 94.5 297 TYR B CA 1
ATOM 5843 C C . TYR B 1 297 ? -9.688 -6.898 -17.516 1 94.5 297 TYR B C 1
ATOM 5845 O O . TYR B 1 297 ? -9.523 -7.27 -16.359 1 94.5 297 TYR B O 1
ATOM 5853 N N . PRO B 1 298 ? -10.578 -6.086 -17.781 1 94.19 298 PRO B N 1
ATOM 5854 C CA . PRO B 1 298 ? -11.297 -5.227 -16.844 1 94.19 298 PRO B CA 1
ATOM 5855 C C . PRO B 1 298 ? -11.969 -6.016 -15.727 1 94.19 298 PRO B C 1
ATOM 5857 O O . PRO B 1 298 ? -12.062 -5.531 -14.594 1 94.19 298 PRO B O 1
ATOM 5860 N N . PRO B 1 299 ? -12.383 -7.207 -15.875 1 92.88 299 PRO B N 1
ATOM 5861 C CA . PRO B 1 299 ? -13.039 -7.938 -14.789 1 92.88 299 PRO B CA 1
ATOM 5862 C C . PRO B 1 299 ? -12.133 -8.133 -13.57 1 92.88 299 PRO B C 1
ATOM 5864 O O . PRO B 1 299 ? -12.617 -8.391 -12.469 1 92.88 299 PRO B O 1
ATOM 5867 N N . LEU B 1 300 ? -10.875 -7.965 -13.742 1 95.06 300 LEU B N 1
ATOM 5868 C CA . LEU B 1 300 ? -9.938 -8.141 -12.633 1 95.06 300 LEU B CA 1
ATOM 5869 C C . LEU B 1 300 ? -9.945 -6.918 -11.727 1 95.06 300 LEU B C 1
ATOM 5871 O O . LEU B 1 300 ? -9.422 -6.969 -10.609 1 95.06 300 LEU B O 1
ATOM 5875 N N . THR B 1 301 ? -10.523 -5.824 -12.18 1 93.75 301 THR B N 1
ATOM 5876 C CA . THR B 1 301 ? -10.438 -4.551 -11.469 1 93.75 301 THR B CA 1
ATOM 5877 C C . THR B 1 301 ? -11.258 -4.594 -10.188 1 93.75 301 THR B C 1
ATOM 5879 O O . THR B 1 301 ? -10.805 -4.137 -9.133 1 93.75 301 THR B O 1
ATOM 5882 N N . LYS B 1 302 ? -12.352 -5.156 -10.266 1 88.19 302 LYS B N 1
ATOM 5883 C CA . LYS B 1 302 ? -13.219 -5.152 -9.086 1 88.19 302 LYS B CA 1
ATOM 5884 C C . LYS B 1 302 ? -12.609 -5.98 -7.957 1 88.19 302 LYS B C 1
ATOM 5886 O O . LYS B 1 302 ? -12.461 -5.492 -6.836 1 88.19 302 LYS B O 1
ATOM 5891 N N . PRO B 1 303 ? -12.25 -7.234 -8.289 1 91.81 303 PRO B N 1
ATOM 5892 C CA . PRO B 1 303 ? -11.578 -7.977 -7.215 1 91.81 303 PRO B CA 1
ATOM 5893 C C . PRO B 1 303 ? -10.188 -7.43 -6.902 1 91.81 303 PRO B C 1
ATOM 5895 O O . PRO B 1 303 ? -9.586 -7.801 -5.895 1 91.81 303 PRO B O 1
ATOM 5898 N N . ASP B 1 304 ? -9.648 -6.559 -7.809 1 94 304 ASP B N 1
ATOM 5899 C CA . ASP B 1 304 ? -8.336 -5.941 -7.672 1 94 304 ASP B CA 1
ATOM 5900 C C . ASP B 1 304 ? -7.238 -7 -7.605 1 94 304 ASP B C 1
ATOM 5902 O O . ASP B 1 304 ? -6.434 -7.008 -6.672 1 94 304 ASP B O 1
ATOM 5906 N N . ILE B 1 305 ? -7.246 -7.828 -8.57 1 95.31 305 ILE B N 1
ATOM 5907 C CA . ILE B 1 305 ? -6.285 -8.922 -8.656 1 95.31 305 ILE B CA 1
ATOM 5908 C C . ILE B 1 305 ? -5.57 -8.883 -10 1 95.31 305 ILE B C 1
ATOM 5910 O O . ILE B 1 305 ? -6.164 -8.508 -11.016 1 95.31 305 ILE B O 1
ATOM 5914 N N . GLY B 1 306 ? -4.289 -9.18 -9.969 1 96.25 306 GLY B N 1
ATOM 5915 C CA . GLY B 1 306 ? -3.52 -9.398 -11.188 1 96.25 306 GLY B CA 1
ATOM 5916 C C . GLY B 1 306 ? -3.043 -10.828 -11.344 1 96.25 306 GLY B C 1
ATOM 5917 O O . GLY B 1 306 ? -3.178 -11.633 -10.422 1 96.25 306 GLY B O 1
ATOM 5918 N N . VAL B 1 307 ? -2.574 -11.141 -12.531 1 97.44 307 VAL B N 1
ATOM 5919 C CA . VAL B 1 307 ? -2.084 -12.484 -12.828 1 97.44 307 VAL B CA 1
ATOM 5920 C C . VAL B 1 307 ? -0.724 -12.398 -13.516 1 97.44 307 VAL B C 1
ATOM 5922 O O . VAL B 1 307 ? -0.456 -11.445 -14.258 1 97.44 307 VAL B O 1
ATOM 5925 N N . PHE B 1 308 ? 0.122 -13.383 -13.211 1 97.69 308 PHE B N 1
ATOM 5926 C CA . PHE B 1 308 ? 1.411 -13.438 -13.891 1 97.69 308 PHE B CA 1
ATOM 5927 C C . PHE B 1 308 ? 1.775 -14.875 -14.234 1 97.69 308 PHE B C 1
ATOM 5929 O O . PHE B 1 308 ? 1.252 -15.82 -13.641 1 97.69 308 PHE B O 1
ATOM 5936 N N . HIS B 1 309 ? 2.533 -15.055 -15.203 1 98.19 309 HIS B N 1
ATOM 5937 C CA . HIS B 1 309 ? 3.031 -16.328 -15.727 1 98.19 309 HIS B CA 1
ATOM 5938 C C . HIS B 1 309 ? 4.469 -16.188 -16.219 1 98.19 309 HIS B C 1
ATOM 5940 O O . HIS B 1 309 ? 4.766 -15.312 -17.047 1 98.19 309 HIS B O 1
ATOM 5946 N N . VAL B 1 310 ? 5.371 -17.047 -15.68 1 98.62 310 VAL B N 1
ATOM 5947 C CA . VAL B 1 310 ? 6.793 -16.891 -15.977 1 98.62 310 VAL B CA 1
ATOM 5948 C C . VAL B 1 310 ? 7.383 -18.25 -16.375 1 98.62 310 VAL B C 1
ATOM 5950 O O . VAL B 1 310 ? 7.023 -19.281 -15.789 1 98.62 310 VAL B O 1
ATOM 5953 N N . TYR B 1 311 ? 8.211 -18.219 -17.328 1 98.69 311 TYR B N 1
ATOM 5954 C CA . TYR B 1 311 ? 8.977 -19.391 -17.766 1 98.69 311 TYR B CA 1
ATOM 5955 C C . TYR B 1 311 ? 10.469 -19.094 -17.797 1 98.69 311 TYR B C 1
ATOM 5957 O O . TYR B 1 311 ? 10.898 -18.094 -18.375 1 98.69 311 TYR B O 1
ATOM 5965 N N . LEU B 1 312 ? 11.273 -19.953 -17.172 1 98.81 312 LEU B N 1
ATOM 5966 C CA . LEU B 1 312 ? 12.727 -19.844 -17.141 1 98.81 312 LEU B CA 1
ATOM 5967 C C . LEU B 1 312 ? 13.375 -21.094 -17.703 1 98.81 312 LEU B C 1
ATOM 5969 O O . LEU B 1 312 ? 12.992 -22.219 -17.359 1 98.81 312 LEU B O 1
ATOM 5973 N N . THR B 1 313 ? 14.344 -20.922 -18.562 1 98.56 313 THR B N 1
ATOM 5974 C CA . THR B 1 313 ? 15.148 -22.062 -19 1 98.56 313 THR B CA 1
ATOM 5975 C C . THR B 1 313 ? 16.062 -22.531 -17.875 1 98.56 313 THR B C 1
ATOM 5977 O O . THR B 1 313 ? 16.156 -21.891 -16.828 1 98.56 313 THR B O 1
ATOM 5980 N N . ALA B 1 314 ? 16.703 -23.641 -18.141 1 98.62 314 ALA B N 1
ATOM 5981 C CA . ALA B 1 314 ? 17.531 -24.266 -17.109 1 98.62 314 ALA B CA 1
ATOM 5982 C C . ALA B 1 314 ? 18.594 -23.297 -16.594 1 98.62 314 ALA B C 1
ATOM 5984 O O . ALA B 1 314 ? 19.328 -22.703 -17.391 1 98.62 314 ALA B O 1
ATOM 5985 N N . GLY B 1 315 ? 18.578 -23.125 -15.297 1 98.06 315 GLY B N 1
ATOM 5986 C CA . GLY B 1 315 ? 19.625 -22.344 -14.633 1 98.06 315 GLY B CA 1
ATOM 5987 C C . GLY B 1 315 ? 19.375 -20.859 -14.68 1 98.06 315 GLY B C 1
ATOM 5988 O O . GLY B 1 315 ? 20.062 -20.078 -14.008 1 98.06 315 GLY B O 1
ATOM 5989 N N . SER B 1 316 ? 18.375 -20.391 -15.383 1 98.31 316 SER B N 1
ATOM 5990 C CA . SER B 1 316 ? 18.094 -18.969 -15.539 1 98.31 316 SER B CA 1
ATOM 5991 C C . SER B 1 316 ? 17.391 -18.406 -14.305 1 98.31 316 SER B C 1
ATOM 5993 O O . SER B 1 316 ? 16.875 -19.156 -13.484 1 98.31 316 SER B O 1
ATOM 5995 N N . MET B 1 317 ? 17.391 -17.078 -14.227 1 98 317 MET B N 1
ATOM 5996 C CA . MET B 1 317 ? 16.828 -16.438 -13.047 1 98 317 MET B CA 1
ATOM 5997 C C . MET B 1 317 ? 16.016 -15.203 -13.438 1 98 317 MET B C 1
ATOM 5999 O O . MET B 1 317 ? 16.406 -14.461 -14.352 1 98 317 MET B O 1
ATOM 6003 N N . VAL B 1 318 ? 14.883 -15.039 -12.844 1 98.38 318 VAL B N 1
ATOM 6004 C CA . VAL B 1 318 ? 14.359 -13.68 -12.828 1 98.38 318 VAL B CA 1
ATOM 6005 C C . VAL B 1 318 ? 15.227 -12.805 -11.93 1 98.38 318 VAL B C 1
ATOM 6007 O O . VAL B 1 318 ? 15.445 -13.117 -10.758 1 98.38 318 VAL B O 1
ATOM 6010 N N . ALA B 1 319 ? 15.711 -11.695 -12.43 1 97.94 319 ALA B N 1
ATOM 6011 C CA . ALA B 1 319 ? 16.609 -10.828 -11.672 1 97.94 319 ALA B CA 1
ATOM 6012 C C . ALA B 1 319 ? 16 -10.453 -10.328 1 97.94 319 ALA B C 1
ATOM 6014 O O . ALA B 1 319 ? 14.781 -10.266 -10.219 1 97.94 319 ALA B O 1
ATOM 6015 N N . PRO B 1 320 ? 16.875 -10.336 -9.297 1 97.31 320 PRO B N 1
ATOM 6016 C CA . PRO B 1 320 ? 16.344 -9.789 -8.047 1 97.31 320 PRO B CA 1
ATOM 6017 C C . PRO B 1 320 ? 15.539 -8.508 -8.258 1 97.31 320 PRO B C 1
ATOM 6019 O O . PRO B 1 320 ? 15.977 -7.625 -9 1 97.31 320 PRO B O 1
ATOM 6022 N N . HIS B 1 321 ? 14.352 -8.477 -7.641 1 97 321 HIS B N 1
ATOM 6023 C CA . HIS B 1 321 ? 13.484 -7.324 -7.844 1 97 321 HIS B CA 1
ATOM 6024 C C . HIS B 1 321 ? 12.492 -7.164 -6.695 1 97 321 HIS B C 1
ATOM 6026 O O . HIS B 1 321 ? 12.438 -8.008 -5.797 1 97 321 HIS B O 1
ATOM 6032 N N . VAL B 1 322 ? 11.797 -6.023 -6.711 1 95.06 322 VAL B N 1
ATOM 6033 C CA . VAL B 1 322 ? 10.781 -5.699 -5.719 1 95.06 322 VAL B CA 1
ATOM 6034 C C . VAL B 1 322 ? 9.477 -5.312 -6.422 1 95.06 322 VAL B C 1
ATOM 6036 O O . VAL B 1 322 ? 9.5 -4.645 -7.461 1 95.06 322 VAL B O 1
ATOM 6039 N N . ASN B 1 323 ? 8.367 -5.797 -5.891 1 94.56 323 ASN B N 1
ATOM 6040 C CA . ASN B 1 323 ? 7.059 -5.348 -6.348 1 94.56 323 ASN B CA 1
ATOM 6041 C C . ASN B 1 323 ? 6.492 -4.254 -5.449 1 94.56 323 ASN B C 1
ATOM 6043 O O . ASN B 1 323 ? 6.102 -4.52 -4.309 1 94.56 323 ASN B O 1
ATOM 6047 N N . PRO B 1 324 ? 6.371 -3.084 -5.949 1 91.31 324 PRO B N 1
ATOM 6048 C CA . PRO B 1 324 ? 5.957 -1.987 -5.07 1 91.31 324 PRO B CA 1
ATOM 6049 C C . PRO B 1 324 ? 4.445 -1.923 -4.879 1 91.31 324 PRO B C 1
ATOM 6051 O O . PRO B 1 324 ? 3.961 -1.223 -3.986 1 91.31 324 PRO B O 1
ATOM 6054 N N . ARG B 1 325 ? 3.707 -2.664 -5.625 1 90.75 325 ARG B N 1
ATOM 6055 C CA . ARG B 1 325 ? 2.268 -2.428 -5.621 1 90.75 325 ARG B CA 1
ATOM 6056 C C . ARG B 1 325 ? 1.52 -3.617 -5.031 1 90.75 325 ARG B C 1
ATOM 6058 O O . ARG B 1 325 ? 0.397 -3.473 -4.543 1 90.75 325 ARG B O 1
ATOM 6065 N N . ALA B 1 326 ? 2.203 -4.805 -5.125 1 94 326 ALA B N 1
ATOM 6066 C CA . ALA B 1 326 ? 1.378 -5.957 -4.773 1 94 326 ALA B CA 1
ATOM 6067 C C . ALA B 1 326 ? 2.23 -7.09 -4.211 1 94 326 ALA B C 1
ATOM 6069 O O . ALA B 1 326 ? 3.4 -7.234 -4.574 1 94 326 ALA B O 1
ATOM 6070 N N . SER B 1 327 ? 1.606 -7.844 -3.34 1 94.94 327 SER B N 1
ATOM 6071 C CA . SER B 1 327 ? 2.135 -9.164 -3.016 1 94.94 327 SER B CA 1
ATOM 6072 C C . SER B 1 327 ? 1.865 -10.164 -4.141 1 94.94 327 SER B C 1
ATOM 6074 O O . SER B 1 327 ? 0.924 -9.984 -4.918 1 94.94 327 SER B O 1
ATOM 6076 N N . GLU B 1 328 ? 2.689 -11.164 -4.168 1 96.88 328 GLU B N 1
ATOM 6077 C CA . GLU B 1 328 ? 2.543 -12.18 -5.215 1 96.88 328 GLU B CA 1
ATOM 6078 C C . GLU B 1 328 ? 2.369 -13.57 -4.617 1 96.88 328 GLU B C 1
ATOM 6080 O O . GLU B 1 328 ? 3.135 -13.969 -3.736 1 96.88 328 GLU B O 1
ATOM 6085 N N . TYR B 1 329 ? 1.338 -14.266 -5.082 1 97.12 329 TYR B N 1
ATOM 6086 C CA . TYR B 1 329 ? 1.12 -15.68 -4.797 1 97.12 329 TYR B CA 1
ATOM 6087 C C . TYR B 1 329 ? 1.465 -16.547 -6.004 1 97.12 329 TYR B C 1
ATOM 6089 O O . TYR B 1 329 ? 0.777 -16.484 -7.027 1 97.12 329 TYR B O 1
ATOM 6097 N N . GLY B 1 330 ? 2.512 -17.312 -5.859 1 97.88 330 GLY B N 1
ATOM 6098 C CA . GLY B 1 330 ? 2.984 -18.109 -6.984 1 97.88 330 GLY B CA 1
ATOM 6099 C C . GLY B 1 330 ? 2.734 -19.594 -6.824 1 97.88 330 GLY B C 1
ATOM 6100 O O . GLY B 1 330 ? 2.775 -20.109 -5.711 1 97.88 330 GLY B O 1
ATOM 6101 N N . ILE B 1 331 ? 2.49 -20.25 -7.914 1 97.81 331 ILE B N 1
ATOM 6102 C CA . ILE B 1 331 ? 2.32 -21.703 -8.008 1 97.81 331 ILE B CA 1
ATOM 6103 C C . ILE B 1 331 ? 3.285 -22.266 -9.047 1 97.81 331 ILE B C 1
ATOM 6105 O O . ILE B 1 331 ? 3.26 -21.875 -10.211 1 97.81 331 ILE B O 1
ATOM 6109 N N . VAL B 1 332 ? 4.086 -23.203 -8.625 1 98.12 332 VAL B N 1
ATOM 6110 C CA . VAL B 1 332 ? 4.984 -23.844 -9.578 1 98.12 332 VAL B CA 1
ATOM 6111 C C . VAL B 1 332 ? 4.207 -24.859 -10.43 1 98.12 332 VAL B C 1
ATOM 6113 O O . VAL B 1 332 ? 3.682 -25.844 -9.906 1 98.12 332 VAL B O 1
ATOM 6116 N N . LEU B 1 333 ? 4.191 -24.609 -11.703 1 97.38 333 LEU B N 1
ATOM 6117 C CA . LEU B 1 333 ? 3.418 -25.453 -12.609 1 97.38 333 LEU B CA 1
ATOM 6118 C C . LEU B 1 333 ? 4.258 -26.625 -13.117 1 97.38 333 LEU B C 1
ATOM 6120 O O . LEU B 1 333 ? 3.74 -27.719 -13.32 1 97.38 333 LEU B O 1
ATOM 6124 N N . LYS B 1 334 ? 5.465 -26.344 -13.414 1 97.44 334 LYS B N 1
ATOM 6125 C CA . LYS B 1 334 ? 6.371 -27.344 -13.977 1 97.44 334 LYS B CA 1
ATOM 6126 C C . LYS B 1 334 ? 7.812 -27.078 -13.555 1 97.44 334 LYS B C 1
ATOM 6128 O O . LYS B 1 334 ? 8.25 -25.922 -13.5 1 97.44 334 LYS B O 1
ATOM 6133 N N . GLY B 1 335 ? 8.523 -28.188 -13.273 1 98.12 335 GLY B N 1
ATOM 6134 C CA . GLY B 1 335 ? 9.953 -28.078 -13.016 1 98.12 335 GLY B CA 1
ATOM 6135 C C . GLY B 1 335 ? 10.273 -27.781 -11.562 1 98.12 335 GLY B C 1
ATOM 6136 O O . GLY B 1 335 ? 9.477 -28.078 -10.672 1 98.12 335 GLY B O 1
ATOM 6137 N N . SER B 1 336 ? 11.547 -27.422 -11.398 1 98.25 336 SER B N 1
ATOM 6138 C CA . SER B 1 336 ? 12.039 -27.094 -10.062 1 98.25 336 SER B CA 1
ATOM 6139 C C . SER B 1 336 ? 13.055 -25.969 -10.109 1 98.25 336 SER B C 1
ATOM 6141 O O . SER B 1 336 ? 13.562 -25.625 -11.18 1 98.25 336 SER B O 1
ATOM 6143 N N . GLY B 1 337 ? 13.281 -25.391 -8.992 1 98.19 337 GLY B N 1
ATOM 6144 C CA . GLY B 1 337 ? 14.219 -24.281 -8.844 1 98.19 337 GLY B CA 1
ATOM 6145 C C . GLY B 1 337 ? 14.375 -23.828 -7.406 1 98.19 337 GLY B C 1
ATOM 6146 O O . GLY B 1 337 ? 14.344 -24.641 -6.48 1 98.19 337 GLY B O 1
ATOM 6147 N N . GLU B 1 338 ? 14.703 -22.531 -7.328 1 97.94 338 GLU B N 1
ATOM 6148 C CA . GLU B 1 338 ? 14.898 -21.953 -6.004 1 97.94 338 GLU B CA 1
ATOM 6149 C C . GLU B 1 338 ? 14.141 -20.625 -5.875 1 97.94 338 GLU B C 1
ATOM 6151 O O . GLU B 1 338 ? 13.969 -19.906 -6.859 1 97.94 338 GLU B O 1
ATOM 6156 N N . LEU B 1 339 ? 13.688 -20.375 -4.688 1 97.88 339 LEU B N 1
ATOM 6157 C CA . LEU B 1 339 ? 13.094 -19.094 -4.301 1 97.88 339 LEU B CA 1
ATOM 6158 C C . LEU B 1 339 ? 13.922 -18.406 -3.215 1 97.88 339 LEU B C 1
ATOM 6160 O O . LEU B 1 339 ? 14.281 -19.047 -2.219 1 97.88 339 LEU B O 1
ATOM 6164 N N . HIS B 1 340 ? 14.234 -17.172 -3.447 1 97.56 340 HIS B N 1
ATOM 6165 C CA . HIS B 1 340 ? 14.969 -16.375 -2.479 1 97.56 340 HIS B CA 1
ATOM 6166 C C . HIS B 1 340 ? 14.234 -15.07 -2.156 1 97.56 340 HIS B C 1
ATOM 6168 O O . HIS B 1 340 ? 13.898 -14.305 -3.061 1 97.56 340 HIS B O 1
ATOM 6174 N N . ILE B 1 341 ? 13.953 -14.828 -0.883 1 96.75 341 ILE B N 1
ATOM 6175 C CA . ILE B 1 341 ? 13.305 -13.609 -0.404 1 96.75 341 ILE B CA 1
ATOM 6176 C C . ILE B 1 341 ? 14.164 -12.961 0.681 1 96.75 341 ILE B C 1
ATOM 6178 O O . ILE B 1 341 ? 14.773 -13.656 1.495 1 96.75 341 ILE B O 1
ATOM 6182 N N . VAL B 1 342 ? 14.18 -11.641 0.686 1 94.56 342 VAL B N 1
ATOM 6183 C CA . VAL B 1 342 ? 14.961 -10.883 1.658 1 94.56 342 VAL B CA 1
ATOM 6184 C C . VAL B 1 342 ? 14.031 -10.016 2.506 1 94.56 342 VAL B C 1
ATOM 6186 O O . VAL B 1 342 ? 13.094 -9.414 1.986 1 94.56 342 VAL B O 1
ATOM 6189 N N . TYR B 1 343 ? 14.336 -9.914 3.758 1 90.62 343 TYR B N 1
ATOM 6190 C CA . TYR B 1 343 ? 13.578 -9.07 4.676 1 90.62 343 TYR B CA 1
ATOM 6191 C C . TYR B 1 343 ? 13.898 -7.598 4.457 1 90.62 343 TYR B C 1
ATOM 6193 O O . TYR B 1 343 ? 14.938 -7.258 3.889 1 90.62 343 TYR B O 1
ATOM 6201 N N . PRO B 1 344 ? 13.031 -6.762 4.973 1 85 344 PRO B N 1
ATOM 6202 C CA . PRO B 1 344 ? 13.281 -5.324 4.855 1 85 344 PRO B CA 1
ATOM 6203 C C . PRO B 1 344 ? 14.602 -4.895 5.492 1 85 344 PRO B C 1
ATOM 6205 O O . PRO B 1 344 ? 15.219 -3.924 5.047 1 85 344 PRO B O 1
ATOM 6208 N N . ASN B 1 345 ? 15.07 -5.551 6.441 1 81.44 345 ASN B N 1
ATOM 6209 C CA . ASN B 1 345 ? 16.281 -5.156 7.148 1 81.44 345 ASN B CA 1
ATOM 6210 C C . ASN B 1 345 ? 17.531 -5.668 6.441 1 81.44 345 ASN B C 1
ATOM 6212 O O . ASN B 1 345 ? 18.641 -5.574 6.98 1 81.44 345 ASN B O 1
ATOM 6216 N N . GLY B 1 346 ? 17.281 -6.355 5.336 1 86.12 346 GLY B N 1
ATOM 6217 C CA . GLY B 1 346 ? 18.422 -6.781 4.535 1 86.12 346 GLY B CA 1
ATOM 6218 C C . GLY B 1 346 ? 18.891 -8.195 4.859 1 86.12 346 GLY B C 1
ATOM 6219 O O . GLY B 1 346 ? 19.875 -8.664 4.305 1 86.12 346 GLY B O 1
ATOM 6220 N N . SER B 1 347 ? 18.188 -8.852 5.789 1 88.81 347 SER B N 1
ATOM 6221 C CA . SER B 1 347 ? 18.547 -10.227 6.109 1 88.81 347 SER B CA 1
ATOM 6222 C C . SER B 1 347 ? 17.766 -11.219 5.25 1 88.81 347 SER B C 1
ATOM 6224 O O . SER B 1 347 ? 16.734 -10.867 4.676 1 88.81 347 SER B O 1
ATOM 6226 N N . LYS B 1 348 ? 18.234 -12.383 5.219 1 91.69 348 LYS B N 1
ATOM 6227 C CA . LYS B 1 348 ? 17.609 -13.445 4.441 1 91.69 348 LYS B CA 1
ATOM 6228 C C . LYS B 1 348 ? 16.281 -13.867 5.074 1 91.69 348 LYS B C 1
ATOM 6230 O O . LYS B 1 348 ? 16.234 -14.219 6.254 1 91.69 348 LYS B O 1
ATOM 6235 N N . ALA B 1 349 ? 15.328 -13.828 4.285 1 92.38 349 ALA B N 1
ATOM 6236 C CA . ALA B 1 349 ? 14.031 -14.32 4.762 1 92.38 349 ALA B CA 1
ATOM 6237 C C . ALA B 1 349 ? 13.867 -15.805 4.453 1 92.38 349 ALA B C 1
ATOM 6239 O O . ALA B 1 349 ? 13.508 -16.594 5.332 1 92.38 349 ALA B O 1
ATOM 6240 N N . ILE B 1 350 ? 14.117 -16.188 3.18 1 93.69 350 ILE B N 1
ATOM 6241 C CA . ILE B 1 350 ? 14.039 -17.594 2.801 1 93.69 350 ILE B CA 1
ATOM 6242 C C . ILE B 1 350 ? 14.953 -17.859 1.608 1 93.69 350 ILE B C 1
ATOM 6244 O O . ILE B 1 350 ? 15.133 -16.984 0.749 1 93.69 350 ILE B O 1
ATOM 6248 N N . SER B 1 351 ? 15.586 -18.922 1.551 1 94.94 351 SER B N 1
ATOM 6249 C CA . SER B 1 351 ? 16.297 -19.547 0.443 1 94.94 351 SER B CA 1
ATOM 6250 C C . SER B 1 351 ? 16 -21.031 0.372 1 94.94 351 SER B C 1
ATOM 6252 O O . SER B 1 351 ? 16.516 -21.812 1.182 1 94.94 351 SER B O 1
ATOM 6254 N N . THR B 1 352 ? 15.148 -21.375 -0.563 1 95.5 352 THR B N 1
ATOM 6255 C CA . THR B 1 352 ? 14.672 -22.75 -0.534 1 95.5 352 THR B CA 1
ATOM 6256 C C . THR B 1 352 ? 14.445 -23.281 -1.949 1 95.5 352 THR B C 1
ATOM 6258 O O . THR B 1 352 ? 14.273 -22.5 -2.887 1 95.5 352 THR B O 1
ATOM 6261 N N . GLU B 1 353 ? 14.43 -24.562 -2.01 1 96.5 353 GLU B N 1
ATOM 6262 C CA . GLU B 1 353 ? 14.047 -25.203 -3.262 1 96.5 353 GLU B CA 1
ATOM 6263 C C . GLU B 1 353 ? 12.523 -25.234 -3.428 1 96.5 353 GLU B C 1
ATOM 6265 O O . GLU B 1 353 ? 11.797 -25.406 -2.451 1 96.5 353 GLU B O 1
ATOM 6270 N N . ILE B 1 354 ? 12.141 -25.016 -4.652 1 96.75 354 ILE B N 1
ATOM 6271 C CA . ILE B 1 354 ? 10.727 -25.141 -4.988 1 96.75 354 ILE B CA 1
ATOM 6272 C C . ILE B 1 354 ? 10.555 -26.094 -6.164 1 96.75 354 ILE B C 1
ATOM 6274 O O . ILE B 1 354 ? 11.445 -26.219 -7.008 1 96.75 354 ILE B O 1
ATOM 6278 N N . LYS B 1 355 ? 9.43 -26.75 -6.195 1 97 355 LYS B N 1
ATOM 6279 C CA . LYS B 1 355 ? 9.133 -27.703 -7.254 1 97 355 LYS B CA 1
ATOM 6280 C C . LYS B 1 355 ? 7.648 -27.688 -7.613 1 97 355 LYS B C 1
ATOM 6282 O O . LYS B 1 355 ? 6.844 -27.062 -6.918 1 97 355 LYS B O 1
ATOM 6287 N N . GLN B 1 356 ? 7.414 -28.422 -8.688 1 96.5 356 GLN B N 1
ATOM 6288 C CA . GLN B 1 356 ? 6.039 -28.5 -9.164 1 96.5 356 GLN B CA 1
ATOM 6289 C C . GLN B 1 356 ? 5.078 -28.797 -8.016 1 96.5 356 GLN B C 1
ATOM 6291 O O . GLN B 1 356 ? 5.301 -29.734 -7.242 1 96.5 356 GLN B O 1
ATOM 6296 N N . GLY B 1 357 ? 4.047 -27.906 -7.906 1 93.44 357 GLY B N 1
ATOM 6297 C CA . GLY B 1 357 ? 3.047 -28.109 -6.867 1 93.44 357 GLY B CA 1
ATOM 6298 C C . GLY B 1 357 ? 3.248 -27.203 -5.668 1 93.44 357 GLY B C 1
ATOM 6299 O O . GLY B 1 357 ? 2.332 -27.016 -4.863 1 93.44 357 GLY B O 1
ATOM 6300 N N . ASP B 1 358 ? 4.41 -26.672 -5.527 1 95 358 ASP B N 1
ATOM 6301 C CA . ASP B 1 358 ? 4.656 -25.766 -4.422 1 95 358 ASP B CA 1
ATOM 6302 C C . ASP B 1 358 ? 4.004 -24.406 -4.676 1 95 358 ASP B C 1
ATOM 6304 O O . ASP B 1 358 ? 3.945 -23.938 -5.816 1 95 358 ASP B O 1
ATOM 6308 N N . GLU B 1 359 ? 3.475 -23.875 -3.609 1 96.38 359 GLU B N 1
ATOM 6309 C CA . GLU B 1 359 ? 2.922 -22.516 -3.621 1 96.38 359 GLU B CA 1
ATOM 6310 C C . GLU B 1 359 ? 3.695 -21.594 -2.68 1 96.38 359 GLU B C 1
ATOM 6312 O O . GLU B 1 359 ? 4.055 -22 -1.568 1 96.38 359 GLU B O 1
ATOM 6317 N N . PHE B 1 360 ? 3.984 -20.422 -3.117 1 96.56 360 PHE B N 1
ATOM 6318 C CA . PHE B 1 360 ? 4.742 -19.484 -2.295 1 96.56 360 PHE B CA 1
ATOM 6319 C C . PHE B 1 360 ? 4.102 -18.109 -2.322 1 96.56 360 PHE B C 1
ATOM 6321 O O . PHE B 1 360 ? 3.299 -17.812 -3.207 1 96.56 360 PHE B O 1
ATOM 6328 N N . VAL B 1 361 ? 4.426 -17.312 -1.355 1 96.31 361 VAL B N 1
ATOM 6329 C CA . VAL B 1 361 ? 3.939 -15.938 -1.253 1 96.31 361 VAL B CA 1
ATOM 6330 C C . VAL B 1 361 ? 5.113 -14.984 -1.062 1 96.31 361 VAL B C 1
ATOM 6332 O O . VAL B 1 361 ? 6 -15.234 -0.242 1 96.31 361 VAL B O 1
ATOM 6335 N N . VAL B 1 362 ? 5.152 -13.969 -1.87 1 96.62 362 VAL B N 1
ATOM 6336 C CA . VAL B 1 362 ? 6.141 -12.906 -1.731 1 96.62 362 VAL B CA 1
ATOM 6337 C C . VAL B 1 362 ? 5.449 -11.609 -1.324 1 96.62 362 VAL B C 1
ATOM 6339 O O . VAL B 1 362 ? 4.703 -11.023 -2.113 1 96.62 362 VAL B O 1
ATOM 6342 N N . PRO B 1 363 ? 5.754 -11.102 -0.137 1 94.69 363 PRO B N 1
ATOM 6343 C CA . PRO B 1 363 ? 5.105 -9.867 0.313 1 94.69 363 PRO B CA 1
ATOM 6344 C C . PRO B 1 363 ? 5.516 -8.648 -0.514 1 94.69 363 PRO B C 1
ATOM 6346 O O . PRO B 1 363 ? 6.648 -8.578 -0.999 1 94.69 363 PRO B O 1
ATOM 6349 N N . ARG B 1 364 ? 4.566 -7.73 -0.574 1 94 364 ARG B N 1
ATOM 6350 C CA . ARG B 1 364 ? 4.828 -6.445 -1.214 1 94 364 ARG B CA 1
ATOM 6351 C C . ARG B 1 364 ? 6.086 -5.793 -0.646 1 94 364 ARG B C 1
ATOM 6353 O O . ARG B 1 364 ? 6.312 -5.824 0.565 1 94 364 ARG B O 1
ATOM 6360 N N . TYR B 1 365 ? 6.988 -5.281 -1.515 1 93.5 365 TYR B N 1
ATOM 6361 C CA . TYR B 1 365 ? 8.18 -4.5 -1.205 1 93.5 365 TYR B CA 1
ATOM 6362 C C . TYR B 1 365 ? 9.367 -5.41 -0.918 1 93.5 365 TYR B C 1
ATOM 6364 O O . TYR B 1 365 ? 10.508 -4.945 -0.84 1 93.5 365 TYR B O 1
ATOM 6372 N N . PHE B 1 366 ? 9.141 -6.715 -0.648 1 95.38 366 PHE B N 1
ATOM 6373 C CA . PHE B 1 366 ? 10.258 -7.598 -0.338 1 95.38 366 PHE B CA 1
ATOM 6374 C C . PHE B 1 366 ? 11.062 -7.906 -1.592 1 95.38 366 PHE B C 1
ATOM 6376 O O . PHE B 1 366 ? 10.5 -8.227 -2.639 1 95.38 366 PHE B O 1
ATOM 6383 N N . PRO B 1 367 ? 12.383 -7.805 -1.476 1 96.62 367 PRO B N 1
ATOM 6384 C CA . PRO B 1 367 ? 13.203 -8.266 -2.596 1 96.62 367 PRO B CA 1
ATOM 6385 C C . PRO B 1 367 ? 13.18 -9.789 -2.758 1 96.62 367 PRO B C 1
ATOM 6387 O O . PRO B 1 367 ? 13.164 -10.516 -1.763 1 96.62 367 PRO B O 1
ATOM 6390 N N . PHE B 1 368 ? 13.172 -10.25 -3.998 1 97.94 368 PHE B N 1
ATOM 6391 C CA . PHE B 1 368 ? 13.172 -11.695 -4.207 1 97.94 368 PHE B CA 1
ATOM 6392 C C . PHE B 1 368 ? 13.641 -12.039 -5.613 1 97.94 368 PHE B C 1
ATOM 6394 O O . PHE B 1 368 ? 13.789 -11.156 -6.457 1 97.94 368 PHE B O 1
ATOM 6401 N N . CYS B 1 369 ? 13.938 -13.281 -5.82 1 98.19 369 CYS B N 1
ATOM 6402 C CA . CYS B 1 369 ? 14.227 -13.828 -7.145 1 98.19 369 CYS B CA 1
ATOM 6403 C C . CYS B 1 369 ? 13.945 -15.328 -7.188 1 98.19 369 CYS B C 1
ATOM 6405 O O . CYS B 1 369 ? 13.898 -15.984 -6.148 1 98.19 369 CYS B O 1
ATOM 6407 N N . GLN B 1 370 ? 13.656 -15.805 -8.305 1 98.44 370 GLN B N 1
ATOM 6408 C CA . GLN B 1 370 ? 13.523 -17.234 -8.594 1 98.44 370 GLN B CA 1
ATOM 6409 C C . GLN B 1 370 ? 14.609 -17.703 -9.555 1 98.44 370 GLN B C 1
ATOM 6411 O O . GLN B 1 370 ? 14.945 -17 -10.508 1 98.44 370 GLN B O 1
ATOM 6416 N N . ILE B 1 371 ? 15.125 -18.797 -9.297 1 98.62 371 ILE B N 1
ATOM 6417 C CA . ILE B 1 371 ? 16.156 -19.391 -10.141 1 98.62 371 ILE B CA 1
ATOM 6418 C C . ILE B 1 371 ? 15.734 -20.812 -10.555 1 98.62 371 ILE B C 1
ATOM 6420 O O . ILE B 1 371 ? 15.422 -21.641 -9.703 1 98.62 371 ILE B O 1
ATOM 6424 N N . ALA B 1 372 ? 15.773 -21.078 -11.859 1 98.75 372 ALA B N 1
ATOM 6425 C CA . ALA B 1 372 ? 15.477 -22.422 -12.344 1 98.75 372 ALA B CA 1
ATOM 6426 C C . ALA B 1 372 ? 16.609 -23.391 -12.008 1 98.75 372 ALA B C 1
ATOM 6428 O O . ALA B 1 372 ? 17.781 -23 -11.984 1 98.75 372 ALA B O 1
ATOM 6429 N N . SER B 1 373 ? 16.203 -24.609 -11.828 1 98 373 SER B N 1
ATOM 6430 C CA . SER B 1 373 ? 17.203 -25.656 -11.664 1 98 373 SER B CA 1
ATOM 6431 C C . SER B 1 373 ? 18.109 -25.766 -12.891 1 98 373 SER B C 1
ATOM 6433 O O . SER B 1 373 ? 17.672 -25.469 -14.008 1 98 373 SER B O 1
ATOM 6435 N N . LYS B 1 374 ? 19.328 -26.266 -12.664 1 96.88 374 LYS B N 1
ATOM 6436 C CA . LYS B 1 374 ? 20.25 -26.453 -13.781 1 96.88 374 LYS B CA 1
ATOM 6437 C C . LYS B 1 374 ? 19.828 -27.641 -14.648 1 96.88 374 LYS B C 1
ATOM 6439 O O . LYS B 1 374 ? 20.266 -27.766 -15.789 1 96.88 374 LYS B O 1
ATOM 6444 N N . ASP B 1 375 ? 19 -28.438 -14.117 1 96.38 375 ASP B N 1
ATOM 6445 C CA . ASP B 1 375 ? 18.625 -29.688 -14.781 1 96.38 375 ASP B CA 1
ATOM 6446 C C . ASP B 1 375 ? 17.422 -29.484 -15.703 1 96.38 375 ASP B C 1
ATOM 6448 O O . ASP B 1 375 ? 17.078 -30.375 -16.484 1 96.38 375 ASP B O 1
ATOM 6452 N N . GLY B 1 376 ? 16.75 -28.391 -15.625 1 97.69 376 GLY B N 1
ATOM 6453 C CA . GLY B 1 376 ? 15.578 -28.188 -16.453 1 97.69 376 GLY B CA 1
ATOM 6454 C C . GLY B 1 376 ? 14.906 -26.844 -16.219 1 97.69 376 GLY B C 1
ATOM 6455 O O . GLY B 1 376 ? 15.328 -26.078 -15.359 1 97.69 376 GLY B O 1
ATOM 6456 N N . PRO B 1 377 ? 13.875 -26.625 -16.984 1 98.31 377 PRO B N 1
ATOM 6457 C CA . PRO B 1 377 ? 13.172 -25.344 -16.906 1 98.31 377 PRO B CA 1
ATOM 6458 C C . PRO B 1 377 ? 12.266 -25.234 -15.688 1 98.31 377 PRO B C 1
ATOM 6460 O O . PRO B 1 377 ? 11.969 -26.234 -15.039 1 98.31 377 PRO B O 1
ATOM 6463 N N . LEU B 1 378 ? 11.914 -24.031 -15.305 1 98.75 378 LEU B N 1
ATOM 6464 C CA . LEU B 1 378 ? 10.977 -23.703 -14.242 1 98.75 378 LEU B CA 1
ATOM 6465 C C . LEU B 1 378 ? 9.836 -22.828 -14.781 1 98.75 378 LEU B C 1
ATOM 6467 O O . LEU B 1 378 ? 10.078 -21.812 -15.414 1 98.75 378 LEU B O 1
ATOM 6471 N N . GLU B 1 379 ? 8.664 -23.328 -14.609 1 98.62 379 GLU B N 1
ATOM 6472 C CA . GLU B 1 379 ? 7.469 -22.594 -15.016 1 98.62 379 GLU B CA 1
ATOM 6473 C C . GLU B 1 379 ? 6.539 -22.359 -13.828 1 98.62 379 GLU B C 1
ATOM 6475 O O . GLU B 1 379 ? 6.199 -23.297 -13.094 1 98.62 379 GLU B O 1
ATOM 6480 N N . PHE B 1 380 ? 6.172 -21.094 -13.617 1 98.31 380 PHE B N 1
ATOM 6481 C CA . PHE B 1 380 ? 5.246 -20.828 -12.523 1 98.31 380 PHE B CA 1
ATOM 6482 C C . PHE B 1 380 ? 4.23 -19.766 -12.922 1 98.31 380 PHE B C 1
ATOM 6484 O O . PHE B 1 380 ? 4.473 -18.969 -13.836 1 98.31 380 PHE B O 1
ATOM 6491 N N . PHE B 1 381 ? 3.117 -19.891 -12.281 1 97.56 381 PHE B N 1
ATOM 6492 C CA . PHE B 1 381 ? 1.937 -19.047 -12.422 1 97.56 381 PHE B CA 1
ATOM 6493 C C . PHE B 1 381 ? 1.524 -18.453 -11.086 1 97.56 381 PHE B C 1
ATOM 6495 O O . PHE B 1 381 ? 1.875 -18.984 -10.031 1 97.56 381 PHE B O 1
ATOM 6502 N N . GLY B 1 382 ? 0.819 -17.188 -11.195 1 97.75 382 GLY B N 1
ATOM 6503 C CA . GLY B 1 382 ? 0.368 -16.719 -9.898 1 97.75 382 GLY B CA 1
ATOM 6504 C C . GLY B 1 382 ? -0.594 -15.547 -9.984 1 97.75 382 GLY B C 1
ATOM 6505 O O . GLY B 1 382 ? -0.972 -15.125 -11.078 1 97.75 382 GLY B O 1
ATOM 6506 N N . PHE B 1 383 ? -1.077 -15.164 -8.789 1 97.62 383 PHE B N 1
ATOM 6507 C CA . PHE B 1 383 ? -1.975 -14.031 -8.594 1 97.62 383 PHE B CA 1
ATOM 6508 C C . PHE B 1 383 ? -1.287 -12.922 -7.801 1 97.62 383 PHE B C 1
ATOM 6510 O O . PHE B 1 383 ? -0.534 -13.203 -6.863 1 97.62 383 PHE B O 1
ATOM 6517 N N . SER B 1 384 ? -1.517 -11.711 -8.203 1 96.75 384 SER B N 1
ATOM 6518 C CA . SER B 1 384 ? -1.057 -10.555 -7.445 1 96.75 384 SER B CA 1
ATOM 6519 C C . SER B 1 384 ? -2.223 -9.828 -6.781 1 96.75 384 SER B C 1
ATOM 6521 O O . SER B 1 384 ? -3.354 -9.891 -7.27 1 96.75 384 SER B O 1
ATOM 6523 N N . THR B 1 385 ? -2.014 -9.086 -5.758 1 94.69 385 THR B N 1
ATOM 6524 C CA . THR B 1 385 ? -3.068 -8.5 -4.941 1 94.69 385 THR B CA 1
ATOM 6525 C C . THR B 1 385 ? -3.463 -7.125 -5.477 1 94.69 385 THR B C 1
ATOM 6527 O O . THR B 1 385 ? -3.98 -6.289 -4.734 1 94.69 385 THR B O 1
ATOM 6530 N N . SER B 1 386 ? -3.137 -6.859 -6.699 1 94.44 386 SER B N 1
ATOM 6531 C CA . SER B 1 386 ? -3.568 -5.625 -7.344 1 94.44 386 SER B CA 1
ATOM 6532 C C . SER B 1 386 ? -3.842 -5.84 -8.828 1 94.44 386 SER B C 1
ATOM 6534 O O . SER B 1 386 ? -3.104 -6.559 -9.5 1 94.44 386 SER B O 1
ATOM 6536 N N . ALA B 1 387 ? -4.871 -5.16 -9.266 1 95.5 387 ALA B N 1
ATOM 6537 C CA . ALA B 1 387 ? -5.203 -5.223 -10.688 1 95.5 387 ALA B CA 1
ATOM 6538 C C . ALA B 1 387 ? -4.426 -4.176 -11.477 1 95.5 387 ALA B C 1
ATOM 6540 O O . ALA B 1 387 ? -4.508 -4.129 -12.703 1 95.5 387 ALA B O 1
ATOM 6541 N N . ARG B 1 388 ? -3.695 -3.365 -10.758 1 92.06 388 ARG B N 1
ATOM 6542 C CA . ARG B 1 388 ? -2.844 -2.393 -11.438 1 92.06 388 ARG B CA 1
ATOM 6543 C C . ARG B 1 388 ? -1.523 -3.025 -11.867 1 92.06 388 ARG B C 1
ATOM 6545 O O . ARG B 1 388 ? -1.092 -4.027 -11.289 1 92.06 388 ARG B O 1
ATOM 6552 N N . GLU B 1 389 ? -1.005 -2.371 -12.812 1 89.62 389 GLU B N 1
ATOM 6553 C CA . GLU B 1 389 ? 0.317 -2.844 -13.211 1 89.62 389 GLU B CA 1
ATOM 6554 C C . GLU B 1 389 ? 1.295 -2.805 -12.039 1 89.62 389 GLU B C 1
ATOM 6556 O O . GLU B 1 389 ? 1.438 -1.774 -11.375 1 89.62 389 GLU B O 1
ATOM 6561 N N . ASN B 1 390 ? 1.908 -3.904 -11.773 1 87.06 390 ASN B N 1
ATOM 6562 C CA . ASN B 1 390 ? 2.766 -4.039 -10.602 1 87.06 390 ASN B CA 1
ATOM 6563 C C . ASN B 1 390 ? 4.043 -3.219 -10.742 1 87.06 390 ASN B C 1
ATOM 6565 O O . ASN B 1 390 ? 4.645 -2.822 -9.742 1 87.06 390 ASN B O 1
ATOM 6569 N N . LYS B 1 391 ? 4.559 -3.031 -11.93 1 87.56 391 LYS B N 1
ATOM 6570 C CA . LYS B 1 391 ? 5.77 -2.281 -12.242 1 87.56 391 LYS B CA 1
ATOM 6571 C C . LYS B 1 391 ? 6.938 -2.74 -11.375 1 87.56 391 LYS B C 1
ATOM 6573 O O . LYS B 1 391 ? 7.496 -1.953 -10.602 1 87.56 391 LYS B O 1
ATOM 6578 N N . PRO B 1 392 ? 7.301 -3.984 -11.531 1 93.44 392 PRO B N 1
ATOM 6579 C CA . PRO B 1 392 ? 8.422 -4.469 -10.727 1 93.44 392 PRO B CA 1
ATOM 6580 C C . PRO B 1 392 ? 9.672 -3.6 -10.867 1 93.44 392 PRO B C 1
ATOM 6582 O O . PRO B 1 392 ? 9.953 -3.096 -11.961 1 93.44 392 PRO B O 1
ATOM 6585 N N . GLN B 1 393 ? 10.375 -3.359 -9.789 1 94 393 GLN B N 1
ATOM 6586 C CA . GLN B 1 393 ? 11.656 -2.662 -9.773 1 94 393 GLN B CA 1
ATOM 6587 C C . GLN B 1 393 ? 12.812 -3.645 -9.602 1 94 393 GLN B C 1
ATOM 6589 O O . GLN B 1 393 ? 13 -4.215 -8.523 1 94 393 GLN B O 1
ATOM 6594 N N . PHE B 1 394 ? 13.57 -3.729 -10.633 1 96.25 394 PHE B N 1
ATOM 6595 C CA . PHE B 1 394 ? 14.656 -4.707 -10.625 1 96.25 394 PHE B CA 1
ATOM 6596 C C . PHE B 1 394 ? 15.891 -4.141 -9.938 1 96.25 394 PHE B C 1
ATOM 6598 O O . PHE B 1 394 ? 16.188 -2.951 -10.062 1 96.25 394 PHE B O 1
ATOM 6605 N N . LEU B 1 395 ? 16.609 -5 -9.242 1 95.5 395 LEU B N 1
ATOM 6606 C CA . LEU B 1 395 ? 17.797 -4.609 -8.492 1 95.5 395 LEU B CA 1
ATOM 6607 C C . LEU B 1 395 ? 19.078 -4.984 -9.242 1 95.5 395 LEU B C 1
ATOM 6609 O O . LEU B 1 395 ? 20.156 -4.496 -8.922 1 95.5 395 LEU B O 1
ATOM 6613 N N . ALA B 1 396 ? 18.953 -5.84 -10.164 1 94.94 396 ALA B N 1
ATOM 6614 C CA . ALA B 1 396 ? 20.031 -6.23 -11.07 1 94.94 396 ALA B CA 1
ATOM 6615 C C . ALA B 1 396 ? 19.547 -6.285 -12.516 1 94.94 396 ALA B C 1
ATOM 6617 O O . ALA B 1 396 ? 18.344 -6.371 -12.773 1 94.94 396 ALA B O 1
ATOM 6618 N N . GLY B 1 397 ? 20.547 -6.293 -13.445 1 94.25 397 GLY B N 1
ATOM 6619 C CA . GLY B 1 397 ? 20.203 -6.25 -14.859 1 94.25 397 GLY B CA 1
ATOM 6620 C C . GLY B 1 397 ? 20.359 -4.863 -15.461 1 94.25 397 GLY B C 1
ATOM 6621 O O . GLY B 1 397 ? 20.625 -3.895 -14.75 1 94.25 397 GLY B O 1
ATOM 6622 N N . SER B 1 398 ? 20.078 -4.711 -16.734 1 93.81 398 SER B N 1
ATOM 6623 C CA . SER B 1 398 ? 20.391 -3.49 -17.469 1 93.81 398 SER B CA 1
ATOM 6624 C C . SER B 1 398 ? 19.344 -2.404 -17.188 1 93.81 398 SER B C 1
ATOM 6626 O O . SER B 1 398 ? 19.594 -1.225 -17.453 1 93.81 398 SER B O 1
ATOM 6628 N N . VAL B 1 399 ? 18.219 -2.77 -16.656 1 91.62 399 VAL B N 1
ATOM 6629 C CA . VAL B 1 399 ? 17.188 -1.779 -16.375 1 91.62 399 VAL B CA 1
ATOM 6630 C C . VAL B 1 399 ? 16.984 -1.662 -14.859 1 91.62 399 VAL B C 1
ATOM 6632 O O . VAL B 1 399 ? 15.906 -1.246 -14.414 1 91.62 399 VAL B O 1
ATOM 6635 N N . SER B 1 400 ? 17.969 -1.979 -14.133 1 93.62 400 SER B N 1
ATOM 6636 C CA . SER B 1 400 ? 17.844 -2.076 -12.68 1 93.62 400 SER B CA 1
ATOM 6637 C C . SER B 1 400 ? 17.922 -0.702 -12.023 1 93.62 400 SER B C 1
ATOM 6639 O O . SER B 1 400 ? 18.391 0.258 -12.633 1 93.62 400 SER B O 1
ATOM 6641 N N . LEU B 1 401 ? 17.406 -0.667 -10.836 1 93.19 401 LEU B N 1
ATOM 6642 C CA . LEU B 1 401 ? 17.5 0.509 -9.977 1 93.19 401 LEU B CA 1
ATOM 6643 C C . LEU B 1 401 ? 18.953 0.933 -9.797 1 93.19 401 LEU B C 1
ATOM 6645 O O . LEU B 1 401 ? 19.266 2.127 -9.789 1 93.19 401 LEU B O 1
ATOM 6649 N N . LEU B 1 402 ? 19.812 -0.02 -9.633 1 93.44 402 LEU B N 1
ATOM 6650 C CA . LEU B 1 402 ? 21.219 0.29 -9.414 1 93.44 402 LEU B CA 1
ATOM 6651 C C . LEU B 1 402 ? 21.828 0.975 -10.633 1 93.44 402 LEU B C 1
ATOM 6653 O O . LEU B 1 402 ? 22.625 1.909 -10.492 1 93.44 402 LEU B O 1
ATOM 6657 N N . ARG B 1 403 ? 21.453 0.482 -11.766 1 93.06 403 ARG B N 1
ATOM 6658 C CA . ARG B 1 403 ? 21.938 1.121 -12.984 1 93.06 403 ARG B CA 1
ATOM 6659 C C . ARG B 1 403 ? 21.375 2.533 -13.117 1 93.06 403 ARG B C 1
ATOM 6661 O O . ARG B 1 403 ? 22.078 3.453 -13.523 1 93.06 403 ARG B O 1
ATOM 6668 N N . THR B 1 404 ? 20.172 2.699 -12.82 1 91.5 404 THR B N 1
ATOM 6669 C CA . THR B 1 404 ? 19.5 3.994 -12.922 1 91.5 404 THR B CA 1
ATOM 6670 C C . THR B 1 404 ? 20.078 4.98 -11.906 1 91.5 404 THR B C 1
ATOM 6672 O O . THR B 1 404 ? 20.266 6.16 -12.211 1 91.5 404 THR B O 1
ATOM 6675 N N . PHE B 1 405 ? 20.391 4.512 -10.719 1 91.56 405 PHE B N 1
ATOM 6676 C CA . PHE B 1 405 ? 20.906 5.348 -9.641 1 91.56 405 PHE B CA 1
ATOM 6677 C C . PHE B 1 405 ? 22.422 5.488 -9.734 1 91.56 405 PHE B C 1
ATOM 6679 O O . PHE B 1 405 ? 23.047 6.062 -8.844 1 91.56 405 PHE B O 1
ATOM 6686 N N . LEU B 1 406 ? 22.906 4.922 -10.766 1 91.62 406 LEU B N 1
ATOM 6687 C CA . LEU B 1 406 ? 24.359 4.984 -10.875 1 91.62 406 LEU B CA 1
ATOM 6688 C C . LEU B 1 406 ? 24.859 6.43 -10.82 1 91.62 406 LEU B C 1
ATOM 6690 O O . LEU B 1 406 ? 24.438 7.258 -11.633 1 91.62 406 LEU B O 1
ATOM 6694 N N . GLY B 1 407 ? 25.672 6.766 -9.852 1 90 407 GLY B N 1
ATOM 6695 C CA . GLY B 1 407 ? 26.188 8.102 -9.578 1 90 407 GLY B CA 1
ATOM 6696 C C . GLY B 1 407 ? 26.891 8.211 -8.234 1 90 407 GLY B C 1
ATOM 6697 O O . GLY B 1 407 ? 27.125 7.195 -7.574 1 90 407 GLY B O 1
ATOM 6698 N N . PRO B 1 408 ? 27.25 9.375 -7.895 1 90.19 408 PRO B N 1
ATOM 6699 C CA . PRO B 1 408 ? 28.031 9.547 -6.672 1 90.19 408 PRO B CA 1
ATOM 6700 C C . PRO B 1 408 ? 27.25 9.164 -5.414 1 90.19 408 PRO B C 1
ATOM 6702 O O . PRO B 1 408 ? 27.844 8.664 -4.449 1 90.19 408 PRO B O 1
ATOM 6705 N N . GLN B 1 409 ? 25.938 9.344 -5.453 1 90.19 409 GLN B N 1
ATOM 6706 C CA . GLN B 1 409 ? 25.141 9.07 -4.262 1 90.19 409 GLN B CA 1
ATOM 6707 C C . GLN B 1 409 ? 25.109 7.574 -3.959 1 90.19 409 GLN B C 1
ATOM 6709 O O . GLN B 1 409 ? 25.344 7.16 -2.82 1 90.19 409 GLN B O 1
ATOM 6714 N N . LEU B 1 410 ? 24.781 6.812 -4.992 1 90.94 410 LEU B N 1
ATOM 6715 C CA . LEU B 1 410 ? 24.75 5.371 -4.781 1 90.94 410 LEU B CA 1
ATOM 6716 C C . LEU B 1 410 ? 26.141 4.84 -4.449 1 90.94 410 LEU B C 1
ATOM 6718 O O . LEU B 1 410 ? 26.297 3.963 -3.594 1 90.94 410 LEU B O 1
ATOM 6722 N N . ALA B 1 411 ? 27.172 5.32 -5.172 1 90.88 411 ALA B N 1
ATOM 6723 C CA . ALA B 1 411 ? 28.531 4.902 -4.895 1 90.88 411 ALA B CA 1
ATOM 6724 C C . ALA B 1 411 ? 28.906 5.164 -3.438 1 90.88 411 ALA B C 1
ATOM 6726 O O . ALA B 1 411 ? 29.469 4.297 -2.766 1 90.88 411 ALA B O 1
ATOM 6727 N N . ALA B 1 412 ? 28.594 6.305 -2.969 1 88.19 412 ALA B N 1
ATOM 6728 C CA . ALA B 1 412 ? 28.859 6.645 -1.572 1 88.19 412 ALA B CA 1
ATOM 6729 C C . ALA B 1 412 ? 28.109 5.711 -0.628 1 88.19 412 ALA B C 1
ATOM 6731 O O . ALA B 1 412 ? 28.672 5.238 0.363 1 88.19 412 ALA B O 1
ATOM 6732 N N . ALA B 1 413 ? 26.875 5.445 -0.991 1 87.94 413 ALA B N 1
ATOM 6733 C CA . ALA B 1 413 ? 26.031 4.605 -0.158 1 87.94 413 ALA B CA 1
ATOM 6734 C C . ALA B 1 413 ? 26.594 3.195 -0.032 1 87.94 413 ALA B C 1
ATOM 6736 O O . ALA B 1 413 ? 26.406 2.525 0.984 1 87.94 413 ALA B O 1
ATOM 6737 N N . LEU B 1 414 ? 27.25 2.777 -1.06 1 89 414 LEU B N 1
ATOM 6738 C CA . LEU B 1 414 ? 27.797 1.426 -1.067 1 89 414 LEU B CA 1
ATOM 6739 C C . LEU B 1 414 ? 29.266 1.435 -0.663 1 89 414 LEU B C 1
ATOM 6741 O O . LEU B 1 414 ? 29.906 0.383 -0.622 1 89 414 LEU B O 1
ATOM 6745 N N . GLY B 1 415 ? 29.844 2.572 -0.421 1 85.5 415 GLY B N 1
ATOM 6746 C CA . GLY B 1 415 ? 31.203 2.705 0.079 1 85.5 415 GLY B CA 1
ATOM 6747 C C . GLY B 1 415 ? 32.25 2.395 -0.968 1 85.5 415 GLY B C 1
ATOM 6748 O O . GLY B 1 415 ? 33.312 1.848 -0.648 1 85.5 415 GLY B O 1
ATOM 6749 N N . VAL B 1 416 ? 31.922 2.613 -2.215 1 89.12 416 VAL B N 1
ATOM 6750 C CA . VAL B 1 416 ? 32.875 2.346 -3.299 1 89.12 416 VAL B CA 1
ATOM 6751 C C . VAL B 1 416 ? 32.969 3.557 -4.223 1 89.12 416 VAL B C 1
ATOM 6753 O O . VAL B 1 416 ? 32.188 4.508 -4.082 1 89.12 416 VAL B O 1
ATOM 6756 N N . SER B 1 417 ? 33.969 3.562 -5.109 1 91.19 417 SER B N 1
ATOM 6757 C CA . SER B 1 417 ? 34.062 4.629 -6.098 1 91.19 417 SER B CA 1
ATOM 6758 C C . SER B 1 417 ? 33.031 4.453 -7.203 1 91.19 417 SER B C 1
ATOM 6760 O O . SER B 1 417 ? 32.531 3.346 -7.418 1 91.19 417 SER B O 1
ATOM 6762 N N . GLN B 1 418 ? 32.75 5.535 -7.848 1 91.94 418 GLN B N 1
ATOM 6763 C CA . GLN B 1 418 ? 31.828 5.465 -8.984 1 91.94 418 GLN B CA 1
ATOM 6764 C C . GLN B 1 418 ? 32.375 4.539 -10.07 1 91.94 418 GLN B C 1
ATOM 6766 O O . GLN B 1 418 ? 31.594 3.818 -10.711 1 91.94 418 GLN B O 1
ATOM 6771 N N . TYR B 1 419 ? 33.625 4.57 -10.25 1 92.56 419 TYR B N 1
ATOM 6772 C CA . TYR B 1 419 ? 34.281 3.725 -11.258 1 92.56 419 TYR B CA 1
ATOM 6773 C C . TYR B 1 419 ? 34.094 2.25 -10.914 1 92.56 419 TYR B C 1
ATOM 6775 O O . TYR B 1 419 ? 33.75 1.445 -11.773 1 92.56 419 TYR B O 1
ATOM 6783 N N . THR B 1 420 ? 34.344 1.903 -9.695 1 91.75 420 THR B N 1
ATOM 6784 C CA . THR B 1 420 ? 34.156 0.526 -9.242 1 91.75 420 THR B CA 1
ATOM 6785 C C . THR B 1 420 ? 32.719 0.064 -9.414 1 91.75 420 THR B C 1
ATOM 6787 O O . THR B 1 420 ? 32.469 -1.062 -9.852 1 91.75 420 THR B O 1
ATOM 6790 N N . LEU B 1 421 ? 31.844 0.937 -9.047 1 91.62 421 LEU B N 1
ATOM 6791 C CA . LEU B 1 421 ? 30.422 0.618 -9.156 1 91.62 421 LEU B CA 1
ATOM 6792 C C . LEU B 1 421 ? 30.031 0.379 -10.617 1 91.62 421 LEU B C 1
ATOM 6794 O O . LEU B 1 421 ? 29.359 -0.606 -10.93 1 91.62 421 LEU B O 1
ATOM 6798 N N . ARG B 1 422 ? 30.453 1.265 -11.484 1 92.56 422 ARG B N 1
ATOM 6799 C CA . ARG B 1 422 ? 30.156 1.137 -12.906 1 92.56 422 ARG B CA 1
ATOM 6800 C C . ARG B 1 422 ? 30.703 -0.169 -13.469 1 92.56 422 ARG B C 1
ATOM 6802 O O . ARG B 1 422 ? 30.031 -0.862 -14.227 1 92.56 422 ARG B O 1
ATOM 6809 N N . ARG B 1 423 ? 31.828 -0.509 -13.117 1 92.06 423 ARG B N 1
ATOM 6810 C CA . ARG B 1 423 ? 32.469 -1.73 -13.578 1 92.06 423 ARG B CA 1
ATOM 6811 C C . ARG B 1 423 ? 31.703 -2.967 -13.141 1 92.06 423 ARG B C 1
ATOM 6813 O O . ARG B 1 423 ? 31.641 -3.959 -13.867 1 92.06 423 ARG B O 1
ATOM 6820 N N . ALA B 1 424 ? 31.156 -2.861 -11.992 1 90.5 424 ALA B N 1
ATOM 6821 C CA . ALA B 1 424 ? 30.422 -4 -11.43 1 90.5 424 ALA B CA 1
ATOM 6822 C C . ALA B 1 424 ? 29.047 -4.145 -12.062 1 90.5 424 ALA B C 1
ATOM 6824 O O . ALA B 1 424 ? 28.531 -5.258 -12.188 1 90.5 424 ALA B O 1
ATOM 6825 N N . LEU B 1 425 ? 28.484 -3.043 -12.484 1 92.19 425 LEU B N 1
ATOM 6826 C CA . LEU B 1 425 ? 27.094 -3.066 -12.945 1 92.19 425 LEU B CA 1
ATOM 6827 C C . LEU B 1 425 ? 27.031 -3.246 -14.461 1 92.19 425 LEU B C 1
ATOM 6829 O O . LEU B 1 425 ? 26 -3.699 -14.984 1 92.19 425 LEU B O 1
ATOM 6833 N N . ASP B 1 426 ? 28.047 -3.053 -15.18 1 91.56 426 ASP B N 1
ATOM 6834 C CA . ASP B 1 426 ? 28.047 -2.963 -16.641 1 91.56 426 ASP B CA 1
ATOM 6835 C C . ASP B 1 426 ? 28 -4.352 -17.266 1 91.56 426 ASP B C 1
ATOM 6837 O O . ASP B 1 426 ? 27.391 -4.531 -18.328 1 91.56 426 ASP B O 1
ATOM 6841 N N . PRO B 1 427 ? 28.531 -5.328 -16.625 1 91.75 427 PRO B N 1
ATOM 6842 C CA . PRO B 1 427 ? 28.688 -6.605 -17.328 1 91.75 427 PRO B CA 1
ATOM 6843 C C . PRO B 1 427 ? 27.344 -7.285 -17.625 1 91.75 427 PRO B C 1
ATOM 6845 O O . PRO B 1 427 ? 27.266 -8.125 -18.516 1 91.75 427 PRO B O 1
ATOM 6848 N N . GLN B 1 428 ? 26.328 -7.074 -16.859 1 93 428 GLN B N 1
ATOM 6849 C CA . GLN B 1 428 ? 25.047 -7.719 -17.078 1 93 428 GLN B CA 1
ATOM 6850 C C . GLN B 1 428 ? 24.203 -6.93 -18.078 1 93 428 GLN B C 1
ATOM 6852 O O . GLN B 1 428 ? 23.562 -5.941 -17.703 1 93 428 GLN B O 1
ATOM 6857 N N . ASP B 1 429 ? 23.984 -7.48 -19.219 1 92.88 429 ASP B N 1
ATOM 6858 C CA . ASP B 1 429 ? 23.312 -6.738 -20.281 1 92.88 429 ASP B CA 1
ATOM 6859 C C . ASP B 1 429 ? 21.844 -7.109 -20.359 1 92.88 429 ASP B C 1
ATOM 6861 O O . ASP B 1 429 ? 21.047 -6.406 -21 1 92.88 429 ASP B O 1
ATOM 6865 N N . GLU B 1 430 ? 21.531 -8.211 -19.719 1 95.31 430 GLU B N 1
ATOM 6866 C CA . GLU B 1 430 ? 20.125 -8.625 -19.75 1 95.31 430 GLU B CA 1
ATOM 6867 C C . GLU B 1 430 ? 19.281 -7.805 -18.781 1 95.31 430 GLU B C 1
ATOM 6869 O O . GLU B 1 430 ? 19.781 -7.367 -17.734 1 95.31 430 GLU B O 1
ATOM 6874 N N . ALA B 1 431 ? 18.094 -7.68 -19.047 1 94.31 431 ALA B N 1
ATOM 6875 C CA . ALA B 1 431 ? 17.234 -6.758 -18.297 1 94.31 431 ALA B CA 1
ATOM 6876 C C . ALA B 1 431 ? 16.531 -7.473 -17.156 1 94.31 431 ALA B C 1
ATOM 6878 O O . ALA B 1 431 ? 16.797 -7.203 -15.977 1 94.31 431 ALA B O 1
ATOM 6879 N N . VAL B 1 432 ? 15.648 -8.453 -17.469 1 95.88 432 VAL B N 1
ATOM 6880 C CA . VAL B 1 432 ? 14.672 -8.984 -16.531 1 95.88 432 VAL B CA 1
ATOM 6881 C C . VAL B 1 432 ? 15.031 -10.422 -16.172 1 95.88 432 VAL B C 1
ATOM 6883 O O . VAL B 1 432 ? 15.07 -10.781 -14.992 1 95.88 432 VAL B O 1
ATOM 6886 N N . ILE B 1 433 ? 15.242 -11.242 -17.203 1 98.44 433 ILE B N 1
ATOM 6887 C CA . ILE B 1 433 ? 15.617 -12.641 -17.016 1 98.44 433 ILE B CA 1
ATOM 6888 C C . ILE B 1 433 ? 17.094 -12.828 -17.375 1 98.44 433 ILE B C 1
ATOM 6890 O O . ILE B 1 433 ? 17.531 -12.469 -18.469 1 98.44 433 ILE B O 1
ATOM 6894 N N . LEU B 1 434 ? 17.828 -13.375 -16.453 1 98.12 434 LEU B N 1
ATOM 6895 C CA . LEU B 1 434 ? 19.281 -13.406 -16.531 1 98.12 434 LEU B CA 1
ATOM 6896 C C . LEU B 1 434 ? 19.781 -14.82 -16.844 1 98.12 434 LEU B C 1
ATOM 6898 O O . LEU B 1 434 ? 19.141 -15.797 -16.453 1 98.12 434 LEU B O 1
ATOM 6902 N N . PRO B 1 435 ? 20.891 -14.922 -17.469 1 96 435 PRO B N 1
ATOM 6903 C CA . PRO B 1 435 ? 21.453 -16.219 -17.844 1 96 435 PRO B CA 1
ATOM 6904 C C . PRO B 1 435 ? 21.953 -17.016 -16.641 1 96 435 PRO B C 1
ATOM 6906 O O . PRO B 1 435 ? 22.203 -16.438 -15.578 1 96 435 PRO B O 1
ATOM 6909 N N . PRO B 1 436 ? 22.031 -18.328 -16.828 1 92.19 436 PRO B N 1
ATOM 6910 C CA . PRO B 1 436 ? 22.703 -19.125 -15.781 1 92.19 436 PRO B CA 1
ATOM 6911 C C . PRO B 1 436 ? 24.172 -18.734 -15.594 1 92.19 436 PRO B C 1
ATOM 6913 O O . PRO B 1 436 ? 24.797 -18.234 -16.516 1 92.19 436 PRO B O 1
ATOM 6916 N N . PRO B 1 437 ? 24.594 -18.875 -14.297 1 82.12 437 PRO B N 1
ATOM 6917 C CA . PRO B 1 437 ? 26 -18.547 -14.078 1 82.12 437 PRO B CA 1
ATOM 6918 C C . PRO B 1 437 ? 26.938 -19.422 -14.914 1 82.12 437 PRO B C 1
ATOM 6920 O O . PRO B 1 437 ? 26.609 -20.547 -15.258 1 82.12 437 PRO B O 1
#

Secondary structure (DSSP, 8-state):
--SSHHHHHHHHHH----------SSGGGTTEE-EEEEEEEETTEEEEEEE--HHHHTT-SS--EEEEEEE-TTEEEEEEEESS-EEEEEEES-EEEEEEETTEEEEEEE-TTEEEEE-TT--EEEEE--SS--EEEEEEE-GGGSSS-SS--EEESS--TT---GGGGS-HHHHHHHHT--HHHHHHHHS---S-SEEEPPGGGS---HHHHHTS-HHHHHHHHHHHHHHHHHTTSS--SS--GGGSTTTTSS-S-------TT---TT--EETTTSPPSEEETTEEEEEE-TTTSGGGTTTT-EEEEEEE-TT-EEPPEE-SS--EEEEEEEEEEEEEEE-TTSSEEEEEEEETT-EEEE-TT--EEEEE-TTS-EEEEEEES-SS----EESSSTT-HHHHTTTHHHHHHHTS-HHHHHHHHTT---SSEE---/---STTSS----------------SS-TTTTEE--EEEEEEETTEEEEEE---HHHHTT-SS--EEEEEEE-TTEEEEEEEESS-EEEEEEES-EEEEEEETTEEEEEEE-TTEEEEE-TT--EEEEE--SS--EEEEEEE-GGGSSS-SS--EEESS--TTS--GGGGS-HHHHHHHHT--HHHHHHHHS---S-SEEE--GGG----HHHHHTS-HHHHHHHHHHHHHHHHHTTSS--SSTTSTHHHHHHHS-S-------TT---TT--EETTTSPPSEEETTEEEEEE-TTTSGGGTTTT-EEEEEEE-TT-EEPSEE-SS--EEEEEEEEEEEEEEE-TTSSEEEEEEEETT-EEEE-TT--EEEEE-TTS-EEEEEEES-SS----EESSSTT-HHHHTTTHHHHHHHTS-HHHHHHHHTT---SSEE---